Protein AF-A0A4Z1JBZ2-F1 (afdb_monomer)

Sequence (746 aa):
MVSGAHNAAAFVAWHRYFLHSYERALREDCHYTGYLSYWDWSLDWENIAHSPVWDNELGFGGNGNPNSEGIDSRGIGQCVVNGPFALLSVPFISSKHSRHCLSRSFNTTDSSESLKLQPYMLDQLMDTDDYEEFNLGLEDAAHASIPHMIRGDFSMFTAPYDPVFFLHHTQLDRLWWLWQQKDIQNRLYQYRGVTAFKSPEQASVQDLLLMGKLIADIEVKDVLDTESGVLGGTSGCAIAARLADNSTVSILIVEAGASNDTYPATAIPAAVSQILGTEADWNIKSEPCEELENRRLHLARGKFLGGSSGCNGTLAIRGNRQDFDNWGLEGWSGDEMFKYMSKAEAFHNKPCTGKSAHGCGHAVRTVSQGTRTMSTDYITSSTENSGISIRTNTYIDRISLEKNKAGALRAKGVFLQDTTGQKSFVKARKEVIISAGTYGSPAILLRSGIGAKQEVEKLGIQSQVDLPGVGKNLMDHLVVLSFYEVSKPALTNDHLIWHPGGKDKSLAQYKTDTTGFFSQFPFGTFAFARLDSRLSDSHLWNSASRVKGLDPMGLSPTQPHVEFWNTECYSPKYMFRDFPPDGKYAFAMATEFFAPRSRGEVSLKSSDPTENPIVNHRYLEDPLDMLVFSEGCRMANEIAMKGAGTKDIVMGSWPRSRNHHTFTTREEWVPIIRSNADTCYHPAGTCKMGRPDDALAVLDENLKVRGITGLRVADASVMPSLIGGHPQMPVYGIAEKAADLIISEE

Structure (mmCIF, N/CA/C/O backbone):
data_AF-A0A4Z1JBZ2-F1
#
_entry.id   AF-A0A4Z1JBZ2-F1
#
loop_
_atom_site.group_PDB
_atom_site.id
_atom_site.type_symbol
_atom_site.label_atom_id
_atom_site.label_alt_id
_atom_site.label_comp_id
_atom_site.label_asym_id
_atom_site.label_entity_id
_atom_site.label_seq_id
_atom_site.pdbx_PDB_ins_code
_atom_site.Cartn_x
_atom_site.Cartn_y
_atom_site.Cartn_z
_atom_site.occupancy
_atom_site.B_iso_or_equiv
_atom_site.auth_seq_id
_atom_site.auth_comp_id
_atom_site.auth_asym_id
_atom_site.auth_atom_id
_atom_site.pdbx_PDB_model_num
ATOM 1 N N . MET A 1 1 ? -37.876 28.362 -0.107 1.00 38.25 1 MET A N 1
ATOM 2 C CA . MET A 1 1 ? -36.983 28.987 0.890 1.00 38.25 1 MET A CA 1
ATOM 3 C C . MET A 1 1 ? -35.546 28.885 0.378 1.00 38.25 1 MET A C 1
ATOM 5 O O . MET A 1 1 ? -34.800 28.068 0.880 1.00 38.25 1 MET A O 1
ATOM 9 N N . VAL A 1 2 ? -35.195 29.648 -0.667 1.00 50.59 2 VAL A N 1
ATOM 10 C CA . VAL A 1 2 ? -33.854 29.633 -1.312 1.00 50.59 2 VAL A CA 1
ATOM 11 C C . VAL A 1 2 ? -33.164 31.012 -1.185 1.00 50.59 2 VAL A C 1
ATOM 13 O O . VAL A 1 2 ? -32.017 31.189 -1.561 1.00 50.59 2 VAL A O 1
ATOM 16 N N . SER A 1 3 ? -33.839 32.012 -0.599 1.00 54.00 3 SER A N 1
ATOM 17 C CA . SER A 1 3 ? -33.360 33.404 -0.537 1.00 54.00 3 SER A CA 1
ATOM 18 C C . SER A 1 3 ? -32.516 33.745 0.700 1.00 54.00 3 SER A C 1
ATOM 20 O O . SER A 1 3 ? -32.304 34.922 0.958 1.00 54.00 3 SER A O 1
ATOM 22 N N . GLY A 1 4 ? -32.134 32.760 1.520 1.00 65.00 4 GLY A N 1
ATOM 23 C CA . GLY A 1 4 ? -31.437 33.009 2.791 1.00 65.00 4 GLY A CA 1
ATOM 24 C C . GLY A 1 4 ? -29.917 33.130 2.663 1.00 65.00 4 GLY A C 1
ATOM 25 O O . GLY A 1 4 ? -29.314 33.846 3.451 1.00 65.00 4 GLY A O 1
ATOM 26 N N . ALA A 1 5 ? -29.325 32.450 1.674 1.00 75.81 5 ALA A N 1
ATOM 27 C CA . ALA A 1 5 ? -27.873 32.386 1.480 1.00 75.81 5 ALA A CA 1
ATOM 28 C C . ALA A 1 5 ? -27.312 33.536 0.630 1.00 75.81 5 ALA A C 1
ATOM 30 O O . ALA A 1 5 ? -26.132 33.836 0.727 1.00 75.81 5 ALA A O 1
ATOM 31 N N . HIS A 1 6 ? -28.151 34.173 -0.190 1.00 87.31 6 HIS A N 1
ATOM 32 C CA . HIS A 1 6 ? -27.772 35.351 -0.968 1.00 87.31 6 HIS A CA 1
ATOM 33 C C . HIS A 1 6 ? -27.640 36.569 -0.048 1.00 87.31 6 HIS A C 1
ATOM 35 O O . HIS A 1 6 ? -28.458 36.760 0.855 1.00 87.31 6 HIS A O 1
ATOM 41 N N . ASN A 1 7 ? -26.635 37.394 -0.309 1.00 86.88 7 ASN A N 1
ATOM 42 C CA . ASN A 1 7 ? -26.221 38.590 0.406 1.00 86.88 7 ASN A CA 1
ATOM 43 C C . ASN A 1 7 ? -25.925 38.280 1.880 1.00 86.88 7 ASN A C 1
ATOM 45 O O . ASN A 1 7 ? -26.298 39.030 2.788 1.00 86.88 7 ASN A O 1
ATOM 49 N N . ALA A 1 8 ? -25.309 37.122 2.110 1.00 90.75 8 ALA A N 1
ATOM 50 C CA . ALA A 1 8 ? -24.954 36.586 3.413 1.00 90.75 8 ALA A CA 1
ATOM 51 C C . ALA A 1 8 ? -23.593 35.888 3.334 1.00 90.75 8 ALA A C 1
ATOM 53 O O . ALA A 1 8 ? -23.143 35.502 2.253 1.00 90.75 8 ALA A O 1
ATOM 54 N N . ALA A 1 9 ? -22.959 35.674 4.488 1.00 91.38 9 ALA A N 1
ATOM 55 C CA . ALA A 1 9 ? -21.669 34.988 4.555 1.00 91.38 9 ALA A CA 1
ATOM 56 C C . ALA A 1 9 ? -21.729 33.580 3.938 1.00 91.38 9 ALA A C 1
ATOM 58 O O . ALA A 1 9 ? -20.754 33.119 3.356 1.00 91.38 9 ALA A O 1
ATOM 59 N N . ALA A 1 10 ? -22.887 32.920 4.013 1.00 91.00 10 ALA A N 1
ATOM 60 C CA . ALA A 1 10 ? -23.091 31.559 3.534 1.00 91.00 10 ALA A CA 1
ATOM 61 C C . ALA A 1 10 ? -23.089 31.415 2.003 1.00 91.00 10 ALA A C 1
ATOM 63 O O . ALA A 1 10 ? -23.137 30.285 1.530 1.00 91.00 10 ALA A O 1
ATOM 64 N N . PHE A 1 11 ? -23.067 32.503 1.226 1.00 92.19 11 PHE A N 1
ATOM 65 C CA . PHE A 1 11 ? -23.302 32.467 -0.219 1.00 92.19 11 PHE A CA 1
ATOM 66 C C . PHE A 1 11 ? -22.395 31.465 -0.957 1.00 92.19 11 PHE A C 1
ATOM 68 O O . PHE A 1 11 ? -22.912 30.503 -1.531 1.00 92.19 11 PHE A O 1
ATOM 75 N N . VAL A 1 12 ? -21.067 31.618 -0.918 1.00 91.25 12 VAL A N 1
ATOM 76 C CA . VAL A 1 12 ? -20.156 30.700 -1.638 1.00 91.25 12 VAL A CA 1
ATOM 77 C C . VAL A 1 12 ? -20.145 29.280 -1.054 1.00 91.25 12 VAL A C 1
ATOM 79 O O . VAL A 1 12 ? -20.178 28.305 -1.808 1.00 91.25 12 VAL A O 1
ATOM 82 N N . ALA A 1 13 ? -20.210 29.148 0.274 1.00 89.94 13 ALA A N 1
ATOM 83 C CA . ALA A 1 13 ? -20.246 27.862 0.978 1.00 89.94 13 ALA A CA 1
ATOM 84 C C . ALA A 1 13 ? -21.501 27.037 0.632 1.00 89.94 13 ALA A C 1
ATOM 86 O O . ALA A 1 13 ? -21.424 25.840 0.350 1.00 89.94 13 ALA A O 1
ATOM 87 N N . TRP A 1 14 ? -22.663 27.691 0.582 1.00 90.81 14 TRP A N 1
ATOM 88 C CA . TRP A 1 14 ? -23.933 27.073 0.211 1.00 90.81 14 TRP A CA 1
ATOM 89 C C . TRP A 1 14 ? -23.908 26.576 -1.238 1.00 90.81 14 TRP A C 1
ATOM 91 O O . TRP A 1 14 ? -24.319 25.448 -1.513 1.00 90.81 14 TRP A O 1
ATOM 101 N N . HIS A 1 15 ? -23.385 27.385 -2.168 1.00 89.62 15 HIS A N 1
ATOM 102 C CA . HIS A 1 15 ? -23.315 27.010 -3.582 1.00 89.62 15 HIS A CA 1
ATOM 103 C C . HIS A 1 15 ? -22.330 25.869 -3.842 1.00 89.62 15 HIS A C 1
ATOM 105 O O . HIS A 1 15 ? -22.666 24.973 -4.618 1.00 89.62 15 HIS A O 1
ATOM 111 N N . ARG A 1 16 ? -21.180 25.823 -3.154 1.00 89.75 16 ARG A N 1
ATOM 112 C CA . ARG A 1 16 ? -20.292 24.649 -3.190 1.00 89.75 16 ARG A CA 1
ATOM 113 C C . ARG A 1 16 ? -21.032 23.388 -2.763 1.00 89.75 16 ARG A C 1
ATOM 115 O O . ARG A 1 16 ? -21.002 22.387 -3.475 1.00 89.75 16 ARG A O 1
ATOM 122 N N . TYR A 1 17 ? -21.723 23.429 -1.626 1.00 89.19 17 TYR A N 1
ATOM 123 C CA . TYR A 1 17 ? -22.417 22.245 -1.123 1.00 89.19 17 TYR A CA 1
ATOM 124 C C . TYR A 1 17 ? -23.564 21.797 -2.046 1.00 89.19 17 TYR A C 1
ATOM 126 O O . TYR A 1 17 ? -23.789 20.599 -2.265 1.00 89.19 17 TYR A O 1
ATOM 134 N N . PHE A 1 18 ? -24.252 22.759 -2.665 1.00 87.38 18 PHE A N 1
ATOM 135 C CA . PHE A 1 18 ? -25.251 22.489 -3.692 1.00 87.38 18 PHE A CA 1
ATOM 136 C C . PHE A 1 18 ? -24.642 21.817 -4.937 1.00 87.38 18 PHE A C 1
ATOM 138 O O . PHE A 1 18 ? -25.193 20.829 -5.425 1.00 87.38 18 PHE A O 1
ATOM 145 N N . LEU A 1 19 ? -23.489 22.295 -5.420 1.00 90.00 19 LEU A N 1
ATOM 146 C CA . LEU A 1 19 ? -22.763 21.701 -6.550 1.00 90.00 19 LEU A CA 1
ATOM 147 C C . LEU A 1 19 ? -22.244 20.302 -6.243 1.00 90.00 19 LEU A C 1
ATOM 149 O O . LEU A 1 19 ? -22.425 19.405 -7.062 1.00 90.00 19 LEU A O 1
ATOM 153 N N . HIS A 1 20 ? -21.661 20.105 -5.062 1.00 85.75 20 HIS A N 1
ATOM 154 C CA . HIS A 1 20 ? -21.223 18.794 -4.592 1.00 85.75 20 HIS A CA 1
ATOM 155 C C . HIS A 1 20 ? -22.379 17.787 -4.638 1.00 85.75 20 HIS A C 1
ATOM 157 O O . HIS A 1 20 ? -22.245 16.672 -5.140 1.00 85.75 20 HIS A O 1
ATOM 163 N N . SER A 1 21 ? -23.560 18.206 -4.186 1.00 84.06 21 SER A N 1
ATOM 164 C CA . SER A 1 21 ? -24.751 17.356 -4.189 1.00 84.06 21 SER A CA 1
ATOM 165 C C . SER A 1 21 ? -25.278 17.068 -5.590 1.00 84.06 21 SER A C 1
ATOM 167 O O . SER A 1 21 ? -25.714 15.951 -5.867 1.00 84.06 21 SER A O 1
ATOM 169 N N . TYR A 1 22 ? -25.211 18.049 -6.489 1.00 85.88 22 TYR A N 1
ATOM 170 C CA . TYR A 1 22 ? -25.533 17.846 -7.897 1.00 85.88 22 TYR A CA 1
ATOM 171 C C . TYR A 1 22 ? -24.556 16.876 -8.573 1.00 85.88 22 TYR A C 1
ATOM 173 O O . TYR A 1 22 ? -24.988 15.959 -9.268 1.00 85.88 22 TYR A O 1
ATOM 181 N N . GLU A 1 23 ? -23.251 17.026 -8.336 1.00 85.38 23 GLU A N 1
ATOM 182 C CA . GLU A 1 23 ? -22.238 16.102 -8.845 1.00 85.38 23 GLU A CA 1
ATOM 183 C C . GLU A 1 23 ? -22.481 14.680 -8.343 1.00 85.38 23 GLU A C 1
ATOM 185 O O . GLU A 1 23 ? -22.407 13.721 -9.116 1.00 85.38 23 GLU A O 1
ATOM 190 N N . ARG A 1 24 ? -22.818 14.545 -7.058 1.00 82.38 24 ARG A N 1
ATOM 191 C CA . ARG A 1 24 ? -23.146 13.255 -6.465 1.00 82.38 24 ARG A CA 1
ATOM 192 C C . ARG A 1 24 ? -24.357 12.626 -7.146 1.00 82.38 24 ARG A C 1
ATOM 194 O O . ARG A 1 24 ? -24.262 11.483 -7.575 1.00 82.38 24 ARG A O 1
ATOM 201 N N . ALA A 1 25 ? -25.435 13.384 -7.350 1.00 82.88 25 ALA A N 1
ATOM 202 C CA . ALA A 1 25 ? -26.611 12.908 -8.078 1.00 82.88 25 ALA A CA 1
ATOM 203 C C . ALA A 1 25 ? -26.274 12.499 -9.526 1.00 82.88 25 ALA A C 1
ATOM 205 O O . ALA A 1 25 ? -26.721 11.457 -9.998 1.00 82.88 25 ALA A O 1
ATOM 206 N N . LEU A 1 26 ? -25.419 13.251 -10.232 1.00 83.69 26 LEU A N 1
ATOM 207 C CA . LEU A 1 26 ? -24.955 12.858 -11.568 1.00 83.69 26 LEU A CA 1
ATOM 208 C C . LEU A 1 26 ? -24.185 11.528 -11.552 1.00 83.69 26 LEU A C 1
ATOM 210 O O . LEU A 1 26 ? -24.337 10.715 -12.464 1.00 83.69 26 LEU A O 1
ATOM 214 N N . ARG A 1 27 ? -23.352 11.294 -10.539 1.00 84.00 27 ARG A N 1
ATOM 215 C CA . ARG A 1 27 ? -22.560 10.062 -10.410 1.00 84.00 27 ARG A CA 1
ATOM 216 C C . ARG A 1 27 ? -23.419 8.871 -9.980 1.00 84.00 27 ARG A C 1
ATOM 218 O O . ARG A 1 27 ? -23.287 7.786 -10.543 1.00 84.00 27 ARG A O 1
ATOM 225 N N . GLU A 1 28 ? -24.296 9.073 -9.006 1.00 81.62 28 GLU A N 1
ATOM 226 C CA . GLU A 1 28 ? -25.124 8.027 -8.401 1.00 81.62 28 GLU A CA 1
ATOM 227 C C . GLU A 1 28 ? -26.303 7.649 -9.303 1.00 81.62 28 GLU A C 1
ATOM 229 O O . GLU A 1 28 ? -26.455 6.476 -9.647 1.00 81.62 28 GLU A O 1
ATOM 234 N N . ASP A 1 29 ? -27.085 8.637 -9.743 1.00 86.69 29 ASP A N 1
ATOM 235 C CA . ASP A 1 29 ? -28.341 8.407 -10.465 1.00 86.69 29 ASP A CA 1
ATOM 236 C C . ASP A 1 29 ? -28.142 8.337 -11.983 1.00 86.69 29 ASP A C 1
ATOM 238 O O . ASP A 1 29 ? -28.869 7.626 -12.681 1.00 86.69 29 ASP A O 1
ATOM 242 N N . CYS A 1 30 ? -27.151 9.066 -12.507 1.00 79.75 30 CYS A N 1
ATOM 243 C CA . CYS A 1 30 ? -26.894 9.160 -13.948 1.00 79.75 30 CYS A CA 1
ATOM 244 C C . CYS A 1 30 ? -25.610 8.441 -14.394 1.00 79.75 30 CYS A C 1
ATOM 246 O O . CYS A 1 30 ? -25.318 8.423 -15.591 1.00 79.75 30 CYS A O 1
ATOM 248 N N . HIS A 1 31 ? -24.847 7.847 -13.466 1.00 80.44 31 HIS A N 1
ATOM 249 C CA . HIS A 1 31 ? -23.575 7.155 -13.733 1.00 80.44 31 HIS A CA 1
ATOM 250 C C . HIS A 1 31 ? -22.544 8.002 -14.495 1.00 80.44 31 HIS A C 1
ATOM 252 O O . HIS A 1 31 ? -21.736 7.484 -15.269 1.00 80.44 31 HIS A O 1
ATOM 258 N N . TYR A 1 32 ? -22.572 9.319 -14.297 1.00 81.00 32 TYR A N 1
ATOM 259 C CA . TYR A 1 32 ? -21.631 10.238 -14.917 1.00 81.00 32 TYR A CA 1
ATOM 260 C C . TYR A 1 32 ? -20.225 10.036 -14.339 1.00 81.00 32 TYR A C 1
ATOM 262 O O . TYR A 1 32 ? -20.035 10.060 -13.127 1.00 81.00 32 TYR A O 1
ATOM 270 N N . THR A 1 33 ? -19.227 9.848 -15.205 1.00 73.44 33 THR A N 1
ATOM 271 C CA . THR A 1 33 ? -17.819 9.643 -14.809 1.00 73.44 33 THR A CA 1
ATOM 272 C C . THR A 1 33 ? -16.906 10.804 -15.204 1.00 73.44 33 THR A C 1
ATOM 274 O O . THR A 1 33 ? -15.693 10.714 -15.025 1.00 73.44 33 THR A O 1
ATOM 277 N N . GLY A 1 34 ? -17.459 11.850 -15.823 1.00 74.81 34 GLY A N 1
ATOM 278 C CA . GLY A 1 34 ? -16.712 13.049 -16.194 1.00 74.81 34 GLY A CA 1
ATOM 279 C C . GLY A 1 34 ? -16.573 14.024 -15.025 1.00 74.81 34 GLY A C 1
ATOM 280 O O . GLY A 1 34 ? -17.083 13.790 -13.932 1.00 74.81 34 GLY A O 1
ATOM 281 N N . TYR A 1 35 ? -15.903 15.146 -15.270 1.00 78.50 35 TYR A N 1
ATOM 282 C CA . TYR A 1 35 ? -15.772 16.231 -14.297 1.00 78.50 35 TYR A CA 1
ATOM 283 C C . TYR A 1 35 ? -16.916 17.236 -14.451 1.00 78.50 35 TYR A C 1
ATOM 285 O O . TYR A 1 35 ? -17.438 17.417 -15.560 1.00 78.50 35 TYR A O 1
ATOM 293 N N . LEU A 1 36 ? -17.291 17.918 -13.364 1.00 82.00 36 LEU A N 1
ATOM 294 C CA . LEU A 1 36 ? -18.064 19.151 -13.491 1.00 82.00 36 LEU A CA 1
ATOM 295 C C . LEU A 1 36 ? -17.204 20.192 -14.210 1.00 82.00 36 LEU A C 1
ATOM 297 O O . LEU A 1 36 ? -16.096 20.514 -13.789 1.00 82.00 36 LEU A O 1
ATOM 301 N N . SER A 1 37 ? -17.707 20.678 -15.340 1.00 87.94 37 SER A N 1
ATOM 302 C CA . SER A 1 37 ? -17.051 21.734 -16.108 1.00 87.94 37 SER A CA 1
ATOM 303 C C . SER A 1 37 ? -17.510 23.097 -15.600 1.00 87.94 37 SER A C 1
ATOM 305 O O . SER A 1 37 ? -18.653 23.246 -15.174 1.00 87.94 37 SER A O 1
ATOM 307 N N . TYR A 1 38 ? -16.635 24.094 -15.677 1.00 92.12 38 TYR A N 1
ATOM 308 C CA . TYR A 1 38 ? -16.966 25.485 -15.386 1.00 92.12 38 TYR A CA 1
ATOM 309 C C . TYR A 1 38 ? -17.058 26.292 -16.678 1.00 92.12 38 TYR A C 1
ATOM 311 O O . TYR A 1 38 ? -16.501 25.912 -17.710 1.00 92.12 38 TYR A O 1
ATOM 319 N N . TRP A 1 39 ? -17.740 27.430 -16.609 1.00 93.19 39 TRP A N 1
ATOM 320 C CA . TRP A 1 39 ? -17.748 28.414 -17.683 1.00 93.19 39 TRP A CA 1
ATOM 321 C C . TRP A 1 39 ? -17.020 29.681 -17.249 1.00 93.19 39 TRP A C 1
ATOM 323 O O . TRP A 1 39 ? -17.482 30.401 -16.367 1.00 93.19 39 TRP A O 1
ATOM 333 N N . ASP A 1 40 ? -15.875 29.949 -17.875 1.00 92.88 40 ASP A N 1
ATOM 334 C CA . ASP A 1 40 ? -15.078 31.137 -17.588 1.00 92.88 40 ASP A CA 1
ATOM 335 C C . ASP A 1 40 ? -15.646 32.376 -18.289 1.00 92.88 40 ASP A C 1
ATOM 337 O O . ASP A 1 40 ? -15.357 32.645 -19.456 1.00 92.88 40 ASP A O 1
ATOM 341 N N . TRP A 1 41 ? -16.450 33.153 -17.564 1.00 90.94 41 TRP A N 1
ATOM 342 C CA . TRP A 1 41 ? -17.097 34.352 -18.107 1.00 90.94 41 TRP A CA 1
ATOM 343 C C . TRP A 1 41 ? -16.100 35.402 -18.601 1.00 90.94 41 TRP A C 1
ATOM 345 O O . TRP A 1 41 ? -16.439 36.197 -19.476 1.00 90.94 41 TRP A O 1
ATOM 355 N N . SER A 1 42 ? -14.872 35.398 -18.070 1.00 88.56 42 SER A N 1
ATOM 356 C CA . SER A 1 42 ? -13.830 36.364 -18.428 1.00 88.56 42 SER A CA 1
ATOM 357 C C . SER A 1 42 ? -13.338 36.212 -19.868 1.00 88.56 42 SER A C 1
ATOM 359 O O . SER A 1 42 ? -12.726 37.131 -20.407 1.00 88.56 42 SER A O 1
ATOM 361 N N . LEU A 1 43 ? -13.623 35.079 -20.512 1.00 90.62 43 LEU A N 1
ATOM 362 C CA . LEU A 1 43 ? -13.308 34.853 -21.920 1.00 90.62 43 LEU A CA 1
ATOM 363 C C . LEU A 1 43 ? -14.392 35.403 -22.855 1.00 90.62 43 LEU A C 1
ATOM 365 O O . LEU A 1 43 ? -14.099 35.729 -24.001 1.00 90.62 43 LEU A O 1
ATOM 369 N N . ASP A 1 44 ? -15.620 35.551 -22.354 1.00 89.25 44 ASP A N 1
ATOM 370 C CA . ASP A 1 44 ? -16.807 35.869 -23.154 1.00 89.25 44 ASP A CA 1
ATOM 371 C C . ASP A 1 44 ? -17.459 37.210 -22.767 1.00 89.25 44 ASP A C 1
ATOM 373 O O . ASP A 1 44 ? -18.523 37.560 -23.284 1.00 89.25 44 ASP A O 1
ATOM 377 N N . TRP A 1 45 ? -16.844 37.973 -21.855 1.00 88.31 45 TRP A N 1
ATOM 378 C CA . TRP A 1 45 ? -17.440 39.167 -21.242 1.00 88.31 45 TRP A CA 1
ATOM 379 C C . TRP A 1 45 ? -17.874 40.233 -22.260 1.00 88.31 45 TRP A C 1
ATOM 381 O O . TRP A 1 45 ? -18.909 40.862 -22.061 1.00 88.31 45 TRP A O 1
ATOM 391 N N . GLU A 1 46 ? -17.130 40.422 -23.359 1.00 86.19 46 GLU A N 1
ATOM 392 C CA . GLU A 1 46 ? -17.446 41.425 -24.390 1.00 86.19 46 GLU A CA 1
ATOM 393 C C . GLU A 1 46 ? -18.785 41.145 -25.071 1.00 86.19 46 GLU A C 1
ATOM 395 O O . GLU A 1 46 ? -19.527 42.066 -25.419 1.00 86.19 46 GLU A O 1
ATOM 400 N N . ASN A 1 47 ? -19.091 39.864 -25.285 1.00 87.00 47 ASN A N 1
ATOM 401 C CA . ASN A 1 47 ? -20.346 39.448 -25.876 1.00 87.00 47 ASN A CA 1
ATOM 402 C C . ASN A 1 47 ? -20.662 37.993 -25.543 1.00 87.00 47 ASN A C 1
ATOM 404 O O . ASN A 1 47 ? -20.374 37.070 -26.308 1.00 87.00 47 ASN A O 1
ATOM 408 N N . ILE A 1 48 ? -21.362 37.822 -24.429 1.00 87.00 48 ILE A N 1
ATOM 409 C CA . ILE A 1 48 ? -21.679 36.505 -23.894 1.00 87.00 48 ILE A CA 1
ATOM 410 C C . ILE A 1 48 ? -22.488 35.644 -24.864 1.00 87.00 48 ILE A C 1
ATOM 412 O O . ILE A 1 48 ? -22.356 34.429 -24.834 1.00 87.00 48 ILE A O 1
ATOM 416 N N . ALA A 1 49 ? -23.287 36.251 -25.751 1.00 87.31 49 ALA A N 1
ATOM 417 C CA . ALA A 1 49 ? -24.113 35.536 -26.725 1.00 87.31 49 ALA A CA 1
ATOM 418 C C . ALA A 1 49 ? -23.287 34.823 -27.810 1.00 87.31 49 ALA A C 1
ATOM 420 O O . ALA A 1 49 ? -23.812 33.939 -28.483 1.00 87.31 49 ALA A O 1
ATOM 421 N N . HIS A 1 50 ? -22.011 35.191 -27.978 1.00 88.50 50 HIS A N 1
ATOM 422 C CA . HIS A 1 50 ? -21.070 34.523 -28.882 1.00 88.50 50 HIS A CA 1
ATOM 423 C C . HIS A 1 50 ? -20.213 33.460 -28.191 1.00 88.50 50 HIS A C 1
ATOM 425 O O . HIS A 1 50 ? -19.380 32.847 -28.858 1.00 88.50 50 HIS A O 1
ATOM 431 N N . SER A 1 51 ? -20.408 33.228 -26.888 1.00 90.62 51 SER A N 1
ATOM 432 C CA . SER A 1 51 ? -19.676 32.182 -26.179 1.00 90.62 51 SER A CA 1
ATOM 433 C C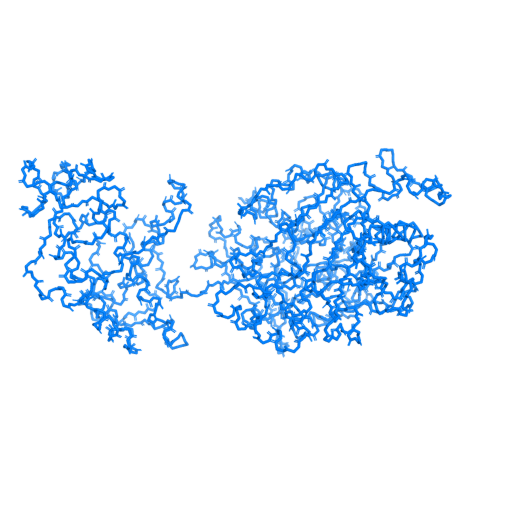 . SER A 1 51 ? -19.844 30.831 -26.887 1.00 90.62 51 SER A C 1
ATOM 435 O O . SER A 1 51 ? -20.974 30.458 -27.228 1.00 90.62 51 SER A O 1
ATOM 437 N N . PRO A 1 52 ? -18.763 30.047 -27.051 1.00 89.94 52 PRO A N 1
ATOM 438 C CA . PRO A 1 52 ? -18.840 28.677 -27.555 1.00 89.94 52 PRO A CA 1
ATOM 439 C C . PRO A 1 52 ? -19.760 27.770 -26.727 1.00 89.94 52 PRO A C 1
ATOM 441 O O . PRO A 1 52 ? -20.234 26.755 -27.233 1.00 89.94 52 PRO A O 1
ATOM 444 N N . VAL A 1 53 ? -20.069 28.142 -25.476 1.00 91.88 53 VAL A N 1
ATOM 445 C CA . VAL A 1 53 ? -21.056 27.445 -24.634 1.00 91.88 53 VAL A CA 1
ATOM 446 C C . VAL A 1 53 ? -22.430 27.377 -25.307 1.00 91.88 53 VAL A C 1
ATOM 448 O O . VAL A 1 53 ? -23.186 26.449 -25.039 1.00 91.88 53 VAL A O 1
ATOM 451 N N . TRP A 1 54 ? -22.753 28.297 -26.217 1.00 91.44 54 TRP A N 1
ATOM 452 C CA . TRP A 1 54 ? -24.031 28.341 -26.935 1.00 91.44 54 TRP A CA 1
ATOM 453 C C . TRP A 1 54 ? -24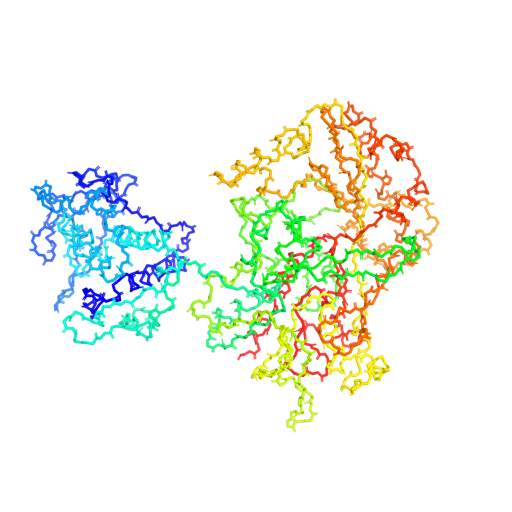.041 27.574 -28.254 1.00 91.44 54 TRP A C 1
ATOM 455 O O . TRP A 1 54 ? -25.055 27.595 -28.955 1.00 91.44 54 TRP A O 1
ATOM 465 N N . ASP A 1 55 ? -22.939 26.911 -28.606 1.00 89.88 55 ASP A N 1
ATOM 466 C CA . ASP A 1 55 ? -22.868 26.119 -29.824 1.00 89.88 55 ASP A CA 1
ATOM 467 C C . ASP A 1 55 ? -23.961 25.034 -29.845 1.00 89.88 55 ASP A C 1
ATOM 469 O O . ASP A 1 55 ? -24.308 24.430 -28.824 1.00 89.88 55 ASP A O 1
ATOM 473 N N . ASN A 1 56 ? -24.547 24.812 -31.020 1.00 84.69 56 ASN A N 1
ATOM 474 C CA . ASN A 1 56 ? -25.691 23.914 -31.173 1.00 84.69 56 ASN A CA 1
ATOM 475 C C . ASN A 1 56 ? -25.295 22.435 -31.256 1.00 84.69 56 ASN A C 1
ATOM 477 O O . ASN A 1 56 ? -26.173 21.584 -31.142 1.00 84.69 56 ASN A O 1
ATOM 481 N N . GLU A 1 57 ? -24.023 22.116 -31.488 1.00 80.19 57 GLU A N 1
ATOM 482 C CA . GLU A 1 57 ? -23.522 20.740 -31.567 1.00 80.19 57 GLU A CA 1
ATOM 483 C C . GLU A 1 57 ? -22.618 20.400 -30.379 1.00 80.19 57 GLU A C 1
ATOM 485 O O . GLU A 1 57 ? -22.740 19.323 -29.799 1.00 80.19 57 GLU A O 1
ATOM 490 N N . LEU A 1 58 ? -21.730 21.323 -30.007 1.00 81.12 58 LEU A N 1
ATOM 491 C CA . LEU A 1 58 ? -20.709 21.139 -28.975 1.00 81.12 58 LEU A CA 1
ATOM 492 C C . LEU A 1 58 ? -21.068 21.802 -27.635 1.00 81.12 58 LEU A C 1
ATOM 494 O O . LEU A 1 58 ? -20.404 21.535 -26.635 1.00 81.12 58 LEU A O 1
ATOM 498 N N . GLY A 1 59 ? -22.092 22.661 -27.614 1.00 85.75 59 GLY A N 1
ATOM 499 C CA . GLY A 1 59 ? -22.512 23.446 -26.454 1.00 85.75 59 GLY A CA 1
ATOM 500 C C . GLY A 1 59 ? -23.915 23.100 -25.937 1.00 85.75 59 GLY A C 1
ATOM 501 O O . GLY A 1 59 ? -24.420 21.986 -26.075 1.00 85.75 59 GLY A O 1
ATOM 502 N N . PHE A 1 60 ? -24.558 24.081 -25.305 1.00 91.19 60 PHE A N 1
ATOM 503 C CA . PHE A 1 60 ? -25.822 23.959 -24.574 1.00 91.19 60 PHE A CA 1
ATOM 504 C C . PHE A 1 60 ? -27.041 24.461 -25.361 1.00 91.19 60 PHE A C 1
ATOM 506 O O . PHE A 1 60 ? -28.139 24.533 -24.799 1.00 91.19 60 PHE A O 1
ATOM 513 N N . GLY A 1 61 ? -26.876 24.780 -26.648 1.00 85.25 61 GLY A N 1
ATOM 514 C CA . GLY A 1 61 ? -27.930 25.355 -27.483 1.00 85.25 61 GLY A CA 1
ATOM 515 C C . GLY A 1 61 ? -28.118 26.853 -27.238 1.00 85.25 61 GLY A C 1
ATOM 516 O O . GLY A 1 61 ? -28.096 27.329 -26.100 1.00 85.25 61 GLY A O 1
ATOM 517 N N . GLY A 1 62 ? -28.258 27.603 -28.326 1.00 82.12 62 GLY A N 1
ATOM 518 C CA . GLY A 1 62 ? -28.141 29.056 -28.310 1.00 82.12 62 GLY A CA 1
ATOM 519 C C . GLY A 1 62 ? -29.416 29.825 -27.970 1.00 82.12 62 GLY A C 1
ATOM 520 O O . GLY A 1 62 ? -30.258 29.410 -27.173 1.00 82.12 62 GLY A O 1
ATOM 521 N N . ASN A 1 63 ? -29.524 31.012 -28.571 1.00 80.44 63 ASN A N 1
ATOM 522 C CA . ASN A 1 63 ? -30.644 31.925 -28.365 1.00 80.44 63 ASN A CA 1
ATOM 523 C C . ASN A 1 63 ? -31.947 31.266 -28.837 1.00 80.44 63 ASN A C 1
ATOM 525 O O . ASN A 1 63 ? -31.970 30.656 -29.910 1.00 80.44 63 ASN A O 1
ATOM 529 N N . GLY A 1 64 ? -33.013 31.372 -28.045 1.00 78.62 64 GLY A N 1
ATOM 530 C CA . GLY A 1 64 ? -34.276 30.724 -28.373 1.00 78.62 64 GLY A CA 1
ATOM 531 C C . GLY A 1 64 ? -34.893 31.200 -29.694 1.00 78.62 64 GLY A C 1
ATOM 532 O O . GLY A 1 64 ? -34.456 32.172 -30.305 1.00 78.62 64 GLY A O 1
ATOM 533 N N . ASN A 1 65 ? -35.923 30.501 -30.173 1.00 82.75 65 ASN A N 1
ATOM 534 C CA . ASN A 1 65 ? -36.596 30.843 -31.422 1.00 82.75 65 ASN A CA 1
ATOM 535 C C . ASN A 1 65 ? -37.540 32.044 -31.226 1.00 82.75 65 ASN A C 1
ATOM 537 O O . ASN A 1 65 ? -38.545 31.899 -30.519 1.00 82.75 65 ASN A O 1
ATOM 541 N N . PRO A 1 66 ? -37.323 33.185 -31.908 1.00 74.62 66 PRO A N 1
ATOM 542 C CA . PRO A 1 66 ? -38.186 34.361 -31.786 1.00 74.62 66 PRO A CA 1
ATOM 543 C C . PRO A 1 66 ? -39.622 34.129 -32.274 1.00 74.62 66 PRO A C 1
ATOM 545 O O . PRO A 1 66 ? -40.509 34.900 -31.925 1.00 74.62 66 PRO A O 1
ATOM 548 N N . ASN A 1 67 ? -39.861 33.068 -33.052 1.00 72.88 67 ASN A N 1
ATOM 549 C CA . ASN A 1 67 ? -41.178 32.688 -33.567 1.00 72.88 67 ASN A CA 1
ATOM 550 C C . ASN A 1 67 ? -41.861 31.581 -32.740 1.00 72.88 67 ASN A C 1
ATOM 552 O O . ASN A 1 67 ? -42.875 31.040 -33.175 1.00 72.88 67 ASN A O 1
ATOM 556 N N . SER A 1 68 ? -41.292 31.176 -31.598 1.00 67.88 68 SER A N 1
ATOM 557 C CA . SER A 1 68 ? -41.899 30.151 -30.741 1.00 67.88 68 SER A CA 1
ATOM 558 C C . SER A 1 68 ? -43.058 30.717 -29.911 1.00 67.88 68 SER A C 1
ATOM 560 O O . SER A 1 68 ? -42.910 31.719 -29.215 1.00 67.88 68 SER A O 1
ATOM 562 N N . GLU A 1 69 ? -44.224 30.064 -29.958 1.00 58.56 69 GLU A N 1
ATOM 563 C CA . GLU A 1 69 ? -45.334 30.340 -29.038 1.00 58.56 69 GLU A CA 1
ATOM 564 C C . GLU A 1 69 ? -45.082 29.601 -27.717 1.00 58.56 69 GLU A C 1
ATOM 566 O O . GLU A 1 69 ? -45.471 28.450 -27.528 1.00 58.56 69 GLU A O 1
ATOM 571 N N . GLY A 1 70 ? -44.362 30.253 -26.810 1.00 56.00 70 GLY A N 1
ATOM 572 C CA . GLY A 1 70 ? -43.978 29.683 -25.524 1.00 56.00 70 GLY A CA 1
ATOM 573 C C . GLY A 1 70 ? -43.235 30.724 -24.712 1.00 56.00 70 GLY A C 1
ATOM 574 O O . GLY A 1 70 ? -42.011 30.723 -24.657 1.00 56.00 70 GLY A O 1
ATOM 575 N N . ILE A 1 71 ? -43.989 31.663 -24.150 1.00 57.03 71 ILE A N 1
ATOM 576 C CA . ILE A 1 71 ? -43.432 32.708 -23.301 1.00 57.03 71 ILE A CA 1
ATOM 577 C C . ILE A 1 71 ? -42.981 32.065 -21.982 1.00 57.03 71 ILE A C 1
ATOM 579 O O . ILE A 1 71 ? -43.713 31.260 -21.402 1.00 57.03 71 ILE A O 1
ATOM 583 N N . ASP A 1 72 ? -41.781 32.429 -21.530 1.00 64.00 72 ASP A N 1
ATOM 584 C CA . ASP A 1 72 ? -41.272 32.122 -20.192 1.00 64.00 72 ASP A CA 1
ATOM 585 C C . ASP A 1 72 ? -42.220 32.628 -19.080 1.00 64.00 72 ASP A C 1
ATOM 587 O O . ASP A 1 72 ? -43.270 33.229 -19.315 1.00 64.00 72 ASP A O 1
ATOM 591 N N . SER A 1 73 ? -41.846 32.450 -17.817 1.00 54.06 73 SER A N 1
ATOM 592 C CA . SER A 1 73 ? -42.660 32.938 -16.695 1.00 54.06 73 SER A CA 1
ATOM 593 C C . SER A 1 73 ? -42.818 34.459 -16.565 1.00 54.06 73 SER A C 1
ATOM 595 O O . SER A 1 73 ? -43.570 34.906 -15.695 1.00 54.06 73 SER A O 1
ATOM 597 N N . ARG A 1 74 ? -42.184 35.266 -17.429 1.00 57.75 74 ARG A N 1
ATOM 598 C CA . ARG A 1 74 ? -42.176 36.737 -17.356 1.00 57.75 74 ARG A CA 1
ATOM 599 C C . ARG A 1 74 ? -42.432 37.497 -18.660 1.00 57.75 74 ARG A C 1
ATOM 601 O O . ARG A 1 74 ? -42.566 38.715 -18.580 1.00 57.75 74 ARG A O 1
ATOM 608 N N . GLY A 1 75 ? -42.509 36.868 -19.830 1.00 61.47 75 GLY A N 1
ATOM 609 C CA . GLY A 1 75 ? -42.563 37.599 -21.103 1.00 61.47 75 GLY A CA 1
ATOM 610 C C . GLY A 1 75 ? -41.256 37.725 -21.885 1.00 61.47 75 GLY A C 1
ATOM 611 O O . GLY A 1 75 ? -41.273 38.418 -22.898 1.00 61.47 75 GLY A O 1
ATOM 612 N N . ILE A 1 76 ? -40.124 37.196 -21.407 1.00 70.19 76 ILE A N 1
ATOM 613 C CA . ILE A 1 76 ? -38.807 37.787 -21.722 1.00 70.19 76 ILE A CA 1
ATOM 614 C C . ILE A 1 76 ? -37.881 36.838 -22.510 1.00 70.19 76 ILE A C 1
ATOM 616 O O . ILE A 1 76 ? -37.040 37.312 -23.277 1.00 70.19 76 ILE A O 1
ATOM 620 N N . GLY A 1 77 ? -38.026 35.522 -22.362 1.00 77.81 77 GLY A N 1
ATOM 621 C CA . GLY A 1 77 ? -37.259 34.479 -23.054 1.00 77.81 77 GLY A CA 1
ATOM 622 C C . GLY A 1 77 ? -37.923 33.921 -24.318 1.00 77.81 77 GLY A C 1
ATOM 623 O O . GLY A 1 77 ? -39.109 34.123 -24.568 1.00 77.81 77 GLY A O 1
ATOM 624 N N . GLN A 1 78 ? -37.139 33.186 -25.108 1.00 86.12 78 GLN A N 1
ATOM 625 C CA . GLN A 1 78 ? -37.582 32.460 -26.304 1.00 86.12 78 GLN A CA 1
ATOM 626 C C . GLN A 1 78 ? -37.260 30.970 -26.132 1.00 86.12 78 GLN A C 1
ATOM 628 O O . GLN A 1 78 ? -36.227 30.652 -25.542 1.00 86.12 78 GLN A O 1
ATOM 633 N N . CYS A 1 79 ? -38.098 30.051 -26.632 1.00 87.75 79 CYS A N 1
ATOM 634 C CA . CYS A 1 79 ? -37.839 28.612 -26.480 1.00 87.75 79 CYS A CA 1
ATOM 635 C C . CYS A 1 79 ? -36.506 28.223 -27.124 1.00 87.75 79 CYS A C 1
ATOM 637 O O . CYS A 1 79 ? -36.302 28.484 -28.310 1.00 87.75 79 CYS A O 1
ATOM 639 N N . VAL A 1 80 ? -35.634 27.541 -26.387 1.00 88.44 80 VAL A N 1
ATOM 640 C CA . VAL A 1 80 ? -34.440 26.895 -26.940 1.00 88.44 80 VAL A CA 1
ATOM 641 C C . VAL A 1 80 ? -34.907 25.773 -27.868 1.00 88.44 80 VAL A C 1
ATOM 643 O O . VAL A 1 80 ? -35.639 24.889 -27.440 1.00 88.44 80 VAL A O 1
ATOM 646 N N . VAL A 1 81 ? -34.527 25.829 -29.148 1.00 87.69 81 VAL A N 1
ATOM 647 C CA . VAL A 1 81 ? -34.970 24.869 -30.189 1.00 87.69 81 VAL A CA 1
ATOM 648 C C . VAL A 1 81 ? -33.820 24.094 -30.831 1.00 87.69 81 VAL A C 1
ATOM 650 O O . VAL A 1 81 ? -34.027 23.322 -31.765 1.00 87.69 81 VAL A O 1
ATOM 653 N N . ASN A 1 82 ? -32.598 24.315 -30.362 1.00 86.12 82 ASN A N 1
ATOM 654 C CA . ASN A 1 82 ? -31.366 23.730 -30.874 1.00 86.12 82 ASN A CA 1
ATOM 655 C C . ASN A 1 82 ? -30.462 23.286 -29.712 1.00 86.12 82 ASN A C 1
ATOM 657 O O . ASN A 1 82 ? -30.698 23.632 -28.555 1.00 86.12 82 ASN A O 1
ATOM 661 N N . GLY A 1 83 ? -29.457 22.467 -30.017 1.00 88.44 83 GLY A N 1
ATOM 662 C CA . GLY A 1 83 ? -28.599 21.858 -29.004 1.00 88.44 83 GLY A CA 1
ATOM 663 C C . GLY A 1 83 ? -29.250 20.715 -28.218 1.00 88.44 83 GLY A C 1
ATOM 664 O O . GLY A 1 83 ? -30.420 20.379 -28.436 1.00 88.44 83 GLY A O 1
ATOM 665 N N . PRO A 1 84 ? -28.503 20.115 -27.274 1.00 88.19 84 PRO A N 1
ATOM 666 C CA . PRO A 1 84 ? -28.948 18.953 -26.498 1.00 88.19 84 PRO A CA 1
ATOM 667 C C . PRO A 1 84 ? -30.221 19.184 -25.664 1.00 88.19 84 PRO A C 1
ATOM 669 O O . PRO A 1 84 ? -30.845 18.227 -25.212 1.00 88.19 84 PRO A O 1
ATOM 672 N N . PHE A 1 85 ? -30.627 20.446 -25.478 1.00 89.50 85 PHE A N 1
ATOM 673 C CA . PHE A 1 85 ? -31.738 20.854 -24.614 1.00 89.50 85 PHE A CA 1
ATOM 674 C C . PHE A 1 85 ? -32.925 21.484 -25.367 1.00 89.50 85 PHE A C 1
ATOM 676 O O . PHE A 1 85 ? -33.839 22.002 -24.730 1.00 89.50 85 PHE A O 1
ATOM 683 N N . ALA A 1 86 ? -32.968 21.375 -26.703 1.00 85.25 86 ALA A N 1
ATOM 684 C CA . ALA A 1 86 ? -34.003 21.916 -27.604 1.00 85.25 86 ALA A CA 1
ATOM 685 C C . ALA A 1 86 ? -35.471 21.545 -27.287 1.00 85.25 86 ALA A C 1
ATOM 687 O O . ALA A 1 86 ? -36.402 22.090 -27.875 1.00 85.25 86 ALA A O 1
ATOM 688 N N . LEU A 1 87 ? -35.694 20.559 -26.419 1.00 80.06 87 LEU A N 1
ATOM 689 C CA . LEU A 1 87 ? -37.014 20.034 -26.052 1.00 80.06 87 LEU A CA 1
ATOM 690 C C . LEU A 1 87 ? -37.159 19.866 -24.535 1.00 80.06 87 LEU A C 1
ATOM 692 O O . LEU A 1 87 ? -38.069 19.175 -24.069 1.00 80.06 87 LEU A O 1
ATOM 696 N N . LEU A 1 88 ? -36.251 20.464 -23.757 1.00 86.88 88 LEU A N 1
ATOM 697 C CA . LEU A 1 88 ? -36.319 20.389 -22.307 1.00 86.88 88 LEU A CA 1
ATOM 698 C C . LEU A 1 88 ? -37.588 21.099 -21.831 1.00 86.88 88 LEU A C 1
ATOM 700 O O . LEU A 1 88 ? -37.830 22.261 -22.157 1.00 86.88 88 LEU A O 1
ATOM 704 N N . SER A 1 89 ? -38.409 20.379 -21.069 1.00 84.94 89 SER A N 1
ATOM 705 C CA . SER A 1 89 ? -39.639 20.917 -20.502 1.00 84.94 89 SER A CA 1
ATOM 706 C C . SER A 1 89 ? -39.412 21.315 -19.049 1.00 84.94 89 SER A C 1
ATOM 708 O O . SER A 1 89 ? -39.102 20.469 -18.210 1.00 84.94 89 SER A O 1
ATOM 710 N N . VAL A 1 90 ? -39.592 22.600 -18.761 1.00 83.19 90 VAL A N 1
ATOM 711 C CA . VAL A 1 90 ? -39.369 23.210 -17.451 1.00 83.19 90 VAL A CA 1
ATOM 712 C C . VAL A 1 90 ? -40.715 23.373 -16.732 1.00 83.19 90 VAL A C 1
ATOM 714 O O . VAL A 1 90 ? -41.711 23.762 -17.354 1.00 83.19 90 VAL A O 1
ATOM 717 N N . PRO A 1 91 ? -40.813 23.035 -15.433 1.00 75.75 91 PRO A N 1
ATOM 718 C CA . PRO A 1 91 ? -42.031 23.262 -14.670 1.00 75.75 91 PRO A CA 1
ATOM 719 C C . PRO A 1 91 ? -42.209 24.749 -14.331 1.00 75.75 91 PRO A C 1
ATOM 721 O O . PRO A 1 91 ? -41.292 25.422 -13.865 1.00 75.75 91 PRO A O 1
ATOM 724 N N . PHE A 1 92 ? -43.433 25.244 -14.490 1.00 67.50 92 PHE A N 1
ATOM 725 C CA . PHE A 1 92 ? -43.833 26.585 -14.088 1.00 67.50 92 PHE A CA 1
ATOM 726 C C . PHE A 1 92 ? -44.166 26.621 -12.597 1.00 67.50 92 PHE A C 1
ATOM 728 O O . PHE A 1 92 ? -45.050 25.896 -12.129 1.00 67.50 92 PHE A O 1
ATOM 735 N N . ILE A 1 93 ? -43.511 27.507 -11.849 1.00 57.50 93 ILE A N 1
ATOM 736 C CA . ILE A 1 93 ? -43.808 27.710 -10.429 1.00 57.50 93 ILE A CA 1
ATOM 737 C C . ILE A 1 93 ? -44.861 28.819 -10.305 1.00 57.50 93 ILE A C 1
ATOM 739 O O . ILE A 1 93 ? -44.546 29.993 -10.131 1.00 57.50 93 ILE A O 1
ATOM 743 N N . SER A 1 94 ? -46.138 28.438 -10.395 1.00 56.81 94 SER A N 1
ATOM 744 C CA . SER A 1 94 ? -47.269 29.272 -9.960 1.00 56.81 94 SER A CA 1
ATOM 745 C C . SER A 1 94 ? -48.300 28.450 -9.194 1.00 56.81 94 SER A C 1
ATOM 747 O O . SER A 1 94 ? -48.150 27.240 -9.032 1.00 56.81 94 SER A O 1
ATOM 749 N N . SER A 1 95 ? -49.389 29.086 -8.751 1.00 50.91 95 SER A N 1
ATOM 750 C CA . SER A 1 95 ? -50.518 28.396 -8.112 1.00 50.91 95 SER A CA 1
ATOM 751 C C . SER A 1 95 ? -51.165 27.313 -8.994 1.00 50.91 95 SER A C 1
ATOM 753 O O . SER A 1 95 ? -51.903 26.473 -8.482 1.00 50.91 95 SER A O 1
ATOM 755 N N . LYS A 1 96 ? -50.866 27.287 -10.302 1.00 54.03 96 LYS A N 1
ATOM 756 C CA . LYS A 1 96 ? -51.165 26.185 -11.224 1.00 54.03 96 LYS A CA 1
ATOM 757 C C . LYS A 1 96 ? -49.864 25.698 -11.873 1.00 54.03 96 LYS A C 1
ATOM 759 O O . LYS A 1 96 ? -49.136 26.489 -12.468 1.00 54.03 96 LYS A O 1
ATOM 764 N N . HIS A 1 97 ? -49.582 24.400 -11.768 1.00 57.12 97 HIS A N 1
ATOM 765 C CA . HIS A 1 97 ? -48.435 23.772 -12.428 1.00 57.12 97 HIS A CA 1
ATOM 766 C C . HIS A 1 97 ? -48.734 23.623 -13.928 1.00 57.12 97 HIS A C 1
ATOM 768 O O . HIS A 1 97 ? -49.472 22.723 -14.325 1.00 57.12 97 HIS A O 1
ATOM 774 N N . SER A 1 98 ? -48.179 24.498 -14.760 1.00 69.88 98 SER A N 1
ATOM 775 C CA . SER A 1 98 ? -48.073 24.299 -16.213 1.00 69.88 98 SER A CA 1
ATOM 776 C C . SER A 1 98 ? -46.622 23.971 -16.571 1.00 69.88 98 SER A C 1
ATOM 778 O O . SER A 1 98 ? -45.717 24.301 -15.817 1.00 69.88 98 SER A O 1
ATOM 780 N N . ARG A 1 99 ? -46.370 23.274 -17.677 1.00 74.94 99 ARG A N 1
ATOM 781 C CA . ARG A 1 99 ? -45.007 23.059 -18.188 1.00 74.94 99 ARG A CA 1
ATOM 782 C C . ARG A 1 99 ? -44.787 23.952 -19.402 1.00 74.94 99 ARG A C 1
ATOM 784 O O . ARG A 1 99 ? -45.712 24.100 -20.199 1.00 74.94 99 ARG A O 1
ATOM 791 N N . HIS A 1 100 ? -43.589 24.503 -19.552 1.00 80.19 100 HIS A N 1
ATOM 792 C CA . HIS A 1 100 ? -43.165 25.248 -20.741 1.00 80.19 100 HIS A CA 1
ATOM 793 C C . HIS A 1 100 ? -41.827 24.708 -21.268 1.00 80.19 100 HIS A C 1
ATOM 795 O O . HIS A 1 100 ? -41.264 23.770 -20.701 1.00 80.19 100 HIS A O 1
ATOM 801 N N . CYS A 1 101 ? -41.376 25.208 -22.415 1.00 85.06 101 CYS A N 1
ATOM 802 C CA . CYS A 1 101 ? -40.048 24.915 -22.965 1.00 85.06 101 CYS A CA 1
ATOM 803 C C . CYS A 1 101 ? -38.963 25.615 -22.129 1.00 85.06 101 CYS A C 1
ATOM 805 O O . CYS A 1 101 ? -39.231 26.670 -21.566 1.00 85.06 101 CYS A O 1
ATOM 807 N N . LEU A 1 102 ? -37.732 25.101 -22.094 1.00 88.31 102 LEU A N 1
ATOM 808 C CA . LEU A 1 102 ? -36.596 25.888 -21.608 1.00 88.31 102 LEU A CA 1
ATOM 809 C C . LEU A 1 102 ? -36.451 27.146 -22.470 1.00 88.31 102 LEU A C 1
ATOM 811 O O . LEU A 1 102 ? -36.358 27.047 -23.695 1.00 88.31 102 LEU A O 1
ATOM 815 N N . SER A 1 103 ? -36.422 28.316 -21.839 1.00 86.94 103 SER A N 1
ATOM 816 C CA . SER A 1 103 ? -36.378 29.599 -22.537 1.00 86.94 103 SER A CA 1
ATOM 817 C C . SER A 1 103 ? -35.130 30.421 -22.198 1.00 86.94 103 SER A C 1
ATOM 819 O O . SER A 1 103 ? -34.734 30.515 -21.037 1.00 86.94 103 SER A O 1
ATOM 821 N N . ARG A 1 104 ? -34.520 31.053 -23.212 1.00 88.44 104 ARG A N 1
ATOM 822 C CA . ARG A 1 104 ? -33.340 31.935 -23.086 1.00 88.44 104 ARG A CA 1
ATOM 823 C C . ARG A 1 104 ? -33.463 33.159 -23.995 1.00 88.44 104 ARG A C 1
ATOM 825 O O . ARG A 1 104 ? -34.095 33.072 -25.050 1.00 88.44 104 ARG A O 1
ATOM 832 N N . SER A 1 105 ? -32.873 34.289 -23.602 1.00 86.94 105 SER A N 1
ATOM 833 C CA . SER A 1 105 ? -32.719 35.461 -24.475 1.00 86.94 105 SER A CA 1
ATOM 834 C C . SER A 1 105 ? -31.551 36.363 -24.064 1.00 86.94 105 SER A C 1
ATOM 836 O O . SER A 1 105 ? -31.484 36.875 -22.953 1.00 86.94 105 SER A O 1
ATOM 838 N N . PHE A 1 106 ? -30.631 36.642 -24.984 1.00 87.81 106 PHE A N 1
ATOM 839 C CA . PHE A 1 106 ? -29.444 37.422 -24.628 1.00 87.81 106 PHE A CA 1
ATOM 840 C C . PHE A 1 106 ? -29.683 38.935 -24.658 1.00 87.81 106 PHE A C 1
ATOM 842 O O . PHE A 1 106 ? -30.121 39.498 -25.662 1.00 87.81 106 PHE A O 1
ATOM 849 N N . ASN A 1 107 ? -29.331 39.615 -23.568 1.00 80.56 107 ASN A N 1
ATOM 850 C CA . ASN A 1 107 ? -29.284 41.071 -23.484 1.00 80.56 107 ASN A CA 1
ATOM 851 C C . ASN A 1 107 ? -27.904 41.584 -23.913 1.00 80.56 107 ASN A C 1
ATOM 853 O O . ASN A 1 107 ? -27.049 41.868 -23.080 1.00 80.56 107 ASN A O 1
ATOM 857 N N . THR A 1 108 ? -27.681 41.707 -25.220 1.00 67.75 108 THR A N 1
ATOM 858 C CA . THR A 1 108 ? -26.379 42.108 -25.787 1.00 67.75 108 THR A CA 1
ATOM 859 C C . THR A 1 108 ? -26.140 43.622 -25.796 1.00 67.75 108 THR A C 1
ATOM 861 O O . THR A 1 108 ? -25.146 44.081 -26.349 1.00 67.75 108 THR A O 1
ATOM 864 N N . THR A 1 109 ? -27.067 44.418 -25.257 1.00 59.03 109 THR A N 1
ATOM 865 C CA . THR A 1 109 ? -27.020 45.892 -25.306 1.00 59.03 109 THR A CA 1
ATOM 866 C C . THR A 1 109 ? -26.644 46.544 -23.982 1.00 59.03 109 THR A C 1
ATOM 868 O O . THR A 1 109 ? -26.395 47.747 -23.952 1.00 59.03 109 THR A O 1
ATOM 871 N N . ASP A 1 110 ? -26.619 45.785 -22.887 1.00 64.69 110 ASP A N 1
ATOM 872 C CA . ASP A 1 110 ? -26.306 46.320 -21.565 1.00 64.69 110 ASP A CA 1
ATOM 873 C C . ASP A 1 110 ? -24.811 46.193 -21.272 1.00 64.69 110 ASP A C 1
ATOM 875 O O . ASP A 1 110 ? -24.350 45.243 -20.640 1.00 64.69 110 ASP A O 1
ATOM 879 N N . SER A 1 111 ? -24.043 47.170 -21.765 1.00 65.00 111 SER A N 1
ATOM 880 C CA . SER A 1 111 ? -22.593 47.198 -21.569 1.00 65.00 111 SER A CA 1
ATOM 881 C C . SER A 1 111 ? -22.203 47.272 -20.090 1.00 65.00 111 SER A C 1
ATOM 883 O O . SER A 1 111 ? -21.077 46.935 -19.743 1.00 65.00 111 SER A O 1
ATOM 885 N N . SER A 1 112 ? -23.097 47.729 -19.206 1.00 77.69 112 SER A N 1
ATOM 886 C CA . SER A 1 112 ? -22.775 47.936 -17.793 1.00 77.69 112 SER A CA 1
ATOM 887 C C . SER A 1 112 ? -22.568 46.620 -17.039 1.00 77.69 112 SER A C 1
ATOM 889 O O . SER A 1 112 ? -21.640 46.518 -16.239 1.00 77.69 112 SER A O 1
ATOM 891 N N . GLU A 1 113 ? -23.355 45.590 -17.358 1.00 83.31 113 GLU A N 1
ATOM 892 C CA . GLU A 1 113 ? -23.219 44.260 -16.758 1.00 83.31 113 GLU A CA 1
ATOM 893 C C . GLU A 1 11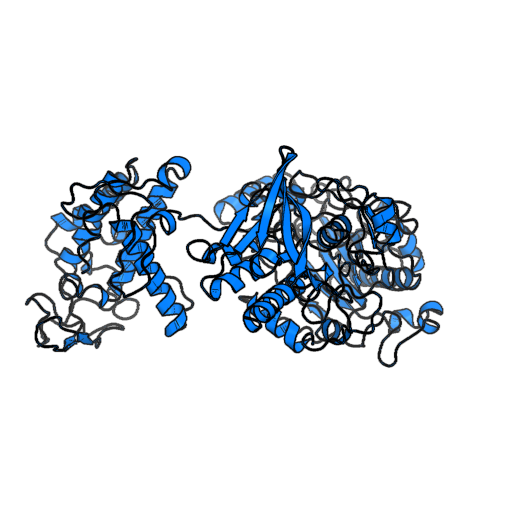3 ? -22.010 43.501 -17.315 1.00 83.31 113 GLU A C 1
ATOM 895 O O . GLU A 1 113 ? -21.257 42.904 -16.552 1.00 83.31 113 GLU A O 1
ATOM 900 N N . SER A 1 114 ? -21.732 43.606 -18.621 1.00 82.00 114 SER A N 1
ATOM 901 C CA . SER A 1 114 ? -20.533 42.989 -19.212 1.00 82.00 114 SER A CA 1
ATOM 902 C C . SER A 1 114 ? -19.226 43.515 -18.616 1.00 82.00 114 SER A C 1
ATOM 904 O O . SER A 1 114 ? -18.262 42.764 -18.481 1.00 82.00 114 SER A O 1
ATOM 906 N N . LEU A 1 115 ? -19.182 44.795 -18.220 1.00 84.56 115 LEU A N 1
ATOM 907 C CA . LEU A 1 115 ? -17.985 45.389 -17.619 1.00 84.56 115 LEU A CA 1
ATOM 908 C C . LEU A 1 115 ? -17.624 44.730 -16.279 1.00 84.56 115 LEU A C 1
ATOM 910 O O . LEU A 1 115 ? -16.445 44.648 -15.956 1.00 84.56 115 LEU A O 1
ATOM 914 N N . LYS A 1 116 ? -18.604 44.210 -15.529 1.00 87.00 116 LYS A N 1
ATOM 915 C CA . LYS A 1 116 ? -18.378 43.537 -14.237 1.00 87.00 116 LYS A CA 1
ATOM 916 C C . LYS A 1 116 ? -17.750 42.143 -14.378 1.00 87.00 116 LYS A C 1
ATOM 918 O O . LYS A 1 116 ? -17.250 41.607 -13.396 1.00 87.00 116 LYS A O 1
ATOM 923 N N . LEU A 1 117 ? -17.753 41.573 -15.586 1.00 88.19 117 LEU A N 1
ATOM 924 C CA . LEU A 1 117 ? -17.174 40.261 -15.910 1.00 88.19 117 LEU A CA 1
ATOM 925 C C . LEU A 1 117 ? -15.777 40.360 -16.541 1.00 88.19 117 LEU A C 1
ATOM 927 O O . LEU A 1 117 ? -15.185 39.339 -16.892 1.00 88.19 117 LEU A O 1
ATOM 931 N N . GLN A 1 118 ? -15.251 41.576 -16.712 1.00 90.25 118 GLN A N 1
ATOM 932 C CA . GLN A 1 118 ? -13.927 41.788 -17.289 1.00 90.25 118 GLN A CA 1
ATOM 933 C C . GLN A 1 118 ? -12.838 41.070 -16.478 1.00 90.25 118 GLN A C 1
ATOM 935 O O . GLN A 1 118 ? -12.874 41.137 -15.247 1.00 90.25 118 GLN A O 1
ATOM 940 N N . PRO A 1 119 ? -11.809 40.494 -17.135 1.00 91.31 119 PRO A N 1
ATOM 941 C CA . PRO A 1 119 ? -10.685 39.858 -16.448 1.00 91.31 119 PRO A CA 1
ATOM 942 C C . PRO A 1 119 ? -10.078 40.734 -15.348 1.00 91.31 119 PRO A C 1
ATOM 944 O O . PRO A 1 119 ? -9.891 40.273 -14.231 1.00 91.31 119 PRO A O 1
ATOM 947 N N . TYR A 1 120 ? -9.885 42.030 -15.623 1.00 88.69 120 TYR A N 1
ATOM 948 C CA . TYR A 1 120 ? -9.344 42.977 -14.646 1.00 88.69 120 TYR A CA 1
ATOM 949 C C . TYR A 1 120 ? -10.230 43.152 -13.401 1.00 88.69 120 TYR A C 1
ATOM 951 O O . TYR A 1 120 ? -9.711 43.287 -12.296 1.00 88.69 120 TYR A O 1
ATOM 959 N N . MET A 1 121 ? -11.558 43.139 -13.559 1.00 90.12 121 MET A N 1
ATOM 960 C CA . MET A 1 121 ? -12.488 43.239 -12.428 1.00 90.12 121 MET A CA 1
ATOM 961 C C . MET A 1 121 ? -12.439 41.977 -11.564 1.00 90.12 121 MET A C 1
ATOM 963 O O . MET A 1 121 ? -12.474 42.070 -10.338 1.00 90.12 121 MET A O 1
ATOM 967 N N . LEU A 1 122 ? -12.309 40.805 -12.194 1.00 90.62 122 LEU A N 1
ATOM 968 C CA . LEU A 1 122 ? -12.105 39.556 -11.467 1.00 90.62 122 LEU A CA 1
ATOM 969 C C . LEU A 1 122 ? -10.748 39.560 -10.761 1.00 90.62 122 LEU A C 1
ATOM 971 O O . LEU A 1 122 ? -10.704 39.250 -9.582 1.00 90.62 122 LEU A O 1
ATOM 975 N N . ASP A 1 123 ? -9.665 39.990 -11.410 1.00 89.69 123 ASP A N 1
ATOM 976 C CA . ASP A 1 123 ? -8.340 40.080 -10.781 1.00 89.69 123 ASP A CA 1
ATOM 977 C C . ASP A 1 123 ? -8.354 40.961 -9.521 1.00 89.69 123 ASP A C 1
ATOM 979 O O . ASP A 1 123 ? -7.825 40.550 -8.486 1.00 89.69 123 ASP A O 1
ATOM 983 N N . GLN A 1 124 ? -9.024 42.121 -9.575 1.00 90.94 124 GLN A N 1
ATOM 984 C CA . GLN A 1 124 ? -9.223 42.987 -8.407 1.00 90.94 124 GLN A CA 1
ATOM 985 C C . GLN A 1 124 ? -9.977 42.276 -7.281 1.00 90.94 124 GLN A C 1
ATOM 987 O O . GLN A 1 124 ? -9.569 42.351 -6.124 1.00 90.94 124 GLN A O 1
ATOM 992 N N . LEU A 1 125 ? -11.056 41.563 -7.613 1.00 91.38 125 LEU A N 1
ATOM 993 C CA . LEU A 1 125 ? -11.809 40.775 -6.641 1.00 91.38 125 LEU A CA 1
ATOM 994 C C . LEU A 1 125 ? -10.927 39.693 -5.999 1.00 91.38 125 LEU A C 1
ATOM 996 O O . LEU A 1 125 ? -10.961 39.498 -4.785 1.00 91.38 125 LEU A O 1
ATOM 1000 N N . MET A 1 126 ? -10.087 39.031 -6.795 1.00 92.00 126 MET A N 1
ATOM 1001 C CA . MET A 1 126 ? -9.161 38.001 -6.325 1.00 92.00 126 MET A CA 1
ATOM 1002 C C . MET A 1 126 ? -8.073 38.549 -5.384 1.00 92.00 126 MET A C 1
ATOM 1004 O O . MET A 1 126 ? -7.511 37.789 -4.595 1.00 92.00 126 MET A O 1
ATOM 1008 N N . ASP A 1 127 ? -7.736 39.834 -5.484 1.00 92.31 127 ASP A N 1
ATOM 1009 C CA . ASP A 1 127 ? -6.715 40.491 -4.657 1.00 92.31 127 ASP A CA 1
ATOM 1010 C C . ASP A 1 127 ? -7.234 40.962 -3.290 1.00 92.31 127 ASP A C 1
ATOM 1012 O O . ASP A 1 127 ? -6.431 41.336 -2.439 1.00 92.31 127 ASP A O 1
ATOM 1016 N N . THR A 1 128 ? -8.544 40.898 -3.038 1.00 93.00 128 THR A N 1
ATOM 1017 C CA . THR A 1 128 ? -9.113 41.198 -1.714 1.00 93.00 128 THR A CA 1
ATOM 1018 C C . THR A 1 128 ? -8.540 40.261 -0.644 1.00 93.00 128 THR A C 1
ATOM 1020 O O . THR A 1 128 ? -8.386 39.062 -0.871 1.00 93.00 128 THR A O 1
ATOM 1023 N N . ASP A 1 129 ? -8.218 40.786 0.539 1.00 88.81 129 ASP A N 1
ATOM 1024 C CA . ASP A 1 129 ? -7.703 39.993 1.673 1.00 88.81 129 ASP A CA 1
ATOM 1025 C C . ASP A 1 129 ? -8.816 39.506 2.617 1.00 88.81 129 ASP A C 1
ATOM 1027 O O . ASP A 1 129 ? -8.573 38.740 3.556 1.00 88.81 129 ASP A O 1
ATOM 1031 N N . ASP A 1 130 ? -10.039 39.976 2.375 1.00 91.69 130 ASP A N 1
ATOM 1032 C CA . ASP A 1 130 ? -11.185 39.882 3.261 1.00 91.69 130 ASP A CA 1
ATOM 1033 C C . ASP A 1 130 ? -12.291 39.016 2.656 1.00 91.69 130 ASP A C 1
ATOM 1035 O O . ASP A 1 130 ? -12.810 39.327 1.588 1.00 91.69 130 ASP A O 1
ATOM 1039 N N . TYR A 1 131 ? -12.672 37.934 3.347 1.00 93.56 131 TYR A N 1
ATOM 1040 C CA . TYR A 1 131 ? -13.749 37.057 2.878 1.00 93.56 131 TYR A CA 1
ATOM 1041 C C . TYR A 1 131 ? -15.082 37.775 2.639 1.00 93.56 131 TYR A C 1
ATOM 1043 O O . TYR A 1 131 ? -15.765 37.447 1.676 1.00 93.56 131 TYR A O 1
ATOM 1051 N N . GLU A 1 132 ? -15.490 38.711 3.499 1.00 93.12 132 GLU A N 1
ATOM 1052 C CA . GLU A 1 132 ? -16.784 39.387 3.342 1.00 93.12 132 GLU A CA 1
ATOM 1053 C C . GLU A 1 132 ? -16.768 40.280 2.097 1.00 93.12 132 GLU A C 1
ATOM 1055 O O . GLU A 1 132 ? -17.715 40.257 1.312 1.00 93.12 132 GLU A O 1
ATOM 1060 N N . GLU A 1 133 ? -15.661 40.991 1.870 1.00 93.88 133 GLU A N 1
ATOM 1061 C CA . GLU A 1 133 ? -15.445 41.794 0.662 1.00 93.88 133 GLU A CA 1
ATOM 1062 C C . GLU A 1 133 ? -15.412 40.924 -0.602 1.00 93.88 133 GLU A C 1
ATOM 1064 O O . GLU A 1 133 ? -16.100 41.232 -1.577 1.00 93.88 133 GLU A O 1
ATOM 1069 N N . PHE A 1 134 ? -14.678 39.807 -0.572 1.00 95.00 134 PHE A N 1
ATOM 1070 C CA . PHE A 1 134 ? -14.636 38.838 -1.666 1.00 95.00 134 PHE A CA 1
ATOM 1071 C C . PHE A 1 134 ? -16.023 38.257 -1.965 1.00 95.00 134 PHE A C 1
ATOM 1073 O O . PHE A 1 134 ? -16.468 38.252 -3.110 1.00 95.00 134 PHE A O 1
ATOM 1080 N N . ASN A 1 135 ? -16.722 37.772 -0.938 1.00 93.88 135 ASN A N 1
ATOM 1081 C CA . ASN A 1 135 ? -18.014 37.107 -1.067 1.00 93.88 135 ASN A CA 1
ATOM 1082 C C . ASN A 1 135 ? -19.081 38.059 -1.623 1.00 93.88 135 ASN A C 1
ATOM 1084 O O . ASN A 1 135 ? -19.761 37.716 -2.589 1.00 93.88 135 ASN A O 1
ATOM 1088 N N . LEU A 1 136 ? -19.190 39.266 -1.059 1.00 91.50 136 LEU A N 1
ATOM 1089 C CA . LEU A 1 136 ? -20.131 40.279 -1.543 1.00 91.50 136 LEU A CA 1
ATOM 1090 C C . LEU A 1 136 ? -19.746 40.782 -2.936 1.00 91.50 136 LEU A C 1
ATOM 1092 O O . LEU A 1 136 ? -20.613 40.930 -3.792 1.00 91.50 136 LEU A O 1
ATOM 1096 N N . GLY A 1 137 ? -18.453 40.991 -3.198 1.00 92.06 137 GLY A N 1
ATOM 1097 C CA . GLY A 1 137 ? -17.969 41.395 -4.515 1.00 92.06 137 GLY A CA 1
ATOM 1098 C C . GLY A 1 137 ? -18.256 40.347 -5.592 1.00 92.06 137 GLY A C 1
ATOM 1099 O O . GLY A 1 137 ? -18.666 40.699 -6.697 1.00 92.06 137 GLY A O 1
ATOM 1100 N N . LEU A 1 138 ? -18.109 39.060 -5.271 1.00 92.75 138 LEU A N 1
ATOM 1101 C CA . LEU A 1 138 ? -18.432 37.963 -6.179 1.00 92.75 138 LEU A CA 1
ATOM 1102 C C . LEU A 1 138 ? -19.936 37.885 -6.462 1.00 92.75 138 LEU A C 1
ATOM 1104 O O . LEU A 1 138 ? -20.339 37.692 -7.614 1.00 92.75 138 LEU A O 1
ATOM 1108 N N . GLU A 1 139 ? -20.755 38.053 -5.423 1.00 91.38 139 GLU A N 1
ATOM 1109 C CA . GLU A 1 139 ? -22.209 38.008 -5.519 1.00 91.38 139 GLU A CA 1
ATOM 1110 C C . GLU A 1 139 ? -22.793 39.189 -6.313 1.00 91.38 139 GLU A C 1
ATOM 1112 O O . GLU A 1 139 ? -23.555 38.970 -7.260 1.00 91.38 139 GLU A O 1
ATOM 1117 N N . ASP A 1 140 ? -22.429 40.424 -5.954 1.00 87.38 140 ASP A N 1
ATOM 1118 C CA . ASP A 1 140 ? -23.004 41.661 -6.505 1.00 87.38 140 ASP A CA 1
ATOM 1119 C C . ASP A 1 140 ? -22.443 42.034 -7.886 1.00 87.38 140 ASP A C 1
ATOM 1121 O O . ASP A 1 140 ? -23.044 42.834 -8.617 1.00 87.38 140 ASP A O 1
ATOM 1125 N N . ALA A 1 141 ? -21.295 41.462 -8.260 1.00 86.25 141 ALA A N 1
ATOM 1126 C CA . ALA A 1 141 ? -20.715 41.619 -9.585 1.00 86.25 141 ALA A CA 1
ATOM 1127 C C . ALA A 1 141 ? -20.993 40.393 -10.461 1.00 86.25 141 ALA A C 1
ATOM 1129 O O . ALA A 1 141 ? -22.042 40.299 -11.100 1.00 86.25 141 ALA A O 1
ATOM 1130 N N . ALA A 1 142 ? -20.047 39.458 -10.518 1.00 83.75 142 ALA A N 1
ATOM 1131 C CA . ALA A 1 142 ? -20.006 38.455 -11.570 1.00 83.75 142 ALA A CA 1
ATOM 1132 C C . ALA A 1 142 ? -21.174 37.456 -11.511 1.00 83.75 142 ALA A C 1
ATOM 1134 O O . ALA A 1 142 ? -21.736 37.108 -12.550 1.00 83.75 142 ALA A O 1
ATOM 1135 N N . HIS A 1 143 ? -21.590 37.041 -10.311 1.00 91.31 143 HIS A N 1
ATOM 1136 C CA . HIS A 1 143 ? -22.773 36.198 -10.141 1.00 91.31 143 HIS A CA 1
ATOM 1137 C C . HIS A 1 143 ? -24.050 36.918 -10.597 1.00 91.31 143 HIS A C 1
ATOM 1139 O O . HIS A 1 143 ? -24.788 36.395 -11.432 1.00 91.31 143 HIS A O 1
ATOM 1145 N N . ALA A 1 144 ? -24.297 38.136 -10.100 1.00 88.69 144 ALA A N 1
ATOM 1146 C CA . ALA A 1 144 ? -25.505 38.886 -10.425 1.00 88.69 144 ALA A CA 1
ATOM 1147 C C . ALA A 1 144 ? -25.616 39.227 -11.919 1.00 88.69 144 ALA A C 1
ATOM 1149 O O . ALA A 1 144 ? -26.721 39.195 -12.460 1.00 88.69 144 ALA A O 1
ATOM 1150 N N . SER A 1 145 ? -24.519 39.527 -12.619 1.00 88.75 145 SER A N 1
ATOM 1151 C CA . SER A 1 145 ? -24.564 39.955 -14.027 1.00 88.75 145 SER A CA 1
ATOM 1152 C C . SER A 1 145 ? -25.063 38.877 -14.995 1.00 88.75 145 SER A C 1
ATOM 1154 O O . SER A 1 145 ? -25.819 39.179 -15.922 1.00 88.75 145 SER A O 1
ATOM 1156 N N . ILE A 1 146 ? -24.701 37.610 -14.779 1.00 90.06 146 ILE A N 1
ATOM 1157 C CA . ILE A 1 146 ? -24.981 36.523 -15.733 1.00 90.06 146 ILE A CA 1
ATOM 1158 C C . ILE A 1 146 ? -26.498 36.298 -15.938 1.00 90.06 146 ILE A C 1
ATOM 1160 O O . ILE A 1 146 ? -26.951 36.307 -17.091 1.00 90.06 146 ILE A O 1
ATOM 1164 N N . PRO A 1 147 ? -27.336 36.207 -14.883 1.00 87.69 147 PRO A N 1
ATOM 1165 C CA . PRO A 1 147 ? -28.791 36.150 -15.028 1.00 87.69 147 PRO A CA 1
ATOM 1166 C C . PRO A 1 147 ? -29.432 37.343 -15.746 1.00 87.69 147 PRO A C 1
ATOM 1168 O O . PRO A 1 147 ? -30.427 37.164 -16.456 1.00 87.69 147 PRO A O 1
ATOM 1171 N N . HIS A 1 148 ? -28.871 38.549 -15.618 1.00 85.12 148 HIS A N 1
ATOM 1172 C CA . HIS A 1 148 ? -29.367 39.735 -16.328 1.00 85.12 148 HIS A CA 1
ATOM 1173 C C . HIS A 1 148 ? -29.049 39.693 -17.831 1.00 85.12 148 HIS A C 1
ATOM 1175 O O . HIS A 1 148 ? -29.807 40.245 -18.643 1.00 85.12 148 HIS A O 1
ATOM 1181 N N . MET A 1 149 ? -27.956 39.019 -18.199 1.00 86.88 149 MET A N 1
ATOM 1182 C CA . MET A 1 149 ? -27.482 38.897 -19.575 1.00 86.88 149 MET A CA 1
ATOM 1183 C C . MET A 1 149 ? -28.127 37.734 -20.349 1.00 86.88 149 MET A C 1
ATOM 1185 O O . MET A 1 149 ? -28.370 37.908 -21.538 1.00 86.88 149 MET A O 1
ATOM 1189 N N . ILE A 1 150 ? -28.444 36.589 -19.723 1.00 87.81 150 ILE A N 1
ATOM 1190 C CA . ILE A 1 150 ? -29.023 35.395 -20.401 1.00 87.81 150 ILE A CA 1
ATOM 1191 C C . ILE A 1 150 ? -30.564 35.386 -20.404 1.00 87.81 150 ILE A C 1
ATOM 1193 O O . ILE A 1 150 ? -31.180 34.779 -21.284 1.00 87.81 150 ILE A O 1
ATOM 1197 N N . ARG A 1 151 ? -31.187 36.059 -19.425 1.00 84.38 151 ARG A N 1
ATOM 1198 C CA . ARG A 1 151 ? -32.649 36.184 -19.249 1.00 84.38 151 ARG A CA 1
ATOM 1199 C C . ARG A 1 151 ? -33.386 34.834 -19.359 1.00 84.38 151 ARG A C 1
ATOM 1201 O O . ARG A 1 151 ? -32.827 33.792 -19.027 1.00 84.38 151 ARG A O 1
ATOM 1208 N N . GLY A 1 152 ? -34.673 34.842 -19.710 1.00 83.62 152 GLY A N 1
ATOM 1209 C CA . GLY A 1 152 ? -35.486 33.624 -19.772 1.00 83.62 152 GLY A CA 1
ATOM 1210 C C . GLY A 1 152 ? -35.595 32.910 -18.422 1.00 83.62 152 GLY A C 1
ATOM 1211 O O . GLY A 1 152 ? -35.633 33.545 -17.361 1.00 83.62 152 GLY A O 1
ATOM 1212 N N . ASP A 1 153 ? -35.562 31.581 -18.447 1.00 84.75 153 ASP A N 1
ATOM 1213 C CA . ASP A 1 153 ? -35.610 30.759 -17.235 1.00 84.75 153 ASP A CA 1
ATOM 1214 C C . ASP A 1 153 ? -34.349 30.867 -16.367 1.00 84.75 153 ASP A C 1
ATOM 1216 O O . ASP A 1 153 ? -34.438 30.611 -15.166 1.00 84.75 153 ASP A O 1
ATOM 1220 N N . PHE A 1 154 ? -33.218 31.333 -16.914 1.00 86.50 154 PHE A N 1
ATOM 1221 C CA . PHE A 1 154 ? -31.971 31.552 -16.166 1.00 86.50 154 PHE A CA 1
ATOM 1222 C C . PHE A 1 154 ? -32.056 32.734 -15.183 1.00 86.50 154 PHE A C 1
ATOM 1224 O O . PHE A 1 154 ? -31.237 32.887 -14.285 1.00 86.50 154 PHE A O 1
ATOM 1231 N N . SER A 1 155 ? -33.065 33.592 -15.325 1.00 75.69 155 SER A N 1
ATOM 1232 C CA . SER A 1 155 ? -33.144 34.864 -14.601 1.00 75.69 155 SER A CA 1
ATOM 1233 C C . SER A 1 155 ? -34.009 34.850 -13.327 1.00 75.69 155 SER A C 1
ATOM 1235 O O . SER A 1 155 ? -34.275 35.916 -12.764 1.00 75.69 155 SER A O 1
ATOM 1237 N N . MET A 1 156 ? -34.480 33.675 -12.878 1.00 65.19 156 MET A N 1
ATOM 1238 C CA . MET A 1 156 ? -35.349 33.483 -11.694 1.00 65.19 156 MET A CA 1
ATOM 1239 C C . MET A 1 156 ? -35.075 32.164 -10.945 1.00 65.19 156 MET A C 1
ATOM 1241 O O . MET A 1 156 ? -34.148 31.440 -11.270 1.00 65.19 156 MET A O 1
ATOM 1245 N N . PHE A 1 157 ? -35.939 31.801 -9.980 1.00 64.75 157 PHE A N 1
ATOM 1246 C CA . PHE A 1 157 ? -35.975 30.507 -9.267 1.00 64.75 157 PHE A CA 1
ATOM 1247 C C . PHE A 1 157 ? -36.025 29.260 -10.169 1.00 64.75 157 PHE A C 1
ATOM 1249 O O . PHE A 1 157 ? -35.922 28.140 -9.677 1.00 64.75 157 PHE A O 1
ATOM 1256 N N . THR A 1 158 ? -36.234 29.444 -11.470 1.00 75.38 158 THR A N 1
ATOM 1257 C CA . THR A 1 158 ? -36.180 28.400 -12.493 1.00 75.38 158 THR A CA 1
ATOM 1258 C C . THR A 1 158 ? -34.773 28.167 -13.040 1.00 75.38 158 THR A C 1
ATOM 1260 O O . THR A 1 158 ? -34.584 27.193 -13.759 1.00 75.38 158 THR A O 1
ATOM 1263 N N . ALA A 1 159 ? -33.790 29.003 -12.690 1.00 82.56 159 ALA A N 1
ATOM 1264 C CA . ALA A 1 159 ? -32.434 28.920 -13.220 1.00 82.56 159 ALA A CA 1
ATOM 1265 C C . ALA A 1 159 ? -31.787 27.538 -13.038 1.00 82.56 159 ALA A C 1
ATOM 1267 O O . ALA A 1 159 ? -31.192 27.070 -14.000 1.00 82.56 159 ALA A O 1
ATOM 1268 N N . PRO A 1 160 ? -31.980 26.808 -11.916 1.00 84.75 160 PRO A N 1
ATOM 1269 C CA . PRO A 1 160 ? -31.444 25.451 -11.776 1.00 84.75 160 PRO A CA 1
ATOM 1270 C C . PRO A 1 160 ? -31.983 24.421 -12.786 1.00 84.75 160 PRO A C 1
ATOM 1272 O O . PRO A 1 160 ? -31.416 23.339 -12.903 1.00 84.75 160 PRO A O 1
ATOM 1275 N N . TYR A 1 161 ? -33.075 24.715 -13.506 1.00 82.69 161 TYR A N 1
ATOM 1276 C CA . TYR A 1 161 ? -33.554 23.864 -14.604 1.00 82.69 161 TYR A CA 1
ATOM 1277 C C . TYR A 1 161 ? -32.797 24.091 -15.914 1.00 82.69 161 TYR A C 1
ATOM 1279 O O . TYR A 1 161 ? -32.935 23.292 -16.838 1.00 82.69 161 TYR A O 1
ATOM 1287 N N . ASP A 1 162 ? -32.017 25.164 -16.009 1.00 88.56 162 ASP A N 1
ATOM 1288 C CA . ASP A 1 162 ? -31.098 25.396 -17.107 1.00 88.56 162 ASP A CA 1
ATOM 1289 C C . ASP A 1 162 ? -29.739 24.754 -16.773 1.00 88.56 162 ASP A C 1
ATOM 1291 O O . ASP A 1 162 ? -29.090 25.180 -15.821 1.00 88.56 162 ASP A O 1
ATOM 1295 N N . PRO A 1 163 ? -29.250 23.764 -17.539 1.00 87.88 163 PRO A N 1
ATOM 1296 C CA . PRO A 1 163 ? -27.980 23.100 -17.241 1.00 87.88 163 PRO A CA 1
ATOM 1297 C C . PRO A 1 163 ? -26.757 24.032 -17.199 1.00 87.88 163 PRO A C 1
ATOM 1299 O O . PRO A 1 163 ? -25.773 23.710 -16.532 1.00 87.88 163 PRO A O 1
ATOM 1302 N N . VAL A 1 164 ? -26.810 25.204 -17.849 1.00 90.88 164 VAL A N 1
ATOM 1303 C CA . VAL A 1 164 ? -25.737 26.215 -17.767 1.00 90.88 164 VAL A CA 1
ATOM 1304 C C . VAL A 1 164 ? -25.610 26.788 -16.352 1.00 90.88 164 VAL A C 1
ATOM 1306 O O . VAL A 1 164 ? -24.548 27.288 -15.982 1.00 90.88 164 VAL A O 1
ATOM 1309 N N . PHE A 1 165 ? -26.651 26.664 -15.520 1.00 91.25 165 PHE A N 1
ATOM 1310 C CA . PHE A 1 165 ? -26.632 27.091 -14.123 1.00 91.25 165 PHE A CA 1
ATOM 1311 C C . PHE A 1 165 ? -25.472 26.440 -13.380 1.00 91.25 165 PHE A C 1
ATOM 1313 O O . PHE A 1 165 ? -24.768 27.114 -12.634 1.00 91.25 165 PHE A O 1
ATOM 1320 N N . PHE A 1 166 ? -25.237 25.152 -13.621 1.00 91.88 166 PHE A N 1
ATOM 1321 C CA . PHE A 1 166 ? -24.183 24.412 -12.941 1.00 91.88 166 PHE A CA 1
ATOM 1322 C C . PHE A 1 166 ? -22.797 24.856 -13.409 1.00 91.88 166 PHE A C 1
ATOM 1324 O O . PHE A 1 166 ? -21.947 25.093 -12.565 1.00 91.88 166 PHE A O 1
ATOM 1331 N N . LEU A 1 167 ? -22.591 25.105 -14.709 1.00 92.81 167 LEU A N 1
ATOM 1332 C CA . LEU A 1 167 ? -21.323 25.647 -15.229 1.00 92.81 167 LEU A CA 1
ATOM 1333 C C . LEU A 1 167 ? -21.004 27.029 -14.643 1.00 92.81 167 LEU A C 1
ATOM 1335 O O . LEU A 1 167 ? -19.852 27.324 -14.320 1.00 92.81 167 LEU A O 1
ATOM 1339 N N . HIS A 1 168 ? -22.031 27.871 -14.511 1.00 92.81 168 HIS A N 1
ATOM 1340 C CA . HIS A 1 168 ? -21.935 29.176 -13.868 1.00 92.81 168 HIS A CA 1
ATOM 1341 C C . HIS A 1 168 ? -21.563 29.026 -12.384 1.00 92.81 168 HIS A C 1
ATOM 1343 O O . HIS A 1 168 ? -20.582 29.603 -11.929 1.00 92.81 168 HIS A O 1
ATOM 1349 N N . HIS A 1 169 ? -22.250 28.179 -11.625 1.00 93.25 169 HIS A N 1
ATOM 1350 C CA . HIS A 1 169 ? -21.943 28.031 -10.203 1.00 93.25 169 HIS A CA 1
ATOM 1351 C C . HIS A 1 169 ? -20.597 27.331 -9.951 1.00 93.25 169 HIS A C 1
ATOM 1353 O O . HIS A 1 169 ? -19.895 27.709 -9.017 1.00 93.25 169 HIS A O 1
ATOM 1359 N N . THR A 1 170 ? -20.166 26.396 -10.805 1.00 94.06 170 THR A N 1
ATOM 1360 C CA . THR A 1 170 ? -18.813 25.812 -10.737 1.00 94.06 170 THR A CA 1
ATOM 1361 C C . THR A 1 170 ? -17.728 26.869 -10.965 1.00 94.06 170 THR A C 1
ATOM 1363 O O . THR A 1 170 ? -16.656 26.779 -10.373 1.00 94.06 170 THR A O 1
ATOM 1366 N N . GLN A 1 171 ? -17.993 27.917 -11.754 1.00 94.62 171 GLN A N 1
ATOM 1367 C CA . GLN A 1 171 ? -17.062 29.042 -11.881 1.00 94.62 171 GLN A CA 1
ATOM 1368 C C . GLN A 1 171 ? -16.986 29.888 -10.598 1.00 94.62 171 GLN A C 1
ATOM 1370 O O . GLN A 1 171 ? -15.893 30.328 -10.249 1.00 94.62 171 GLN A O 1
ATOM 1375 N N . LEU A 1 172 ? -18.090 30.083 -9.863 1.00 93.06 172 LEU A N 1
ATOM 1376 C CA . LEU A 1 172 ? -18.052 30.745 -8.545 1.00 93.06 172 LEU A CA 1
ATOM 1377 C C . LEU A 1 172 ? -17.180 29.963 -7.564 1.00 93.06 172 LEU A C 1
ATOM 1379 O O . LEU A 1 172 ? -16.312 30.536 -6.910 1.00 93.06 172 LEU A O 1
ATOM 1383 N N . ASP A 1 173 ? -17.389 28.648 -7.511 1.00 91.69 173 ASP A N 1
ATOM 1384 C CA . ASP A 1 173 ? -16.632 27.746 -6.649 1.00 91.69 173 ASP A CA 1
ATOM 1385 C C . ASP A 1 173 ? -15.134 27.757 -6.990 1.00 91.69 173 ASP A C 1
ATOM 1387 O O . ASP A 1 173 ? -14.280 27.895 -6.112 1.00 91.69 173 ASP A O 1
ATOM 1391 N N . ARG A 1 174 ? -14.809 27.733 -8.290 1.00 92.69 174 ARG A N 1
ATOM 1392 C CA . ARG A 1 174 ? -13.438 27.879 -8.790 1.00 92.69 174 ARG A CA 1
ATOM 1393 C C . ARG A 1 174 ? -12.810 29.215 -8.392 1.00 92.69 174 ARG A C 1
ATOM 1395 O O . ARG A 1 174 ? -11.641 29.235 -8.013 1.00 92.69 174 ARG A O 1
ATOM 1402 N N . LEU A 1 175 ? -13.537 30.327 -8.507 1.00 92.94 175 LEU A N 1
ATOM 1403 C CA . LEU A 1 175 ? -13.026 31.648 -8.122 1.00 92.94 175 LEU A CA 1
ATOM 1404 C C . LEU A 1 175 ? -12.781 31.727 -6.613 1.00 92.94 175 LEU A C 1
ATOM 1406 O O . LEU A 1 175 ? -11.752 32.249 -6.195 1.00 92.94 175 LEU A O 1
ATOM 1410 N N . TRP A 1 176 ? -13.667 31.152 -5.799 1.00 92.44 176 TRP A N 1
ATOM 1411 C CA . TRP A 1 176 ? -13.456 31.074 -4.356 1.00 92.44 176 TRP A CA 1
ATOM 1412 C C . TRP A 1 176 ? -12.231 30.227 -3.994 1.00 92.44 176 TRP A C 1
ATOM 1414 O O . TRP A 1 176 ? -11.394 30.675 -3.209 1.00 92.44 176 TRP A O 1
ATOM 1424 N N . TRP A 1 177 ? -12.055 29.072 -4.645 1.00 89.75 177 TRP A N 1
ATOM 1425 C CA . TRP A 1 177 ? -10.848 28.255 -4.503 1.00 89.75 177 TRP A CA 1
ATOM 1426 C C . TRP A 1 177 ? -9.586 29.048 -4.863 1.00 89.75 177 TRP A C 1
ATOM 1428 O O . TRP A 1 177 ? -8.679 29.176 -4.045 1.00 89.75 177 TRP A O 1
ATOM 1438 N N . LEU A 1 178 ? -9.544 29.666 -6.048 1.00 90.88 178 LEU A N 1
ATOM 1439 C CA . LEU A 1 178 ? -8.405 30.481 -6.484 1.00 90.88 178 LEU A CA 1
ATOM 1440 C C . LEU A 1 178 ? -8.097 31.633 -5.506 1.00 90.88 178 LEU A C 1
ATOM 1442 O O . LEU A 1 178 ? -6.939 32.031 -5.370 1.00 90.88 178 LEU A O 1
ATOM 1446 N N . TRP A 1 179 ? -9.113 32.178 -4.833 1.00 93.75 179 TRP A N 1
ATOM 1447 C CA . TRP A 1 179 ? -8.957 33.284 -3.890 1.00 93.75 179 TRP A CA 1
ATOM 1448 C C . TRP A 1 179 ? -8.313 32.808 -2.595 1.00 93.75 179 TRP A C 1
ATOM 1450 O O . TRP A 1 179 ? -7.399 33.470 -2.095 1.00 93.75 179 TRP A O 1
ATOM 1460 N N . GLN A 1 180 ? -8.715 31.631 -2.105 1.00 88.31 180 GLN A N 1
ATOM 1461 C CA . GLN A 1 180 ? -8.053 30.970 -0.983 1.00 88.31 180 GLN A CA 1
ATOM 1462 C C . GLN A 1 180 ? -6.597 30.637 -1.329 1.00 88.31 180 GLN A C 1
ATOM 1464 O O . GLN A 1 180 ? -5.709 30.926 -0.534 1.00 88.31 180 GLN A O 1
ATOM 1469 N N . GLN A 1 181 ? -6.323 30.138 -2.539 1.00 85.06 181 GLN A N 1
ATOM 1470 C CA . GLN A 1 181 ? -4.972 29.754 -2.978 1.00 85.06 181 GLN A CA 1
ATOM 1471 C C . GLN A 1 181 ? -3.959 30.909 -3.009 1.00 85.06 181 GLN A C 1
ATOM 1473 O O . GLN A 1 181 ? -2.757 30.677 -2.867 1.00 85.06 181 GLN A O 1
ATOM 1478 N N . LYS A 1 182 ? -4.408 32.160 -3.169 1.00 85.69 182 LYS A N 1
ATOM 1479 C CA . LYS A 1 182 ? -3.513 33.330 -3.135 1.00 85.69 182 LYS A CA 1
ATOM 1480 C C . LYS A 1 182 ? -2.862 33.553 -1.765 1.00 85.69 182 LYS A C 1
ATOM 1482 O O . LYS A 1 182 ? -1.754 34.080 -1.714 1.00 85.69 182 LYS A O 1
ATOM 1487 N N . ASP A 1 183 ? -3.513 33.132 -0.681 1.00 83.94 183 ASP A N 1
ATOM 1488 C CA . ASP A 1 183 ? -2.945 33.128 0.672 1.00 83.94 183 ASP A CA 1
ATOM 1489 C C . ASP A 1 183 ? -3.628 32.060 1.533 1.00 83.94 183 ASP A C 1
ATOM 1491 O O . ASP A 1 183 ? -4.434 32.342 2.423 1.00 83.94 183 ASP A O 1
ATOM 1495 N N . ILE A 1 184 ? -3.308 30.802 1.238 1.00 78.19 184 ILE A N 1
ATOM 1496 C CA . ILE A 1 184 ? -4.002 29.646 1.810 1.00 78.19 184 ILE A CA 1
ATOM 1497 C C . ILE A 1 184 ? -3.951 29.622 3.342 1.00 78.19 184 ILE A C 1
ATOM 1499 O O . ILE A 1 184 ? -4.938 29.297 3.994 1.00 78.19 184 ILE A O 1
ATOM 1503 N N . GLN A 1 185 ? -2.834 30.055 3.934 1.00 71.44 185 GLN A N 1
ATOM 1504 C CA . GLN A 1 185 ? -2.638 30.046 5.386 1.00 71.44 185 GLN A CA 1
ATOM 1505 C C . GLN A 1 185 ? -3.619 30.971 6.103 1.00 71.44 185 GLN A C 1
ATOM 1507 O O . GLN A 1 185 ? -4.094 30.641 7.189 1.00 71.44 185 GLN A O 1
ATOM 1512 N N . ASN A 1 186 ? -3.929 32.118 5.496 1.00 80.56 186 ASN A N 1
ATOM 1513 C CA . ASN A 1 186 ? -4.795 33.111 6.114 1.00 80.56 186 ASN A CA 1
ATOM 1514 C C . ASN A 1 186 ? -6.221 33.085 5.577 1.00 80.56 186 ASN A C 1
ATOM 1516 O O . ASN A 1 186 ? -7.090 33.601 6.267 1.00 80.56 186 ASN A O 1
ATOM 1520 N N . ARG A 1 187 ? -6.478 32.545 4.377 1.00 88.38 187 ARG A N 1
ATOM 1521 C CA . ARG A 1 187 ? -7.781 32.622 3.689 1.00 88.38 187 ARG A CA 1
ATOM 1522 C C . ARG A 1 187 ? -8.604 31.332 3.751 1.00 88.38 187 ARG A C 1
ATOM 1524 O O . ARG A 1 187 ? -9.823 31.417 3.627 1.00 88.38 187 ARG A O 1
ATOM 1531 N N . LEU A 1 188 ? -7.989 30.168 3.999 1.00 78.69 188 LEU A N 1
ATOM 1532 C CA . LEU A 1 188 ? -8.673 28.863 3.990 1.00 78.69 188 LEU A CA 1
ATOM 1533 C C . LEU A 1 188 ? -9.888 28.810 4.928 1.00 78.69 188 LEU A C 1
ATOM 1535 O O . LEU A 1 188 ? -10.954 28.365 4.523 1.00 78.69 188 LEU A O 1
ATOM 1539 N N . TYR A 1 189 ? -9.758 29.344 6.145 1.00 77.44 189 TYR A N 1
ATOM 1540 C CA . TYR A 1 189 ? -10.832 29.336 7.147 1.00 77.44 189 TYR A CA 1
ATOM 1541 C C . TYR A 1 189 ? -11.463 30.711 7.392 1.00 77.44 189 TYR A C 1
ATOM 1543 O O . TYR A 1 189 ? -12.133 30.904 8.410 1.00 77.44 189 TYR A O 1
ATOM 1551 N N . GLN A 1 190 ? -11.251 31.691 6.504 1.00 87.62 190 GLN A N 1
ATOM 1552 C CA . GLN A 1 190 ? -11.967 32.959 6.641 1.00 87.62 190 GLN A CA 1
ATOM 1553 C C . GLN A 1 190 ? -13.436 32.772 6.291 1.00 87.62 190 GLN A C 1
ATOM 1555 O O . GLN A 1 190 ? -13.777 32.338 5.196 1.00 87.62 190 GLN A O 1
ATOM 1560 N N . TYR A 1 191 ? -14.294 33.160 7.226 1.00 89.94 191 TYR A N 1
ATOM 1561 C CA . TYR A 1 191 ? -15.734 33.189 7.045 1.00 89.94 191 TYR A CA 1
ATOM 1562 C C . TYR A 1 191 ? -16.324 34.246 7.974 1.00 89.94 191 TYR A C 1
ATOM 1564 O O . TYR A 1 191 ? -16.153 34.181 9.193 1.00 89.94 191 TYR A O 1
ATOM 1572 N N . ARG A 1 192 ? -16.962 35.259 7.392 1.00 88.88 192 ARG A N 1
ATOM 1573 C CA . ARG A 1 192 ? -17.510 36.422 8.104 1.00 88.88 192 ARG A CA 1
ATOM 1574 C C . ARG A 1 192 ? -18.549 37.147 7.253 1.00 88.88 192 ARG A C 1
ATOM 1576 O O . ARG A 1 192 ? -18.601 36.950 6.043 1.00 88.88 192 ARG A O 1
ATOM 1583 N N . GLY A 1 193 ? -19.369 37.964 7.907 1.00 89.88 193 GLY A N 1
ATOM 1584 C CA . GLY A 1 193 ? -20.502 38.680 7.323 1.00 89.88 193 GLY A CA 1
ATOM 1585 C C . GLY A 1 193 ? -21.792 38.386 8.084 1.00 89.88 193 GLY A C 1
ATOM 1586 O O . GLY A 1 193 ? -21.761 37.863 9.196 1.00 89.88 193 GLY A O 1
ATOM 1587 N N . VAL A 1 194 ? -22.945 38.715 7.506 1.00 88.81 194 VAL A N 1
ATOM 1588 C CA . VAL A 1 194 ? -24.253 38.483 8.149 1.00 88.81 194 VAL A CA 1
ATOM 1589 C C . VAL A 1 194 ? -24.779 37.063 7.915 1.00 88.81 194 VAL A C 1
ATOM 1591 O O . VAL A 1 194 ? -24.538 36.476 6.859 1.00 88.81 194 VAL A O 1
ATOM 1594 N N . THR A 1 195 ? -25.532 36.515 8.878 1.00 84.25 195 THR A N 1
ATOM 1595 C CA . THR A 1 195 ? -26.101 35.147 8.800 1.00 84.25 195 THR A CA 1
ATOM 1596 C C . THR A 1 195 ? -27.130 34.971 7.680 1.00 84.25 195 THR A C 1
ATOM 1598 O O . THR A 1 195 ? -27.287 33.880 7.138 1.00 84.25 195 THR A O 1
ATOM 1601 N N . ALA A 1 196 ? -27.844 36.040 7.328 1.00 82.94 196 ALA A N 1
ATOM 1602 C CA . ALA A 1 196 ? -28.817 36.085 6.241 1.00 82.94 196 ALA A CA 1
ATOM 1603 C C . ALA A 1 196 ? -29.012 37.533 5.774 1.00 82.94 196 ALA A C 1
ATOM 1605 O O . ALA A 1 196 ? -28.736 38.475 6.524 1.00 82.94 196 ALA A O 1
ATOM 1606 N N . PHE A 1 197 ? -29.559 37.730 4.571 1.00 77.38 197 PHE A N 1
ATOM 1607 C CA . PHE A 1 197 ? -29.842 39.068 4.050 1.00 77.38 197 PHE A CA 1
ATOM 1608 C C . PHE A 1 197 ? -30.659 39.918 5.039 1.00 77.38 197 PHE A C 1
ATOM 1610 O O . PHE A 1 197 ? -31.759 39.537 5.446 1.00 77.38 197 PHE A O 1
ATOM 1617 N N . LYS A 1 198 ? -30.133 41.100 5.394 1.00 75.94 198 LYS A N 1
ATOM 1618 C CA . LYS A 1 198 ? -30.698 42.044 6.386 1.00 75.94 198 LYS A CA 1
ATOM 1619 C C . LYS A 1 198 ? -30.772 41.520 7.832 1.00 75.94 198 LYS A C 1
ATOM 1621 O O . LYS A 1 198 ? -31.437 42.146 8.660 1.00 75.94 198 LYS A O 1
ATOM 1626 N N . SER A 1 199 ? -30.100 40.415 8.152 1.00 79.38 199 SER A N 1
ATOM 1627 C CA . SER A 1 199 ? -29.927 39.946 9.530 1.00 79.38 199 SER A CA 1
ATOM 1628 C C . SER A 1 199 ? -28.946 40.851 10.289 1.00 79.38 199 SER A C 1
ATOM 1630 O O . SER A 1 199 ? -27.920 41.230 9.725 1.00 79.38 199 SER A O 1
ATOM 1632 N N . PRO A 1 200 ? -29.216 41.204 11.560 1.00 78.50 200 PRO A N 1
ATOM 1633 C CA . PRO A 1 200 ? -28.242 41.887 12.409 1.00 78.50 200 PRO A CA 1
ATOM 1634 C C . PRO A 1 200 ? -27.188 40.932 13.002 1.00 78.50 200 PRO A C 1
ATOM 1636 O O . PRO A 1 200 ? -26.247 41.396 13.645 1.00 78.50 200 PRO A O 1
ATOM 1639 N N . GLU A 1 201 ? -27.355 39.615 12.844 1.00 86.50 201 GLU A N 1
ATOM 1640 C CA . GLU A 1 201 ? -26.485 38.593 13.432 1.00 86.50 201 GLU A CA 1
ATOM 1641 C C . GLU A 1 201 ? -25.257 38.325 12.555 1.00 86.50 201 GLU A C 1
ATOM 1643 O O . GLU A 1 201 ? -25.361 38.213 11.331 1.00 86.50 201 GLU A O 1
ATOM 1648 N N . GLN A 1 202 ? -24.095 38.214 13.201 1.00 90.75 202 GLN A N 1
ATOM 1649 C CA . GLN A 1 202 ? -22.830 37.880 12.550 1.00 90.75 202 GLN A CA 1
ATOM 1650 C C . GLN A 1 202 ? -22.715 36.373 12.360 1.00 90.75 202 GLN A C 1
ATOM 1652 O O . GLN A 1 202 ? -23.028 35.605 13.271 1.00 90.75 202 GLN A O 1
ATOM 1657 N N . ALA A 1 203 ? -22.259 35.982 11.179 1.00 89.12 203 ALA A N 1
ATOM 1658 C CA . ALA A 1 203 ? -22.118 34.600 10.788 1.00 89.12 203 ALA A CA 1
ATOM 1659 C C . ALA A 1 203 ? -20.937 33.932 11.493 1.00 89.12 203 ALA A C 1
ATOM 1661 O O . ALA A 1 203 ? -19.913 34.554 11.786 1.00 89.12 203 ALA A O 1
ATOM 1662 N N . SER A 1 204 ? -21.088 32.639 11.736 1.00 87.75 204 SER A N 1
ATOM 1663 C CA . SER A 1 204 ? -20.082 31.771 12.320 1.00 87.75 204 SER A CA 1
ATOM 1664 C C . SER A 1 204 ? -19.864 30.548 11.441 1.00 87.75 204 SER A C 1
ATOM 1666 O O . SER A 1 204 ? -20.779 30.057 10.787 1.00 87.75 204 SER A O 1
ATOM 1668 N N . VAL A 1 205 ? -18.662 29.978 11.486 1.00 83.50 205 VAL A N 1
ATOM 1669 C CA . VAL A 1 205 ? -18.369 28.710 10.800 1.00 83.50 205 VAL A CA 1
ATOM 1670 C C . VAL A 1 205 ? -19.173 27.528 11.364 1.00 83.50 205 VAL A C 1
ATOM 1672 O O . VAL A 1 205 ? -19.217 26.473 10.746 1.00 83.50 205 VAL A O 1
ATOM 1675 N N . GLN A 1 206 ? -19.820 27.685 12.524 1.00 83.88 206 GLN A N 1
ATOM 1676 C CA . GLN A 1 206 ? -20.768 26.702 13.071 1.00 83.88 206 GLN A CA 1
ATOM 1677 C C . GLN A 1 206 ? -22.215 26.901 12.590 1.00 83.88 206 GLN A C 1
ATOM 1679 O O . GLN A 1 206 ? -23.096 26.140 12.992 1.00 83.88 206 GLN A O 1
ATOM 1684 N N . ASP A 1 207 ? -22.493 27.920 11.775 1.00 85.75 207 ASP A N 1
ATOM 1685 C CA . ASP A 1 207 ? -23.832 28.117 11.228 1.00 85.75 207 ASP A CA 1
ATOM 1686 C C . ASP A 1 207 ? -24.199 26.956 10.301 1.00 85.75 207 ASP A C 1
ATOM 1688 O O . ASP A 1 207 ? -23.354 26.425 9.579 1.00 85.75 207 ASP A O 1
ATOM 1692 N N . LEU A 1 208 ? -25.474 26.568 10.309 1.00 84.75 208 LEU A N 1
ATOM 1693 C CA . LEU A 1 208 ? -25.972 25.514 9.433 1.00 84.75 208 LEU A CA 1
ATOM 1694 C C . LEU A 1 208 ? -26.307 26.065 8.045 1.00 84.75 208 LEU A C 1
ATOM 1696 O O . LEU A 1 208 ? -27.100 26.999 7.900 1.00 84.75 208 LEU A O 1
ATOM 1700 N N . LEU A 1 209 ? -25.782 25.412 7.013 1.00 84.50 209 LEU A N 1
ATOM 1701 C CA . LEU A 1 209 ? -26.213 25.567 5.633 1.00 84.50 209 LEU A CA 1
ATOM 1702 C C . LEU A 1 209 ? -27.561 24.867 5.448 1.00 84.50 209 LEU A C 1
ATOM 1704 O O . LEU A 1 209 ? -27.637 23.653 5.275 1.00 84.50 209 LEU A O 1
ATOM 1708 N N . LEU A 1 210 ? -28.640 25.650 5.498 1.00 84.00 210 LEU A N 1
ATOM 1709 C CA . LEU A 1 210 ? -29.999 25.141 5.332 1.00 84.00 210 LEU A CA 1
ATOM 1710 C C . LEU A 1 210 ? -30.293 24.825 3.858 1.00 84.00 210 LEU A C 1
ATOM 1712 O O . LEU A 1 210 ? -30.340 25.723 3.013 1.00 84.00 210 LEU A O 1
ATOM 1716 N N . MET A 1 211 ? -30.583 23.560 3.561 1.00 83.44 211 MET A N 1
ATOM 1717 C CA . MET A 1 211 ? -30.822 23.053 2.204 1.00 83.44 211 MET A CA 1
ATOM 1718 C C . MET A 1 211 ? -32.295 22.746 1.919 1.00 83.44 211 MET A C 1
ATOM 1720 O O . MET A 1 211 ? -32.651 22.161 0.894 1.00 83.44 211 MET A O 1
ATOM 1724 N N . GLY A 1 212 ? -33.196 23.147 2.820 1.00 72.00 212 GLY A N 1
ATOM 1725 C CA . GLY A 1 212 ? -34.638 23.128 2.570 1.00 72.00 212 GLY A CA 1
ATOM 1726 C C . GLY A 1 212 ? -35.210 21.731 2.310 1.00 72.00 212 GLY A C 1
ATOM 1727 O O . GLY A 1 212 ? -36.201 21.616 1.589 1.00 72.00 212 GLY A O 1
ATOM 1728 N N . LYS A 1 213 ? -34.605 20.694 2.914 1.00 73.44 213 LYS A N 1
ATOM 1729 C CA . LYS A 1 213 ? -34.899 19.257 2.729 1.00 73.44 213 LYS A CA 1
ATOM 1730 C C . LYS A 1 213 ? -34.525 18.674 1.364 1.00 73.44 213 LYS A C 1
ATOM 1732 O O . LYS A 1 213 ? -34.904 17.538 1.090 1.00 73.44 213 LYS A O 1
ATOM 1737 N N . LEU A 1 214 ? -33.817 19.419 0.515 1.00 65.75 214 LEU A N 1
ATOM 1738 C CA . LEU A 1 214 ? -33.280 18.868 -0.730 1.00 65.75 214 LEU A CA 1
ATOM 1739 C C . LEU A 1 214 ? -32.149 17.871 -0.440 1.00 65.75 214 LEU A C 1
ATOM 1741 O O . LEU A 1 214 ? -32.093 16.803 -1.036 1.00 65.75 214 LEU A O 1
ATOM 1745 N N . ILE A 1 215 ? -31.296 18.222 0.520 1.00 77.44 215 ILE A N 1
ATOM 1746 C CA . ILE A 1 215 ? -30.189 17.432 1.070 1.00 77.44 215 ILE A CA 1
ATOM 1747 C C . ILE A 1 215 ? -30.069 17.743 2.574 1.00 77.44 215 ILE A C 1
ATOM 1749 O O . ILE A 1 215 ? -30.802 18.597 3.081 1.00 77.44 215 ILE A O 1
ATOM 1753 N N . ALA A 1 216 ? -29.201 17.029 3.295 1.00 78.12 216 ALA A N 1
ATOM 1754 C CA . ALA A 1 216 ? -28.981 17.259 4.724 1.00 78.12 216 ALA A CA 1
ATOM 1755 C C . ALA A 1 216 ? -28.359 18.640 4.974 1.00 78.12 216 ALA A C 1
ATOM 1757 O O . ALA A 1 216 ? -27.486 19.054 4.217 1.00 78.12 216 ALA A O 1
ATOM 1758 N N . ASP A 1 217 ? -28.787 19.319 6.036 1.00 84.06 217 ASP A N 1
ATOM 1759 C CA . ASP A 1 217 ? -28.152 20.558 6.491 1.00 84.06 217 ASP A CA 1
ATOM 1760 C C . ASP A 1 217 ? -26.799 20.217 7.154 1.00 84.06 217 ASP A C 1
ATOM 1762 O O . ASP A 1 217 ? -26.721 19.240 7.904 1.00 84.06 217 ASP A O 1
ATOM 1766 N N . ILE A 1 218 ? -25.750 21.000 6.887 1.00 80.12 218 ILE A N 1
ATOM 1767 C CA . ILE A 1 218 ? -24.374 20.791 7.400 1.00 80.12 218 ILE A CA 1
ATOM 1768 C C . ILE A 1 218 ? -23.817 22.086 7.995 1.00 80.12 218 ILE A C 1
ATOM 1770 O O . ILE A 1 218 ? -24.379 23.147 7.729 1.00 80.12 218 ILE A O 1
ATOM 1774 N N . GLU A 1 219 ? -22.739 22.044 8.783 1.00 82.69 219 GLU A N 1
ATOM 1775 C CA . GLU A 1 219 ? -22.112 23.279 9.269 1.00 82.69 219 GLU A CA 1
ATOM 1776 C C . GLU A 1 219 ? -21.239 23.909 8.176 1.00 82.69 219 GLU A C 1
ATOM 1778 O O . GLU A 1 219 ? -20.631 23.224 7.358 1.00 82.69 219 GLU A O 1
ATOM 1783 N N . VAL A 1 220 ? -21.141 25.238 8.169 1.00 80.25 220 VAL A N 1
ATOM 1784 C CA . VAL A 1 220 ? -20.309 25.982 7.212 1.00 80.25 220 VAL A CA 1
ATOM 1785 C C . VAL A 1 220 ? -18.861 25.488 7.214 1.00 80.25 220 VAL A C 1
ATOM 1787 O O . VAL A 1 220 ? -18.278 25.318 6.147 1.00 80.25 220 VAL A O 1
ATOM 1790 N N . LYS A 1 221 ? -18.277 25.245 8.395 1.00 74.75 221 LYS A N 1
ATOM 1791 C CA . LYS A 1 221 ? -16.885 24.791 8.549 1.00 74.75 221 LYS A CA 1
ATOM 1792 C C . LYS A 1 221 ? -16.579 23.529 7.739 1.00 74.75 221 LYS A C 1
ATOM 1794 O O . LYS A 1 221 ? -15.431 23.346 7.354 1.00 74.75 221 LYS A O 1
ATOM 1799 N N . ASP A 1 222 ? -17.595 22.703 7.488 1.00 67.56 222 ASP A N 1
ATOM 1800 C CA . ASP A 1 222 ? -17.468 21.416 6.812 1.00 67.56 222 ASP A CA 1
ATOM 1801 C C . ASP A 1 222 ? -17.292 21.583 5.292 1.00 67.56 222 ASP A C 1
ATOM 1803 O O . ASP A 1 222 ? -17.048 20.602 4.608 1.00 67.56 222 ASP A O 1
ATOM 1807 N N . VAL A 1 223 ? -17.413 22.807 4.753 1.00 70.75 223 VAL A N 1
ATOM 1808 C CA . VAL A 1 223 ? -17.222 23.115 3.318 1.00 70.75 223 VAL A CA 1
ATOM 1809 C C . VAL A 1 223 ? -16.295 24.309 3.054 1.00 70.75 223 VAL A C 1
ATOM 1811 O O . VAL A 1 223 ? -16.161 24.753 1.908 1.00 70.75 223 VAL A O 1
ATOM 1814 N N . LEU A 1 224 ? -15.690 24.870 4.112 1.00 69.56 224 LEU A N 1
ATOM 1815 C CA . LEU A 1 224 ? -14.712 25.965 4.011 1.00 69.56 224 LEU A CA 1
ATOM 1816 C C . LEU A 1 224 ? -13.349 25.474 3.550 1.00 69.56 224 LEU A C 1
ATOM 1818 O O . LEU A 1 224 ? -12.653 26.179 2.816 1.00 69.56 224 LEU A O 1
ATOM 1822 N N . ASP A 1 225 ? -12.979 24.284 4.008 1.00 58.00 225 ASP A N 1
ATOM 1823 C CA . ASP A 1 225 ? -11.752 23.657 3.579 1.00 58.00 225 ASP A CA 1
ATOM 1824 C C . ASP A 1 225 ? -11.874 23.268 2.103 1.00 58.00 225 ASP A C 1
ATOM 1826 O O . ASP A 1 225 ? -12.881 22.724 1.661 1.00 58.00 225 ASP A O 1
ATOM 1830 N N . THR A 1 226 ? -10.864 23.618 1.316 1.00 50.19 226 THR A N 1
ATOM 1831 C CA . THR A 1 226 ? -10.794 23.277 -0.112 1.00 50.19 226 THR A CA 1
ATOM 1832 C C . THR A 1 226 ? -9.616 22.408 -0.463 1.00 50.19 226 THR A C 1
ATOM 1834 O O . THR A 1 226 ? -9.380 22.108 -1.635 1.00 50.19 226 THR A O 1
ATOM 1837 N N . GLU A 1 227 ? -8.878 22.008 0.563 1.00 45.88 227 GLU A N 1
ATOM 1838 C CA . GLU A 1 227 ? -7.679 21.206 0.458 1.00 45.88 227 GLU A CA 1
ATOM 1839 C C . GLU A 1 227 ? -7.751 19.942 1.315 1.00 45.88 227 GLU A C 1
ATOM 1841 O O . GLU A 1 227 ? -6.906 19.067 1.128 1.00 45.88 227 GLU A O 1
ATOM 1846 N N . SER A 1 228 ? -8.720 19.797 2.232 1.00 34.66 228 SER A N 1
ATOM 1847 C CA . SER A 1 228 ? -8.683 18.706 3.211 1.00 34.66 228 SER A CA 1
ATOM 1848 C C . SER A 1 228 ? -9.005 17.331 2.642 1.00 34.66 228 SER A C 1
ATOM 1850 O O . SER A 1 228 ? -10.082 16.762 2.792 1.00 34.66 228 SER A O 1
ATOM 1852 N N . GLY A 1 229 ? -7.958 16.722 2.099 1.00 32.72 229 GLY A N 1
ATOM 1853 C CA . GLY A 1 229 ? -7.768 15.298 2.188 1.00 32.72 229 GLY A CA 1
ATOM 1854 C C . GLY A 1 229 ? -7.320 14.897 3.597 1.00 32.72 229 GLY A C 1
ATOM 1855 O O . GLY A 1 229 ? -6.306 15.394 4.076 1.00 32.72 229 GLY A O 1
ATOM 1856 N N . VAL A 1 230 ? -8.031 13.992 4.284 1.00 28.12 230 VAL A N 1
ATOM 1857 C CA . VAL A 1 230 ? -7.610 13.491 5.613 1.00 28.12 230 VAL A CA 1
ATOM 1858 C C . VAL A 1 230 ? -7.545 11.955 5.644 1.00 28.12 230 VAL A C 1
ATOM 1860 O O . VAL A 1 230 ? -8.236 11.308 4.872 1.00 28.12 230 VAL A O 1
ATOM 1863 N N . LEU A 1 231 ? -6.642 11.392 6.473 1.00 31.98 231 LEU A N 1
ATOM 1864 C CA . LEU A 1 231 ? -5.753 10.249 6.187 1.00 31.98 231 LEU A CA 1
ATOM 1865 C C . LEU A 1 231 ? -5.665 9.189 7.376 1.00 31.98 231 LEU A C 1
ATOM 1867 O O . LEU A 1 231 ? -6.161 9.431 8.475 1.00 31.98 231 LEU A O 1
ATOM 1871 N N . GLY A 1 232 ? -5.053 7.990 7.179 1.00 27.20 232 GLY A N 1
ATOM 1872 C CA . GLY A 1 232 ? -4.961 6.784 8.068 1.00 27.20 232 GLY A CA 1
ATOM 1873 C C . GLY A 1 232 ? -3.922 5.734 7.576 1.00 27.20 232 GLY A C 1
ATOM 1874 O O . GLY A 1 232 ? -3.369 5.904 6.506 1.00 27.20 232 GLY A O 1
ATOM 1875 N N . GLY A 1 233 ? -3.571 4.650 8.288 1.00 42.22 233 GLY A N 1
ATOM 1876 C CA . GLY A 1 233 ? -2.656 3.605 7.743 1.00 42.22 233 GLY A CA 1
ATOM 1877 C C . GLY A 1 233 ? -3.216 2.878 6.495 1.00 42.22 233 GLY A C 1
ATOM 1878 O O . GLY A 1 233 ? -4.398 3.013 6.204 1.00 42.22 233 GLY A O 1
ATOM 1879 N N . THR A 1 234 ? -2.427 2.057 5.775 1.00 68.06 234 THR A N 1
ATOM 1880 C CA . THR A 1 234 ? -2.837 1.532 4.442 1.00 68.06 234 THR A CA 1
ATOM 1881 C C . THR A 1 234 ? -4.214 0.859 4.397 1.00 68.06 234 THR A C 1
ATOM 1883 O O . THR A 1 234 ? -5.041 1.217 3.564 1.00 68.06 234 THR A O 1
ATOM 1886 N N . SER A 1 235 ? -4.487 -0.087 5.297 1.00 81.62 235 SER A N 1
ATOM 1887 C CA . SER A 1 235 ? -5.822 -0.680 5.443 1.00 81.62 235 SER A CA 1
ATOM 1888 C C . SER A 1 235 ? -6.752 0.166 6.316 1.00 81.62 235 SER A C 1
ATOM 1890 O O . SER A 1 235 ? -7.952 0.211 6.062 1.00 81.62 235 SER A O 1
ATOM 1892 N N . GLY A 1 236 ? -6.203 0.864 7.315 1.00 83.56 236 GLY A N 1
ATOM 1893 C CA . GLY A 1 236 ? -6.964 1.679 8.263 1.00 83.56 236 GLY A CA 1
ATOM 1894 C C . GLY A 1 236 ? -7.777 2.790 7.592 1.00 83.56 236 GLY A C 1
ATOM 1895 O O . GLY A 1 236 ? -8.941 2.960 7.940 1.00 83.56 236 GLY A O 1
ATOM 1896 N N . CYS A 1 237 ? -7.206 3.485 6.600 1.00 86.44 237 CYS A N 1
ATOM 1897 C CA . CYS A 1 237 ? -7.935 4.450 5.771 1.00 86.44 237 CYS A CA 1
ATOM 1898 C C . CYS A 1 237 ? -9.142 3.830 5.085 1.00 86.44 237 CYS A C 1
ATOM 1900 O O . CYS A 1 237 ? -10.244 4.353 5.181 1.00 86.44 237 CYS A O 1
ATOM 1902 N N . ALA A 1 238 ? -8.912 2.733 4.362 1.00 87.50 238 ALA A N 1
ATOM 1903 C CA . ALA A 1 238 ? -9.930 2.124 3.526 1.00 87.50 238 ALA A CA 1
ATOM 1904 C C . ALA A 1 238 ? -11.084 1.602 4.386 1.00 87.50 238 ALA A C 1
ATOM 1906 O O . ALA A 1 238 ? -12.241 1.857 4.075 1.00 87.50 238 ALA A O 1
ATOM 1907 N N . ILE A 1 239 ? -10.777 0.964 5.521 1.00 88.88 239 ILE A N 1
ATOM 1908 C CA . ILE A 1 239 ? -11.798 0.537 6.485 1.00 88.88 239 ILE A CA 1
ATOM 1909 C C . ILE A 1 239 ? -12.572 1.748 7.009 1.00 88.88 239 ILE A C 1
ATOM 1911 O O . ILE A 1 239 ? -13.796 1.727 6.998 1.00 88.88 239 ILE A O 1
ATOM 1915 N N . ALA A 1 240 ? -11.882 2.804 7.449 1.00 88.31 240 ALA A N 1
ATOM 1916 C CA . ALA A 1 240 ? -12.539 3.987 7.994 1.00 88.31 240 ALA A CA 1
ATOM 1917 C C . ALA A 1 240 ? -13.473 4.658 6.976 1.00 88.31 240 ALA A C 1
ATOM 1919 O O . ALA A 1 240 ? -14.625 4.907 7.316 1.00 88.31 240 ALA A O 1
ATOM 1920 N N . ALA A 1 241 ? -13.017 4.874 5.737 1.00 87.00 241 ALA A N 1
ATOM 1921 C CA . ALA A 1 241 ? -13.844 5.419 4.658 1.00 87.00 241 ALA A CA 1
ATOM 1922 C C . ALA A 1 241 ? -15.097 4.570 4.418 1.00 87.00 241 ALA A C 1
ATOM 1924 O O . ALA A 1 241 ? -16.211 5.078 4.421 1.00 87.00 241 ALA A O 1
ATOM 1925 N N . ARG A 1 242 ? -14.938 3.249 4.290 1.00 86.81 242 ARG A N 1
ATOM 1926 C CA . ARG A 1 242 ? -16.067 2.350 4.014 1.00 86.81 242 ARG A CA 1
ATOM 1927 C C . ARG A 1 242 ? -17.064 2.255 5.161 1.00 86.81 242 ARG A C 1
ATOM 1929 O O . ARG A 1 242 ? -18.260 2.144 4.918 1.00 86.81 242 ARG A O 1
ATOM 1936 N N . LEU A 1 243 ? -16.593 2.289 6.407 1.00 85.50 243 LEU A N 1
ATOM 1937 C CA . LEU A 1 243 ? -17.480 2.345 7.569 1.00 85.50 243 LEU A CA 1
ATOM 1938 C C . LEU A 1 243 ? -18.243 3.673 7.619 1.00 85.50 243 LEU A C 1
ATOM 1940 O O . LEU A 1 243 ? -19.419 3.689 7.971 1.00 85.50 243 LEU A O 1
ATOM 1944 N N . ALA A 1 244 ? -17.589 4.768 7.240 1.00 82.69 244 ALA A N 1
ATOM 1945 C CA . ALA A 1 244 ? -18.211 6.079 7.163 1.00 82.69 244 ALA A CA 1
ATOM 1946 C C . ALA A 1 244 ? -19.277 6.198 6.067 1.00 82.69 244 ALA A C 1
ATOM 1948 O O . ALA A 1 244 ? -20.303 6.840 6.300 1.00 82.69 244 ALA A O 1
ATOM 1949 N N . ASP A 1 245 ? -19.078 5.540 4.919 1.00 77.38 245 ASP A N 1
ATOM 1950 C CA . ASP A 1 245 ? -20.050 5.500 3.815 1.00 77.38 245 ASP A CA 1
ATOM 1951 C C . ASP A 1 245 ? -21.428 4.954 4.266 1.00 77.38 245 ASP A C 1
ATOM 1953 O O . ASP A 1 245 ? -22.445 5.240 3.637 1.00 77.38 245 ASP A O 1
ATOM 1957 N N . ASN A 1 246 ? -21.495 4.190 5.370 1.00 63.91 246 ASN A N 1
ATOM 1958 C CA . ASN A 1 246 ? -22.704 3.499 5.844 1.00 63.91 246 ASN A CA 1
ATOM 1959 C C . ASN A 1 246 ? -23.398 4.136 7.078 1.00 63.91 246 ASN A C 1
ATOM 1961 O O . ASN A 1 246 ? -24.099 3.468 7.835 1.00 63.91 246 ASN A O 1
ATOM 1965 N N . SER A 1 247 ? -23.299 5.463 7.234 1.00 61.38 247 SER A N 1
ATOM 1966 C CA . SER A 1 247 ? -24.057 6.313 8.185 1.00 61.38 247 SER A CA 1
ATOM 1967 C C . SER A 1 247 ? -23.711 6.234 9.692 1.00 61.38 247 SER A C 1
ATOM 1969 O O . SER A 1 247 ? -23.329 5.203 10.228 1.00 61.38 247 SER A O 1
ATOM 1971 N N . THR A 1 248 ? -23.920 7.364 10.394 1.00 68.12 248 THR A N 1
ATOM 1972 C CA . THR A 1 248 ? -23.926 7.671 11.859 1.00 68.12 248 THR A CA 1
ATOM 1973 C C . THR A 1 248 ? -22.808 7.151 12.780 1.00 68.12 248 THR A C 1
ATOM 1975 O O . THR A 1 248 ? -22.732 7.577 13.941 1.00 68.12 248 THR A O 1
ATOM 1978 N N . VAL A 1 249 ? -21.934 6.256 12.327 1.00 76.75 249 VAL A N 1
ATOM 1979 C CA . VAL A 1 249 ? -20.847 5.714 13.142 1.00 76.75 249 VAL A CA 1
ATOM 1980 C C . VAL A 1 249 ? -19.734 6.745 13.318 1.00 76.75 249 VAL A C 1
ATOM 1982 O O . VAL A 1 249 ? -19.228 7.332 12.373 1.00 76.75 249 VAL A O 1
ATOM 1985 N N . SER A 1 250 ? -19.338 6.973 14.572 1.00 85.00 250 SER A N 1
ATOM 1986 C CA . SER A 1 250 ? -18.188 7.818 14.898 1.00 85.00 250 SER A CA 1
ATOM 1987 C C . SER A 1 250 ? -16.919 6.969 14.915 1.00 85.00 250 SER A C 1
ATOM 1989 O O . SER A 1 250 ? -16.796 6.075 15.764 1.00 85.00 250 SER A O 1
ATOM 1991 N N . ILE A 1 251 ? -15.979 7.265 14.029 1.00 88.44 251 ILE A N 1
ATOM 1992 C CA . ILE A 1 251 ? -14.737 6.523 13.819 1.00 88.44 251 ILE A CA 1
ATOM 1993 C C . ILE A 1 251 ? -13.572 7.382 14.315 1.00 88.44 251 ILE A C 1
ATOM 1995 O O . ILE A 1 251 ? -13.520 8.574 14.045 1.00 88.44 251 ILE A O 1
ATOM 1999 N N . LEU A 1 252 ? -12.622 6.790 15.043 1.00 89.38 252 LEU A N 1
ATOM 2000 C CA . LEU A 1 252 ? -11.358 7.448 15.384 1.00 89.38 252 LEU A CA 1
ATOM 2001 C C . LEU A 1 252 ? -10.199 6.658 14.784 1.00 89.38 252 LEU A C 1
ATOM 2003 O O . LEU A 1 252 ? -9.992 5.499 15.144 1.00 89.38 252 LEU A O 1
ATOM 2007 N N . ILE A 1 253 ? -9.407 7.318 13.949 1.00 91.94 253 ILE A N 1
ATOM 2008 C CA . ILE A 1 253 ? -8.109 6.833 13.486 1.00 91.94 253 ILE A CA 1
ATOM 2009 C C . ILE A 1 253 ? -7.032 7.400 14.412 1.00 91.94 253 ILE A C 1
ATOM 2011 O O . ILE A 1 253 ? -6.999 8.601 14.685 1.00 91.94 253 ILE A O 1
ATOM 2015 N N . VAL A 1 254 ? -6.133 6.538 14.884 1.00 92.38 254 VAL A N 1
ATOM 2016 C CA . VAL A 1 254 ? -4.959 6.937 15.667 1.00 92.38 254 VAL A CA 1
ATOM 2017 C C . VAL A 1 254 ? -3.701 6.495 14.931 1.00 92.38 254 VAL A C 1
ATOM 2019 O O . VAL A 1 254 ? -3.560 5.317 14.615 1.00 92.38 254 VAL A O 1
ATOM 2022 N N . GLU A 1 255 ? -2.797 7.436 14.684 1.00 94.06 255 GLU A N 1
ATOM 2023 C CA . GLU A 1 255 ? -1.539 7.236 13.965 1.00 94.06 255 GLU A CA 1
ATOM 2024 C C . GLU A 1 255 ? -0.366 7.771 14.792 1.00 94.06 255 GLU A C 1
ATOM 2026 O O . GLU A 1 255 ? -0.427 8.860 15.369 1.00 94.06 255 GLU A O 1
ATOM 2031 N N . ALA A 1 256 ? 0.719 6.999 14.844 1.00 93.12 256 ALA A N 1
ATOM 2032 C CA . ALA A 1 256 ? 1.907 7.354 15.610 1.00 93.12 256 ALA A CA 1
ATOM 2033 C C . ALA A 1 256 ? 2.753 8.428 14.915 1.00 93.12 256 ALA A C 1
ATOM 2035 O O . ALA A 1 256 ? 3.418 9.210 15.594 1.00 93.12 256 ALA A O 1
ATOM 2036 N N . GLY A 1 257 ? 2.755 8.447 13.582 1.00 91.12 257 GLY A N 1
ATOM 2037 C CA . GLY A 1 257 ? 3.411 9.461 12.765 1.00 91.12 257 GLY A CA 1
ATOM 2038 C C . GLY A 1 257 ? 2.586 10.730 12.549 1.00 91.12 257 GLY A C 1
ATOM 2039 O O . GLY A 1 257 ? 1.442 10.846 12.994 1.00 91.12 257 GLY A O 1
ATOM 2040 N N . ALA A 1 258 ? 3.188 11.689 11.848 1.00 90.12 258 ALA A N 1
ATOM 2041 C CA . ALA A 1 258 ? 2.530 12.923 11.423 1.00 90.12 258 ALA A CA 1
ATOM 2042 C C . ALA A 1 258 ? 1.590 12.687 10.220 1.00 90.12 258 ALA A C 1
ATOM 2044 O O . ALA A 1 258 ? 1.469 11.563 9.722 1.00 90.12 258 ALA A O 1
ATOM 2045 N N . SER A 1 259 ? 0.935 13.748 9.736 1.00 87.94 259 SER A N 1
ATOM 2046 C CA . SER A 1 259 ? 0.293 13.720 8.410 1.00 87.94 259 SER A CA 1
ATOM 2047 C C . SER A 1 259 ? 1.347 13.436 7.325 1.00 87.94 259 SER A C 1
ATOM 2049 O O . SER A 1 259 ? 2.487 13.890 7.445 1.00 87.94 259 SER A O 1
ATOM 2051 N N . ASN A 1 260 ? 0.994 12.724 6.250 1.00 85.50 260 ASN A N 1
ATOM 2052 C CA . ASN A 1 260 ? 1.851 12.628 5.058 1.00 85.50 260 ASN A CA 1
ATOM 2053 C C . ASN A 1 260 ? 2.122 13.996 4.418 1.00 85.50 260 ASN A C 1
ATOM 2055 O O . ASN A 1 260 ? 3.159 14.130 3.778 1.00 85.50 260 ASN A O 1
ATOM 2059 N N . ASP A 1 261 ? 1.272 15.009 4.619 1.00 82.94 261 ASP A N 1
ATOM 2060 C CA . ASP A 1 261 ? 1.482 16.363 4.069 1.00 82.94 261 ASP A CA 1
ATOM 2061 C C . ASP A 1 261 ? 2.704 17.046 4.691 1.00 82.94 261 ASP A C 1
ATOM 2063 O O . ASP A 1 261 ? 3.342 17.901 4.081 1.00 82.94 261 ASP A O 1
ATOM 2067 N N . THR A 1 262 ? 3.105 16.600 5.890 1.00 84.69 262 THR A N 1
ATOM 2068 C CA . THR A 1 262 ? 4.385 16.985 6.508 1.00 84.69 262 THR A CA 1
ATOM 2069 C C . THR A 1 262 ? 5.583 16.516 5.670 1.00 84.69 262 THR A C 1
ATOM 2071 O O . THR A 1 262 ? 6.679 17.064 5.777 1.00 84.69 262 THR A O 1
ATOM 2074 N N . TYR A 1 263 ? 5.380 15.524 4.801 1.00 87.62 263 TYR A N 1
ATOM 2075 C CA . TYR A 1 263 ? 6.401 14.889 3.981 1.00 87.62 263 TYR A CA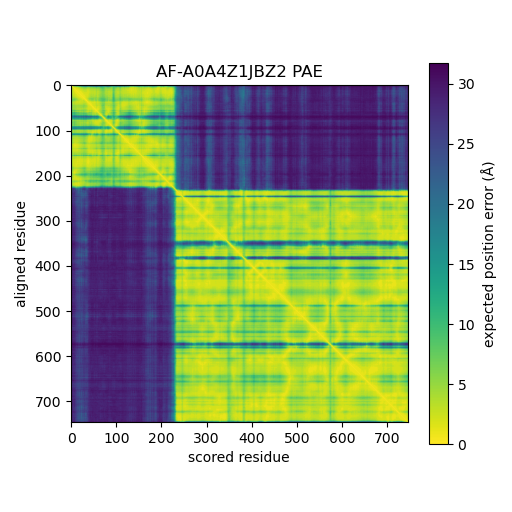 1
ATOM 2076 C C . TYR A 1 263 ? 5.998 14.921 2.496 1.00 87.62 263 TYR A C 1
ATOM 2078 O O . TYR A 1 263 ? 5.579 13.895 1.956 1.00 87.62 263 TYR A O 1
ATOM 2086 N N . PRO A 1 264 ? 6.197 16.041 1.770 1.00 85.94 264 PRO A N 1
ATOM 2087 C CA . PRO A 1 264 ? 5.809 16.161 0.356 1.00 85.94 264 PRO A CA 1
ATOM 2088 C C . PRO A 1 264 ? 6.380 15.067 -0.563 1.00 85.94 264 PRO A C 1
ATOM 2090 O O . PRO A 1 264 ? 5.804 14.740 -1.597 1.00 85.94 264 PRO A O 1
ATOM 2093 N N . ALA A 1 265 ? 7.505 14.452 -0.176 1.00 89.50 265 ALA A N 1
ATOM 2094 C CA . ALA A 1 265 ? 8.094 13.315 -0.882 1.00 89.50 265 ALA A CA 1
ATOM 2095 C C . ALA A 1 265 ? 7.174 12.079 -0.948 1.00 89.50 265 ALA A C 1
ATOM 2097 O O . ALA A 1 265 ? 7.362 11.243 -1.828 1.00 89.50 265 ALA A O 1
ATOM 2098 N N . THR A 1 266 ? 6.187 11.958 -0.054 1.00 90.31 266 THR A N 1
ATOM 2099 C CA . THR A 1 266 ? 5.193 10.872 -0.076 1.00 90.31 266 THR A CA 1
ATOM 2100 C C . THR A 1 266 ? 4.340 10.919 -1.341 1.00 90.31 266 THR A C 1
ATOM 2102 O O . THR A 1 266 ? 4.081 9.875 -1.933 1.00 90.31 266 THR A O 1
ATOM 2105 N N . ALA A 1 267 ? 3.991 12.112 -1.827 1.00 90.50 267 ALA A N 1
ATOM 2106 C CA . ALA A 1 267 ? 3.203 12.299 -3.043 1.00 90.50 267 ALA A CA 1
ATOM 2107 C C . ALA A 1 267 ? 4.002 12.036 -4.334 1.00 90.50 267 ALA A C 1
ATOM 2109 O O . ALA A 1 267 ? 3.412 11.762 -5.375 1.00 90.50 267 ALA A O 1
ATOM 2110 N N . ILE A 1 268 ? 5.338 12.083 -4.284 1.00 92.75 268 ILE A N 1
ATOM 2111 C CA . ILE A 1 268 ? 6.204 11.972 -5.466 1.00 92.75 268 ILE A CA 1
ATOM 2112 C C . ILE A 1 268 ? 6.670 10.514 -5.633 1.00 92.75 268 ILE A C 1
ATOM 2114 O O . ILE A 1 268 ? 7.477 10.035 -4.826 1.00 92.75 268 ILE A O 1
ATOM 2118 N N . PRO A 1 269 ? 6.240 9.786 -6.684 1.00 90.81 269 PRO A N 1
ATOM 2119 C CA . PRO A 1 269 ? 6.547 8.365 -6.850 1.00 90.81 269 PRO A CA 1
ATOM 2120 C C . PRO A 1 269 ? 8.034 8.017 -6.714 1.00 90.81 269 PRO A C 1
ATOM 2122 O O . PRO A 1 269 ? 8.374 7.135 -5.925 1.00 90.81 269 PRO A O 1
ATOM 2125 N N . ALA A 1 270 ? 8.934 8.729 -7.401 1.00 89.94 270 ALA A N 1
ATOM 2126 C CA . ALA A 1 270 ? 10.369 8.421 -7.370 1.00 89.94 270 ALA A CA 1
ATOM 2127 C C . ALA A 1 270 ? 11.142 9.031 -6.178 1.00 89.94 270 ALA A C 1
ATOM 2129 O O . ALA A 1 270 ? 12.368 8.917 -6.129 1.00 89.94 270 ALA A O 1
ATOM 2130 N N . ALA A 1 271 ? 10.475 9.681 -5.214 1.00 87.88 271 ALA A N 1
ATOM 2131 C CA . ALA A 1 271 ? 11.137 10.368 -4.096 1.00 87.88 271 ALA A CA 1
ATOM 2132 C C . ALA A 1 271 ? 11.247 9.535 -2.806 1.00 87.88 271 ALA A C 1
ATOM 2134 O O . ALA A 1 271 ? 11.669 10.059 -1.778 1.00 87.88 271 ALA A O 1
ATOM 2135 N N . VAL A 1 272 ? 10.935 8.234 -2.842 1.00 85.25 272 VAL A N 1
ATOM 2136 C CA . VAL A 1 272 ? 10.933 7.354 -1.652 1.00 85.25 272 VAL A CA 1
ATOM 2137 C C . VAL A 1 272 ? 12.256 7.375 -0.880 1.00 85.25 272 VAL A C 1
ATOM 2139 O O . VAL A 1 272 ? 12.251 7.287 0.344 1.00 85.25 272 VAL A O 1
ATOM 2142 N N . SER A 1 273 ? 13.397 7.559 -1.550 1.00 82.38 273 SER A N 1
ATOM 2143 C CA . SER A 1 273 ? 14.700 7.657 -0.876 1.00 82.38 273 SER A CA 1
ATOM 2144 C C . SER A 1 273 ? 14.837 8.870 0.057 1.00 82.38 273 SER A C 1
ATOM 2146 O O . SER A 1 273 ? 15.787 8.916 0.824 1.00 82.38 273 SER A O 1
ATOM 2148 N N . GLN A 1 274 ? 13.943 9.862 -0.037 1.00 85.62 274 GLN A N 1
ATOM 2149 C CA . GLN A 1 274 ? 13.862 11.004 0.886 1.00 85.62 274 GLN A CA 1
ATOM 2150 C C . GLN A 1 274 ? 13.044 10.684 2.150 1.00 85.62 274 GLN A C 1
ATOM 2152 O O . GLN A 1 274 ? 13.003 11.490 3.071 1.00 85.62 274 GLN A O 1
ATOM 2157 N N . ILE A 1 275 ? 12.375 9.528 2.183 1.00 87.69 275 ILE A N 1
ATOM 2158 C CA . ILE A 1 275 ? 11.532 9.069 3.296 1.00 87.69 275 ILE A CA 1
ATOM 2159 C C . ILE A 1 275 ? 12.271 8.007 4.113 1.00 87.69 275 ILE A C 1
ATOM 2161 O O . ILE A 1 275 ? 12.244 8.017 5.338 1.00 87.69 275 ILE A O 1
ATOM 2165 N N . LEU A 1 276 ? 12.930 7.061 3.439 1.00 88.38 276 LEU A N 1
ATOM 2166 C CA . LEU A 1 276 ? 13.593 5.950 4.121 1.00 88.38 276 LEU A CA 1
ATOM 2167 C C . LEU A 1 276 ? 14.764 6.453 4.968 1.00 88.38 2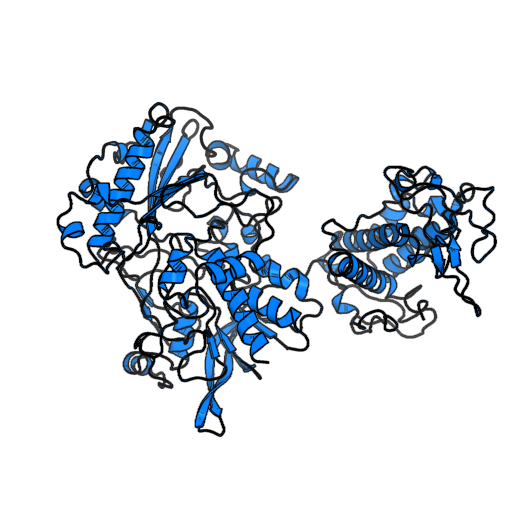76 LEU A C 1
ATOM 2169 O O . LEU A 1 276 ? 15.591 7.228 4.489 1.00 88.38 276 LEU A O 1
ATOM 2173 N N . GLY A 1 277 ? 14.870 5.973 6.206 1.00 86.12 277 GLY A N 1
ATOM 2174 C CA . GLY A 1 277 ? 15.941 6.396 7.112 1.00 86.12 277 GLY A CA 1
ATOM 2175 C C . GLY A 1 277 ? 15.694 7.718 7.854 1.00 86.12 277 GLY A C 1
ATOM 2176 O O . GLY A 1 277 ? 16.540 8.104 8.660 1.00 86.12 277 GLY A O 1
ATOM 2177 N N . THR A 1 278 ? 14.581 8.416 7.597 1.00 92.12 278 THR A N 1
ATOM 2178 C CA . THR A 1 278 ? 14.206 9.669 8.285 1.00 92.12 278 THR A CA 1
ATOM 2179 C C . THR A 1 278 ? 13.192 9.406 9.402 1.00 92.12 278 THR A C 1
ATOM 2181 O O . THR A 1 278 ? 12.834 8.258 9.665 1.00 92.12 278 THR A O 1
ATOM 2184 N N . GLU A 1 279 ? 12.696 10.445 10.075 1.00 92.12 279 GLU A N 1
ATOM 2185 C CA . GLU A 1 279 ? 11.621 10.331 11.069 1.00 92.12 279 GLU A CA 1
ATOM 2186 C C . GLU A 1 279 ? 10.281 9.822 10.505 1.00 92.12 279 GLU A C 1
ATOM 2188 O O . GLU A 1 279 ? 9.453 9.325 11.271 1.00 92.12 279 GLU A O 1
ATOM 2193 N N . ALA A 1 280 ? 10.089 9.903 9.182 1.00 92.06 280 ALA A N 1
ATOM 2194 C CA . ALA A 1 280 ? 8.932 9.363 8.466 1.00 92.06 280 ALA A CA 1
ATOM 2195 C C . ALA A 1 280 ? 9.018 7.837 8.252 1.00 92.06 280 ALA A C 1
ATOM 2197 O O . ALA A 1 280 ? 8.088 7.223 7.725 1.00 92.06 280 ALA A O 1
ATOM 2198 N N . ASP A 1 281 ? 10.122 7.207 8.655 1.00 93.75 281 ASP A N 1
ATOM 2199 C CA . ASP A 1 281 ? 10.317 5.761 8.688 1.00 93.75 281 ASP A CA 1
ATOM 2200 C C . ASP A 1 281 ? 10.350 5.281 10.147 1.00 93.75 281 ASP A C 1
ATOM 2202 O O . ASP A 1 281 ? 10.962 5.894 11.026 1.00 93.75 281 ASP A O 1
ATOM 2206 N N . TRP A 1 282 ? 9.733 4.136 10.429 1.00 94.56 282 TRP A N 1
ATOM 2207 C CA . TRP A 1 282 ? 9.879 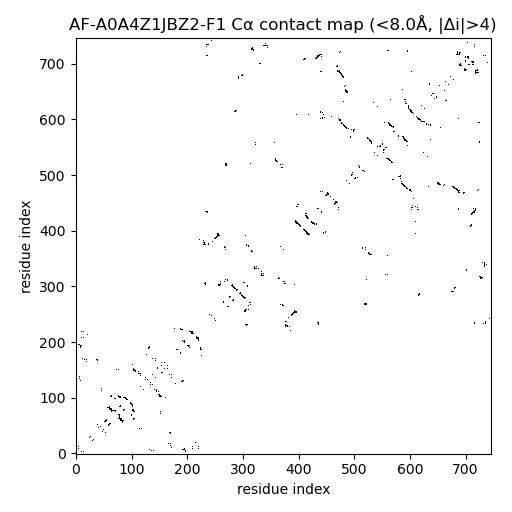3.476 11.727 1.00 94.56 282 TRP A CA 1
ATOM 2208 C C . TRP A 1 282 ? 11.324 3.054 12.020 1.00 94.56 282 TRP A C 1
ATOM 2210 O O . TRP A 1 282 ? 11.660 2.826 13.181 1.00 94.56 282 TRP A O 1
ATOM 2220 N N . ASN A 1 283 ? 12.188 2.959 11.001 1.00 93.12 283 ASN A N 1
ATOM 2221 C CA . ASN A 1 283 ? 13.610 2.628 11.141 1.00 93.12 283 ASN A CA 1
ATOM 2222 C C . ASN A 1 283 ? 13.851 1.298 11.876 1.00 93.12 283 ASN A C 1
ATOM 2224 O O . ASN A 1 283 ? 14.808 1.135 12.640 1.00 93.12 283 ASN A O 1
ATOM 2228 N N . ILE A 1 284 ? 12.958 0.331 11.657 1.00 95.38 284 ILE A N 1
ATOM 2229 C CA . ILE A 1 284 ? 13.069 -1.009 12.230 1.00 95.38 284 ILE A CA 1
ATOM 2230 C C . ILE A 1 284 ? 14.265 -1.709 11.583 1.00 95.38 284 ILE A C 1
ATOM 2232 O O . ILE A 1 284 ? 14.483 -1.617 10.376 1.00 95.38 284 ILE A O 1
ATOM 2236 N N . LYS A 1 285 ? 15.035 -2.445 12.384 1.00 94.81 285 LYS A N 1
ATOM 2237 C CA . LYS A 1 285 ? 16.116 -3.304 11.897 1.00 94.81 285 LYS A CA 1
ATOM 2238 C C . LYS A 1 285 ? 15.833 -4.742 12.283 1.00 94.81 285 LYS A C 1
ATOM 2240 O O . LYS A 1 285 ? 15.342 -4.989 13.382 1.00 94.81 285 LYS A O 1
ATOM 2245 N N . SER A 1 286 ? 16.157 -5.676 11.396 1.00 96.81 286 SER A N 1
ATOM 2246 C CA . SER A 1 286 ? 16.077 -7.092 11.737 1.00 96.81 286 SER A CA 1
ATOM 2247 C C . SER A 1 286 ? 17.098 -7.457 12.818 1.00 96.81 286 SER A C 1
ATOM 2249 O O . SER A 1 286 ? 18.127 -6.788 12.996 1.00 96.81 286 SER A O 1
ATOM 2251 N N . GLU A 1 287 ? 16.853 -8.570 13.501 1.00 97.88 287 GLU A N 1
ATOM 2252 C CA . GLU A 1 287 ? 17.908 -9.305 14.189 1.00 97.88 287 GLU A CA 1
ATOM 2253 C C . GLU A 1 287 ? 18.962 -9.821 13.191 1.00 97.88 287 GLU A C 1
ATOM 2255 O O . GLU A 1 287 ? 18.675 -9.923 11.988 1.00 97.88 287 GLU A O 1
ATOM 2260 N N . PRO A 1 288 ? 20.202 -10.081 13.651 1.00 97.56 288 PRO A N 1
ATOM 2261 C CA . PRO A 1 288 ? 21.256 -10.628 12.811 1.00 97.56 288 PRO A CA 1
ATOM 2262 C C . PRO A 1 288 ? 20.824 -11.989 12.270 1.00 97.56 288 PRO A C 1
ATOM 2264 O O . PRO A 1 288 ? 20.316 -12.824 13.016 1.00 97.56 288 PRO A O 1
ATOM 2267 N N . CYS A 1 289 ? 21.039 -12.211 10.978 1.00 96.25 289 CYS A N 1
ATOM 2268 C CA . CYS A 1 289 ? 20.704 -13.467 10.319 1.00 96.25 289 CYS A CA 1
ATOM 2269 C C . CYS A 1 289 ? 21.981 -14.156 9.828 1.00 96.25 289 CYS A C 1
ATOM 2271 O O . CYS A 1 289 ? 22.694 -13.602 8.993 1.00 96.25 289 CYS A O 1
ATOM 2273 N N . GLU A 1 290 ? 22.272 -15.355 10.337 1.00 96.31 290 GLU A N 1
ATOM 2274 C CA . GLU A 1 290 ? 23.479 -16.124 9.991 1.00 96.31 290 GLU A CA 1
ATOM 2275 C C . GLU A 1 290 ? 23.568 -16.421 8.485 1.00 96.31 290 GLU A C 1
ATOM 2277 O O . GLU A 1 290 ? 24.622 -16.251 7.859 1.00 96.31 290 GLU A O 1
ATOM 2282 N N . GLU A 1 291 ? 22.432 -16.763 7.876 1.00 97.44 291 GLU A N 1
ATOM 2283 C CA . GLU A 1 291 ? 22.311 -17.014 6.438 1.00 97.44 291 GLU A CA 1
ATOM 2284 C C . GLU A 1 291 ? 22.541 -15.772 5.575 1.00 97.44 291 GLU A C 1
ATOM 2286 O O . GLU A 1 291 ? 22.836 -15.888 4.390 1.00 97.44 291 GLU A O 1
ATOM 2291 N N . LEU A 1 292 ? 22.515 -14.584 6.178 1.00 96.62 292 LEU A N 1
ATOM 2292 C CA . LEU A 1 292 ? 22.823 -13.311 5.536 1.00 96.62 292 LEU A CA 1
ATOM 2293 C C . LEU A 1 292 ? 24.095 -12.666 6.106 1.00 96.62 292 LEU A C 1
ATOM 2295 O O . LEU A 1 292 ? 24.179 -11.444 6.211 1.00 96.62 292 LEU A O 1
ATOM 2299 N N . GLU A 1 293 ? 25.077 -13.477 6.511 1.00 97.00 293 GLU A N 1
ATOM 2300 C CA . GLU A 1 293 ? 26.374 -13.029 7.056 1.00 97.00 293 GLU A CA 1
ATOM 2301 C C . GLU A 1 293 ? 26.241 -12.158 8.318 1.00 97.00 293 GLU A C 1
ATOM 2303 O O . GLU A 1 293 ? 26.996 -11.212 8.536 1.00 97.00 293 GLU A O 1
ATOM 2308 N N . ASN A 1 294 ? 25.257 -12.469 9.165 1.00 96.62 294 ASN A N 1
ATOM 2309 C CA . ASN A 1 294 ? 24.910 -11.718 10.375 1.00 96.62 294 ASN A CA 1
ATOM 2310 C C . ASN A 1 294 ? 24.538 -10.247 10.117 1.00 96.62 294 ASN A C 1
ATOM 2312 O O . ASN A 1 294 ? 24.545 -9.427 11.042 1.00 96.62 294 ASN A O 1
ATOM 2316 N N . ARG A 1 295 ? 24.177 -9.892 8.877 1.00 95.12 295 ARG A N 1
ATOM 2317 C CA . ARG A 1 295 ? 23.672 -8.555 8.558 1.00 95.12 295 ARG A CA 1
ATOM 2318 C C . ARG A 1 295 ? 22.344 -8.305 9.268 1.00 95.12 295 ARG A C 1
ATOM 2320 O O . ARG A 1 295 ? 21.523 -9.205 9.447 1.00 95.12 295 ARG A O 1
ATOM 2327 N N . ARG A 1 296 ? 22.132 -7.041 9.638 1.00 94.25 296 ARG A N 1
ATOM 2328 C CA . ARG A 1 296 ? 20.831 -6.511 10.055 1.00 94.25 296 ARG A CA 1
ATOM 2329 C C . ARG A 1 296 ? 20.243 -5.740 8.884 1.00 94.25 296 ARG A C 1
ATOM 2331 O O . ARG A 1 296 ? 20.857 -4.778 8.424 1.00 94.25 296 ARG A O 1
ATOM 2338 N N . LEU A 1 297 ? 19.077 -6.161 8.412 1.00 93.94 297 LEU A N 1
ATOM 2339 C CA . LEU A 1 297 ? 18.394 -5.505 7.302 1.00 93.94 297 LEU A CA 1
ATOM 2340 C C . LEU A 1 297 ? 17.567 -4.326 7.812 1.00 93.94 297 LEU A C 1
ATOM 2342 O O . LEU A 1 297 ? 16.990 -4.390 8.900 1.00 93.94 297 LEU A O 1
ATOM 2346 N N . HIS A 1 298 ? 17.507 -3.251 7.028 1.00 92.94 298 HIS A N 1
ATOM 2347 C CA . HIS A 1 298 ? 16.656 -2.096 7.311 1.00 92.94 298 HIS A CA 1
ATOM 2348 C C . HIS A 1 298 ? 15.234 -2.397 6.840 1.00 92.94 298 HIS A C 1
ATOM 2350 O O . HIS A 1 298 ? 14.974 -2.461 5.642 1.00 92.94 298 HIS A O 1
ATOM 2356 N N . LEU A 1 299 ? 14.309 -2.584 7.776 1.00 94.38 299 LEU A N 1
ATOM 2357 C CA . LEU A 1 299 ? 12.929 -3.004 7.538 1.00 94.38 299 LEU A CA 1
ATOM 2358 C C . LEU A 1 299 ? 12.002 -1.784 7.451 1.00 94.38 299 LEU A C 1
ATOM 2360 O O . LEU A 1 299 ? 11.116 -1.610 8.288 1.00 94.38 299 LEU A O 1
ATOM 2364 N N . ALA A 1 300 ? 12.235 -0.941 6.443 1.00 92.06 300 ALA A N 1
ATOM 2365 C CA . ALA A 1 300 ? 11.529 0.324 6.250 1.00 92.06 300 ALA A CA 1
ATOM 2366 C C . ALA A 1 300 ? 10.001 0.178 6.323 1.00 92.06 300 ALA A C 1
ATOM 2368 O O . ALA A 1 300 ? 9.415 -0.683 5.658 1.00 92.06 300 ALA A O 1
ATOM 2369 N N . ARG A 1 301 ? 9.353 1.058 7.091 1.00 95.19 301 ARG A N 1
ATOM 2370 C CA . ARG A 1 301 ? 7.891 1.166 7.199 1.00 95.19 301 ARG A CA 1
ATOM 2371 C C . ARG A 1 301 ? 7.507 2.629 7.348 1.00 95.19 301 ARG A C 1
ATOM 2373 O O . ARG A 1 301 ? 8.046 3.302 8.217 1.00 95.19 301 ARG A O 1
ATOM 2380 N N . GLY A 1 302 ? 6.532 3.092 6.567 1.00 94.94 302 GLY A N 1
ATOM 2381 C CA . GLY A 1 302 ? 6.009 4.453 6.709 1.00 94.94 302 GLY A CA 1
ATOM 2382 C C . GLY A 1 302 ? 5.458 4.699 8.117 1.00 94.94 302 GLY A C 1
ATOM 2383 O O . GLY A 1 302 ? 4.616 3.932 8.591 1.00 94.94 302 GLY A O 1
ATOM 2384 N N . LYS A 1 303 ? 5.962 5.747 8.770 1.00 95.44 303 LYS A N 1
ATOM 2385 C CA . LYS A 1 303 ? 5.533 6.273 10.068 1.00 95.44 303 LYS A CA 1
ATOM 2386 C C . LYS A 1 303 ? 4.891 7.638 9.859 1.00 95.44 303 LYS A C 1
ATOM 2388 O O . LYS A 1 303 ? 5.427 8.685 10.213 1.00 95.44 303 LYS A O 1
ATOM 2393 N N . PHE A 1 304 ? 3.751 7.602 9.204 1.00 93.38 304 PHE A N 1
ATOM 2394 C CA . PHE A 1 304 ? 2.922 8.747 8.894 1.00 93.38 304 PHE A CA 1
ATOM 2395 C C . PHE A 1 304 ? 1.579 8.222 8.424 1.00 93.38 304 PHE A C 1
ATOM 2397 O O . PHE A 1 304 ? 1.401 7.039 8.113 1.00 93.38 304 PHE A O 1
ATOM 2404 N N . LEU A 1 305 ? 0.638 9.135 8.353 1.00 88.00 305 LEU A N 1
ATOM 2405 C CA . LEU A 1 305 ? -0.709 8.875 7.923 1.00 88.00 305 LEU A CA 1
ATOM 2406 C C . LEU A 1 305 ? -0.713 8.467 6.433 1.00 88.00 305 LEU A C 1
ATOM 2408 O O . LEU A 1 305 ? -0.211 9.173 5.579 1.00 88.00 305 LEU A O 1
ATOM 2412 N N . GLY A 1 306 ? -1.169 7.260 6.123 1.00 87.25 306 GLY A N 1
ATOM 2413 C CA . GLY A 1 306 ? -1.018 6.554 4.838 1.00 87.25 306 GLY A CA 1
ATOM 2414 C C . GLY A 1 306 ? -0.177 5.282 4.967 1.00 87.25 306 GLY A C 1
ATOM 2415 O O . GLY A 1 306 ? -0.285 4.329 4.176 1.00 87.25 306 GLY A O 1
ATOM 2416 N N . GLY A 1 307 ? 0.658 5.240 6.004 1.00 93.88 307 GLY A N 1
ATOM 2417 C CA . GLY A 1 307 ? 1.583 4.160 6.293 1.00 93.88 307 GLY A CA 1
ATOM 2418 C C . GLY A 1 307 ? 2.467 3.824 5.095 1.00 93.88 307 GLY A C 1
ATOM 2419 O O . GLY A 1 307 ? 2.916 4.681 4.337 1.00 93.88 307 GLY A O 1
ATOM 2420 N N . SER A 1 308 ? 2.696 2.529 4.881 1.00 95.69 308 SER A N 1
ATOM 2421 C CA . SER A 1 308 ? 3.615 2.075 3.830 1.00 95.69 308 SER A CA 1
ATOM 2422 C C . SER A 1 308 ? 3.132 2.349 2.401 1.00 95.69 308 SER A C 1
ATOM 2424 O O . SER A 1 308 ? 3.950 2.293 1.486 1.00 95.69 308 SER A O 1
ATOM 2426 N N . SER A 1 309 ? 1.852 2.681 2.181 1.00 93.88 309 SER A N 1
ATOM 2427 C CA . SER A 1 309 ? 1.362 3.065 0.848 1.00 93.88 309 SER A CA 1
ATOM 2428 C C . SER A 1 309 ? 2.032 4.338 0.313 1.00 93.88 309 SER A C 1
ATOM 2430 O O . SER A 1 309 ? 2.318 4.418 -0.881 1.00 93.88 309 SER A O 1
ATOM 2432 N N . GLY A 1 310 ? 2.392 5.278 1.198 1.00 91.12 310 GLY A N 1
ATOM 2433 C CA . GLY A 1 310 ? 3.072 6.529 0.845 1.00 91.12 310 GLY A CA 1
ATOM 2434 C C . GLY A 1 310 ? 4.586 6.408 0.627 1.00 91.12 310 GLY A C 1
ATOM 2435 O O . GLY A 1 310 ? 5.222 7.373 0.220 1.00 91.12 310 GLY A O 1
ATOM 2436 N N . CYS A 1 311 ? 5.189 5.240 0.881 1.00 90.94 311 CYS A N 1
ATOM 2437 C CA . CYS A 1 311 ? 6.640 5.036 0.755 1.00 90.94 311 CYS A CA 1
ATOM 2438 C C . CYS A 1 311 ? 7.032 3.733 0.036 1.00 90.94 311 CYS A C 1
ATOM 2440 O O . CYS A 1 311 ? 8.165 3.272 0.164 1.00 90.94 311 CYS A O 1
ATOM 2442 N N . ASN A 1 312 ? 6.111 3.106 -0.697 1.00 91.75 312 ASN A N 1
ATOM 2443 C CA . ASN A 1 312 ? 6.385 1.874 -1.439 1.00 91.75 312 ASN A CA 1
ATOM 2444 C C . ASN A 1 312 ? 6.788 2.129 -2.905 1.00 91.75 312 ASN A C 1
ATOM 2446 O O . ASN A 1 312 ? 6.783 3.261 -3.396 1.00 91.75 312 ASN A O 1
ATOM 2450 N N . GLY A 1 313 ? 7.076 1.044 -3.627 1.00 90.06 313 GLY A N 1
ATOM 2451 C CA . GLY A 1 313 ? 7.416 1.047 -5.052 1.00 90.06 313 GLY A CA 1
ATOM 2452 C C . GLY A 1 313 ? 6.258 1.319 -6.024 1.00 90.06 313 GLY A C 1
ATOM 2453 O O . GLY A 1 313 ? 6.453 1.202 -7.228 1.00 90.06 313 GLY A O 1
ATOM 2454 N N . THR A 1 314 ? 5.065 1.676 -5.536 1.00 91.06 314 THR A N 1
ATOM 2455 C CA . THR A 1 314 ? 3.822 1.952 -6.289 1.00 91.06 314 THR A CA 1
ATOM 2456 C C . THR A 1 314 ? 3.229 0.775 -7.062 1.00 91.06 314 THR A C 1
ATOM 2458 O O . THR A 1 314 ? 2.309 0.979 -7.835 1.00 91.06 314 THR A O 1
ATOM 2461 N N . LEU A 1 315 ? 3.721 -0.453 -6.909 1.00 89.44 315 LEU A N 1
ATOM 2462 C CA . LEU A 1 315 ? 3.283 -1.584 -7.734 1.00 89.44 315 LEU A CA 1
ATOM 2463 C C . LEU A 1 315 ? 1.911 -2.116 -7.297 1.00 89.44 315 LEU A C 1
ATOM 2465 O O . LEU A 1 315 ? 1.690 -2.429 -6.129 1.00 89.44 315 LEU A O 1
ATOM 2469 N N . ALA A 1 316 ? 1.004 -2.269 -8.262 1.00 87.00 316 ALA A N 1
ATOM 2470 C CA . ALA A 1 316 ? -0.342 -2.801 -8.072 1.00 87.00 316 ALA A CA 1
ATOM 2471 C C . ALA A 1 316 ? -0.445 -4.224 -8.648 1.00 87.00 316 ALA A C 1
ATOM 2473 O O . ALA A 1 316 ? -1.043 -4.457 -9.701 1.00 87.00 316 ALA A O 1
ATOM 2474 N N . ILE A 1 317 ? 0.183 -5.187 -7.969 1.00 86.25 317 ILE A N 1
ATOM 2475 C CA . ILE A 1 317 ? 0.167 -6.608 -8.344 1.00 86.25 317 ILE A CA 1
ATOM 2476 C C . ILE A 1 317 ? -0.735 -7.362 -7.364 1.00 86.25 317 ILE A C 1
ATOM 2478 O O . ILE A 1 317 ? -0.561 -7.266 -6.156 1.00 86.25 317 ILE A O 1
ATOM 2482 N N . ARG A 1 318 ? -1.713 -8.110 -7.885 1.00 86.69 318 ARG A N 1
ATOM 2483 C CA . ARG A 1 318 ? -2.725 -8.808 -7.067 1.00 86.69 318 ARG A CA 1
ATOM 2484 C C . ARG A 1 318 ? -2.299 -10.192 -6.561 1.00 86.69 318 ARG A C 1
ATOM 2486 O O . ARG A 1 318 ? -2.950 -10.723 -5.669 1.00 86.69 318 ARG A O 1
ATOM 2493 N N . GLY A 1 319 ? -1.261 -10.783 -7.151 1.00 88.25 319 GLY A N 1
ATOM 2494 C CA . GLY A 1 319 ? -0.920 -12.198 -6.976 1.00 88.25 319 GLY A CA 1
ATOM 2495 C C . GLY A 1 319 ? -1.763 -13.136 -7.850 1.00 88.25 319 GLY A C 1
ATOM 2496 O O . GLY A 1 319 ? -2.428 -12.706 -8.801 1.00 88.25 319 GLY A O 1
ATOM 2497 N N . ASN A 1 320 ? -1.724 -14.430 -7.542 1.00 90.44 320 ASN A N 1
ATOM 2498 C CA . ASN A 1 320 ? -2.511 -15.481 -8.184 1.00 90.44 320 ASN A CA 1
ATOM 2499 C C . ASN A 1 320 ? -3.765 -15.795 -7.347 1.00 90.44 320 ASN A C 1
ATOM 2501 O O . ASN A 1 320 ? -3.712 -15.797 -6.123 1.00 90.44 320 ASN A O 1
ATOM 2505 N N . ARG A 1 321 ? -4.897 -16.125 -7.986 1.00 92.19 321 ARG A N 1
ATOM 2506 C CA . ARG A 1 321 ? -6.119 -16.564 -7.274 1.00 92.19 321 ARG A CA 1
ATOM 2507 C C . ARG A 1 321 ? -5.848 -17.735 -6.325 1.00 92.19 321 ARG A C 1
ATOM 2509 O O . ARG A 1 321 ? -6.315 -17.719 -5.191 1.00 92.19 321 ARG A O 1
ATOM 2516 N N . GLN A 1 322 ? -5.008 -18.670 -6.764 1.00 92.88 322 GLN A N 1
ATOM 2517 C CA . GLN A 1 322 ? -4.606 -19.827 -5.978 1.00 92.88 322 GLN A CA 1
ATOM 2518 C C . GLN A 1 322 ? -3.867 -19.444 -4.685 1.00 92.88 322 GLN A C 1
ATOM 2520 O O . GLN A 1 322 ? -3.919 -20.207 -3.726 1.00 92.88 322 GLN A O 1
ATOM 2525 N N . ASP A 1 323 ? -3.215 -18.274 -4.614 1.00 93.88 323 ASP A N 1
ATOM 2526 C CA . ASP A 1 323 ? -2.567 -17.815 -3.377 1.00 93.88 323 ASP A CA 1
ATOM 2527 C C . ASP A 1 323 ? -3.586 -17.671 -2.238 1.00 93.88 323 ASP A C 1
ATOM 2529 O O . ASP A 1 323 ? -3.304 -18.031 -1.097 1.00 93.88 323 ASP A O 1
ATOM 2533 N N . PHE A 1 324 ? -4.784 -17.185 -2.568 1.00 95.88 324 PHE A N 1
ATOM 2534 C CA . PHE A 1 324 ? -5.879 -16.981 -1.625 1.00 95.88 324 PHE A CA 1
ATOM 2535 C C . PHE A 1 324 ? -6.657 -18.276 -1.378 1.00 95.88 324 PHE A C 1
ATOM 2537 O O . PHE A 1 324 ? -6.978 -18.591 -0.236 1.00 95.88 324 PHE A O 1
ATOM 2544 N N . ASP A 1 325 ? -6.866 -19.098 -2.414 1.00 95.12 325 ASP A N 1
ATOM 2545 C CA . ASP A 1 325 ? -7.460 -20.433 -2.243 1.00 95.12 325 ASP A CA 1
ATOM 2546 C C . ASP A 1 325 ? -6.620 -21.306 -1.290 1.00 95.12 325 ASP A C 1
ATOM 2548 O O . ASP A 1 325 ? -7.164 -22.075 -0.493 1.00 95.12 325 ASP A O 1
ATOM 2552 N N . ASN A 1 326 ? -5.291 -21.139 -1.307 1.00 93.00 326 ASN A N 1
ATOM 2553 C CA . ASN A 1 326 ? -4.363 -21.818 -0.402 1.00 93.00 326 ASN A CA 1
ATOM 2554 C C . ASN A 1 326 ? -4.533 -21.413 1.070 1.00 93.00 326 ASN A C 1
ATOM 2556 O O . ASN A 1 326 ? -4.118 -22.175 1.945 1.00 93.00 326 ASN A O 1
ATOM 2560 N N . TRP A 1 327 ? -5.162 -20.270 1.374 1.00 95.38 327 TRP A N 1
ATOM 2561 C CA . TRP A 1 327 ? -5.501 -19.927 2.758 1.00 95.38 327 TRP A CA 1
ATOM 2562 C C . TRP A 1 327 ? -6.497 -20.932 3.344 1.00 95.38 327 TRP A C 1
ATOM 2564 O O . TRP A 1 327 ? -6.484 -21.169 4.550 1.00 95.38 327 TRP A O 1
ATOM 2574 N N . GLY A 1 328 ? -7.315 -21.579 2.502 1.00 93.69 328 GLY A N 1
ATOM 2575 C CA . GLY A 1 328 ? -8.192 -22.674 2.915 1.00 93.69 328 GLY A CA 1
ATOM 2576 C C . GLY A 1 328 ? -9.258 -22.252 3.928 1.00 93.69 328 GLY A C 1
ATOM 2577 O O . GLY A 1 328 ? -9.671 -23.079 4.753 1.00 93.69 328 GLY A O 1
ATOM 2578 N N . LEU A 1 329 ? -9.668 -20.981 3.873 1.00 96.06 329 LEU A N 1
ATOM 2579 C CA . LEU A 1 329 ? -10.646 -20.349 4.754 1.00 96.06 329 LEU A CA 1
ATOM 2580 C C . LEU A 1 329 ? -11.882 -19.931 3.965 1.00 96.06 329 LEU A C 1
ATOM 2582 O O . LEU A 1 329 ? -11.784 -19.396 2.861 1.00 96.06 329 LEU A O 1
ATOM 2586 N N . GLU A 1 330 ? -13.047 -20.170 4.557 1.00 93.06 330 GLU A N 1
ATOM 2587 C CA . GLU A 1 330 ? -14.324 -19.754 3.989 1.00 93.06 330 GLU A CA 1
ATOM 2588 C C . GLU A 1 330 ? -14.378 -18.229 3.846 1.00 93.06 330 GLU A C 1
ATOM 2590 O O . GLU A 1 330 ? -13.911 -17.485 4.710 1.00 93.06 330 GLU A O 1
ATOM 2595 N N . GLY A 1 331 ? -14.904 -17.751 2.721 1.00 94.94 331 GLY A N 1
ATOM 2596 C CA . GLY A 1 331 ? -14.986 -16.326 2.425 1.00 94.94 331 GLY A CA 1
ATOM 2597 C C . GLY A 1 331 ? -13.717 -15.721 1.809 1.00 94.94 331 GLY A C 1
ATOM 2598 O O . GLY A 1 331 ? -13.719 -14.547 1.431 1.00 94.94 331 GLY A O 1
ATOM 2599 N N . TRP A 1 332 ? -12.598 -16.447 1.771 1.00 97.38 332 TRP A N 1
ATOM 2600 C CA . TRP A 1 332 ? -11.290 -15.918 1.366 1.00 97.38 332 TRP A CA 1
ATOM 2601 C C . TRP A 1 332 ? -10.728 -16.559 0.095 1.00 97.38 332 TRP A C 1
ATOM 2603 O O . TRP A 1 332 ? -9.515 -16.582 -0.102 1.00 97.38 332 TRP A O 1
ATOM 2613 N N . SER A 1 333 ? -11.596 -17.071 -0.775 1.00 97.00 333 SER A N 1
ATOM 2614 C CA . SER A 1 333 ? -11.171 -17.619 -2.066 1.00 97.00 333 SER A CA 1
ATOM 2615 C C . SER A 1 333 ? -10.511 -16.560 -2.955 1.00 97.00 333 SER A C 1
ATOM 2617 O O . SER A 1 333 ? -10.689 -15.348 -2.777 1.00 97.00 333 SER A O 1
ATOM 2619 N N . GLY A 1 334 ? -9.788 -17.010 -3.980 1.00 93.94 334 GLY A N 1
ATOM 2620 C CA . GLY A 1 334 ? -9.219 -16.131 -4.999 1.00 93.94 334 GLY A CA 1
ATOM 2621 C C . GLY A 1 334 ? -10.270 -15.278 -5.702 1.00 93.94 334 GLY A C 1
ATOM 2622 O O . GLY A 1 334 ? -10.004 -14.121 -6.030 1.00 93.94 334 GLY A O 1
ATOM 2623 N N . ASP A 1 335 ? -11.481 -15.802 -5.886 1.00 93.50 335 ASP A N 1
ATOM 2624 C CA . ASP A 1 335 ? -12.593 -15.056 -6.475 1.00 93.50 335 ASP A CA 1
ATOM 2625 C C . ASP A 1 335 ? -13.078 -13.919 -5.583 1.00 93.50 335 ASP A C 1
ATOM 2627 O O . ASP A 1 335 ? -13.253 -12.793 -6.058 1.00 93.50 335 ASP A O 1
ATOM 2631 N N . GLU A 1 336 ? -13.204 -14.179 -4.288 1.00 95.19 336 GLU A N 1
ATOM 2632 C CA . GLU A 1 336 ? -13.606 -13.174 -3.309 1.00 95.19 336 GLU A CA 1
ATOM 2633 C C . GLU A 1 336 ? -12.536 -12.103 -3.146 1.00 95.19 336 GLU A C 1
ATOM 2635 O O . GLU A 1 336 ? -12.837 -10.914 -3.237 1.00 95.19 336 GLU A O 1
ATOM 2640 N N . MET A 1 337 ? -11.272 -12.498 -3.000 1.00 94.38 337 MET A N 1
ATOM 2641 C CA . MET A 1 337 ? -10.181 -11.540 -2.850 1.00 94.38 337 MET A CA 1
ATOM 2642 C C . MET A 1 337 ? -10.017 -10.654 -4.082 1.00 94.38 337 MET A C 1
ATOM 2644 O O . MET A 1 337 ? -9.849 -9.444 -3.943 1.00 94.38 337 MET A O 1
ATOM 2648 N N . PHE A 1 338 ? -10.144 -11.197 -5.295 1.00 91.50 338 PHE A N 1
ATOM 2649 C CA . PHE A 1 338 ? -10.129 -10.374 -6.508 1.00 91.50 338 PHE A CA 1
ATOM 2650 C C . PHE A 1 338 ? -11.337 -9.438 -6.605 1.00 91.50 338 PHE A C 1
ATOM 2652 O O . PHE A 1 338 ? -11.178 -8.311 -7.074 1.00 91.50 338 PHE A O 1
ATOM 2659 N N . LYS A 1 339 ? -12.524 -9.869 -6.159 1.00 89.81 339 LYS A N 1
ATOM 2660 C CA . LYS A 1 339 ? -13.704 -8.999 -6.067 1.00 89.81 339 LYS A CA 1
ATOM 2661 C C . LYS A 1 339 ? -13.448 -7.841 -5.099 1.00 89.81 339 LYS A C 1
ATOM 2663 O O . LYS A 1 339 ? -13.718 -6.696 -5.446 1.00 89.81 339 LYS A O 1
ATOM 2668 N N . TYR A 1 340 ? -12.893 -8.108 -3.922 1.00 90.06 340 TYR A N 1
ATOM 2669 C CA . TYR A 1 340 ? -12.606 -7.064 -2.940 1.00 90.06 340 TYR A CA 1
ATOM 2670 C C . TYR A 1 340 ? -11.488 -6.119 -3.381 1.00 90.06 340 TYR A C 1
ATOM 2672 O O . TYR A 1 340 ? -11.653 -4.909 -3.277 1.00 90.06 340 TYR A O 1
ATOM 2680 N N . MET A 1 341 ? -10.407 -6.639 -3.970 1.00 88.56 341 MET A N 1
ATOM 2681 C CA . MET A 1 341 ? -9.366 -5.802 -4.576 1.00 88.56 341 MET A CA 1
ATOM 2682 C C . MET A 1 341 ? -9.936 -4.878 -5.660 1.00 88.56 341 MET A C 1
ATOM 2684 O O . MET A 1 341 ? -9.511 -3.735 -5.748 1.00 88.56 341 MET A O 1
ATOM 2688 N N . SER A 1 342 ? -10.940 -5.324 -6.424 1.00 84.62 342 SER A N 1
ATOM 2689 C CA . SER A 1 342 ? -11.559 -4.485 -7.460 1.00 84.62 342 SER A CA 1
ATOM 2690 C C . SER A 1 342 ? -12.338 -3.280 -6.937 1.00 84.62 342 SER A C 1
ATOM 2692 O O . SER A 1 342 ? -12.479 -2.308 -7.672 1.00 84.62 342 SER A O 1
ATOM 2694 N N . LYS A 1 343 ? -12.785 -3.290 -5.672 1.00 83.50 343 LYS A N 1
ATOM 2695 C CA . LYS A 1 343 ? -13.398 -2.105 -5.045 1.00 83.50 343 LYS A CA 1
ATOM 2696 C C . LYS A 1 343 ? -12.385 -0.971 -4.822 1.00 83.50 343 LYS A C 1
ATOM 2698 O O . LYS A 1 343 ? -12.776 0.190 -4.757 1.00 83.50 343 LYS A O 1
ATOM 2703 N N . ALA A 1 344 ? -11.100 -1.320 -4.742 1.00 77.75 344 ALA A N 1
ATOM 2704 C CA . ALA A 1 344 ? -9.990 -0.407 -4.494 1.00 77.75 344 ALA A CA 1
ATOM 2705 C C . ALA A 1 344 ? -9.404 0.229 -5.764 1.00 77.75 344 ALA A C 1
ATOM 2707 O O . ALA A 1 344 ? -8.438 0.987 -5.683 1.00 77.75 344 ALA A O 1
ATOM 2708 N N . GLU A 1 345 ? -9.908 -0.133 -6.945 1.00 74.75 345 GLU A N 1
ATOM 2709 C CA . GLU A 1 345 ? -9.238 0.139 -8.213 1.00 74.75 345 GLU A CA 1
ATOM 2710 C C . GLU A 1 345 ? -10.150 0.905 -9.179 1.00 74.75 345 GLU A C 1
ATOM 2712 O O . GLU A 1 345 ? -11.223 0.438 -9.550 1.00 74.75 345 GLU A O 1
ATOM 2717 N N . ALA A 1 346 ? -9.665 2.039 -9.687 1.00 64.88 346 ALA A N 1
ATOM 2718 C CA . ALA A 1 346 ? -10.200 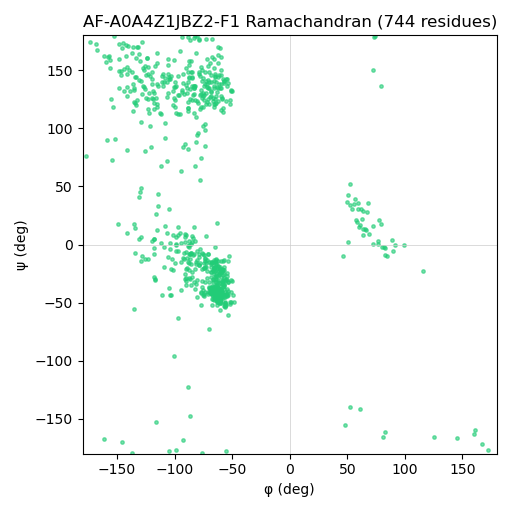2.703 -10.873 1.00 64.88 346 ALA A CA 1
ATOM 2719 C C . ALA A 1 346 ? -9.184 2.531 -12.016 1.00 64.88 346 ALA A C 1
ATOM 2721 O O . ALA A 1 346 ? -8.206 3.275 -12.122 1.00 64.88 346 ALA A O 1
ATOM 2722 N N . PHE A 1 347 ? -9.332 1.474 -12.826 1.00 61.00 347 PHE A N 1
ATOM 2723 C CA . PHE A 1 347 ? -8.346 1.163 -13.869 1.00 61.00 347 PHE A CA 1
ATOM 2724 C C . PHE A 1 347 ? -8.449 2.094 -15.070 1.00 61.00 347 PHE A C 1
ATOM 2726 O O . PHE A 1 347 ? -9.476 2.158 -15.737 1.00 61.00 347 PHE A O 1
ATOM 2733 N N . HIS A 1 348 ? -7.309 2.680 -15.426 1.00 50.66 348 HIS A N 1
ATOM 2734 C CA . HIS A 1 348 ? -7.146 3.503 -16.623 1.00 50.66 348 HIS A CA 1
ATOM 2735 C C . HIS A 1 348 ? -6.511 2.740 -17.810 1.00 50.66 348 HIS A C 1
ATOM 2737 O O . HIS A 1 348 ? -6.327 3.317 -18.875 1.00 50.66 348 HIS A O 1
ATOM 2743 N N . ASN A 1 349 ? -6.169 1.447 -17.659 1.00 48.84 349 ASN A N 1
ATOM 2744 C CA . ASN A 1 349 ? -5.472 0.630 -18.672 1.00 48.84 349 ASN A CA 1
ATOM 2745 C C . ASN A 1 349 ? -5.999 -0.822 -18.759 1.00 48.84 349 ASN A C 1
ATOM 2747 O O . ASN A 1 349 ? -6.779 -1.268 -17.919 1.00 48.84 349 ASN A O 1
ATOM 2751 N N . LYS A 1 350 ? -5.553 -1.576 -19.784 1.00 44.84 350 LYS A N 1
ATOM 2752 C CA . LYS A 1 350 ? -5.930 -2.988 -20.026 1.00 44.84 350 LYS A CA 1
ATOM 2753 C C . LYS A 1 350 ? -5.613 -3.899 -18.816 1.00 44.84 350 LYS A C 1
ATOM 2755 O O . LYS A 1 350 ? -4.527 -3.782 -18.253 1.00 44.84 350 LYS A O 1
ATOM 2760 N N . PRO A 1 351 ? -6.495 -4.853 -18.459 1.00 50.97 351 PRO A N 1
ATOM 2761 C CA . PRO A 1 351 ? -6.316 -5.708 -17.284 1.00 50.97 351 PRO A CA 1
ATOM 2762 C C . PRO A 1 351 ? -5.186 -6.741 -17.451 1.00 50.97 351 PRO A C 1
ATOM 2764 O O . PRO A 1 351 ? -5.135 -7.467 -18.447 1.00 50.97 351 PRO A O 1
ATOM 2767 N N . CYS A 1 352 ? -4.332 -6.885 -16.431 1.00 51.38 352 CYS A N 1
ATOM 2768 C CA . CYS A 1 352 ? -3.464 -8.056 -16.265 1.00 51.38 352 CYS A CA 1
ATOM 2769 C C . CYS A 1 352 ? -4.295 -9.248 -15.764 1.00 51.38 352 CYS A C 1
ATOM 2771 O O . CYS A 1 352 ? -5.056 -9.129 -14.807 1.00 51.38 352 CYS A O 1
ATOM 2773 N N . THR A 1 353 ? -4.170 -10.413 -16.409 1.00 58.12 353 THR A N 1
ATOM 2774 C CA . THR A 1 353 ? -5.087 -11.544 -16.167 1.00 58.12 353 THR A CA 1
ATOM 2775 C C . THR A 1 353 ? -4.649 -12.487 -15.045 1.00 58.12 353 THR A C 1
ATOM 2777 O O . THR A 1 353 ? -5.489 -13.229 -14.543 1.00 58.12 353 THR A O 1
ATOM 2780 N N . GLY A 1 354 ? -3.363 -12.494 -14.662 1.00 58.34 354 GLY A N 1
ATOM 2781 C CA . GLY A 1 354 ? -2.826 -13.368 -13.605 1.00 58.34 354 GLY A CA 1
ATOM 2782 C C . GLY A 1 354 ? -2.972 -14.876 -13.874 1.00 58.34 354 GLY A C 1
ATOM 2783 O O . GLY A 1 354 ? -2.855 -15.674 -12.954 1.00 58.34 354 GLY A O 1
ATOM 2784 N N . LYS A 1 355 ? -3.265 -15.285 -15.119 1.00 66.75 355 LYS A N 1
ATOM 2785 C CA . LYS A 1 355 ? -3.611 -16.678 -15.474 1.00 66.75 355 LYS A CA 1
ATOM 2786 C C . LYS A 1 355 ? -2.413 -17.585 -15.764 1.00 66.75 355 LYS A C 1
ATOM 2788 O O . LYS A 1 355 ? -2.609 -18.775 -15.989 1.00 66.75 355 LYS A O 1
ATOM 2793 N N . SER A 1 356 ? -1.201 -17.038 -15.824 1.00 73.94 356 SER A N 1
ATOM 2794 C CA . SER A 1 356 ? -0.002 -17.784 -16.210 1.00 73.94 356 SER A CA 1
ATOM 2795 C C . SER A 1 356 ? 1.082 -17.662 -15.149 1.00 73.94 356 SER A C 1
ATOM 2797 O O . SER A 1 356 ? 1.402 -16.554 -14.726 1.00 73.94 356 SER A O 1
ATOM 2799 N N . ALA A 1 357 ? 1.689 -18.796 -14.794 1.00 78.69 357 ALA A N 1
ATOM 2800 C CA . ALA A 1 357 ? 2.859 -18.867 -13.916 1.00 78.69 357 ALA A CA 1
ATOM 2801 C C . ALA A 1 357 ? 4.154 -18.394 -14.603 1.00 78.69 357 ALA A C 1
ATOM 2803 O O . ALA A 1 357 ? 5.182 -18.201 -13.956 1.00 78.69 357 ALA A O 1
ATOM 2804 N N . HIS A 1 358 ? 4.099 -18.232 -15.929 1.00 85.31 358 HIS A N 1
ATOM 2805 C CA . HIS A 1 358 ? 5.145 -17.637 -16.745 1.00 85.31 358 HIS A CA 1
ATOM 2806 C C . HIS A 1 358 ? 4.566 -16.460 -17.525 1.00 85.31 358 HIS A C 1
ATOM 2808 O O . HIS A 1 358 ? 3.677 -16.635 -18.363 1.00 85.31 358 HIS A O 1
ATOM 2814 N N . GLY A 1 359 ? 5.054 -15.257 -17.263 1.00 83.31 359 GLY A N 1
ATOM 2815 C CA . GLY A 1 359 ? 4.563 -14.041 -17.906 1.00 83.31 359 GLY A CA 1
ATOM 2816 C C . GLY A 1 359 ? 5.619 -12.953 -17.889 1.00 83.31 359 GLY A C 1
ATOM 2817 O O . GLY A 1 359 ? 6.548 -13.023 -17.093 1.00 83.31 359 GLY A O 1
ATOM 2818 N N . CYS A 1 360 ? 5.492 -11.979 -18.784 1.00 87.19 360 CYS A N 1
ATOM 2819 C CA . CYS A 1 360 ? 6.372 -10.819 -18.864 1.00 87.19 360 CYS A CA 1
ATOM 2820 C C . CYS A 1 360 ? 5.564 -9.617 -19.370 1.00 87.19 360 CYS A C 1
ATOM 2822 O O . CYS A 1 360 ? 4.783 -9.764 -20.314 1.00 87.19 360 CYS A O 1
ATOM 2824 N N . GLY A 1 361 ? 5.716 -8.453 -18.742 1.00 84.75 361 GLY A N 1
ATOM 2825 C CA . GLY A 1 361 ? 5.015 -7.233 -19.131 1.00 84.75 361 GLY A CA 1
ATOM 2826 C C . GLY A 1 361 ? 5.203 -6.081 -18.147 1.00 84.75 361 GLY A C 1
ATOM 2827 O O . GLY A 1 361 ? 5.935 -6.182 -17.165 1.00 84.75 361 GLY A O 1
ATOM 2828 N N . HIS A 1 362 ? 4.532 -4.965 -18.416 1.00 82.31 362 HIS A N 1
ATOM 2829 C CA . HIS A 1 362 ? 4.509 -3.833 -17.494 1.00 82.31 362 HIS A CA 1
ATOM 2830 C C . HIS A 1 362 ? 3.583 -4.113 -16.307 1.00 82.31 362 HIS A C 1
ATOM 2832 O O . HIS A 1 362 ? 2.518 -4.713 -16.466 1.00 82.31 362 HIS A O 1
ATOM 2838 N N . ALA A 1 363 ? 3.976 -3.642 -15.125 1.00 81.44 363 ALA A N 1
ATOM 2839 C CA . ALA A 1 363 ? 3.122 -3.657 -13.947 1.00 81.44 363 ALA A CA 1
ATOM 2840 C C . ALA A 1 363 ? 2.259 -2.390 -13.890 1.00 81.44 363 ALA A C 1
ATOM 2842 O O . ALA A 1 363 ? 2.708 -1.293 -14.232 1.00 81.44 363 ALA A O 1
ATOM 2843 N N . VAL A 1 364 ? 1.018 -2.545 -13.429 1.00 83.94 364 VAL A N 1
ATOM 2844 C CA . VAL A 1 364 ? 0.168 -1.405 -13.075 1.00 83.94 364 VAL A CA 1
ATOM 2845 C C . VAL A 1 364 ? 0.750 -0.741 -11.832 1.00 83.94 364 VAL A C 1
ATOM 2847 O O . VAL A 1 364 ? 1.320 -1.416 -10.970 1.00 83.94 364 VAL A O 1
ATOM 2850 N N . ARG A 1 365 ? 0.617 0.583 -11.750 1.00 86.56 365 ARG A N 1
ATOM 2851 C CA . ARG A 1 365 ? 1.115 1.368 -10.626 1.00 86.56 365 ARG A CA 1
ATOM 2852 C C . ARG A 1 365 ? -0.006 2.167 -9.973 1.00 86.56 365 ARG A C 1
ATOM 2854 O O . ARG A 1 365 ? -0.907 2.632 -10.662 1.00 86.56 365 ARG A O 1
ATOM 2861 N N . THR A 1 366 ? 0.079 2.361 -8.665 1.00 88.94 366 THR A N 1
ATOM 2862 C CA . THR A 1 366 ? -0.763 3.279 -7.892 1.00 88.94 366 THR A CA 1
ATOM 2863 C C . THR A 1 366 ? -0.207 4.694 -8.004 1.00 88.94 366 THR A C 1
ATOM 2865 O O . THR A 1 366 ? 0.374 5.249 -7.068 1.00 88.94 366 THR A O 1
ATOM 2868 N N . VAL A 1 367 ? -0.309 5.221 -9.225 1.00 87.62 367 VAL A N 1
ATOM 2869 C CA . VAL A 1 367 ? 0.103 6.559 -9.645 1.00 87.62 367 VAL A CA 1
ATOM 2870 C C . VAL A 1 367 ? -0.980 7.107 -10.571 1.00 87.62 367 VAL A C 1
ATOM 2872 O O . VAL A 1 367 ? -1.375 6.428 -11.518 1.00 87.62 367 VAL A O 1
ATOM 2875 N N . SER A 1 368 ? -1.418 8.338 -10.329 1.00 86.94 368 SER A N 1
ATOM 2876 C CA . SER A 1 368 ? -2.367 9.072 -11.165 1.00 86.94 368 SER A CA 1
ATOM 2877 C C . SER A 1 368 ? -1.786 10.441 -11.493 1.00 86.94 368 SER A C 1
ATOM 2879 O O . SER A 1 368 ? -1.307 11.129 -10.598 1.00 86.94 368 SER A O 1
ATOM 2881 N N . GLN A 1 369 ? -1.775 10.814 -12.777 1.00 86.62 369 GLN A N 1
ATOM 2882 C CA . GLN A 1 369 ? -1.259 12.112 -13.252 1.00 86.62 369 GLN A CA 1
ATOM 2883 C C . GLN A 1 369 ? 0.146 12.463 -12.715 1.00 86.62 369 GLN A C 1
ATOM 2885 O O . GLN A 1 369 ? 0.451 13.608 -12.414 1.00 86.62 369 GLN A O 1
ATOM 2890 N N . GLY A 1 370 ? 1.006 11.450 -12.574 1.00 87.31 370 GLY A N 1
ATOM 2891 C CA . GLY A 1 370 ? 2.370 11.614 -12.068 1.00 87.31 370 GLY A CA 1
ATOM 2892 C C . GLY A 1 370 ? 2.506 11.714 -10.548 1.00 87.31 370 GLY A C 1
ATOM 2893 O O . GLY A 1 370 ? 3.626 11.729 -10.044 1.00 87.31 370 GLY A O 1
ATOM 2894 N N . THR A 1 371 ? 1.396 11.682 -9.816 1.00 90.44 371 THR A N 1
ATOM 2895 C CA . THR A 1 371 ? 1.352 11.705 -8.352 1.00 90.44 371 THR A CA 1
ATOM 2896 C C . THR A 1 371 ? 1.035 10.315 -7.815 1.00 90.44 371 THR A C 1
ATOM 2898 O O . THR A 1 371 ? 0.255 9.556 -8.396 1.00 90.44 371 THR A O 1
ATOM 2901 N N . ARG A 1 372 ? 1.655 9.936 -6.699 1.00 91.25 372 ARG A N 1
ATOM 2902 C CA . ARG A 1 372 ? 1.344 8.687 -6.003 1.00 91.25 372 ARG A CA 1
ATOM 2903 C C . ARG A 1 372 ? -0.101 8.716 -5.509 1.00 91.25 372 ARG A C 1
ATOM 2905 O O . ARG A 1 372 ? -0.471 9.634 -4.792 1.00 91.25 372 ARG A O 1
ATOM 2912 N N . THR A 1 373 ? -0.848 7.651 -5.782 1.00 88.94 373 THR A N 1
ATOM 2913 C CA . THR A 1 373 ? -2.110 7.383 -5.082 1.00 88.94 373 THR A CA 1
ATOM 2914 C C . THR A 1 373 ? -1.823 6.505 -3.873 1.00 88.94 373 THR A C 1
ATOM 2916 O O . THR A 1 373 ? -1.149 5.471 -3.997 1.00 88.94 373 THR A O 1
ATOM 2919 N N . MET A 1 374 ? -2.308 6.894 -2.706 1.00 88.19 374 MET A N 1
ATOM 2920 C CA . MET A 1 374 ? -2.023 6.225 -1.444 1.00 88.19 374 MET A CA 1
ATOM 2921 C C . MET A 1 374 ? -3.313 5.989 -0.664 1.00 88.19 374 MET A C 1
ATOM 2923 O O . MET A 1 374 ? -4.381 6.456 -1.030 1.00 88.19 374 MET A O 1
ATOM 2927 N N . SER A 1 375 ? -3.250 5.211 0.413 1.00 87.50 375 SER A N 1
ATOM 2928 C CA . SER A 1 375 ? -4.476 4.793 1.113 1.00 87.50 375 SER A CA 1
ATOM 2929 C C . SER A 1 375 ? -5.300 5.953 1.641 1.00 87.50 375 SER A C 1
ATOM 2931 O O . SER A 1 375 ? -6.490 5.818 1.868 1.00 87.50 375 SER A O 1
ATOM 2933 N N . THR A 1 376 ? -4.660 7.089 1.860 1.00 84.94 376 THR A N 1
ATOM 2934 C CA . THR A 1 376 ? -5.286 8.295 2.368 1.00 84.94 376 THR A CA 1
ATOM 2935 C C . THR A 1 376 ? -6.323 8.855 1.407 1.00 84.94 376 THR A C 1
ATOM 2937 O O . THR A 1 376 ? -7.305 9.428 1.862 1.00 84.94 376 THR A O 1
ATOM 2940 N N . ASP A 1 377 ? -6.184 8.570 0.110 1.00 83.50 377 ASP A N 1
ATOM 2941 C CA . ASP A 1 377 ? -7.140 8.931 -0.937 1.00 83.50 377 ASP A CA 1
ATOM 2942 C C . ASP A 1 377 ? -8.553 8.401 -0.630 1.00 83.50 377 ASP A C 1
ATOM 2944 O O . ASP A 1 377 ? -9.537 9.060 -0.953 1.00 83.50 377 ASP A O 1
ATOM 2948 N N . TYR A 1 378 ? -8.672 7.270 0.084 1.00 79.25 378 TYR A N 1
ATOM 2949 C CA . TYR A 1 378 ? -9.966 6.733 0.534 1.00 79.25 378 TYR A CA 1
ATOM 2950 C C . TYR A 1 378 ? -10.732 7.693 1.425 1.00 79.25 378 TYR A C 1
ATOM 2952 O O . TYR A 1 378 ? -11.953 7.761 1.346 1.00 79.25 378 TYR A O 1
ATOM 2960 N N . ILE A 1 379 ? -10.017 8.379 2.310 1.00 73.06 379 ILE A N 1
ATOM 2961 C CA . ILE A 1 379 ? -10.642 9.224 3.314 1.00 73.06 379 ILE A CA 1
ATOM 2962 C C . ILE A 1 379 ? -10.629 10.698 2.935 1.00 73.06 379 ILE A C 1
ATOM 2964 O O . ILE A 1 379 ? -11.499 11.420 3.410 1.00 73.06 379 ILE A O 1
ATOM 2968 N N . THR A 1 380 ? -9.801 11.095 1.961 1.00 62.31 380 THR A N 1
ATOM 2969 C CA . THR A 1 380 ? -9.772 12.466 1.434 1.00 62.31 380 THR A CA 1
ATOM 2970 C C . THR A 1 380 ? -11.099 12.991 0.885 1.00 62.31 380 THR A C 1
ATOM 2972 O O . THR A 1 380 ? -11.345 14.182 0.953 1.00 62.31 380 THR A O 1
ATOM 2975 N N . SER A 1 381 ? -11.973 12.118 0.381 1.00 49.16 381 SER A N 1
ATOM 2976 C CA . SER A 1 381 ? -13.294 12.499 -0.146 1.00 49.16 381 SER A CA 1
ATOM 2977 C C . SER A 1 381 ? -14.443 12.280 0.846 1.00 49.16 381 SER A C 1
ATOM 2979 O O . SER A 1 381 ? -15.579 12.645 0.562 1.00 49.16 381 SER A O 1
ATOM 2981 N N . SER A 1 382 ? -14.160 11.680 2.007 1.00 50.56 382 SER A N 1
ATOM 2982 C CA . SER A 1 382 ? -15.179 11.258 2.980 1.00 50.56 382 SER A CA 1
ATOM 2983 C C . SER A 1 382 ? -15.185 12.107 4.257 1.00 50.56 382 SER A C 1
ATOM 2985 O O . SER A 1 382 ? -16.174 12.123 4.983 1.00 50.56 382 SER A O 1
ATOM 2987 N N . THR A 1 383 ? -14.110 12.831 4.580 1.00 48.72 383 THR A N 1
ATOM 2988 C CA . THR A 1 383 ? -13.869 13.397 5.924 1.00 48.72 383 THR A CA 1
ATOM 2989 C C . THR A 1 383 ? -14.731 14.589 6.329 1.00 48.72 383 THR A C 1
ATOM 2991 O O . THR A 1 383 ? -14.860 14.838 7.523 1.00 48.72 383 THR A O 1
ATOM 2994 N N . GLU A 1 384 ? -15.404 15.248 5.388 1.00 47.31 384 GLU A N 1
ATOM 2995 C CA . GLU A 1 384 ? -16.240 16.422 5.682 1.00 47.31 384 GLU A CA 1
ATOM 2996 C C . GLU A 1 384 ? -17.611 16.067 6.296 1.00 47.31 384 GLU A C 1
ATOM 2998 O O . GLU A 1 384 ? -18.232 16.916 6.918 1.00 47.31 384 GLU A O 1
ATOM 3003 N N . ASN A 1 385 ? -18.074 14.806 6.217 1.00 51.09 385 ASN A N 1
ATOM 3004 C CA . ASN A 1 385 ? -19.360 14.369 6.808 1.00 51.09 385 ASN A CA 1
ATOM 3005 C C . ASN A 1 385 ? -19.398 12.893 7.281 1.00 51.09 385 ASN A C 1
ATOM 3007 O O . ASN A 1 385 ? -20.463 12.314 7.497 1.00 51.09 385 ASN A O 1
ATOM 3011 N N . SER A 1 386 ? -18.240 12.258 7.468 1.00 62.41 386 SER A N 1
ATOM 3012 C CA . SER A 1 386 ? -18.107 10.800 7.682 1.00 62.41 386 SER A CA 1
ATOM 3013 C C . SER A 1 386 ? -18.165 10.314 9.130 1.00 62.41 386 SER A C 1
ATOM 3015 O O . SER A 1 386 ? -18.089 9.112 9.381 1.00 62.41 386 SER A O 1
ATOM 3017 N N . GLY A 1 387 ? -18.198 11.217 10.113 1.00 72.75 387 GLY A N 1
ATOM 3018 C CA . GLY A 1 387 ? -17.981 10.834 11.511 1.00 72.75 387 GLY A CA 1
ATOM 3019 C C . GLY A 1 387 ? -16.555 10.340 11.805 1.00 72.75 387 GLY A C 1
ATOM 3020 O O . GLY A 1 387 ? -16.325 9.795 12.887 1.00 72.75 387 GLY A O 1
ATOM 3021 N N . ILE A 1 388 ? -15.595 10.530 10.888 1.00 84.19 388 ILE A N 1
ATOM 3022 C CA . ILE A 1 388 ? -14.182 10.178 11.074 1.00 84.19 388 ILE A CA 1
ATOM 3023 C C . ILE A 1 388 ? -13.450 11.315 11.793 1.00 84.19 388 ILE A C 1
ATOM 3025 O O . ILE A 1 388 ? -13.419 12.455 11.352 1.00 84.19 388 ILE A O 1
ATOM 3029 N N . SER A 1 389 ? -12.807 10.988 12.908 1.00 84.44 389 SER A N 1
ATOM 3030 C CA . SER A 1 389 ? -11.826 11.823 13.598 1.00 84.44 389 SER A CA 1
ATOM 3031 C C . SER A 1 389 ? -10.446 11.196 13.459 1.00 84.44 389 SER A C 1
ATOM 3033 O O . SER A 1 389 ? -10.309 9.972 13.495 1.00 84.44 389 SER A O 1
ATOM 3035 N N . ILE A 1 390 ? -9.407 12.017 13.345 1.00 84.50 390 ILE A N 1
ATOM 3036 C CA . ILE A 1 390 ? -8.031 11.547 13.164 1.00 84.50 390 ILE A CA 1
ATOM 3037 C C . ILE A 1 390 ? -7.129 12.169 14.222 1.00 84.50 390 ILE A C 1
ATOM 3039 O O . ILE A 1 390 ? -7.199 13.362 14.508 1.00 84.50 390 ILE A O 1
ATOM 3043 N N . ARG A 1 391 ? -6.262 11.341 14.807 1.00 86.44 391 ARG A N 1
ATOM 3044 C CA . ARG A 1 391 ? -5.262 11.753 15.788 1.00 86.44 391 ARG A CA 1
ATOM 3045 C C . ARG A 1 391 ? -3.889 11.225 15.386 1.00 86.44 391 ARG A C 1
ATOM 3047 O O . ARG A 1 391 ? -3.607 10.042 15.546 1.00 86.44 391 ARG A O 1
ATOM 3054 N N . THR A 1 392 ? -3.044 12.119 14.890 1.00 90.88 392 THR A N 1
ATOM 3055 C CA . THR A 1 392 ? -1.640 11.860 14.538 1.00 90.88 392 THR A CA 1
ATOM 3056 C C . THR A 1 392 ? -0.719 12.030 15.750 1.00 90.88 392 THR A C 1
ATOM 3058 O O . THR A 1 392 ? -1.163 12.409 16.842 1.00 90.88 392 THR A O 1
ATOM 3061 N N . ASN A 1 393 ? 0.574 11.736 15.577 1.00 89.38 393 ASN A N 1
ATOM 3062 C CA . ASN A 1 393 ? 1.613 11.885 16.602 1.00 89.38 393 ASN A CA 1
ATOM 3063 C C . ASN A 1 393 ? 1.263 11.188 17.932 1.00 89.38 393 ASN A C 1
ATOM 3065 O O . ASN A 1 393 ? 1.572 11.684 19.019 1.00 89.38 393 ASN A O 1
ATOM 3069 N N . THR A 1 394 ? 0.560 10.055 17.858 1.00 90.38 394 THR A N 1
ATOM 3070 C CA . THR A 1 394 ? 0.023 9.357 19.028 1.00 90.38 394 THR A CA 1
ATOM 3071 C C . THR A 1 394 ? 0.249 7.852 18.920 1.00 90.38 394 THR A C 1
ATOM 3073 O O . THR A 1 394 ? -0.325 7.168 18.078 1.00 90.38 394 THR A O 1
ATOM 3076 N N . TYR A 1 395 ? 1.067 7.310 19.817 1.00 92.12 395 TYR A N 1
ATOM 3077 C CA . TYR A 1 395 ? 1.329 5.881 19.919 1.00 92.12 395 TYR A CA 1
ATOM 3078 C C . TYR A 1 395 ? 0.165 5.155 20.591 1.00 92.12 395 TYR A C 1
ATOM 3080 O O . TYR A 1 395 ? -0.399 5.612 21.590 1.00 92.12 395 TYR A O 1
ATOM 3088 N N . ILE A 1 396 ? -0.141 3.965 20.080 1.00 94.06 396 ILE A N 1
ATOM 3089 C CA . ILE A 1 396 ? -1.020 3.008 20.747 1.00 94.06 396 ILE A CA 1
ATOM 3090 C C . ILE A 1 396 ? -0.200 2.219 21.776 1.00 94.06 396 ILE A C 1
ATOM 3092 O O . ILE A 1 396 ? 0.672 1.426 21.411 1.00 94.06 396 ILE A O 1
ATOM 3096 N N . ASP A 1 397 ? -0.497 2.420 23.063 1.00 87.75 397 ASP A N 1
ATOM 3097 C CA . ASP A 1 397 ? 0.120 1.679 24.168 1.00 87.75 397 ASP A CA 1
ATOM 3098 C C . ASP A 1 397 ? -0.375 0.231 24.160 1.00 87.75 397 ASP A C 1
ATOM 3100 O O . ASP A 1 397 ? 0.337 -0.685 23.742 1.00 87.75 397 ASP A O 1
ATOM 3104 N N . ARG A 1 398 ? -1.637 0.039 24.548 1.00 91.50 398 ARG A N 1
ATOM 3105 C CA . ARG A 1 398 ? -2.273 -1.276 24.634 1.00 91.50 398 ARG A CA 1
ATOM 3106 C C . ARG A 1 398 ? -3.789 -1.179 24.542 1.00 91.50 398 ARG A C 1
ATOM 3108 O O . ARG A 1 398 ? -4.386 -0.132 24.811 1.00 91.50 398 ARG A O 1
ATOM 3115 N N . ILE A 1 399 ? -4.420 -2.302 24.239 1.00 96.62 399 ILE A N 1
ATOM 3116 C CA . ILE A 1 399 ? -5.867 -2.472 24.268 1.00 96.62 399 ILE A CA 1
ATOM 3117 C C . ILE A 1 399 ? -6.329 -2.623 25.720 1.00 96.62 399 ILE A C 1
ATOM 3119 O O . ILE A 1 399 ? -5.760 -3.378 26.508 1.00 96.62 399 ILE A O 1
ATOM 3123 N N . SER A 1 400 ? -7.382 -1.896 26.086 1.00 93.50 400 SER A N 1
ATOM 3124 C CA . SER A 1 400 ? -8.077 -2.085 27.357 1.00 93.50 400 SER A CA 1
ATOM 3125 C C . SER A 1 400 ? -9.133 -3.169 27.197 1.00 93.50 400 SER A C 1
ATOM 3127 O O . SER A 1 400 ? -10.008 -3.059 26.337 1.00 93.50 400 SER A O 1
ATOM 3129 N N . LEU A 1 401 ? -9.069 -4.194 28.044 1.00 95.12 401 LEU A N 1
ATOM 3130 C CA . LEU A 1 401 ? -10.044 -5.278 28.076 1.00 95.12 401 LEU A CA 1
ATOM 3131 C C . LEU A 1 401 ? -10.966 -5.144 29.291 1.00 95.12 401 LEU A C 1
ATOM 3133 O O . LEU A 1 401 ? -10.552 -4.720 30.370 1.00 95.12 401 LEU A O 1
ATOM 3137 N N . GLU A 1 402 ? -12.218 -5.549 29.120 1.00 93.25 402 GLU A N 1
ATOM 3138 C CA . GLU A 1 402 ? -13.182 -5.740 30.201 1.00 93.25 402 GLU A CA 1
ATOM 3139 C C . GLU A 1 402 ? -13.906 -7.078 30.034 1.00 93.25 402 GLU A C 1
ATOM 3141 O O . GLU A 1 402 ? -13.924 -7.657 28.949 1.00 93.25 402 GLU A O 1
ATOM 3146 N N . LYS A 1 403 ? -14.508 -7.595 31.108 1.00 92.88 403 LYS A N 1
ATOM 3147 C CA . LYS A 1 403 ? -15.403 -8.753 31.013 1.00 92.88 403 LYS A CA 1
ATOM 3148 C C . LYS A 1 403 ? -16.824 -8.266 30.762 1.00 92.88 403 LYS A C 1
ATOM 3150 O O . LYS A 1 403 ? -17.314 -7.395 31.479 1.00 92.88 403 LYS A O 1
ATOM 3155 N N . ASN A 1 404 ? -17.493 -8.836 29.766 1.00 82.88 404 ASN A N 1
ATOM 3156 C CA . ASN A 1 404 ? -18.915 -8.600 29.548 1.00 82.88 404 ASN A CA 1
ATOM 3157 C C . ASN A 1 404 ? -19.764 -9.324 30.618 1.00 82.88 404 ASN A C 1
ATOM 3159 O O . ASN A 1 404 ? -19.242 -10.060 31.458 1.00 82.88 404 ASN A O 1
ATOM 3163 N N . LYS A 1 405 ? -21.093 -9.142 30.587 1.00 82.31 405 LYS A N 1
ATOM 3164 C CA . LYS A 1 405 ? -22.016 -9.767 31.560 1.00 82.31 405 LYS A CA 1
ATOM 3165 C C . LYS A 1 405 ? -21.943 -11.302 31.587 1.00 82.31 405 LYS A C 1
ATOM 3167 O O . LYS A 1 405 ? -22.241 -11.892 32.616 1.00 82.31 405 LYS A O 1
ATOM 3172 N N . ALA A 1 406 ? -21.547 -11.931 30.481 1.00 81.44 406 ALA A N 1
ATOM 3173 C CA . ALA A 1 406 ? -21.374 -13.378 30.364 1.00 81.44 406 ALA A CA 1
ATOM 3174 C C . ALA A 1 406 ? -19.964 -13.855 30.776 1.00 81.44 406 ALA A C 1
ATOM 3176 O O . ALA A 1 406 ? -19.655 -15.036 30.663 1.00 81.44 406 ALA A O 1
ATOM 3177 N N . GLY A 1 407 ? -19.096 -12.951 31.242 1.00 86.00 407 GLY A N 1
ATOM 3178 C CA . GLY A 1 407 ? -17.731 -13.258 31.668 1.00 86.00 407 GLY A CA 1
ATOM 3179 C C . GLY A 1 407 ? -16.703 -13.350 30.535 1.00 86.00 407 GLY A C 1
ATOM 3180 O O . GLY A 1 407 ? -15.521 -13.527 30.830 1.00 86.00 407 GLY A O 1
ATOM 3181 N N . ALA A 1 408 ? -17.114 -13.190 29.272 1.00 90.38 408 ALA A N 1
ATOM 3182 C CA . ALA A 1 408 ? -16.209 -13.190 28.124 1.00 90.38 408 ALA A CA 1
ATOM 3183 C C . ALA A 1 408 ? -15.470 -11.849 27.999 1.00 90.38 408 ALA A C 1
ATOM 3185 O O . ALA A 1 408 ? -16.027 -10.790 28.306 1.00 90.38 408 ALA A O 1
ATOM 3186 N N . LEU A 1 409 ? -14.215 -11.891 27.547 1.00 96.25 409 LEU A N 1
ATOM 3187 C CA . LEU A 1 409 ? -13.406 -10.690 27.354 1.00 96.25 409 LEU A CA 1
ATOM 3188 C C . LEU A 1 409 ? -13.912 -9.873 26.160 1.00 96.25 409 LEU A C 1
ATOM 3190 O O . LEU A 1 409 ? -14.322 -10.407 25.125 1.00 96.25 409 LEU A O 1
ATOM 3194 N N . ARG A 1 410 ? -13.875 -8.553 26.313 1.00 95.62 410 ARG A N 1
ATOM 3195 C CA . ARG A 1 410 ? -14.252 -7.567 25.305 1.00 95.62 410 ARG A CA 1
ATOM 3196 C C . ARG A 1 410 ? -13.229 -6.441 25.274 1.00 95.62 410 ARG A C 1
ATOM 3198 O O . ARG A 1 410 ? -12.829 -5.957 26.333 1.00 95.62 410 ARG A O 1
ATOM 3205 N N . ALA A 1 411 ? -12.851 -5.982 24.086 1.00 94.69 411 ALA A N 1
ATOM 3206 C CA . ALA A 1 411 ? -12.094 -4.744 23.962 1.00 94.69 411 ALA A CA 1
ATOM 3207 C C . ALA A 1 411 ? -12.991 -3.533 24.261 1.00 94.69 411 ALA A C 1
ATOM 3209 O O . ALA A 1 411 ? -14.033 -3.319 23.645 1.00 94.69 411 ALA A O 1
ATOM 3210 N N . LYS A 1 412 ? -12.570 -2.745 25.248 1.00 91.19 412 LYS A N 1
ATOM 3211 C CA . LYS A 1 412 ? -13.254 -1.539 25.727 1.00 91.19 412 LYS A CA 1
ATOM 3212 C C . LYS A 1 412 ? -12.788 -0.283 24.995 1.00 91.19 412 LYS A C 1
ATOM 3214 O O . LYS A 1 412 ? -13.512 0.708 24.915 1.00 91.19 412 LYS A O 1
ATOM 3219 N N . GLY A 1 413 ? -11.542 -0.281 24.541 1.00 88.25 413 GLY A N 1
ATOM 3220 C CA . GLY A 1 413 ? -10.873 0.903 24.027 1.00 88.25 413 GLY A CA 1
ATOM 3221 C C . GLY A 1 413 ? -9.362 0.745 24.047 1.00 88.25 413 GLY A C 1
ATOM 3222 O O . GLY A 1 413 ? -8.849 -0.365 24.190 1.00 88.25 413 GLY A O 1
ATOM 3223 N N . VAL A 1 414 ? -8.652 1.861 23.936 1.00 92.06 414 VAL A N 1
ATOM 3224 C CA . VAL A 1 414 ? -7.208 1.886 23.703 1.00 92.06 414 VAL A CA 1
ATOM 3225 C C . VAL A 1 414 ? -6.544 2.909 24.622 1.00 92.06 414 VAL A C 1
ATOM 3227 O O . VAL A 1 414 ? -7.018 4.040 24.753 1.00 92.06 414 VAL A O 1
ATOM 3230 N N . PHE A 1 415 ? -5.453 2.507 25.274 1.00 87.69 415 PHE A N 1
ATOM 3231 C CA . PHE A 1 415 ? -4.545 3.426 25.955 1.00 87.69 415 PHE A CA 1
ATOM 3232 C C . PHE A 1 415 ? -3.566 4.012 24.942 1.00 87.69 415 PHE A C 1
ATOM 3234 O O . PHE A 1 415 ? -3.009 3.286 24.120 1.00 87.69 415 PHE A O 1
ATOM 3241 N N . LEU A 1 416 ? -3.363 5.320 25.014 1.00 90.50 416 LEU A N 1
ATOM 3242 C CA . LEU A 1 416 ? -2.576 6.100 24.070 1.00 90.50 416 LEU A CA 1
ATOM 3243 C C . LEU A 1 416 ? -1.456 6.839 24.797 1.00 90.50 416 LEU A C 1
ATOM 3245 O O . LEU A 1 416 ? -1.618 7.213 25.962 1.00 90.50 416 LEU A O 1
ATOM 3249 N N . GLN A 1 417 ? -0.369 7.108 24.084 1.00 88.75 417 GLN A N 1
ATOM 3250 C CA . GLN A 1 417 ? 0.726 7.965 24.527 1.00 88.75 417 GLN A CA 1
ATOM 3251 C C . GLN A 1 417 ? 1.121 8.900 23.383 1.00 88.75 417 GLN A C 1
ATOM 3253 O O . GLN A 1 417 ? 1.455 8.428 22.301 1.00 88.75 417 GLN A O 1
ATOM 3258 N N . ASP A 1 418 ? 1.071 10.213 23.590 1.00 84.19 418 ASP A N 1
ATOM 3259 C CA . ASP A 1 418 ? 1.539 11.163 22.575 1.00 84.19 418 ASP A CA 1
ATOM 3260 C C . ASP A 1 418 ? 3.074 11.290 22.554 1.00 84.19 418 ASP A C 1
ATOM 3262 O O . ASP A 1 418 ? 3.787 10.697 23.371 1.00 84.19 418 ASP A O 1
ATOM 3266 N N . THR A 1 419 ? 3.598 12.073 21.612 1.00 86.56 419 THR A N 1
ATOM 3267 C CA . THR A 1 419 ? 5.043 12.322 21.472 1.00 86.56 419 THR A CA 1
ATOM 3268 C C . THR A 1 419 ? 5.672 13.072 22.651 1.00 86.56 419 THR A C 1
ATOM 3270 O O . THR A 1 419 ? 6.893 13.032 22.794 1.00 86.56 419 THR A O 1
ATOM 3273 N N . THR A 1 420 ? 4.882 13.704 23.526 1.00 86.69 420 THR A N 1
ATOM 3274 C CA . THR A 1 420 ? 5.361 14.342 24.769 1.00 86.69 420 THR A CA 1
ATOM 3275 C C . THR A 1 420 ? 5.413 13.368 25.951 1.00 86.69 420 THR A C 1
ATOM 3277 O O . THR A 1 420 ? 5.941 13.699 27.013 1.00 86.69 420 THR A O 1
ATOM 3280 N N . GLY A 1 421 ? 4.879 12.154 25.775 1.00 85.06 421 GLY A N 1
ATOM 3281 C CA . GLY A 1 421 ? 4.731 11.150 26.824 1.00 85.06 421 GLY A CA 1
ATOM 3282 C C . GLY A 1 421 ? 3.418 11.262 27.603 1.00 85.06 421 GLY A C 1
ATOM 3283 O O . GLY A 1 421 ? 3.201 10.489 28.543 1.00 85.06 421 GLY A O 1
ATOM 3284 N N . GLN A 1 422 ? 2.518 12.179 27.230 1.00 86.75 422 GLN A N 1
ATOM 3285 C CA . GLN A 1 422 ? 1.215 12.302 27.872 1.00 86.75 422 GLN A CA 1
ATOM 3286 C C . GLN A 1 422 ? 0.354 11.085 27.532 1.00 86.75 422 GLN A C 1
ATOM 3288 O O . GLN A 1 422 ? 0.144 10.731 26.370 1.00 86.75 422 GLN A O 1
ATOM 3293 N N . LYS A 1 423 ? -0.179 10.445 28.575 1.00 87.94 423 LYS A N 1
ATOM 3294 C CA . LYS A 1 423 ? -1.036 9.267 28.443 1.00 87.94 423 LYS A CA 1
ATOM 3295 C C . LYS A 1 423 ? -2.504 9.666 28.397 1.00 87.94 423 LYS A C 1
ATOM 3297 O O . LYS A 1 423 ? -2.951 10.511 29.167 1.00 87.94 423 LYS A O 1
ATOM 3302 N N . SER A 1 424 ? -3.269 9.018 27.527 1.00 85.12 424 SER A N 1
ATOM 3303 C CA . SER A 1 424 ? -4.721 9.192 27.437 1.00 85.12 424 SER A CA 1
ATOM 3304 C C . SER A 1 424 ? -5.421 7.864 27.148 1.00 85.12 424 SER A C 1
ATOM 3306 O O . SER A 1 424 ? -4.778 6.839 26.924 1.00 85.12 424 SER A O 1
ATOM 3308 N N . PHE A 1 425 ? -6.750 7.851 27.213 1.00 89.12 425 PHE A N 1
ATOM 3309 C CA . PHE A 1 425 ? -7.558 6.666 26.947 1.00 89.12 425 PHE A CA 1
ATOM 3310 C C . PHE A 1 425 ? -8.740 7.040 26.062 1.00 89.12 425 PHE A C 1
ATOM 3312 O O . PHE A 1 425 ? -9.433 8.019 26.342 1.00 89.12 425 PHE A O 1
ATOM 3319 N N . VAL A 1 426 ? -8.995 6.234 25.034 1.00 86.00 426 VAL A N 1
ATOM 3320 C CA . VAL A 1 426 ? -10.176 6.372 24.181 1.00 86.00 426 VAL A CA 1
ATOM 3321 C C . VAL A 1 426 ? -11.016 5.111 24.271 1.00 86.00 426 VAL A C 1
ATOM 3323 O O . VAL A 1 426 ? -10.508 3.999 24.142 1.00 86.00 426 VAL A O 1
ATOM 3326 N N . LYS A 1 427 ? -12.323 5.284 24.475 1.00 89.00 427 LYS A N 1
ATOM 3327 C CA . LYS A 1 427 ? -13.291 4.187 24.514 1.00 89.00 427 LYS A CA 1
ATOM 3328 C C . LYS A 1 427 ? -13.837 3.905 23.115 1.00 89.00 427 LYS A C 1
ATOM 3330 O O . LYS A 1 427 ? -14.290 4.826 22.443 1.00 89.00 427 LYS A O 1
ATOM 3335 N N . ALA A 1 428 ? -13.909 2.632 22.742 1.00 86.94 428 ALA A N 1
ATOM 3336 C CA . ALA A 1 428 ? -14.646 2.178 21.570 1.00 86.94 428 ALA A CA 1
ATOM 3337 C C . ALA A 1 428 ? -15.994 1.595 22.013 1.00 86.94 428 ALA A C 1
ATOM 3339 O O . ALA A 1 428 ? -16.054 0.729 22.888 1.00 86.94 428 ALA A O 1
ATOM 3340 N N . ARG A 1 429 ? -17.107 2.085 21.449 1.00 88.19 429 ARG A N 1
ATOM 3341 C CA . ARG A 1 429 ? -18.444 1.563 21.795 1.00 88.19 429 ARG A CA 1
ATOM 3342 C C . ARG A 1 429 ? -18.704 0.208 21.139 1.00 88.19 429 ARG A C 1
ATOM 3344 O O . ARG A 1 429 ? -19.218 -0.693 21.802 1.00 88.19 429 ARG A O 1
ATOM 3351 N N . LYS A 1 430 ? -18.340 0.080 19.862 1.00 89.44 430 LYS A N 1
ATOM 3352 C CA . LYS A 1 430 ? -18.607 -1.096 19.028 1.00 89.44 430 LYS A CA 1
ATOM 3353 C C . LYS A 1 430 ? -17.406 -2.034 18.973 1.00 89.44 430 LYS A C 1
ATOM 3355 O O . LYS A 1 430 ? -17.500 -3.146 19.492 1.00 89.44 430 LYS A O 1
ATOM 3360 N N . GLU A 1 431 ? -16.290 -1.571 18.428 1.00 91.44 431 GLU A N 1
ATOM 3361 C CA . GLU A 1 431 ? -15.146 -2.427 18.120 1.00 91.44 431 GLU A CA 1
ATOM 3362 C C . GLU A 1 431 ? -13.839 -1.622 18.070 1.00 91.44 431 GLU A C 1
ATOM 3364 O O . GLU A 1 431 ? -13.850 -0.426 17.778 1.00 91.44 431 GLU A O 1
ATOM 3369 N N . VAL A 1 432 ? -12.720 -2.278 18.380 1.00 96.44 432 VAL A N 1
ATOM 3370 C CA . VAL A 1 432 ? -11.362 -1.796 18.106 1.00 96.44 432 VAL A CA 1
ATOM 3371 C C . VAL A 1 432 ? -10.794 -2.596 16.935 1.00 96.44 432 VAL A C 1
ATOM 3373 O O . VAL A 1 432 ? -10.810 -3.826 16.964 1.00 96.44 432 VAL A O 1
ATOM 3376 N N . ILE A 1 433 ? -10.251 -1.905 15.932 1.00 97.88 433 ILE A N 1
ATOM 3377 C CA . ILE A 1 433 ? -9.658 -2.519 14.739 1.00 97.88 433 ILE A CA 1
ATOM 3378 C C . ILE A 1 433 ? -8.181 -2.135 14.694 1.00 97.88 433 ILE A C 1
ATOM 3380 O O . ILE A 1 433 ? -7.839 -0.959 14.585 1.00 97.88 433 ILE A O 1
ATOM 3384 N N . ILE A 1 434 ? -7.293 -3.120 14.797 1.00 98.19 434 ILE A N 1
ATOM 3385 C CA . ILE A 1 434 ? -5.850 -2.905 14.701 1.00 98.19 434 ILE A CA 1
ATOM 3386 C C . ILE A 1 434 ? -5.443 -2.995 13.225 1.00 98.19 434 ILE A C 1
ATOM 3388 O O . ILE A 1 434 ? -5.691 -4.002 12.567 1.00 98.19 434 ILE A O 1
ATOM 3392 N N . SER A 1 435 ? -4.824 -1.932 12.711 1.00 97.69 435 SER A N 1
ATOM 3393 C CA . SER A 1 435 ? -4.289 -1.833 11.340 1.00 97.69 435 SER A CA 1
ATOM 3394 C C . SER A 1 435 ? -2.844 -1.312 11.351 1.00 97.69 435 SER A C 1
ATOM 3396 O O . SER A 1 435 ? -2.470 -0.444 10.565 1.00 97.69 435 SER A O 1
ATOM 3398 N N . ALA A 1 436 ? -2.035 -1.794 12.299 1.00 96.25 436 ALA A N 1
ATOM 3399 C CA . ALA A 1 436 ? -0.668 -1.324 12.547 1.00 96.25 436 ALA A CA 1
ATOM 3400 C C . ALA A 1 436 ? 0.398 -2.110 11.752 1.00 96.25 436 ALA A C 1
ATOM 3402 O O . ALA A 1 436 ? 1.603 -1.949 11.967 1.00 96.25 436 ALA A O 1
ATOM 3403 N N . GLY A 1 437 ? -0.041 -2.964 10.824 1.00 96.31 437 GLY A N 1
ATOM 3404 C CA . GLY A 1 437 ? 0.813 -3.741 9.937 1.00 96.31 437 GLY A CA 1
ATOM 3405 C C . GLY A 1 437 ? 1.533 -4.894 10.635 1.00 96.31 437 GLY A C 1
ATOM 3406 O O . GLY A 1 437 ? 1.461 -5.086 11.848 1.00 96.31 437 GLY A O 1
ATOM 3407 N N . THR A 1 438 ? 2.295 -5.651 9.849 1.00 98.19 438 THR A N 1
ATOM 3408 C CA . THR A 1 438 ? 2.922 -6.914 10.268 1.00 98.19 438 THR A CA 1
ATOM 3409 C C . THR A 1 438 ? 3.819 -6.806 11.499 1.00 98.19 438 THR A C 1
ATOM 3411 O O . THR A 1 438 ? 3.906 -7.752 12.275 1.00 98.19 438 THR A O 1
ATOM 3414 N N . TYR A 1 439 ? 4.468 -5.669 11.739 1.00 98.25 439 TYR A N 1
ATOM 3415 C CA . TYR A 1 439 ? 5.308 -5.500 12.930 1.00 98.25 439 TYR A CA 1
ATOM 3416 C C . TYR A 1 439 ? 4.558 -4.842 14.095 1.00 98.25 439 TYR A C 1
ATOM 3418 O O . TYR A 1 439 ? 4.741 -5.239 15.244 1.00 98.25 439 TYR A O 1
ATOM 3426 N N . GLY A 1 440 ? 3.701 -3.855 13.816 1.00 97.38 440 GLY A N 1
ATOM 3427 C CA . GLY A 1 440 ? 3.011 -3.081 14.848 1.00 97.38 440 GLY A CA 1
ATOM 3428 C C . GLY A 1 440 ? 1.838 -3.825 15.486 1.00 97.38 440 GLY A C 1
ATOM 3429 O O . GLY A 1 440 ? 1.682 -3.794 16.706 1.00 97.38 440 GLY A O 1
ATOM 3430 N N . SER A 1 441 ? 1.042 -4.540 14.689 1.00 98.56 441 SER A N 1
ATOM 3431 C CA . SER A 1 441 ? -0.151 -5.256 15.157 1.00 98.56 441 SER A CA 1
ATOM 3432 C C . SER A 1 441 ? 0.143 -6.328 16.213 1.00 98.56 441 SER A C 1
ATOM 3434 O O . SER A 1 441 ? -0.467 -6.263 17.287 1.00 98.56 441 SER A O 1
ATOM 3436 N N . PRO A 1 442 ? 1.104 -7.257 16.018 1.00 98.44 442 PRO A N 1
ATOM 3437 C CA . PRO A 1 442 ? 1.459 -8.202 17.077 1.00 98.44 442 PRO A CA 1
ATOM 3438 C C . PRO A 1 442 ? 2.062 -7.498 18.299 1.00 98.44 442 PRO A C 1
ATOM 3440 O O . PRO A 1 442 ? 1.779 -7.898 19.423 1.00 98.44 442 PRO A O 1
ATOM 3443 N N . ALA A 1 443 ? 2.833 -6.417 18.124 1.00 98.06 443 ALA A N 1
ATOM 3444 C CA . ALA A 1 443 ? 3.419 -5.682 19.245 1.00 98.06 443 ALA A CA 1
ATOM 3445 C C . ALA A 1 443 ? 2.345 -5.056 20.156 1.00 98.06 443 ALA A C 1
ATOM 3447 O O . ALA A 1 443 ? 2.452 -5.137 21.382 1.00 98.06 443 ALA A O 1
ATOM 3448 N N . ILE A 1 444 ? 1.277 -4.496 19.576 1.00 98.38 444 ILE A N 1
ATOM 3449 C CA . ILE A 1 444 ? 0.125 -3.975 20.329 1.00 98.38 444 ILE A CA 1
ATOM 3450 C C . ILE A 1 444 ? -0.579 -5.106 21.090 1.00 98.38 444 ILE A C 1
ATOM 3452 O O . ILE A 1 444 ? -0.882 -4.946 22.275 1.00 98.38 444 ILE A O 1
ATOM 3456 N N . LEU A 1 445 ? -0.820 -6.257 20.451 1.00 98.56 445 LEU A N 1
ATOM 3457 C CA . LEU A 1 445 ? -1.441 -7.415 21.107 1.00 98.56 445 LEU A CA 1
ATOM 3458 C C . LEU A 1 445 ? -0.590 -7.924 22.282 1.00 98.56 445 LEU A C 1
ATOM 3460 O O . LEU A 1 445 ? -1.106 -8.059 23.395 1.00 98.56 445 LEU A O 1
ATOM 3464 N N . LEU A 1 446 ? 0.720 -8.090 22.081 1.00 98.38 446 LEU A N 1
ATOM 3465 C CA . LEU A 1 446 ? 1.654 -8.531 23.121 1.00 98.38 446 LEU A CA 1
ATOM 3466 C C . LEU A 1 446 ? 1.672 -7.564 24.318 1.00 98.38 446 LEU A C 1
ATOM 3468 O O . LEU A 1 446 ? 1.557 -8.009 25.462 1.00 98.38 446 LEU A O 1
ATOM 3472 N N . ARG A 1 447 ? 1.715 -6.240 24.082 1.00 97.00 447 ARG A N 1
ATOM 3473 C CA . ARG A 1 447 ? 1.639 -5.219 25.155 1.00 97.00 447 ARG A CA 1
ATOM 3474 C C . ARG A 1 447 ? 0.298 -5.220 25.889 1.00 97.00 447 ARG A C 1
ATOM 3476 O O . ARG A 1 447 ? 0.213 -4.791 27.038 1.00 97.00 447 ARG A O 1
ATOM 3483 N N . SER A 1 448 ? -0.745 -5.734 25.243 1.00 97.88 448 SER A N 1
ATOM 3484 C CA . SER A 1 448 ? -2.089 -5.893 25.810 1.00 97.88 448 SER A CA 1
ATOM 3485 C C . SER A 1 448 ? -2.260 -7.180 26.618 1.00 97.88 448 SER A C 1
ATOM 3487 O O . SER A 1 448 ? -3.355 -7.453 27.107 1.00 97.88 448 SER A O 1
ATOM 3489 N N . GLY A 1 449 ? -1.201 -7.980 26.762 1.00 97.88 449 GLY A N 1
ATOM 3490 C CA . GLY A 1 449 ? -1.254 -9.265 27.446 1.00 97.88 449 GLY A CA 1
ATOM 3491 C C . GLY A 1 449 ? -1.843 -10.395 26.595 1.00 97.88 449 GLY A C 1
ATOM 3492 O O . GLY A 1 449 ? -2.273 -11.408 27.147 1.00 97.88 449 GLY A O 1
ATOM 3493 N N . ILE A 1 450 ? -1.904 -10.217 25.274 1.00 98.50 450 ILE A N 1
ATOM 3494 C CA . ILE A 1 450 ? -2.477 -11.165 24.316 1.00 98.50 450 ILE A CA 1
ATOM 3495 C C . ILE A 1 450 ? -1.321 -11.780 23.526 1.00 98.50 450 ILE A C 1
ATOM 3497 O O . ILE A 1 450 ? -0.7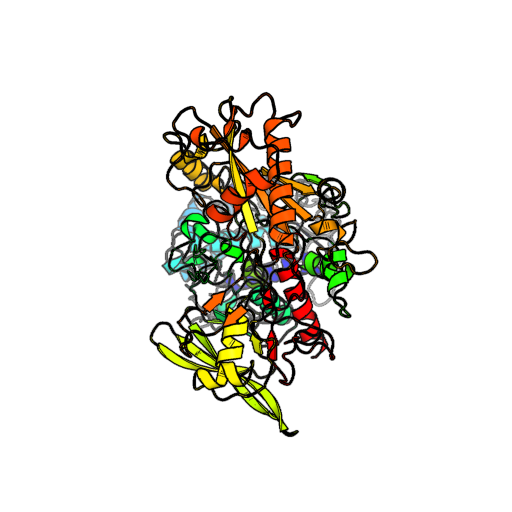29 -11.129 22.667 1.00 98.50 450 ILE A O 1
ATOM 3501 N N . GLY A 1 451 ? -0.969 -13.021 23.840 1.00 98.06 451 GLY A N 1
ATOM 3502 C CA . GLY A 1 451 ? 0.190 -13.693 23.254 1.00 98.06 451 GLY A CA 1
ATOM 3503 C C . GLY A 1 451 ? 0.556 -14.960 24.009 1.00 98.06 451 GLY A C 1
ATOM 3504 O O . GLY A 1 451 ? -0.179 -15.365 24.907 1.00 98.06 451 GLY A O 1
ATOM 3505 N N . ALA A 1 452 ? 1.699 -15.569 23.687 1.00 97.88 452 ALA A N 1
ATOM 3506 C CA . ALA A 1 452 ? 2.216 -16.698 24.458 1.00 97.88 452 ALA A CA 1
ATOM 3507 C C . ALA A 1 452 ? 2.417 -16.277 25.921 1.00 97.88 452 ALA A C 1
ATOM 3509 O O . ALA A 1 452 ? 3.241 -15.404 26.214 1.00 97.88 452 ALA A O 1
ATOM 3510 N N . LYS A 1 453 ? 1.692 -16.913 26.848 1.00 97.44 453 LYS A N 1
ATOM 3511 C CA . LYS A 1 453 ? 1.659 -16.521 28.265 1.00 97.44 453 LYS A CA 1
ATOM 3512 C C . LYS A 1 453 ? 3.053 -16.307 28.856 1.00 97.44 453 LYS A C 1
ATOM 3514 O O . LYS A 1 453 ? 3.322 -15.268 29.452 1.00 97.44 453 LYS A O 1
ATOM 3519 N N . GLN A 1 454 ? 3.953 -17.266 28.645 1.00 95.88 454 GLN A N 1
ATOM 3520 C CA . GLN A 1 454 ? 5.310 -17.210 29.191 1.00 95.88 454 GLN A CA 1
ATOM 3521 C C . GLN A 1 454 ? 6.156 -16.077 28.594 1.00 95.88 454 GLN A C 1
ATOM 3523 O O . GLN A 1 454 ? 7.029 -15.554 29.279 1.00 95.88 454 GLN A O 1
ATOM 3528 N N . GLU A 1 455 ? 5.948 -15.713 27.327 1.00 93.81 455 GLU A N 1
ATOM 3529 C CA . GLU A 1 455 ? 6.696 -14.631 26.671 1.00 93.81 455 GLU A CA 1
ATOM 3530 C C . GLU A 1 455 ? 6.222 -13.263 27.172 1.00 93.81 455 GLU A C 1
ATOM 3532 O O . GLU A 1 455 ? 7.038 -12.406 27.502 1.00 93.81 455 GLU A O 1
ATOM 3537 N N . VAL A 1 456 ? 4.906 -13.098 27.309 1.00 95.75 456 VAL A N 1
ATOM 3538 C CA . VAL A 1 456 ? 4.272 -11.882 27.832 1.00 95.75 456 VAL A CA 1
ATOM 3539 C C . VAL A 1 456 ? 4.639 -11.653 29.306 1.00 95.75 456 VAL A C 1
ATOM 3541 O O . VAL A 1 456 ? 5.056 -10.556 29.680 1.00 95.75 456 VAL A O 1
ATOM 3544 N N . GLU A 1 457 ? 4.550 -12.687 30.150 1.00 96.00 457 GLU A N 1
ATOM 3545 C CA . GLU A 1 457 ? 4.826 -12.570 31.591 1.00 96.00 457 GLU A CA 1
ATOM 3546 C C . GLU A 1 457 ? 6.303 -12.261 31.894 1.00 96.00 457 GLU A C 1
ATOM 3548 O O . GLU A 1 457 ? 6.593 -11.552 32.860 1.00 96.00 457 GLU A O 1
ATOM 3553 N N . LYS A 1 458 ? 7.246 -12.701 31.045 1.00 94.19 458 LYS A N 1
ATOM 3554 C CA . LYS A 1 458 ? 8.679 -12.355 31.164 1.00 94.19 458 LYS A CA 1
ATOM 3555 C C . LYS A 1 458 ? 8.953 -10.854 31.064 1.00 94.19 458 LYS A C 1
ATOM 3557 O O . LYS A 1 458 ? 9.964 -10.390 31.580 1.00 94.19 458 LYS A O 1
ATOM 3562 N N . LEU A 1 459 ? 8.060 -10.101 30.425 1.00 91.38 459 LEU A N 1
ATOM 3563 C CA . LEU A 1 459 ? 8.160 -8.649 30.261 1.00 91.38 459 LEU A CA 1
ATOM 3564 C C . LEU A 1 459 ? 7.459 -7.881 31.394 1.00 91.38 459 LEU A C 1
ATOM 3566 O O . LEU A 1 459 ? 7.316 -6.662 31.317 1.00 91.38 459 LEU A O 1
ATOM 3570 N N . GLY A 1 460 ? 6.983 -8.582 32.431 1.00 94.44 460 GLY A N 1
ATOM 3571 C CA . GLY A 1 460 ? 6.207 -7.989 33.522 1.00 94.44 460 GLY A CA 1
ATOM 3572 C C . GLY A 1 460 ? 4.781 -7.598 33.121 1.00 94.44 460 GLY A C 1
ATOM 3573 O O . GLY A 1 460 ? 4.135 -6.832 33.834 1.00 94.44 460 GLY A O 1
ATOM 3574 N N . ILE A 1 461 ? 4.282 -8.104 31.988 1.00 96.25 461 ILE A N 1
ATOM 3575 C CA . ILE A 1 461 ? 2.924 -7.855 31.497 1.00 96.25 461 ILE A CA 1
ATOM 3576 C C . ILE A 1 461 ? 2.013 -8.985 31.987 1.00 96.25 461 ILE A C 1
ATOM 3578 O O . ILE A 1 461 ? 2.336 -10.164 31.861 1.00 96.25 461 ILE A O 1
ATOM 3582 N N . GLN A 1 462 ? 0.846 -8.640 32.532 1.00 95.38 462 GLN A N 1
ATOM 3583 C CA . GLN A 1 462 ? -0.145 -9.640 32.923 1.00 95.38 462 GLN A CA 1
ATOM 3584 C C . GLN A 1 462 ? -0.763 -10.292 31.679 1.00 95.38 462 GLN A C 1
ATOM 3586 O O . GLN A 1 462 ? -1.422 -9.612 30.890 1.00 95.38 462 GLN A O 1
ATOM 3591 N N . SER A 1 463 ? -0.625 -11.614 31.551 1.00 97.25 463 SER A N 1
ATOM 3592 C CA . SER A 1 463 ? -1.302 -12.377 30.499 1.00 97.25 463 SER A CA 1
ATOM 3593 C C . SER A 1 463 ? -2.827 -12.320 30.669 1.00 97.25 463 SER A C 1
ATOM 3595 O O . SER A 1 463 ? -3.362 -12.583 31.749 1.00 97.25 463 SER A O 1
ATOM 3597 N N . GLN A 1 464 ? -3.517 -11.946 29.592 1.00 96.88 464 GLN A N 1
ATOM 3598 C CA . GLN A 1 464 ? -4.976 -11.862 29.491 1.00 96.88 464 GLN A CA 1
ATOM 3599 C C . GLN A 1 464 ? -5.542 -13.046 28.705 1.00 96.88 464 GLN A C 1
ATOM 3601 O O . GLN A 1 464 ? -6.540 -13.637 29.114 1.00 96.88 464 GLN A O 1
ATOM 3606 N N . VAL A 1 465 ? -4.896 -13.393 27.587 1.00 97.00 465 VAL A N 1
ATOM 3607 C CA . VAL A 1 465 ? -5.261 -14.521 26.724 1.00 97.00 465 VAL A CA 1
ATOM 3608 C C . VAL A 1 465 ? -3.980 -15.187 26.233 1.00 97.00 465 VAL A C 1
ATOM 3610 O O . VAL A 1 465 ? -3.099 -14.510 25.700 1.00 97.00 465 VAL A O 1
ATOM 3613 N N . ASP A 1 466 ? -3.887 -16.505 26.410 1.00 97.69 466 ASP A N 1
ATOM 3614 C CA . ASP A 1 466 ? -2.780 -17.307 25.891 1.00 97.69 466 ASP A CA 1
ATOM 3615 C C . ASP A 1 466 ? -3.022 -17.613 24.405 1.00 97.69 466 ASP A C 1
ATOM 3617 O O . ASP A 1 466 ? -3.752 -18.540 24.055 1.00 97.69 466 ASP A O 1
ATOM 3621 N N . LEU A 1 467 ? -2.459 -16.772 23.536 1.00 97.81 467 LEU A N 1
ATOM 3622 C CA . LEU A 1 467 ? -2.502 -16.914 22.078 1.00 97.81 467 LEU A CA 1
ATOM 3623 C C . LEU A 1 467 ? -1.071 -17.019 21.537 1.00 97.81 467 LEU A C 1
ATOM 3625 O O . LEU A 1 467 ? -0.501 -16.016 21.102 1.00 97.81 467 LEU A O 1
ATOM 3629 N N . PRO A 1 468 ? -0.458 -18.215 21.544 1.00 98.06 468 PRO A N 1
ATOM 3630 C CA . PRO A 1 468 ? 0.958 -18.374 21.214 1.00 98.06 468 PRO A CA 1
ATOM 3631 C C . PRO A 1 468 ? 1.312 -18.051 19.756 1.00 98.06 468 PRO A C 1
ATOM 3633 O O . PRO A 1 468 ? 2.488 -17.901 19.440 1.00 98.06 468 PRO A O 1
ATOM 3636 N N . GLY A 1 469 ? 0.315 -17.924 18.876 1.00 98.50 469 GLY A N 1
ATOM 3637 C CA . GLY A 1 469 ? 0.504 -17.505 17.488 1.00 98.50 469 GLY A CA 1
ATOM 3638 C C . GLY A 1 469 ? 0.841 -16.023 17.298 1.00 98.50 469 GLY A C 1
ATOM 3639 O O . GLY A 1 469 ? 1.373 -15.668 16.249 1.00 98.50 469 GLY A O 1
ATOM 3640 N N . VAL A 1 470 ? 0.562 -15.154 18.281 1.00 98.81 470 VAL A N 1
ATOM 3641 C CA . VAL A 1 470 ? 0.802 -13.705 18.147 1.00 98.81 470 VAL A CA 1
ATOM 3642 C C . VAL A 1 470 ? 2.289 -13.433 17.949 1.00 98.81 470 VAL A C 1
ATOM 3644 O O . VAL A 1 470 ? 3.121 -13.817 18.768 1.00 98.81 470 VAL A O 1
ATOM 3647 N N . GLY A 1 471 ? 2.614 -12.752 16.853 1.00 98.62 471 GLY A N 1
ATOM 3648 C CA . GLY A 1 471 ? 3.978 -12.431 16.457 1.00 98.62 471 GLY A CA 1
ATOM 3649 C C . GLY A 1 471 ? 4.697 -13.555 15.716 1.00 98.62 471 GLY A C 1
ATOM 3650 O O . GLY A 1 471 ? 5.767 -13.303 15.182 1.00 98.62 471 GLY A O 1
ATOM 3651 N N . LYS A 1 472 ? 4.154 -14.773 15.631 1.00 98.56 472 LYS A N 1
ATOM 3652 C CA . LYS A 1 472 ? 4.795 -15.904 14.930 1.00 98.56 472 LYS A CA 1
ATOM 3653 C C . LYS A 1 472 ? 4.418 -15.925 13.446 1.00 98.56 472 LYS A C 1
ATOM 3655 O O . LYS A 1 472 ? 3.626 -15.111 13.003 1.00 98.56 472 LYS A O 1
ATOM 3660 N N . ASN A 1 473 ? 4.952 -16.871 12.671 1.00 98.31 473 ASN A N 1
ATOM 3661 C CA . ASN A 1 473 ? 4.649 -17.016 11.237 1.00 98.31 473 ASN A CA 1
ATOM 3662 C C . ASN A 1 473 ? 5.011 -15.766 10.405 1.00 98.31 473 ASN A C 1
ATOM 3664 O O . ASN A 1 473 ? 4.373 -15.486 9.393 1.00 98.31 473 ASN A O 1
ATOM 3668 N N . LEU A 1 474 ? 6.039 -15.017 10.819 1.00 98.75 474 LEU A N 1
ATOM 3669 C CA . LEU A 1 474 ? 6.523 -13.887 10.034 1.00 98.75 474 LEU A CA 1
ATOM 3670 C C . LEU A 1 474 ? 7.125 -14.404 8.721 1.00 98.75 474 LEU A C 1
ATOM 3672 O O . LEU A 1 474 ? 8.006 -15.266 8.727 1.00 98.75 474 LEU A O 1
ATOM 3676 N N . MET A 1 475 ? 6.634 -13.866 7.613 1.00 97.88 475 MET A N 1
ATOM 3677 C CA . MET A 1 475 ? 7.103 -14.129 6.253 1.00 97.88 475 MET A CA 1
ATOM 3678 C C . MET A 1 475 ? 7.441 -12.801 5.588 1.00 97.88 475 MET A C 1
ATOM 3680 O O . MET A 1 475 ? 6.831 -11.796 5.939 1.00 97.88 475 MET A O 1
ATOM 3684 N N . ASP A 1 476 ? 8.350 -12.802 4.618 1.00 98.00 476 ASP A N 1
ATOM 3685 C CA . ASP A 1 476 ? 8.664 -11.664 3.747 1.00 98.00 476 ASP A CA 1
ATOM 3686 C C . ASP A 1 476 ? 9.348 -12.187 2.477 1.00 98.00 476 ASP A C 1
ATOM 3688 O O . ASP A 1 476 ? 9.926 -13.277 2.486 1.00 98.00 476 ASP A O 1
ATOM 3692 N N . HIS A 1 477 ? 9.297 -11.428 1.390 1.00 97.56 477 HIS A N 1
ATOM 3693 C CA . HIS A 1 477 ? 10.033 -11.756 0.176 1.00 97.56 477 HIS A CA 1
ATOM 3694 C C . HIS A 1 477 ? 11.445 -11.186 0.236 1.00 97.56 477 HIS A C 1
ATOM 3696 O O . HIS A 1 477 ? 11.652 -10.013 0.561 1.00 97.56 477 HIS A O 1
ATOM 3702 N N . LEU A 1 478 ? 12.424 -12.014 -0.125 1.00 96.31 478 LEU A N 1
ATOM 3703 C CA . LEU A 1 478 ? 13.790 -11.558 -0.343 1.00 96.31 478 LEU A CA 1
ATOM 3704 C C . LEU A 1 478 ? 14.012 -11.203 -1.802 1.00 96.31 478 LEU A C 1
ATOM 3706 O O . LEU A 1 478 ? 13.492 -11.861 -2.702 1.00 96.31 478 LEU A O 1
ATOM 3710 N N . VAL A 1 479 ? 14.856 -10.201 -2.020 1.00 96.06 479 VAL A N 1
ATOM 3711 C CA . VAL A 1 479 ? 15.273 -9.754 -3.341 1.00 96.06 479 VAL A CA 1
ATOM 3712 C C . VAL A 1 479 ? 16.791 -9.613 -3.423 1.00 96.06 479 VAL A C 1
ATOM 3714 O O . VAL A 1 479 ? 17.440 -9.152 -2.483 1.00 96.06 479 VAL A O 1
ATOM 3717 N N . VAL A 1 480 ? 17.368 -9.990 -4.564 1.00 94.62 480 VAL A N 1
ATOM 3718 C CA . VAL A 1 480 ? 18.762 -9.693 -4.933 1.00 94.62 480 VAL A CA 1
ATOM 3719 C C . VAL A 1 480 ? 18.767 -8.850 -6.200 1.00 94.62 480 VAL A C 1
ATOM 3721 O O . VAL A 1 480 ? 18.213 -9.263 -7.217 1.00 94.62 480 VAL A O 1
ATOM 3724 N N . LEU A 1 481 ? 19.429 -7.689 -6.158 1.00 92.75 481 LEU A N 1
ATOM 3725 C CA . LEU A 1 481 ? 19.660 -6.849 -7.335 1.00 92.75 481 LEU A CA 1
ATOM 3726 C C . LEU A 1 481 ? 21.054 -7.114 -7.908 1.00 92.75 481 LEU A C 1
ATOM 3728 O O . LEU A 1 481 ? 22.073 -6.759 -7.313 1.00 92.75 481 LEU A O 1
ATOM 3732 N N . SER A 1 482 ? 21.086 -7.698 -9.103 1.00 93.00 482 SER A N 1
ATOM 3733 C CA . SER A 1 482 ? 22.310 -7.918 -9.876 1.00 93.00 482 SER A CA 1
ATOM 3734 C C . SER A 1 482 ? 22.443 -6.830 -10.930 1.00 93.00 482 SER A C 1
ATOM 3736 O O . SER A 1 482 ? 21.621 -6.750 -11.838 1.00 93.00 482 SER A O 1
ATOM 3738 N N . PHE A 1 483 ? 23.448 -5.966 -10.794 1.00 93.00 483 PHE A N 1
ATOM 3739 C CA . PHE A 1 483 ? 23.644 -4.823 -11.686 1.00 93.00 483 PHE A CA 1
ATOM 3740 C C . PHE A 1 483 ? 24.486 -5.182 -12.910 1.00 93.00 483 PHE A C 1
ATOM 3742 O O . PHE A 1 483 ? 25.512 -5.844 -12.773 1.00 93.00 483 PHE A O 1
ATOM 3749 N N . TYR A 1 484 ? 24.108 -4.666 -14.077 1.00 94.12 484 TYR A N 1
ATOM 3750 C CA . TYR A 1 484 ? 24.788 -4.867 -15.353 1.00 94.12 484 TYR A CA 1
ATOM 3751 C C . TYR A 1 484 ? 25.062 -3.531 -16.049 1.00 94.12 484 TYR A C 1
ATOM 3753 O O . TYR A 1 484 ? 24.219 -2.636 -16.043 1.00 94.12 484 TYR A O 1
ATOM 3761 N N . GLU A 1 485 ? 26.235 -3.408 -16.670 1.00 94.12 485 GLU A N 1
ATOM 3762 C CA . GLU A 1 485 ? 26.589 -2.295 -17.559 1.00 94.12 485 GLU A CA 1
ATOM 3763 C C . GLU A 1 485 ? 25.945 -2.510 -18.935 1.00 94.12 485 GLU A C 1
ATOM 3765 O O . GLU A 1 485 ? 25.851 -3.649 -19.409 1.00 94.12 485 GLU A O 1
ATOM 3770 N N . VAL A 1 486 ? 25.554 -1.426 -19.609 1.00 93.94 486 VAL A N 1
ATOM 3771 C CA . VAL A 1 486 ? 25.065 -1.463 -20.996 1.00 93.94 486 VAL A CA 1
ATOM 3772 C C . VAL A 1 486 ? 25.935 -0.632 -21.939 1.00 93.94 486 VAL A C 1
ATOM 3774 O O . VAL A 1 486 ? 26.520 0.374 -21.547 1.00 93.94 486 VAL A O 1
ATOM 3777 N N . SER A 1 487 ? 26.026 -1.064 -23.200 1.00 90.50 487 SER A N 1
ATOM 3778 C CA . SER A 1 487 ? 26.937 -0.491 -24.204 1.00 90.50 487 SER A CA 1
ATOM 3779 C C . SER A 1 487 ? 26.439 0.782 -24.885 1.00 90.50 487 SER A C 1
ATOM 3781 O O . SER A 1 487 ? 27.234 1.481 -25.513 1.00 90.50 487 SER A O 1
ATOM 3783 N N . LYS A 1 488 ? 25.138 1.085 -24.800 1.00 86.75 488 LYS A N 1
ATOM 3784 C CA . LYS A 1 488 ? 24.525 2.233 -25.481 1.00 86.75 488 LYS A CA 1
ATOM 3785 C C . LYS A 1 488 ? 24.093 3.301 -24.473 1.00 86.75 488 LYS A C 1
ATOM 3787 O O . LYS A 1 488 ? 23.529 2.946 -23.435 1.00 86.75 488 LYS A O 1
ATOM 3792 N N . PRO A 1 489 ? 24.295 4.592 -24.789 1.00 83.50 489 PRO A N 1
ATOM 3793 C CA . PRO A 1 489 ? 23.800 5.668 -23.950 1.00 83.50 489 PRO A CA 1
ATOM 3794 C C . PRO A 1 489 ? 22.271 5.702 -23.925 1.00 83.50 489 PRO A C 1
ATOM 3796 O O . PRO A 1 489 ? 21.621 5.301 -24.889 1.00 83.50 489 PRO A O 1
ATOM 3799 N N . ALA A 1 490 ? 21.716 6.195 -22.817 1.00 82.25 490 ALA A N 1
ATOM 3800 C CA . ALA A 1 490 ? 20.285 6.425 -22.609 1.00 82.25 490 ALA A CA 1
ATOM 3801 C C . ALA A 1 490 ? 19.369 5.191 -22.780 1.00 82.25 490 ALA A C 1
ATOM 3803 O O . ALA A 1 490 ? 18.166 5.342 -22.966 1.00 82.25 490 ALA A O 1
ATOM 3804 N N . LEU A 1 491 ? 19.905 3.967 -22.671 1.00 87.94 491 LEU A N 1
ATOM 3805 C CA . LEU A 1 491 ? 19.079 2.764 -22.460 1.00 87.94 491 LEU A CA 1
ATOM 3806 C C . LEU A 1 491 ? 18.515 2.680 -21.036 1.00 87.94 491 LEU A C 1
ATOM 3808 O O . LEU A 1 491 ? 17.565 1.944 -20.786 1.00 87.94 491 LEU A O 1
ATOM 3812 N N . THR A 1 492 ? 19.125 3.420 -20.116 1.00 90.94 492 THR A N 1
ATOM 3813 C CA . THR A 1 492 ? 18.682 3.611 -18.741 1.00 90.94 492 THR A CA 1
ATOM 3814 C C . THR A 1 492 ? 18.528 5.108 -18.470 1.00 90.94 492 THR A C 1
ATOM 3816 O O . THR A 1 492 ? 19.110 5.975 -19.135 1.00 90.94 492 THR A O 1
ATOM 3819 N N . ASN A 1 493 ? 17.769 5.410 -17.431 1.00 91.56 493 ASN A N 1
ATOM 3820 C CA . ASN A 1 493 ? 17.450 6.737 -16.931 1.00 91.56 493 ASN A CA 1
ATOM 3821 C C . ASN A 1 493 ? 18.550 7.308 -16.016 1.00 91.56 493 ASN A C 1
ATOM 3823 O O . ASN A 1 493 ? 18.317 8.304 -15.339 1.00 91.56 493 ASN A O 1
ATOM 3827 N N . ASP A 1 494 ? 19.759 6.728 -16.003 1.00 90.56 494 ASP A N 1
ATOM 3828 C CA . ASP A 1 494 ? 20.883 7.239 -15.200 1.00 90.56 494 ASP A CA 1
ATOM 3829 C C . ASP A 1 494 ? 21.213 8.696 -15.549 1.00 90.56 494 ASP A C 1
ATOM 3831 O O . ASP A 1 494 ? 21.455 9.512 -14.662 1.00 90.56 494 ASP A O 1
ATOM 3835 N N . HIS A 1 495 ? 21.129 9.057 -16.832 1.00 91.44 495 HIS A N 1
ATOM 3836 C CA . HIS A 1 495 ? 21.359 10.423 -17.304 1.00 91.44 495 HIS A CA 1
ATOM 3837 C C . HIS A 1 495 ? 20.341 11.449 -16.784 1.00 91.44 495 HIS A C 1
ATOM 3839 O O . HIS A 1 495 ? 20.639 12.641 -16.736 1.00 91.44 495 HIS A O 1
ATOM 3845 N N . LEU A 1 496 ? 19.155 10.996 -16.363 1.00 91.81 496 LEU A N 1
ATOM 3846 C CA . LEU A 1 496 ? 18.118 11.846 -15.779 1.00 91.81 496 LEU A CA 1
ATOM 3847 C C . LEU A 1 496 ? 18.396 12.176 -14.309 1.00 91.81 496 LEU A C 1
ATOM 3849 O O . LEU A 1 496 ? 17.718 13.039 -13.756 1.00 91.81 496 LEU A O 1
ATOM 3853 N N . ILE A 1 497 ? 19.366 11.517 -13.664 1.00 89.50 497 ILE A N 1
ATOM 3854 C CA . ILE A 1 497 ? 19.630 11.679 -12.227 1.00 89.50 497 ILE A CA 1
ATOM 3855 C C . ILE A 1 497 ? 21.117 11.829 -11.911 1.00 89.50 497 ILE A C 1
ATOM 3857 O O . ILE A 1 497 ? 21.502 12.802 -11.266 1.00 89.50 497 ILE A O 1
ATOM 3861 N N . TRP A 1 498 ? 21.950 10.883 -12.337 1.00 87.50 498 TRP A N 1
ATOM 3862 C CA . TRP A 1 498 ? 23.344 10.760 -11.903 1.00 87.50 498 TRP A CA 1
ATOM 3863 C C . TRP A 1 498 ? 24.336 11.530 -12.774 1.00 87.50 498 TRP A C 1
ATOM 3865 O O . TRP A 1 498 ? 25.434 11.839 -12.316 1.00 87.50 498 TRP A O 1
ATOM 3875 N N . HIS A 1 499 ? 23.972 11.856 -14.016 1.00 90.31 499 HIS A N 1
ATOM 3876 C CA . HIS A 1 499 ? 24.841 12.618 -14.920 1.00 90.31 499 HIS A CA 1
ATOM 3877 C C . HIS A 1 499 ? 24.690 14.136 -14.706 1.00 90.31 499 HIS A C 1
ATOM 3879 O O . HIS A 1 499 ? 23.665 14.584 -14.177 1.00 90.31 499 HIS A O 1
ATOM 3885 N N . PRO A 1 500 ? 25.690 14.956 -15.096 1.00 91.75 500 PRO A N 1
ATOM 3886 C CA . PRO A 1 500 ? 25.699 16.392 -14.817 1.00 91.75 500 PRO A CA 1
ATOM 3887 C C . PRO A 1 500 ? 24.413 17.121 -15.245 1.00 91.75 500 PRO A C 1
ATOM 3889 O O . PRO A 1 500 ? 24.026 17.119 -16.413 1.00 91.75 500 PRO A O 1
ATOM 3892 N N . GLY A 1 501 ? 23.746 17.762 -14.280 1.00 91.44 501 GLY A N 1
ATOM 3893 C CA . GLY A 1 501 ? 22.504 18.515 -14.490 1.00 91.44 501 GLY A CA 1
ATOM 3894 C C . GLY A 1 501 ? 21.250 17.668 -14.746 1.00 91.44 501 GLY A C 1
ATOM 3895 O O . GLY A 1 501 ? 20.178 18.241 -14.934 1.00 91.44 501 GLY A O 1
ATOM 3896 N N . GLY A 1 502 ? 21.348 16.333 -14.749 1.00 92.06 502 GLY A N 1
ATOM 3897 C CA . GLY A 1 502 ? 20.214 15.432 -14.971 1.00 92.06 502 GLY A CA 1
ATOM 3898 C C . GLY A 1 502 ? 19.125 15.611 -13.917 1.00 92.06 502 GLY A C 1
ATOM 3899 O O . GLY A 1 502 ? 17.989 15.950 -14.248 1.00 92.06 502 GLY A O 1
ATOM 3900 N N . LYS A 1 503 ? 19.490 15.467 -12.636 1.00 91.25 503 LYS A N 1
ATOM 3901 C CA . LYS A 1 503 ? 18.551 15.589 -11.510 1.00 91.25 503 LYS A CA 1
ATOM 3902 C C . LYS A 1 503 ? 17.812 16.928 -11.497 1.00 91.25 503 LYS A C 1
ATOM 3904 O O . LYS A 1 503 ? 16.598 16.941 -11.307 1.00 91.25 503 LYS A O 1
ATOM 3909 N N . ASP A 1 504 ? 18.525 18.032 -11.717 1.00 94.75 504 ASP A N 1
ATOM 3910 C CA . ASP A 1 504 ? 17.941 19.377 -11.688 1.00 94.75 504 ASP A CA 1
ATOM 3911 C C . ASP A 1 504 ? 16.931 19.573 -12.824 1.00 94.75 504 ASP A C 1
ATOM 3913 O O . ASP A 1 504 ? 15.845 20.103 -12.594 1.00 94.75 504 ASP A O 1
ATOM 3917 N N . LYS A 1 505 ? 17.238 19.075 -14.031 1.00 96.12 505 LYS A N 1
ATOM 3918 C CA . LYS A 1 505 ? 16.311 19.094 -15.175 1.00 96.12 505 LYS A CA 1
ATOM 3919 C C . LYS A 1 505 ? 15.081 18.225 -14.933 1.00 96.12 505 LYS A C 1
ATOM 3921 O O . LYS A 1 505 ? 13.969 18.681 -15.171 1.00 96.12 505 LYS A O 1
ATOM 3926 N N . SER A 1 506 ? 15.270 17.008 -14.426 1.00 95.06 506 SER A N 1
ATOM 3927 C CA . SER A 1 506 ? 14.169 16.096 -14.096 1.00 95.06 506 SER A CA 1
ATOM 3928 C C . SER A 1 506 ? 13.249 16.675 -13.023 1.00 95.06 506 SER A C 1
ATOM 3930 O O . SER A 1 506 ? 12.033 16.521 -13.097 1.00 95.06 506 SER A O 1
ATOM 3932 N N . LEU A 1 507 ? 13.819 17.366 -12.031 1.00 92.94 507 LEU A N 1
ATOM 3933 C CA . LEU A 1 507 ? 13.050 18.036 -10.988 1.00 92.94 507 LEU A CA 1
ATOM 3934 C C . LEU A 1 507 ? 12.304 19.259 -11.532 1.00 92.94 507 LEU A C 1
ATOM 3936 O O . LEU A 1 507 ? 11.147 19.460 -11.177 1.00 92.94 507 LEU A O 1
ATOM 3940 N N . ALA A 1 508 ? 12.946 20.068 -12.381 1.00 94.75 508 ALA A N 1
ATOM 3941 C CA . ALA A 1 508 ? 12.296 21.187 -13.057 1.00 94.75 508 ALA A CA 1
ATOM 3942 C C . ALA A 1 508 ? 11.110 20.712 -13.906 1.00 94.75 508 ALA A C 1
ATOM 3944 O O . ALA A 1 508 ? 10.025 21.261 -13.757 1.00 94.75 508 ALA A O 1
ATOM 3945 N N . GLN A 1 509 ? 11.285 19.654 -14.707 1.00 95.38 509 GLN A N 1
ATOM 3946 C CA . GLN A 1 509 ? 10.201 19.063 -15.496 1.00 95.38 509 GLN A CA 1
ATOM 3947 C C . GLN A 1 509 ? 9.023 18.656 -14.603 1.00 95.38 509 GLN A C 1
ATOM 3949 O O . GLN A 1 509 ? 7.907 19.122 -14.808 1.00 95.38 509 GLN A O 1
ATOM 3954 N N . TYR A 1 510 ? 9.284 17.873 -13.553 1.00 93.44 510 TYR A N 1
ATOM 3955 C CA . TYR A 1 510 ? 8.229 17.428 -12.644 1.00 93.44 510 TYR A CA 1
ATOM 3956 C C . TYR A 1 510 ? 7.496 18.594 -11.962 1.00 93.44 510 TYR A C 1
ATOM 3958 O O . TYR A 1 510 ? 6.282 18.552 -11.801 1.00 93.44 510 TYR A O 1
ATOM 3966 N N . LYS A 1 511 ? 8.207 19.665 -11.588 1.00 91.44 511 LYS A N 1
ATOM 3967 C CA . LYS A 1 511 ? 7.586 20.865 -11.004 1.00 91.44 511 LYS A CA 1
ATOM 3968 C C . LYS A 1 511 ? 6.720 21.644 -11.995 1.00 91.44 511 LYS A C 1
ATOM 3970 O O . LYS A 1 511 ? 5.823 22.352 -11.556 1.00 91.44 511 LYS A O 1
ATOM 3975 N N . THR A 1 512 ? 7.012 21.569 -13.291 1.00 91.50 512 THR A N 1
ATOM 3976 C CA . THR A 1 512 ? 6.284 22.318 -14.321 1.00 91.50 512 THR A CA 1
ATOM 3977 C C . THR A 1 512 ? 4.973 21.645 -14.710 1.00 91.50 512 THR A C 1
ATOM 3979 O O . THR A 1 512 ? 3.966 22.334 -14.823 1.00 91.50 512 THR A O 1
ATOM 3982 N N . ASP A 1 513 ? 4.970 20.329 -14.922 1.00 91.44 513 ASP A N 1
ATOM 3983 C CA . ASP A 1 513 ? 3.801 19.623 -15.469 1.00 91.44 513 ASP A CA 1
ATOM 3984 C C . ASP A 1 513 ? 3.548 18.243 -14.841 1.00 91.44 513 ASP A C 1
ATOM 3986 O O . ASP A 1 513 ? 2.718 17.479 -15.330 1.00 91.44 513 ASP A O 1
ATOM 3990 N N . THR A 1 514 ? 4.258 17.910 -13.756 1.00 92.19 514 THR A N 1
ATOM 3991 C CA . THR A 1 514 ? 4.118 16.630 -13.036 1.00 92.19 514 THR A CA 1
ATOM 3992 C C . THR A 1 514 ? 4.478 15.403 -13.888 1.00 92.19 514 THR A C 1
ATOM 3994 O O . THR A 1 514 ? 4.107 14.274 -13.568 1.00 92.19 514 THR A O 1
ATOM 3997 N N . THR A 1 515 ? 5.266 15.586 -14.955 1.00 93.25 515 THR A N 1
ATOM 3998 C CA . THR A 1 515 ? 5.759 14.503 -15.821 1.00 93.25 515 THR A CA 1
ATOM 3999 C C . THR A 1 515 ? 7.240 14.173 -15.584 1.00 93.25 515 THR A C 1
ATOM 4001 O O . THR A 1 515 ? 7.912 14.717 -14.705 1.00 93.25 515 THR A O 1
ATOM 4004 N N . GLY A 1 516 ? 7.780 13.233 -16.366 1.00 91.69 516 GLY A N 1
ATOM 4005 C CA . GLY A 1 516 ? 9.205 12.898 -16.357 1.00 91.69 516 GLY A CA 1
ATOM 4006 C C . GLY A 1 516 ? 9.603 11.930 -15.243 1.00 91.69 516 GLY A C 1
ATOM 4007 O O . GLY A 1 516 ? 8.768 11.214 -14.692 1.00 91.69 516 GLY A O 1
ATOM 4008 N N . PHE A 1 517 ? 10.896 11.878 -14.917 1.00 92.56 517 PHE A N 1
ATOM 4009 C CA . PHE A 1 517 ? 11.472 10.837 -14.052 1.00 92.56 517 PHE A CA 1
ATOM 4010 C C . PHE A 1 517 ? 10.770 10.695 -12.695 1.00 92.56 517 PHE A C 1
ATOM 4012 O O . PHE A 1 517 ? 10.539 9.584 -12.231 1.00 92.56 517 PHE A O 1
ATOM 4019 N N . PHE A 1 518 ? 10.426 11.813 -12.051 1.00 93.06 518 PHE A N 1
ATOM 4020 C CA . PHE A 1 518 ? 9.840 11.784 -10.710 1.00 93.06 518 PHE A CA 1
ATOM 4021 C C . PHE A 1 518 ? 8.376 11.338 -10.682 1.00 93.06 518 PHE A C 1
ATOM 4023 O O . PHE A 1 518 ? 7.904 10.923 -9.625 1.00 93.06 518 PHE A O 1
ATOM 4030 N N . SER A 1 519 ? 7.706 11.342 -11.840 1.00 91.75 519 SER A N 1
ATOM 4031 C CA . SER A 1 519 ? 6.290 10.992 -11.988 1.00 91.75 519 SER A CA 1
ATOM 4032 C C . SER A 1 519 ? 5.994 9.499 -11.871 1.00 91.75 519 SER A C 1
ATOM 4034 O O . SER A 1 519 ? 4.836 9.106 -11.773 1.00 91.75 519 SER A O 1
ATOM 4036 N N . GLN A 1 520 ? 7.016 8.639 -11.885 1.00 88.44 520 GLN A N 1
ATOM 4037 C CA . GLN A 1 520 ? 6.868 7.191 -11.751 1.00 88.44 520 GLN A CA 1
ATOM 4038 C C . GLN A 1 520 ? 8.077 6.593 -11.039 1.00 88.44 520 GLN A C 1
ATOM 4040 O O . GLN A 1 520 ? 9.198 7.073 -11.173 1.00 88.44 520 GLN A O 1
ATOM 4045 N N . PHE A 1 521 ? 7.874 5.504 -10.298 1.00 88.44 521 PHE A N 1
ATOM 4046 C CA . PHE A 1 521 ? 9.006 4.757 -9.758 1.00 88.44 521 PHE A CA 1
ATOM 4047 C C . PHE A 1 521 ? 9.775 4.078 -10.913 1.00 88.44 521 PHE A C 1
ATOM 4049 O O . PHE A 1 521 ? 9.123 3.433 -11.740 1.00 88.44 521 PHE A O 1
ATOM 4056 N N . PRO A 1 522 ? 11.121 4.172 -10.988 1.00 88.31 522 PRO A N 1
ATOM 4057 C CA . PRO A 1 522 ? 11.917 3.727 -12.143 1.00 88.31 522 PRO A CA 1
ATOM 4058 C C . PRO A 1 522 ? 12.119 2.199 -12.186 1.00 88.31 522 PRO A C 1
ATOM 4060 O O . PRO A 1 522 ? 13.248 1.698 -12.209 1.00 88.31 522 PRO A O 1
ATOM 4063 N N . PHE A 1 523 ? 11.021 1.445 -12.167 1.00 89.06 523 PHE A N 1
ATOM 4064 C CA . PHE A 1 523 ? 10.987 0.010 -12.440 1.00 89.06 523 PHE A CA 1
ATOM 4065 C C . PHE A 1 523 ? 10.516 -0.238 -13.865 1.00 89.06 523 PHE A C 1
ATOM 4067 O O . PHE A 1 523 ? 9.529 0.354 -14.292 1.00 89.06 523 PHE A O 1
ATOM 4074 N N . GLY A 1 524 ? 11.193 -1.142 -14.560 1.00 88.19 524 GLY A N 1
ATOM 4075 C CA . GLY A 1 524 ? 10.908 -1.489 -15.940 1.00 88.19 524 GLY A CA 1
ATOM 4076 C C . GLY A 1 524 ? 9.876 -2.602 -16.056 1.00 88.19 524 GLY A C 1
ATOM 4077 O O . GLY A 1 524 ? 8.734 -2.492 -15.608 1.00 88.19 524 GLY A O 1
ATOM 4078 N N . THR A 1 525 ? 10.275 -3.677 -16.725 1.00 89.12 525 THR A N 1
ATOM 4079 C CA . THR A 1 525 ? 9.411 -4.821 -17.017 1.00 89.12 525 THR A CA 1
ATOM 4080 C C . THR A 1 525 ? 9.450 -5.818 -15.868 1.00 89.12 525 THR A C 1
ATOM 4082 O O . THR A 1 525 ? 10.503 -6.033 -15.272 1.00 89.12 525 THR A O 1
ATOM 4085 N N . PHE A 1 526 ? 8.308 -6.444 -15.599 1.00 91.62 526 PHE A N 1
ATOM 4086 C CA . PHE A 1 526 ? 8.135 -7.503 -14.614 1.00 91.62 526 PHE A CA 1
ATOM 4087 C C . PHE A 1 526 ? 7.922 -8.831 -15.328 1.00 91.62 526 PHE A C 1
ATOM 4089 O O . PHE A 1 526 ? 7.253 -8.893 -16.362 1.00 91.62 526 PHE A O 1
ATOM 4096 N N . ALA A 1 527 ? 8.470 -9.902 -14.775 1.00 92.50 527 ALA A N 1
ATOM 4097 C CA . ALA A 1 527 ? 8.293 -11.251 -15.265 1.00 92.50 527 ALA A CA 1
ATOM 4098 C C . ALA A 1 527 ? 8.159 -12.240 -14.112 1.00 92.50 527 ALA A C 1
ATOM 4100 O O . ALA A 1 527 ? 8.701 -12.039 -13.036 1.00 92.50 527 ALA A O 1
ATOM 4101 N N . PHE A 1 528 ? 7.465 -13.339 -14.366 1.00 94.12 528 PHE A N 1
ATOM 4102 C CA . PHE A 1 528 ? 7.234 -14.403 -13.396 1.00 94.12 528 PHE A CA 1
ATOM 4103 C C . PHE A 1 528 ? 7.699 -15.725 -13.982 1.00 94.12 528 PHE A C 1
ATOM 4105 O O . PHE A 1 528 ? 7.573 -15.940 -15.194 1.00 94.12 528 PHE A O 1
ATOM 4112 N N . ALA A 1 529 ? 8.229 -16.613 -13.144 1.00 95.31 529 ALA A N 1
ATOM 4113 C CA . ALA A 1 529 ? 8.617 -17.941 -13.593 1.00 95.31 529 ALA A CA 1
ATOM 4114 C C . ALA A 1 529 ? 8.425 -19.023 -12.531 1.00 95.31 529 ALA A C 1
ATOM 4116 O O . ALA A 1 529 ? 8.683 -18.832 -11.340 1.00 95.31 529 ALA A O 1
ATOM 4117 N N . ARG A 1 530 ? 8.060 -20.217 -13.005 1.00 96.00 530 ARG A N 1
ATOM 4118 C CA . ARG A 1 530 ? 8.325 -21.476 -12.307 1.00 96.00 530 ARG A CA 1
ATOM 4119 C C . ARG A 1 530 ? 9.693 -22.034 -12.668 1.00 96.00 530 ARG A C 1
ATOM 4121 O O . ARG A 1 530 ? 10.267 -21.729 -13.710 1.00 96.00 530 ARG A O 1
ATOM 4128 N N . LEU A 1 531 ? 10.196 -22.880 -11.778 1.00 97.25 531 LEU A N 1
ATOM 4129 C CA . LEU A 1 531 ? 11.567 -23.392 -11.788 1.00 97.25 531 LEU A CA 1
ATOM 4130 C C . LEU A 1 531 ? 11.621 -24.924 -11.676 1.00 97.25 531 LEU A C 1
ATOM 4132 O O . LEU A 1 531 ? 12.711 -25.471 -11.584 1.00 97.25 531 LEU A O 1
ATOM 4136 N N . ASP A 1 532 ? 10.489 -25.642 -11.719 1.00 95.25 532 ASP A N 1
ATOM 4137 C CA . ASP A 1 532 ? 10.435 -27.097 -11.484 1.00 95.25 532 ASP A CA 1
ATOM 4138 C C . ASP A 1 532 ? 11.421 -27.889 -12.346 1.00 95.25 532 ASP A C 1
ATOM 4140 O O . ASP A 1 532 ? 12.187 -28.702 -11.834 1.00 95.25 532 ASP A O 1
ATOM 4144 N N . SER A 1 533 ? 11.428 -27.630 -13.657 1.00 96.06 533 SER A N 1
ATOM 4145 C CA . SER A 1 533 ? 12.321 -28.298 -14.611 1.00 96.06 533 SER A CA 1
ATOM 4146 C C . SER A 1 533 ? 13.786 -27.919 -14.416 1.00 96.06 533 SER A C 1
ATOM 4148 O O . SER A 1 533 ? 14.676 -28.667 -14.803 1.00 96.06 533 SER A O 1
ATOM 4150 N N . ARG A 1 534 ? 14.046 -26.758 -13.814 1.00 97.19 534 ARG A N 1
ATOM 4151 C CA . ARG A 1 534 ? 15.393 -26.264 -13.516 1.00 97.19 534 ARG A CA 1
ATOM 4152 C C . ARG A 1 534 ? 15.913 -26.769 -12.170 1.00 97.19 534 ARG A C 1
ATOM 4154 O O . ARG A 1 534 ? 17.107 -26.700 -11.912 1.00 97.19 534 ARG A O 1
ATOM 4161 N N . LEU A 1 535 ? 15.016 -27.283 -11.333 1.00 97.69 535 LEU A N 1
ATOM 4162 C CA . LEU A 1 535 ? 15.302 -27.860 -10.023 1.00 97.69 535 LEU A CA 1
ATOM 4163 C C . LEU A 1 535 ? 15.241 -29.394 -10.033 1.00 97.69 535 LEU A C 1
ATOM 4165 O O . LEU A 1 535 ? 15.532 -30.023 -9.018 1.00 97.69 535 LEU A O 1
ATOM 4169 N N . SER A 1 536 ? 14.878 -30.019 -11.159 1.00 96.69 536 SER A N 1
ATOM 4170 C CA . SER A 1 536 ? 14.686 -31.472 -11.253 1.00 96.69 536 SER A CA 1
ATOM 4171 C C . SER A 1 536 ? 15.966 -32.284 -11.052 1.00 96.69 536 SER A C 1
ATOM 4173 O O . SER A 1 536 ? 15.895 -33.470 -10.747 1.00 96.69 536 SER A O 1
ATOM 4175 N N . ASP A 1 537 ? 17.132 -31.663 -11.226 1.00 96.50 537 ASP A N 1
ATOM 4176 C CA . ASP A 1 537 ? 18.446 -32.254 -10.963 1.00 96.50 537 ASP A CA 1
ATOM 4177 C C . ASP A 1 537 ? 18.812 -32.262 -9.465 1.00 96.50 537 ASP A C 1
ATOM 4179 O O . ASP A 1 537 ? 19.698 -33.004 -9.044 1.00 96.50 537 ASP A O 1
ATOM 4183 N N . SER A 1 538 ? 18.136 -31.450 -8.645 1.00 98.12 538 SER A N 1
ATOM 4184 C CA . SER A 1 538 ? 18.459 -31.289 -7.230 1.00 98.12 538 SER A CA 1
ATOM 4185 C C . SER A 1 538 ? 17.904 -32.437 -6.394 1.00 98.12 538 SER A C 1
ATOM 4187 O O . SER A 1 538 ? 16.693 -32.651 -6.306 1.00 98.12 538 SER A O 1
ATOM 4189 N N . HIS A 1 539 ? 18.794 -33.142 -5.693 1.00 97.69 539 HIS A N 1
ATOM 4190 C CA . HIS A 1 539 ? 18.387 -34.139 -4.706 1.00 97.69 539 HIS A CA 1
ATOM 4191 C C . HIS A 1 539 ? 17.485 -33.519 -3.630 1.00 97.69 539 HIS A C 1
ATOM 4193 O O . HIS A 1 539 ? 16.438 -34.082 -3.331 1.00 97.69 539 HIS A O 1
ATOM 4199 N N . LEU A 1 540 ? 17.848 -32.340 -3.104 1.00 97.94 540 LEU A N 1
ATOM 4200 C CA . LEU A 1 540 ? 17.088 -31.654 -2.054 1.00 97.94 540 LEU A CA 1
ATOM 4201 C C . LEU A 1 540 ? 15.652 -31.342 -2.501 1.00 97.94 540 LEU A C 1
ATOM 4203 O O . LEU A 1 540 ? 14.714 -31.607 -1.753 1.00 97.94 540 LEU A O 1
ATOM 4207 N N . TRP A 1 541 ? 15.468 -30.854 -3.733 1.00 97.75 541 TRP A N 1
ATOM 4208 C CA . TRP A 1 541 ? 14.140 -30.611 -4.307 1.00 97.75 541 TRP A CA 1
ATOM 4209 C C . TRP A 1 541 ? 13.318 -31.898 -4.416 1.00 97.75 541 TRP A C 1
ATOM 4211 O O . TRP A 1 541 ? 12.139 -31.933 -4.058 1.00 97.75 541 TRP A O 1
ATOM 4221 N N . ASN A 1 542 ? 13.932 -32.971 -4.913 1.00 97.31 542 ASN A N 1
ATOM 4222 C CA . ASN A 1 542 ? 13.251 -34.238 -5.167 1.00 97.31 542 ASN A CA 1
ATOM 4223 C C . ASN A 1 542 ? 12.918 -35.009 -3.881 1.00 97.31 542 ASN A C 1
ATOM 4225 O O . ASN A 1 542 ? 11.892 -35.683 -3.834 1.00 97.31 542 ASN A O 1
ATOM 4229 N N . SER A 1 543 ? 13.746 -34.894 -2.837 1.00 96.81 543 SER A N 1
ATOM 4230 C CA . SER A 1 543 ? 13.531 -35.557 -1.544 1.00 96.81 543 SER A CA 1
ATOM 4231 C C . SER A 1 543 ? 12.647 -34.767 -0.575 1.00 96.81 543 SER A C 1
ATOM 4233 O O . SER A 1 543 ? 12.248 -35.300 0.459 1.00 96.81 543 SER A O 1
ATOM 4235 N N . ALA A 1 544 ? 12.374 -33.492 -0.859 1.00 96.56 544 ALA A N 1
ATOM 4236 C CA . ALA A 1 544 ? 11.558 -32.646 0.001 1.00 96.56 544 ALA A CA 1
ATOM 4237 C C . ALA A 1 544 ? 10.104 -33.132 0.092 1.00 96.56 544 ALA A C 1
ATOM 4239 O O . ALA A 1 544 ? 9.528 -33.614 -0.886 1.00 96.56 544 ALA A O 1
ATOM 4240 N N . SER A 1 545 ? 9.490 -32.961 1.267 1.00 93.44 545 SER A N 1
ATOM 4241 C CA . SER A 1 545 ? 8.072 -33.277 1.470 1.00 93.44 545 SER A CA 1
ATOM 4242 C C . SER A 1 545 ? 7.173 -32.391 0.612 1.00 93.44 545 SER A C 1
ATOM 4244 O O . SER A 1 545 ? 7.405 -31.189 0.490 1.00 93.44 545 SER A O 1
ATOM 4246 N N . ARG A 1 546 ? 6.119 -32.991 0.051 1.00 93.50 546 ARG A N 1
ATOM 4247 C CA . ARG A 1 546 ? 5.147 -32.323 -0.821 1.00 93.50 546 ARG A CA 1
ATOM 4248 C C . ARG A 1 546 ? 3.732 -32.703 -0.419 1.00 93.50 546 ARG A C 1
ATOM 4250 O O . ARG A 1 546 ? 3.465 -33.855 -0.075 1.00 93.50 546 ARG A O 1
ATOM 4257 N N . VAL A 1 547 ? 2.820 -31.748 -0.526 1.00 91.38 547 VAL A N 1
ATOM 4258 C CA . VAL A 1 547 ? 1.381 -32.021 -0.487 1.00 91.38 547 VAL A CA 1
ATOM 4259 C C . VAL A 1 547 ? 0.934 -32.399 -1.897 1.00 91.38 547 VAL A C 1
ATOM 4261 O O . VAL A 1 547 ? 1.441 -31.867 -2.882 1.00 91.38 547 VAL A O 1
ATOM 4264 N N . LYS A 1 548 ? -0.007 -33.340 -2.024 1.00 90.38 548 LYS A N 1
ATOM 4265 C CA . LYS A 1 548 ? -0.505 -33.781 -3.334 1.00 90.38 548 LYS A CA 1
ATOM 4266 C C . LYS A 1 548 ? -1.017 -32.582 -4.146 1.00 90.38 548 LYS A C 1
ATOM 4268 O O . LYS A 1 548 ? -1.933 -31.897 -3.710 1.00 90.38 548 LYS A O 1
ATOM 4273 N N . GLY A 1 549 ? -0.460 -32.390 -5.342 1.00 88.69 549 GLY A N 1
ATOM 4274 C CA . GLY A 1 549 ? -0.822 -31.291 -6.245 1.00 88.69 549 GLY A CA 1
ATOM 4275 C C . GLY A 1 549 ? -0.006 -30.008 -6.059 1.00 88.69 549 GLY A C 1
ATOM 4276 O O . GLY A 1 549 ? -0.145 -29.106 -6.879 1.00 88.69 549 GLY A O 1
ATOM 4277 N N . LEU A 1 550 ? 0.862 -29.950 -5.045 1.00 93.69 550 LEU A N 1
ATOM 4278 C CA . LEU A 1 550 ? 1.766 -28.834 -4.777 1.00 93.69 550 LEU A CA 1
ATOM 4279 C C . LEU A 1 550 ? 3.231 -29.286 -4.890 1.00 93.69 550 LEU A C 1
ATOM 4281 O O . LEU A 1 550 ? 3.568 -30.459 -4.695 1.00 93.69 550 LEU A O 1
ATOM 4285 N N . ASP A 1 551 ? 4.111 -28.349 -5.214 1.00 95.62 551 ASP A N 1
ATOM 4286 C CA . ASP A 1 551 ? 5.560 -28.537 -5.172 1.00 95.62 551 ASP A CA 1
ATOM 4287 C C . ASP A 1 551 ? 6.113 -28.422 -3.724 1.00 95.62 551 ASP A C 1
ATOM 4289 O O . ASP A 1 551 ? 5.350 -28.180 -2.782 1.00 95.62 551 ASP A O 1
ATOM 4293 N N . PRO A 1 552 ? 7.426 -28.632 -3.490 1.00 96.19 552 PRO A N 1
ATOM 4294 C CA . PRO A 1 552 ? 8.052 -28.505 -2.171 1.00 96.19 552 PRO A CA 1
ATOM 4295 C C . PRO A 1 552 ? 7.918 -27.136 -1.505 1.00 96.19 552 PRO A C 1
ATOM 4297 O O . PRO A 1 552 ? 8.061 -27.048 -0.285 1.00 96.19 552 PRO A O 1
ATOM 4300 N N . MET A 1 553 ? 7.660 -26.080 -2.277 1.00 95.38 553 MET A N 1
ATOM 4301 C CA . MET A 1 553 ? 7.434 -24.728 -1.761 1.00 95.38 553 MET A CA 1
ATOM 4302 C C . MET A 1 553 ? 5.962 -24.499 -1.402 1.00 95.38 553 MET A C 1
ATOM 4304 O O . MET A 1 553 ? 5.601 -23.430 -0.923 1.00 95.38 553 MET A O 1
ATOM 4308 N N . GLY A 1 554 ? 5.104 -25.506 -1.596 1.00 94.19 554 GLY A N 1
ATOM 4309 C CA . GLY A 1 554 ? 3.670 -25.400 -1.346 1.00 94.19 554 GLY A CA 1
ATOM 4310 C C . GLY A 1 554 ? 2.925 -24.660 -2.455 1.00 94.19 554 GLY A C 1
ATOM 4311 O O . GLY A 1 554 ? 1.823 -24.170 -2.218 1.00 94.19 554 GLY A O 1
ATOM 4312 N N . LEU A 1 555 ? 3.503 -24.578 -3.655 1.00 94.75 555 LEU A N 1
ATOM 4313 C CA . LEU A 1 555 ? 2.914 -23.869 -4.784 1.00 94.75 555 LEU A CA 1
ATOM 4314 C C . LEU A 1 555 ? 2.326 -24.839 -5.812 1.00 94.75 555 LEU A C 1
ATOM 4316 O O . LEU A 1 555 ? 2.829 -25.938 -6.049 1.00 94.75 555 LEU A O 1
ATOM 4320 N N . SER A 1 556 ? 1.210 -24.440 -6.414 1.00 92.69 556 SER A N 1
ATOM 4321 C CA . SER A 1 556 ? 0.583 -25.166 -7.518 1.00 92.69 556 SER A CA 1
ATOM 4322 C C . SER A 1 556 ? 1.264 -24.829 -8.853 1.00 92.69 556 SER A C 1
ATOM 4324 O O . SER A 1 556 ? 1.900 -23.779 -8.969 1.00 92.69 556 SER A O 1
ATOM 4326 N N . PRO A 1 557 ? 1.045 -25.618 -9.923 1.00 91.62 557 PRO A N 1
ATOM 4327 C CA . PRO A 1 557 ? 1.600 -25.329 -11.248 1.00 91.62 557 PRO A CA 1
ATOM 4328 C C . PRO A 1 557 ? 1.228 -23.960 -11.851 1.00 91.62 557 PRO A C 1
ATOM 4330 O O . PRO A 1 557 ? 1.829 -23.559 -12.847 1.00 91.62 557 PRO A O 1
ATOM 4333 N N . THR A 1 558 ? 0.240 -23.245 -11.300 1.00 89.88 558 THR A N 1
ATOM 4334 C CA . THR A 1 558 ? -0.168 -21.911 -11.773 1.00 89.88 558 THR A CA 1
ATOM 4335 C C . THR A 1 558 ? 0.538 -20.768 -11.040 1.00 89.88 558 THR A C 1
ATOM 4337 O O . THR A 1 558 ? 0.474 -19.629 -11.505 1.00 89.88 558 THR A O 1
ATOM 4340 N N . GLN A 1 559 ? 1.236 -21.046 -9.937 1.00 93.31 559 GLN A N 1
ATOM 4341 C CA . GLN A 1 559 ? 1.919 -20.042 -9.120 1.00 93.31 559 GLN A CA 1
ATOM 4342 C C . GLN A 1 559 ? 3.417 -19.984 -9.460 1.00 93.31 559 GLN A C 1
ATOM 4344 O O . GLN A 1 559 ? 4.039 -21.036 -9.617 1.00 93.31 559 GLN A O 1
ATOM 4349 N N . PRO A 1 560 ? 4.020 -18.793 -9.596 1.00 95.19 560 PRO A N 1
ATOM 4350 C CA . PRO A 1 560 ? 5.456 -18.655 -9.835 1.00 95.19 560 PRO A CA 1
ATOM 4351 C C . PRO A 1 560 ? 6.281 -18.871 -8.558 1.00 95.19 560 PRO A C 1
ATOM 4353 O O . PRO A 1 560 ? 5.817 -18.579 -7.461 1.00 95.19 560 PRO A O 1
ATOM 4356 N N . HIS A 1 561 ? 7.530 -19.321 -8.708 1.00 97.25 561 HIS A N 1
ATOM 4357 C CA . HIS A 1 561 ? 8.503 -19.346 -7.603 1.00 97.25 561 HIS A CA 1
ATOM 4358 C C . HIS A 1 561 ? 9.230 -18.010 -7.443 1.00 97.25 561 HIS A C 1
ATOM 4360 O O . HIS A 1 561 ? 9.730 -17.699 -6.366 1.00 97.25 561 HIS A O 1
ATOM 4366 N N . VAL A 1 562 ? 9.363 -17.264 -8.542 1.00 97.31 562 VAL A N 1
ATOM 4367 C CA . VAL A 1 562 ? 10.176 -16.051 -8.599 1.00 97.31 562 VAL A CA 1
ATOM 4368 C C . VAL A 1 562 ? 9.511 -14.980 -9.448 1.00 97.31 562 VAL A C 1
ATOM 4370 O O . VAL A 1 562 ? 8.865 -15.277 -10.462 1.00 97.31 562 VAL A O 1
ATOM 4373 N N . GLU A 1 563 ? 9.734 -13.737 -9.045 1.00 96.38 563 GLU A N 1
ATOM 4374 C CA . GLU A 1 563 ? 9.525 -12.550 -9.862 1.00 96.38 563 GLU A CA 1
ATOM 4375 C C . GLU A 1 563 ? 10.882 -11.981 -10.284 1.00 96.38 563 GLU A C 1
ATOM 4377 O O . GLU A 1 563 ? 11.848 -11.940 -9.520 1.00 96.38 563 GLU A O 1
ATOM 4382 N N . PHE A 1 564 ? 10.952 -11.536 -11.531 1.00 96.06 564 PHE A N 1
ATOM 4383 C CA . PHE A 1 564 ? 12.051 -10.756 -12.059 1.00 96.06 564 PHE A CA 1
ATOM 4384 C C . PHE A 1 564 ? 11.544 -9.375 -12.416 1.00 96.06 564 PHE A C 1
ATOM 4386 O O . PHE A 1 564 ? 10.519 -9.245 -13.080 1.00 96.06 564 PHE A O 1
ATOM 4393 N N . TRP A 1 565 ? 12.301 -8.347 -12.072 1.00 93.31 565 TRP A N 1
ATOM 4394 C CA . TRP A 1 565 ? 12.064 -7.013 -12.604 1.00 93.31 565 TRP A CA 1
ATOM 4395 C C . TRP A 1 565 ? 13.375 -6.291 -12.827 1.00 93.31 565 TRP A C 1
ATOM 4397 O O . TRP A 1 565 ? 14.369 -6.573 -12.161 1.00 93.31 565 TRP A O 1
ATOM 4407 N N . ASN A 1 566 ? 13.407 -5.378 -13.792 1.00 91.69 566 ASN A N 1
ATOM 4408 C CA . ASN A 1 566 ? 14.594 -4.570 -14.030 1.00 91.69 566 ASN A CA 1
ATOM 4409 C C . ASN A 1 566 ? 14.426 -3.154 -13.477 1.00 91.69 566 ASN A C 1
ATOM 4411 O O . ASN A 1 566 ? 13.335 -2.591 -13.537 1.00 91.69 566 ASN A O 1
ATOM 4415 N N . THR A 1 567 ? 15.494 -2.542 -12.967 1.00 91.00 567 THR A N 1
ATOM 4416 C CA . THR A 1 567 ? 15.478 -1.090 -12.742 1.00 91.00 567 THR A CA 1
ATOM 4417 C C . THR A 1 567 ? 15.651 -0.361 -14.069 1.00 91.00 567 THR A C 1
ATOM 4419 O O . THR A 1 567 ? 16.301 -0.857 -14.987 1.00 91.00 567 THR A O 1
ATOM 4422 N N . GLU A 1 568 ? 15.076 0.829 -14.182 1.00 89.38 568 GLU A N 1
ATOM 4423 C CA . GLU A 1 568 ? 15.339 1.740 -15.301 1.00 89.38 568 GLU A CA 1
ATOM 4424 C C . GLU A 1 568 ? 16.430 2.749 -14.953 1.00 89.38 568 GLU A C 1
ATOM 4426 O O . GLU A 1 568 ? 16.974 3.385 -15.840 1.00 89.38 568 GLU A O 1
ATOM 4431 N N . CYS A 1 569 ? 16.771 2.901 -13.676 1.00 88.06 569 CYS A N 1
ATOM 4432 C CA . CYS A 1 569 ? 17.831 3.775 -13.186 1.00 88.06 569 CYS A CA 1
ATOM 4433 C C . CYS A 1 569 ? 18.625 3.043 -12.106 1.00 88.06 569 CYS A C 1
ATOM 4435 O O . CYS A 1 569 ? 18.064 2.220 -11.370 1.00 88.06 569 CYS A O 1
ATOM 4437 N N . TYR A 1 570 ? 19.919 3.328 -11.983 1.00 82.12 570 TYR A N 1
ATOM 4438 C CA . TYR A 1 570 ? 20.706 2.842 -10.862 1.00 82.12 570 TYR A CA 1
ATOM 4439 C C . TYR A 1 570 ? 20.108 3.369 -9.551 1.00 82.12 570 TYR A C 1
ATOM 4441 O O . TYR A 1 570 ? 20.062 4.576 -9.310 1.00 82.12 570 TYR A O 1
ATOM 4449 N N . SER A 1 571 ? 19.622 2.465 -8.699 1.00 70.12 571 SER A N 1
ATOM 4450 C CA . SER A 1 571 ? 19.041 2.826 -7.406 1.00 70.12 571 SER A CA 1
ATOM 4451 C C . SER A 1 571 ? 20.081 2.672 -6.292 1.00 70.12 571 SER A C 1
ATOM 4453 O O . SER A 1 571 ? 20.678 1.599 -6.157 1.00 70.12 571 SER A O 1
ATOM 4455 N N . PRO A 1 572 ? 20.282 3.700 -5.446 1.00 56.88 572 PRO A N 1
ATOM 4456 C CA . PRO A 1 572 ? 21.304 3.694 -4.405 1.00 56.88 572 PRO A CA 1
ATOM 4457 C C . PRO A 1 572 ? 20.994 2.751 -3.236 1.00 56.88 572 PRO A C 1
ATOM 4459 O O . PRO A 1 572 ? 21.876 2.540 -2.409 1.00 56.88 572 PRO A O 1
ATOM 4462 N N . LYS A 1 573 ? 19.786 2.163 -3.175 1.00 55.56 573 LYS A N 1
ATOM 4463 C CA . LYS A 1 573 ? 19.299 1.350 -2.044 1.00 55.56 573 LYS A CA 1
ATOM 4464 C C . LYS A 1 573 ? 20.286 0.259 -1.604 1.00 55.56 573 LYS A C 1
ATOM 4466 O O . LYS A 1 573 ? 20.354 -0.046 -0.421 1.00 55.56 573 LYS A O 1
ATOM 4471 N N . TYR A 1 574 ? 21.069 -0.287 -2.534 1.00 50.38 574 TYR A N 1
ATOM 4472 C CA . TYR A 1 574 ? 21.925 -1.437 -2.254 1.00 50.38 574 TYR A CA 1
ATOM 4473 C C . TYR A 1 574 ? 23.400 -1.084 -2.116 1.00 50.38 574 TYR A C 1
ATOM 4475 O O . TYR A 1 574 ? 24.065 -1.651 -1.256 1.00 50.38 574 TYR A O 1
ATOM 4483 N N . MET A 1 575 ? 23.934 -0.148 -2.910 1.00 52.94 575 MET A N 1
ATOM 4484 C CA . MET A 1 575 ? 25.369 0.168 -2.917 1.00 52.94 575 MET A CA 1
ATOM 4485 C C . MET A 1 575 ? 25.607 1.627 -3.334 1.00 52.94 575 MET A C 1
ATOM 4487 O O . MET A 1 575 ? 25.788 1.939 -4.511 1.00 52.94 575 MET A O 1
ATOM 4491 N N . PHE A 1 576 ? 25.640 2.524 -2.341 1.00 55.06 576 PHE A N 1
ATOM 4492 C CA . PHE A 1 576 ? 25.870 3.980 -2.444 1.00 55.06 576 PHE A CA 1
ATOM 4493 C C . PHE A 1 576 ? 27.259 4.398 -2.984 1.00 55.06 576 PHE A C 1
ATOM 4495 O O . PHE A 1 576 ? 27.717 5.508 -2.716 1.00 55.06 576 PHE A O 1
ATOM 4502 N N . ARG A 1 577 ? 27.995 3.512 -3.662 1.00 65.50 577 ARG A N 1
ATOM 4503 C CA . ARG A 1 577 ? 29.421 3.722 -3.969 1.00 65.50 577 ARG A CA 1
ATOM 4504 C C . ARG A 1 577 ? 29.814 3.557 -5.433 1.00 65.50 577 ARG A C 1
ATOM 4506 O O . ARG A 1 577 ? 30.901 3.988 -5.788 1.00 65.50 577 ARG A O 1
ATOM 4513 N N . ASP A 1 578 ? 28.920 3.060 -6.283 1.00 77.44 578 ASP A N 1
ATOM 4514 C CA . ASP A 1 578 ? 29.242 2.718 -7.673 1.00 77.44 578 ASP A CA 1
ATOM 4515 C C . ASP A 1 578 ? 28.245 3.355 -8.654 1.00 77.44 578 ASP A C 1
ATOM 4517 O O . ASP A 1 578 ? 27.686 2.677 -9.512 1.00 77.44 578 ASP A O 1
ATOM 4521 N N . PHE A 1 579 ? 27.960 4.651 -8.515 1.00 82.44 579 PHE A N 1
ATOM 4522 C CA . PHE A 1 579 ? 27.083 5.338 -9.469 1.00 82.44 579 PHE A CA 1
ATOM 4523 C C . PHE A 1 579 ? 27.717 5.335 -10.865 1.00 82.44 579 PHE A C 1
ATOM 4525 O O . PHE A 1 579 ? 28.914 5.623 -10.966 1.00 82.44 579 PHE A O 1
ATOM 4532 N N . PRO A 1 580 ? 26.960 5.034 -11.935 1.00 82.88 580 PRO A N 1
ATOM 4533 C CA . PRO A 1 580 ? 27.476 5.131 -13.294 1.00 82.88 580 PRO A CA 1
ATOM 4534 C C . PRO A 1 580 ? 27.956 6.568 -13.568 1.00 82.88 580 PRO A C 1
ATOM 4536 O O . PRO A 1 580 ? 27.131 7.485 -13.549 1.00 82.88 580 PRO A O 1
ATOM 4539 N N . PRO A 1 581 ? 29.270 6.803 -13.771 1.00 81.19 581 PRO A N 1
ATOM 4540 C CA . PRO A 1 581 ? 29.782 8.137 -14.069 1.00 81.19 581 PRO A CA 1
ATOM 4541 C C . PRO A 1 581 ? 29.307 8.603 -15.452 1.00 81.19 581 PRO A C 1
ATOM 4543 O O . PRO A 1 581 ? 28.667 7.851 -16.188 1.00 81.19 581 PRO A O 1
ATOM 4546 N N . ASP A 1 582 ? 29.644 9.840 -15.821 1.00 79.31 582 ASP A N 1
ATOM 4547 C CA . ASP A 1 582 ? 29.274 10.399 -17.124 1.00 79.31 582 ASP A CA 1
ATOM 4548 C C . ASP A 1 582 ? 29.658 9.456 -18.284 1.00 79.31 582 ASP A C 1
ATOM 4550 O O . ASP A 1 582 ? 30.755 8.890 -18.327 1.00 79.31 582 ASP A O 1
ATOM 4554 N N . GLY A 1 583 ? 28.707 9.226 -19.191 1.00 82.50 583 GLY A N 1
ATOM 4555 C CA . GLY A 1 583 ? 28.838 8.279 -20.303 1.00 82.50 583 GLY A CA 1
ATOM 4556 C C . GLY A 1 583 ? 28.695 6.788 -19.950 1.00 82.50 583 GLY A C 1
ATOM 4557 O O . GLY A 1 583 ? 28.785 5.954 -20.854 1.00 82.50 583 GLY A O 1
ATOM 4558 N N . LYS A 1 584 ? 28.450 6.424 -18.684 1.00 89.06 584 LYS A N 1
ATOM 4559 C CA . LYS A 1 584 ? 28.169 5.045 -18.243 1.00 89.06 584 LYS A CA 1
ATOM 4560 C C . LYS A 1 584 ? 26.719 4.878 -17.804 1.00 89.06 584 LYS A C 1
ATOM 4562 O O . LYS A 1 584 ? 26.116 5.792 -17.251 1.00 89.06 584 LYS A O 1
ATOM 4567 N N . TYR A 1 585 ? 26.187 3.685 -18.050 1.00 92.12 585 TYR A N 1
ATOM 4568 C CA . TYR A 1 585 ? 24.775 3.351 -17.881 1.00 92.12 585 TYR A CA 1
ATOM 4569 C C . TYR A 1 585 ? 24.660 1.935 -17.321 1.00 92.12 585 TYR A C 1
ATOM 4571 O O . TYR A 1 585 ? 25.364 1.027 -17.783 1.00 92.12 585 TYR A O 1
ATOM 4579 N N . ALA A 1 586 ? 23.797 1.746 -16.326 1.00 91.69 586 ALA A N 1
ATOM 4580 C CA . ALA A 1 586 ? 23.605 0.459 -15.677 1.00 91.69 586 ALA A CA 1
ATOM 4581 C C . ALA A 1 586 ? 22.157 0.245 -15.230 1.00 91.69 586 ALA A C 1
ATOM 4583 O O . ALA A 1 586 ? 21.453 1.168 -14.832 1.00 91.69 586 ALA A O 1
ATOM 4584 N N . PHE A 1 587 ? 21.728 -1.012 -15.234 1.00 92.06 587 PHE A N 1
ATOM 4585 C CA . PHE A 1 587 ? 20.448 -1.432 -14.670 1.00 92.06 587 PHE A CA 1
ATOM 4586 C C . PHE A 1 587 ? 20.659 -2.626 -13.747 1.00 92.06 587 PHE A C 1
ATOM 4588 O O . PHE A 1 587 ? 21.651 -3.341 -13.873 1.00 92.06 587 PHE A O 1
ATOM 4595 N N . ALA A 1 588 ? 19.733 -2.865 -12.825 1.00 92.00 588 ALA A N 1
ATOM 4596 C CA . ALA A 1 588 ? 19.686 -4.111 -12.075 1.00 92.00 588 ALA A CA 1
ATOM 4597 C C . ALA A 1 588 ? 18.648 -5.055 -12.667 1.00 92.00 588 ALA A C 1
ATOM 4599 O O . ALA A 1 588 ? 17.548 -4.613 -12.978 1.00 92.00 588 ALA A O 1
ATOM 4600 N N . MET A 1 589 ? 18.967 -6.346 -12.738 1.00 94.06 589 MET A N 1
ATOM 4601 C CA . MET A 1 589 ? 17.959 -7.402 -12.675 1.00 94.06 589 MET A CA 1
ATOM 4602 C C . MET A 1 589 ? 17.736 -7.753 -11.209 1.00 94.06 589 MET A C 1
ATOM 4604 O O . MET A 1 589 ? 18.643 -8.260 -10.542 1.00 94.06 589 MET A O 1
ATOM 4608 N N . ALA A 1 590 ? 16.539 -7.484 -10.714 1.00 94.50 590 ALA A N 1
ATOM 4609 C CA . ALA A 1 590 ? 16.070 -7.975 -9.437 1.00 94.50 590 ALA A CA 1
ATOM 4610 C C . ALA A 1 590 ? 15.532 -9.397 -9.599 1.00 94.50 590 ALA A C 1
ATOM 4612 O O . ALA A 1 590 ? 14.806 -9.696 -10.546 1.00 94.50 590 ALA A O 1
ATOM 4613 N N . THR A 1 591 ? 15.910 -10.270 -8.675 1.00 97.50 591 THR A N 1
ATOM 4614 C CA . THR A 1 591 ? 15.282 -11.576 -8.472 1.00 97.50 591 THR A CA 1
ATOM 4615 C C . THR A 1 591 ? 14.600 -11.534 -7.124 1.00 97.50 591 THR A C 1
ATOM 4617 O O . THR A 1 591 ? 15.296 -11.425 -6.118 1.00 97.50 591 THR A O 1
ATOM 4620 N N . GLU A 1 592 ? 13.276 -11.594 -7.106 1.00 96.50 592 GLU A N 1
ATOM 4621 C CA . GLU A 1 592 ? 12.469 -11.713 -5.897 1.00 96.50 592 GLU A CA 1
ATOM 4622 C C . GLU A 1 592 ? 12.004 -13.162 -5.736 1.00 96.50 592 GLU A C 1
ATOM 4624 O O . GLU A 1 592 ? 11.541 -13.799 -6.686 1.00 96.50 592 GLU A O 1
ATOM 4629 N N . PHE A 1 593 ? 12.177 -13.696 -4.532 1.00 92.56 593 PHE A N 1
ATOM 4630 C CA . PHE A 1 593 ? 11.857 -15.072 -4.178 1.00 92.56 593 PHE A CA 1
ATOM 4631 C C . PHE A 1 593 ? 10.508 -15.149 -3.455 1.00 92.56 593 PHE A C 1
ATOM 4633 O O . PHE A 1 593 ? 10.311 -14.503 -2.423 1.00 92.56 593 PHE A O 1
ATOM 4640 N N . PHE A 1 594 ? 9.598 -15.965 -3.993 1.00 94.88 594 PHE A N 1
ATOM 4641 C CA . PHE A 1 594 ? 8.266 -16.188 -3.439 1.00 94.88 594 PHE A CA 1
ATOM 4642 C C . PHE A 1 594 ? 8.167 -17.485 -2.641 1.00 94.88 594 PHE A C 1
ATOM 4644 O O . PHE A 1 594 ? 8.925 -18.431 -2.843 1.00 94.88 594 PHE A O 1
ATOM 4651 N N . ALA A 1 595 ? 7.157 -17.528 -1.770 1.00 93.06 595 ALA A N 1
ATOM 4652 C CA . ALA A 1 595 ? 6.819 -18.674 -0.928 1.00 93.06 595 ALA A CA 1
ATOM 4653 C C . ALA A 1 595 ? 8.000 -19.219 -0.098 1.00 93.06 595 ALA A C 1
ATOM 4655 O O . ALA A 1 595 ? 8.252 -20.427 -0.120 1.00 93.06 595 ALA A O 1
ATOM 4656 N N . PRO A 1 596 ? 8.710 -18.362 0.668 1.00 94.94 596 PRO A N 1
ATOM 4657 C CA . PRO A 1 596 ? 9.732 -18.841 1.591 1.00 94.94 596 PRO A CA 1
ATOM 4658 C C . PRO A 1 596 ? 9.136 -19.864 2.558 1.00 94.94 596 PRO A C 1
ATOM 4660 O O . PRO A 1 596 ? 7.997 -19.719 3.015 1.00 94.94 596 PRO A O 1
ATOM 4663 N N . ARG A 1 597 ? 9.908 -20.892 2.899 1.00 96.19 597 ARG A N 1
ATOM 4664 C CA . ARG A 1 597 ? 9.568 -21.887 3.923 1.00 96.19 597 ARG A CA 1
ATOM 4665 C C . ARG A 1 597 ? 10.014 -21.451 5.310 1.00 96.19 597 ARG A C 1
ATOM 4667 O O . ARG A 1 597 ? 9.353 -21.796 6.290 1.00 96.19 597 ARG A O 1
ATOM 4674 N N . SER A 1 598 ? 11.072 -20.650 5.389 1.00 97.62 598 SER A N 1
ATOM 4675 C CA . SER A 1 598 ? 11.518 -20.023 6.630 1.00 97.62 598 SER A CA 1
ATOM 4676 C C . SER A 1 598 ? 10.386 -19.233 7.302 1.00 97.62 598 SER A C 1
ATOM 4678 O O . SER A 1 598 ? 9.539 -18.628 6.633 1.00 97.62 598 SER A O 1
ATOM 4680 N N . ARG A 1 599 ? 10.333 -19.267 8.638 1.00 97.94 599 ARG A N 1
ATOM 4681 C CA . ARG A 1 599 ? 9.327 -18.558 9.441 1.00 97.94 599 ARG A CA 1
ATOM 4682 C C . ARG A 1 599 ? 9.989 -17.824 10.588 1.00 97.94 599 ARG A C 1
ATOM 4684 O O . ARG A 1 599 ? 10.599 -18.436 11.462 1.00 97.94 599 ARG A O 1
ATOM 4691 N N . GLY A 1 600 ? 9.809 -16.514 10.589 1.00 98.31 600 GLY A N 1
ATOM 4692 C CA . GLY A 1 600 ? 10.299 -15.639 11.631 1.00 98.31 600 GLY A CA 1
ATOM 4693 C C . GLY A 1 600 ? 9.286 -15.371 12.739 1.00 98.31 600 GLY A C 1
ATOM 4694 O O . GLY A 1 600 ? 8.198 -15.957 12.809 1.00 98.31 600 GLY A O 1
ATOM 4695 N N . GLU A 1 601 ? 9.632 -14.388 13.561 1.00 98.56 601 GLU A N 1
ATOM 4696 C CA . GLU A 1 601 ? 8.774 -13.847 14.602 1.00 98.56 601 GLU A CA 1
ATOM 4697 C C . GLU A 1 601 ? 9.005 -12.351 14.874 1.00 98.56 601 GLU A C 1
ATOM 4699 O O . GLU A 1 601 ? 10.065 -11.784 14.591 1.00 98.56 601 GLU A O 1
ATOM 4704 N N . VAL A 1 602 ? 7.994 -11.731 15.475 1.00 98.56 602 VAL A N 1
ATOM 4705 C CA . VAL A 1 602 ? 8.009 -10.401 16.075 1.00 98.56 602 VAL A CA 1
ATOM 4706 C C . VAL A 1 602 ? 7.748 -10.559 17.567 1.00 98.56 602 VAL A C 1
ATOM 4708 O O . VAL A 1 602 ? 6.745 -11.150 17.965 1.00 98.56 602 VAL A O 1
ATOM 4711 N N . SER A 1 603 ? 8.629 -10.012 18.396 1.00 97.62 603 SER A N 1
ATOM 4712 C CA . SER A 1 603 ? 8.489 -10.011 19.852 1.00 97.62 603 SER A CA 1
ATOM 4713 C C . SER A 1 603 ? 8.761 -8.622 20.423 1.00 97.62 603 SER A C 1
ATOM 4715 O O . SER A 1 603 ? 9.182 -7.700 19.724 1.00 97.62 603 SER A O 1
ATOM 4717 N N . LEU A 1 604 ? 8.466 -8.428 21.704 1.00 95.38 604 LEU A N 1
ATOM 4718 C CA . LEU A 1 604 ? 8.690 -7.147 22.363 1.00 95.38 604 LEU A CA 1
ATOM 4719 C C . LEU A 1 604 ? 10.080 -7.088 22.985 1.00 95.38 604 LEU A C 1
ATOM 4721 O O . LEU A 1 604 ? 10.513 -8.015 23.666 1.00 95.38 604 LEU A O 1
ATOM 4725 N N . LYS A 1 605 ? 10.734 -5.940 22.809 1.00 88.81 605 LYS A N 1
ATOM 4726 C CA . LYS A 1 605 ? 11.935 -5.576 23.562 1.00 88.81 605 LYS A CA 1
ATOM 4727 C C . LYS A 1 605 ? 11.583 -5.113 24.979 1.00 88.81 605 LYS A C 1
ATOM 4729 O O . LYS A 1 605 ? 12.267 -5.466 25.936 1.00 88.81 605 LYS A O 1
ATOM 4734 N N . SER A 1 606 ? 10.516 -4.326 25.102 1.00 91.62 606 SER A N 1
ATOM 4735 C CA . SER A 1 606 ? 10.005 -3.779 26.358 1.00 91.62 606 SER A CA 1
ATOM 4736 C C . SER A 1 606 ? 8.493 -3.524 26.265 1.00 91.62 606 SER A C 1
ATOM 4738 O O . SER A 1 606 ? 7.864 -3.776 25.234 1.00 91.62 606 SER A O 1
ATOM 4740 N N . SER A 1 607 ? 7.901 -3.036 27.355 1.00 90.94 607 SER A N 1
ATOM 4741 C CA . SER A 1 607 ? 6.509 -2.575 27.396 1.00 90.94 607 SER A CA 1
ATOM 4742 C C . SER A 1 607 ? 6.333 -1.109 26.970 1.00 90.94 607 SER A C 1
ATOM 4744 O O . SER A 1 607 ? 5.201 -0.627 26.968 1.00 90.94 607 SER A O 1
ATOM 4746 N N . ASP A 1 608 ? 7.408 -0.403 26.598 1.00 92.88 608 ASP A N 1
ATOM 4747 C CA . ASP A 1 608 ? 7.335 0.969 26.088 1.00 92.88 608 ASP A CA 1
ATOM 4748 C C . ASP A 1 608 ? 6.759 0.971 24.660 1.00 92.88 608 ASP A C 1
ATOM 4750 O O . ASP A 1 608 ? 7.325 0.336 23.766 1.00 92.88 608 ASP A O 1
ATOM 4754 N N . PRO A 1 609 ? 5.638 1.668 24.402 1.00 90.56 609 PRO A N 1
ATOM 4755 C CA . PRO A 1 609 ? 5.029 1.679 23.077 1.00 90.56 609 PRO A CA 1
ATOM 4756 C C . PRO A 1 609 ? 5.767 2.520 22.035 1.00 90.56 609 PRO A C 1
ATOM 4758 O O . PRO A 1 609 ? 5.409 2.458 20.859 1.00 90.56 609 PRO A O 1
ATOM 4761 N N . THR A 1 610 ? 6.766 3.301 22.447 1.00 90.81 610 THR A N 1
ATOM 4762 C CA . THR A 1 610 ? 7.618 4.091 21.549 1.00 90.81 610 THR A CA 1
ATOM 4763 C C . THR A 1 610 ? 8.832 3.307 21.047 1.00 90.81 610 THR A C 1
ATOM 4765 O O . THR A 1 610 ? 9.457 3.711 20.065 1.00 90.81 610 THR A O 1
ATOM 4768 N N . GLU A 1 611 ? 9.156 2.171 21.675 1.00 92.06 611 GLU A N 1
ATOM 4769 C CA . GLU A 1 611 ? 10.237 1.298 21.228 1.00 92.06 611 GLU A CA 1
ATOM 4770 C C . GLU A 1 611 ? 9.774 0.349 20.114 1.00 92.06 611 GLU A C 1
ATOM 4772 O O . GLU A 1 611 ? 8.719 -0.288 20.187 1.00 92.06 611 GLU A O 1
ATOM 4777 N N . ASN A 1 612 ? 10.615 0.203 19.088 1.00 95.00 612 ASN A N 1
ATOM 4778 C CA . ASN A 1 612 ? 10.392 -0.775 18.030 1.00 95.00 612 ASN A CA 1
ATOM 4779 C C . ASN A 1 612 ? 10.412 -2.212 18.584 1.00 95.00 612 ASN A C 1
ATOM 4781 O O . ASN A 1 612 ? 11.221 -2.524 19.469 1.00 95.00 612 ASN A O 1
ATOM 4785 N N . PRO A 1 613 ? 9.579 -3.115 18.036 1.00 95.38 613 PRO A N 1
ATOM 4786 C CA . PRO A 1 613 ? 9.641 -4.523 18.391 1.00 95.38 613 PRO A CA 1
ATOM 4787 C C . PRO A 1 613 ? 10.945 -5.163 17.895 1.00 95.38 613 PRO A C 1
ATOM 4789 O O . PRO A 1 613 ? 11.606 -4.667 16.979 1.00 95.38 613 PRO A O 1
ATOM 4792 N N . ILE A 1 614 ? 11.286 -6.308 18.480 1.00 98.06 614 ILE A N 1
ATOM 4793 C CA . ILE A 1 614 ? 12.330 -7.193 17.967 1.00 98.06 614 ILE A CA 1
ATOM 4794 C C . ILE A 1 614 ? 11.739 -7.939 16.773 1.00 98.06 614 ILE A C 1
ATOM 4796 O O . ILE A 1 614 ? 10.688 -8.568 16.894 1.00 98.06 614 ILE A O 1
ATOM 4800 N N . VAL A 1 615 ? 12.407 -7.875 15.622 1.00 98.62 615 VAL A N 1
ATOM 4801 C CA . VAL A 1 615 ? 11.949 -8.523 14.388 1.00 98.62 615 VAL A CA 1
ATOM 4802 C C . VAL A 1 615 ? 13.013 -9.490 13.896 1.00 98.62 615 VAL A C 1
ATOM 4804 O O . VAL A 1 615 ? 14.087 -9.074 13.466 1.00 98.62 615 VAL A O 1
ATOM 4807 N N . ASN A 1 616 ? 12.710 -10.784 13.921 1.00 98.44 616 ASN A N 1
ATOM 4808 C CA . ASN A 1 616 ? 13.601 -11.819 13.420 1.00 98.44 616 ASN A CA 1
ATOM 4809 C C . ASN A 1 616 ? 12.904 -12.615 12.319 1.00 98.44 616 ASN A C 1
ATOM 4811 O O . ASN A 1 616 ? 12.102 -13.494 12.604 1.00 98.44 616 ASN A O 1
ATOM 4815 N N . HIS A 1 617 ? 13.235 -12.328 11.062 1.00 97.94 617 HIS A N 1
ATOM 4816 C CA . HIS A 1 617 ? 12.673 -13.030 9.902 1.00 97.94 617 HIS A CA 1
ATOM 4817 C C . HIS A 1 617 ? 13.181 -14.457 9.727 1.00 97.94 617 HIS A C 1
ATOM 4819 O O . HIS A 1 617 ? 12.511 -15.249 9.074 1.00 97.94 617 HIS A O 1
ATOM 4825 N N . ARG A 1 618 ? 14.357 -14.777 10.288 1.00 97.62 618 ARG A N 1
ATOM 4826 C CA . ARG A 1 618 ? 15.042 -16.062 10.076 1.00 97.62 618 ARG A CA 1
ATOM 4827 C C . ARG A 1 618 ? 15.175 -16.428 8.593 1.00 97.62 618 ARG A C 1
ATOM 4829 O O . ARG A 1 618 ? 14.921 -17.550 8.174 1.00 97.62 618 ARG A O 1
ATOM 4836 N N . TYR A 1 619 ? 15.530 -15.430 7.791 1.00 98.00 619 TYR A N 1
ATOM 4837 C CA . TYR A 1 619 ? 15.680 -15.560 6.349 1.00 98.00 619 TYR A CA 1
ATOM 4838 C C . TYR A 1 619 ? 16.567 -16.745 5.958 1.00 98.00 619 TYR A C 1
ATOM 4840 O O . TYR A 1 619 ? 17.668 -16.875 6.481 1.00 98.00 619 TYR A O 1
ATOM 4848 N N . LEU A 1 620 ? 16.106 -17.543 4.988 1.00 98.00 620 LEU A N 1
ATOM 4849 C CA . LEU A 1 620 ? 16.851 -18.648 4.369 1.00 98.00 620 LEU A CA 1
ATOM 4850 C C . LEU A 1 620 ? 17.268 -19.783 5.330 1.00 98.00 620 LEU A C 1
ATOM 4852 O O . LEU A 1 620 ? 18.123 -20.586 4.967 1.00 98.00 620 LEU A O 1
ATOM 4856 N N . GLU A 1 621 ? 16.672 -19.876 6.525 1.00 97.44 621 GLU A N 1
ATOM 4857 C CA . GLU A 1 621 ? 16.942 -20.954 7.491 1.00 97.44 621 GLU A CA 1
ATOM 4858 C C . GLU A 1 621 ? 16.533 -22.337 6.941 1.00 97.44 621 GLU A C 1
ATOM 4860 O O . GLU A 1 621 ? 17.200 -23.336 7.214 1.00 97.44 621 GLU A O 1
ATOM 4865 N N . ASP A 1 622 ? 15.471 -22.413 6.125 1.00 97.81 622 ASP A N 1
ATOM 4866 C CA . ASP A 1 622 ? 15.149 -23.628 5.366 1.00 97.81 622 ASP A CA 1
ATOM 4867 C C . ASP A 1 622 ? 16.031 -23.717 4.100 1.00 97.81 622 ASP A C 1
ATOM 4869 O O . ASP A 1 622 ? 15.993 -22.820 3.251 1.00 97.81 622 ASP A O 1
ATOM 4873 N N . PRO A 1 623 ? 16.798 -24.807 3.902 1.00 97.62 623 PRO A N 1
ATOM 4874 C CA . PRO A 1 623 ? 17.738 -24.919 2.787 1.00 97.62 623 PRO A CA 1
ATOM 4875 C C . PRO A 1 623 ? 17.074 -24.941 1.400 1.00 97.62 623 PRO A C 1
ATOM 4877 O O . PRO A 1 623 ? 17.745 -24.668 0.400 1.00 97.62 623 PRO A O 1
ATOM 4880 N N . LEU A 1 624 ? 15.774 -25.253 1.300 1.00 98.06 624 LEU A N 1
ATOM 4881 C CA . LEU A 1 624 ? 15.049 -25.134 0.032 1.00 98.06 624 LEU A CA 1
ATOM 4882 C C . LEU A 1 624 ? 14.926 -23.678 -0.421 1.00 98.06 624 LEU A C 1
ATOM 4884 O O . LEU A 1 624 ? 14.943 -23.434 -1.627 1.00 98.06 624 LEU A O 1
ATOM 4888 N N . ASP A 1 625 ? 14.868 -22.724 0.511 1.00 98.31 625 ASP A N 1
ATOM 4889 C CA . ASP A 1 625 ? 14.772 -21.304 0.175 1.00 98.31 625 ASP A CA 1
ATOM 4890 C C . ASP A 1 625 ? 16.021 -20.861 -0.598 1.00 98.31 625 ASP A C 1
ATOM 4892 O O . ASP A 1 625 ? 15.917 -20.301 -1.689 1.00 98.31 625 ASP A O 1
ATOM 4896 N N . MET A 1 626 ? 17.217 -21.206 -0.103 1.00 98.44 626 MET A N 1
ATOM 4897 C CA . MET A 1 626 ? 18.481 -20.916 -0.792 1.00 98.44 626 MET A CA 1
ATOM 4898 C C . MET A 1 626 ? 18.572 -21.620 -2.155 1.00 98.44 626 MET A C 1
ATOM 4900 O O . MET A 1 626 ? 19.045 -21.032 -3.133 1.00 98.44 626 MET A O 1
ATOM 4904 N N . LEU A 1 627 ? 18.110 -22.871 -2.252 1.00 98.56 627 LEU A N 1
ATOM 4905 C CA . LEU A 1 627 ? 18.124 -23.631 -3.505 1.00 98.56 627 LEU A CA 1
ATOM 4906 C C . LEU A 1 627 ? 17.271 -22.959 -4.592 1.00 98.56 627 LEU A C 1
ATOM 4908 O O . LEU A 1 627 ? 17.730 -22.791 -5.723 1.00 98.56 627 LEU A O 1
ATOM 4912 N N . VAL A 1 628 ? 16.029 -22.598 -4.265 1.00 98.44 628 VAL A N 1
ATOM 4913 C CA . VAL A 1 628 ? 15.107 -21.975 -5.224 1.00 98.44 628 VAL A CA 1
ATOM 4914 C C . VAL A 1 628 ? 15.574 -20.564 -5.567 1.00 98.44 628 VAL A C 1
ATOM 4916 O O . VAL A 1 628 ? 15.582 -20.190 -6.741 1.00 98.44 628 VAL A O 1
ATOM 4919 N N . PHE A 1 629 ? 16.028 -19.801 -4.569 1.00 98.50 629 PHE A N 1
ATOM 4920 C CA . PHE A 1 629 ? 16.474 -18.429 -4.776 1.00 98.50 629 PHE A CA 1
ATOM 4921 C C . PHE A 1 629 ? 17.721 -18.351 -5.671 1.00 98.50 629 PHE A C 1
ATOM 4923 O O . PHE A 1 629 ? 17.747 -17.577 -6.630 1.00 98.50 629 PHE A O 1
ATOM 4930 N N . SER A 1 630 ? 18.719 -19.209 -5.434 1.00 98.62 630 SER A N 1
ATOM 4931 C CA . SER A 1 630 ? 19.926 -19.288 -6.273 1.00 98.62 630 SER A CA 1
ATOM 4932 C C . SER A 1 630 ? 19.639 -19.720 -7.712 1.00 98.62 630 SER A C 1
ATOM 4934 O O . SER A 1 630 ? 20.244 -19.182 -8.642 1.00 98.62 630 SER A O 1
ATOM 4936 N N . GLU A 1 631 ? 18.673 -20.618 -7.935 1.00 98.69 631 GLU A N 1
ATOM 4937 C CA . GLU A 1 631 ? 18.222 -20.958 -9.289 1.00 98.69 631 GLU A CA 1
ATOM 4938 C C . GLU A 1 631 ? 17.513 -19.782 -9.976 1.00 98.69 631 GLU A C 1
ATOM 4940 O O . GLU A 1 631 ? 17.723 -19.545 -11.169 1.00 98.69 631 GLU A O 1
ATOM 4945 N N . GLY A 1 632 ? 16.733 -19.005 -9.220 1.00 98.31 632 GLY A N 1
ATOM 4946 C CA . GLY A 1 632 ? 16.161 -17.743 -9.681 1.00 98.31 632 GLY A CA 1
ATOM 4947 C C . GLY A 1 632 ? 17.239 -16.774 -10.167 1.00 98.31 632 GLY A C 1
ATOM 4948 O O . GLY A 1 632 ? 17.181 -16.314 -11.308 1.00 98.31 632 GLY A O 1
ATOM 4949 N N . CYS A 1 633 ? 18.269 -16.521 -9.353 1.00 98.50 633 CYS A N 1
ATOM 4950 C CA . CYS A 1 633 ? 19.362 -15.616 -9.723 1.00 98.50 633 CYS A CA 1
ATOM 4951 C C . CYS A 1 633 ? 20.127 -16.107 -10.962 1.00 98.50 633 CYS A C 1
ATOM 4953 O O . CYS A 1 633 ? 20.447 -15.318 -11.856 1.00 98.50 633 CYS A O 1
ATOM 4955 N N . ARG A 1 634 ? 20.352 -17.423 -11.070 1.00 98.31 634 ARG A N 1
ATOM 4956 C CA . ARG A 1 634 ? 20.958 -18.048 -12.254 1.00 98.31 634 ARG A CA 1
ATOM 4957 C C . ARG A 1 634 ? 20.133 -17.791 -13.514 1.00 98.31 634 ARG A C 1
ATOM 4959 O O . ARG A 1 634 ? 20.685 -17.390 -14.538 1.00 98.31 634 ARG A O 1
ATOM 4966 N N . MET A 1 635 ? 18.814 -17.970 -13.438 1.00 97.94 635 MET A N 1
ATOM 4967 C CA . MET A 1 635 ? 17.905 -17.681 -14.548 1.00 97.94 635 MET A CA 1
ATOM 4968 C C . MET A 1 635 ? 17.877 -16.184 -14.897 1.00 97.94 635 MET A C 1
ATOM 4970 O O . MET A 1 635 ? 17.915 -15.846 -16.079 1.00 97.94 635 MET A O 1
ATOM 4974 N N . ALA A 1 636 ? 17.879 -15.283 -13.909 1.00 97.38 636 ALA A N 1
ATOM 4975 C CA . ALA A 1 636 ? 17.945 -13.839 -14.147 1.00 97.38 636 ALA A CA 1
ATOM 4976 C C . ALA A 1 636 ? 19.214 -13.435 -14.914 1.00 97.38 636 ALA A C 1
ATOM 4978 O O . ALA A 1 636 ? 19.149 -12.633 -15.847 1.00 97.38 636 ALA A O 1
ATOM 4979 N N . ASN A 1 637 ? 20.362 -14.025 -14.569 1.00 97.88 637 ASN A N 1
ATOM 4980 C CA . ASN A 1 637 ? 21.614 -13.794 -15.288 1.00 97.88 637 ASN A CA 1
ATOM 4981 C C . ASN A 1 637 ? 21.581 -14.346 -16.718 1.00 97.88 637 ASN A C 1
ATOM 4983 O O . ASN A 1 637 ? 22.049 -13.689 -17.644 1.00 97.88 637 ASN A O 1
ATOM 4987 N N . GLU A 1 638 ? 20.980 -15.518 -16.940 1.00 97.38 638 GLU A N 1
ATOM 4988 C CA . GLU A 1 638 ? 20.765 -16.035 -18.296 1.00 97.38 638 GLU A CA 1
ATOM 4989 C C . GLU A 1 638 ? 19.887 -15.090 -19.131 1.00 97.38 638 GLU A C 1
ATOM 4991 O O . GLU A 1 638 ? 20.209 -14.836 -20.292 1.00 97.38 638 GLU A O 1
ATOM 4996 N N . ILE A 1 639 ? 18.823 -14.526 -18.548 1.00 95.81 639 ILE A N 1
ATOM 4997 C CA . ILE A 1 639 ? 17.970 -13.530 -19.213 1.00 95.81 639 ILE A CA 1
ATOM 4998 C C . ILE A 1 639 ? 18.790 -12.283 -19.577 1.00 95.81 639 ILE A C 1
ATOM 5000 O O . ILE A 1 639 ? 18.742 -11.833 -20.723 1.00 95.81 639 ILE A O 1
ATOM 5004 N N . ALA A 1 640 ? 19.583 -11.752 -18.644 1.00 95.50 640 ALA A N 1
ATOM 5005 C CA . ALA A 1 640 ? 20.409 -10.570 -18.884 1.00 95.50 640 ALA A CA 1
ATOM 5006 C C . ALA A 1 640 ? 21.489 -10.812 -19.952 1.00 95.50 640 ALA A C 1
ATOM 5008 O O . ALA A 1 640 ? 21.632 -10.014 -20.872 1.00 95.50 640 ALA A O 1
ATOM 5009 N N . MET A 1 641 ? 22.223 -11.922 -19.866 1.00 97.00 641 MET A N 1
ATOM 5010 C CA . MET A 1 641 ? 23.415 -12.159 -20.688 1.00 97.00 641 MET A CA 1
ATOM 5011 C C . MET A 1 641 ? 23.129 -12.856 -22.021 1.00 97.00 641 MET A C 1
ATOM 5013 O O . MET A 1 641 ? 23.885 -12.688 -22.975 1.00 97.00 641 MET A O 1
ATOM 5017 N N . LYS A 1 642 ? 22.073 -13.672 -22.101 1.00 96.69 642 LYS A N 1
ATOM 5018 C CA . LYS A 1 642 ? 21.766 -14.508 -23.278 1.00 96.69 642 LYS A CA 1
ATOM 5019 C C . LYS A 1 642 ? 20.433 -14.158 -23.935 1.00 96.69 642 LYS A C 1
ATOM 5021 O O . LYS A 1 642 ? 20.134 -14.689 -25.006 1.00 96.69 642 LYS A O 1
ATOM 5026 N N . GLY A 1 643 ? 19.629 -13.290 -23.319 1.00 95.00 643 GLY A N 1
ATOM 5027 C CA . GLY A 1 643 ? 18.341 -12.867 -23.856 1.00 95.00 643 GLY A CA 1
ATOM 5028 C C . GLY A 1 643 ? 18.474 -12.246 -25.247 1.00 95.00 643 GLY A C 1
ATOM 5029 O O . GLY A 1 643 ? 19.413 -11.505 -25.535 1.00 95.00 643 GLY A O 1
ATOM 5030 N N . ALA A 1 644 ? 17.517 -12.538 -26.131 1.00 93.38 644 ALA A N 1
ATOM 5031 C CA . ALA A 1 644 ? 17.569 -12.092 -27.525 1.00 93.38 644 ALA A CA 1
ATOM 5032 C C . ALA A 1 644 ? 17.640 -10.560 -27.672 1.00 93.38 644 ALA A C 1
ATOM 5034 O O . ALA A 1 644 ? 18.262 -10.077 -28.611 1.00 93.38 644 ALA A O 1
ATOM 5035 N N . GLY A 1 645 ? 17.035 -9.813 -26.740 1.00 88.38 645 GLY A N 1
ATOM 5036 C CA . GLY A 1 645 ? 17.081 -8.347 -26.711 1.00 88.38 645 GLY A CA 1
ATOM 5037 C C . GLY A 1 645 ? 18.258 -7.750 -25.932 1.00 88.38 645 GLY A C 1
ATOM 5038 O O . GLY A 1 645 ? 18.490 -6.549 -26.030 1.00 88.38 645 GLY A O 1
ATOM 5039 N N . THR A 1 646 ? 18.994 -8.553 -25.158 1.00 92.38 646 THR A N 1
ATOM 5040 C CA . THR A 1 646 ? 19.970 -8.073 -24.162 1.00 92.38 646 THR A CA 1
ATOM 5041 C C . THR A 1 646 ? 21.409 -8.499 -24.456 1.00 92.38 646 THR A C 1
ATOM 5043 O O . THR A 1 646 ? 22.328 -7.733 -24.181 1.00 92.38 646 THR A O 1
ATOM 5046 N N . LYS A 1 647 ? 21.630 -9.660 -25.086 1.00 94.44 647 LYS A N 1
ATOM 5047 C CA . LYS A 1 647 ? 22.964 -10.255 -25.312 1.00 94.44 647 LYS A CA 1
ATOM 5048 C C . LYS A 1 647 ? 23.981 -9.352 -26.030 1.00 94.44 647 LYS A C 1
ATOM 5050 O O . LYS A 1 647 ? 25.175 -9.473 -25.790 1.00 94.44 647 LYS A O 1
ATOM 5055 N N . ASP A 1 648 ? 23.512 -8.453 -26.900 1.00 94.88 648 ASP A N 1
ATOM 5056 C CA . ASP A 1 648 ? 24.368 -7.570 -27.711 1.00 94.88 648 ASP A CA 1
ATOM 5057 C C . ASP A 1 648 ? 24.535 -6.169 -27.083 1.00 94.88 648 ASP A C 1
ATOM 5059 O O . ASP A 1 648 ? 25.279 -5.330 -27.596 1.00 94.88 648 ASP A O 1
ATOM 5063 N N . ILE A 1 649 ? 23.823 -5.888 -25.984 1.00 94.62 649 ILE A N 1
ATOM 5064 C CA . ILE A 1 649 ? 23.856 -4.595 -25.281 1.00 94.62 649 ILE A CA 1
ATOM 5065 C C . ILE A 1 649 ? 24.396 -4.703 -23.859 1.00 94.62 649 ILE A C 1
ATOM 5067 O O . ILE A 1 649 ? 24.998 -3.745 -23.376 1.00 94.62 649 ILE A O 1
ATOM 5071 N N . VAL A 1 650 ? 24.207 -5.843 -23.193 1.00 95.75 650 VAL A N 1
ATOM 5072 C CA . VAL A 1 650 ? 24.701 -6.071 -21.840 1.00 95.75 650 VAL A CA 1
ATOM 5073 C C . VAL A 1 650 ? 26.182 -6.379 -21.904 1.00 95.75 650 VAL A C 1
ATOM 5075 O O . VAL A 1 650 ? 26.641 -7.358 -22.483 1.00 95.75 650 VAL A O 1
ATOM 5078 N N . MET A 1 651 ? 26.936 -5.490 -21.287 1.00 94.69 651 MET A N 1
ATOM 5079 C CA . MET A 1 651 ? 28.380 -5.477 -21.325 1.00 94.69 651 MET A CA 1
ATOM 5080 C C . MET A 1 651 ? 28.964 -6.475 -20.317 1.00 94.69 651 MET A C 1
ATOM 5082 O O . MET A 1 651 ? 29.997 -7.085 -20.597 1.00 94.69 651 MET A O 1
ATOM 5086 N N . GLY A 1 652 ? 28.297 -6.661 -19.176 1.00 95.44 652 GLY A N 1
ATOM 5087 C CA . GLY A 1 652 ? 28.649 -7.554 -18.070 1.00 95.44 652 GLY A CA 1
ATOM 5088 C C . GLY A 1 652 ? 28.237 -6.931 -16.735 1.00 95.44 652 GLY A C 1
ATOM 5089 O O . GLY A 1 652 ? 27.493 -5.956 -16.717 1.00 95.44 652 GLY A O 1
ATOM 5090 N N . SER A 1 653 ? 28.726 -7.468 -15.618 1.00 94.69 653 SER A N 1
ATOM 5091 C CA . SER A 1 653 ? 28.390 -6.972 -14.272 1.00 94.69 653 SER A CA 1
ATOM 5092 C C . SER A 1 653 ? 28.781 -5.513 -14.043 1.00 94.69 653 SER A C 1
ATOM 5094 O O . SER A 1 653 ? 29.802 -5.053 -14.545 1.00 94.69 653 SER A O 1
ATOM 5096 N N . TRP A 1 654 ? 28.032 -4.817 -13.194 1.00 91.19 654 TRP A N 1
ATOM 5097 C CA . TRP A 1 654 ? 28.358 -3.483 -12.712 1.00 91.19 654 TRP A CA 1
ATOM 5098 C C . TRP A 1 654 ? 28.555 -3.448 -11.180 1.00 91.19 654 TRP A C 1
ATOM 5100 O O . TRP A 1 654 ? 27.701 -3.947 -10.436 1.00 91.19 654 TRP A O 1
ATOM 5110 N N . PRO A 1 655 ? 29.664 -2.851 -10.695 1.00 87.94 655 PRO A N 1
ATOM 5111 C CA . PRO A 1 655 ? 30.886 -2.590 -11.450 1.00 87.94 655 PRO A CA 1
ATOM 5112 C C . PRO A 1 655 ? 31.487 -3.904 -11.973 1.00 87.94 655 PRO A C 1
ATOM 5114 O O . PRO A 1 655 ? 31.196 -4.998 -11.476 1.00 87.94 655 PRO A O 1
ATOM 5117 N N . ARG A 1 656 ? 32.359 -3.791 -12.979 1.00 87.06 656 ARG A N 1
ATOM 5118 C CA . ARG A 1 656 ? 32.955 -4.940 -13.682 1.00 87.06 656 ARG A CA 1
ATOM 5119 C C . ARG A 1 656 ? 33.634 -5.951 -12.767 1.00 87.06 656 ARG A C 1
ATOM 5121 O O . ARG A 1 656 ? 33.571 -7.142 -13.039 1.00 87.06 656 ARG A O 1
ATOM 5128 N N . SER A 1 657 ? 34.205 -5.489 -11.658 1.00 87.75 657 SER A N 1
ATOM 5129 C CA . SER A 1 657 ? 34.871 -6.322 -10.654 1.00 87.75 657 SER A CA 1
ATOM 5130 C C . SER A 1 657 ? 33.966 -7.361 -9.986 1.00 87.75 657 SER A C 1
ATOM 5132 O O . SER A 1 657 ? 34.485 -8.326 -9.431 1.00 87.75 657 SER A O 1
ATOM 5134 N N . ARG A 1 658 ? 32.634 -7.208 -10.033 1.00 87.19 658 ARG A N 1
ATOM 5135 C CA . ARG A 1 658 ? 31.712 -8.155 -9.385 1.00 87.19 658 ARG A CA 1
ATOM 5136 C C . ARG A 1 658 ? 31.565 -9.487 -10.115 1.00 87.19 658 ARG A C 1
ATOM 5138 O O . ARG A 1 658 ? 31.105 -10.431 -9.492 1.00 87.19 658 ARG A O 1
ATOM 5145 N N . ASN A 1 659 ? 31.910 -9.562 -11.403 1.00 93.75 659 ASN A N 1
ATOM 5146 C CA . ASN A 1 659 ? 31.988 -10.786 -12.218 1.00 93.75 659 ASN A CA 1
ATOM 5147 C C . ASN A 1 659 ? 30.780 -11.757 -12.238 1.00 93.75 659 ASN A C 1
ATOM 5149 O O . ASN A 1 659 ? 30.838 -12.737 -12.964 1.00 93.75 659 ASN A O 1
ATOM 5153 N N . HIS A 1 660 ? 29.657 -11.482 -11.568 1.00 95.06 660 HIS A N 1
ATOM 5154 C CA . HIS A 1 660 ? 28.489 -12.380 -11.521 1.00 95.06 660 HIS A CA 1
ATOM 5155 C C . HIS A 1 660 ? 27.889 -12.720 -12.896 1.00 95.06 660 HIS A C 1
ATOM 5157 O O . HIS A 1 660 ? 27.241 -13.748 -13.054 1.00 95.06 660 HIS A O 1
ATOM 5163 N N . HIS A 1 661 ? 28.140 -11.895 -13.915 1.00 95.94 661 HIS A N 1
ATOM 5164 C CA . HIS A 1 661 ? 27.753 -12.166 -15.299 1.00 95.94 661 HIS A CA 1
ATOM 5165 C C . HIS A 1 661 ? 28.361 -13.463 -15.856 1.00 95.94 661 HIS A C 1
ATOM 5167 O O . HIS A 1 661 ? 27.815 -14.032 -16.800 1.00 95.94 661 HIS A O 1
ATOM 5173 N N . THR A 1 662 ? 29.467 -13.949 -15.278 1.00 96.88 662 THR A N 1
ATOM 5174 C CA . THR A 1 662 ? 30.110 -15.208 -15.676 1.00 96.88 662 THR A CA 1
ATOM 5175 C C . THR A 1 662 ? 29.530 -16.432 -14.973 1.00 96.88 662 THR A C 1
ATOM 5177 O O . THR A 1 662 ? 29.899 -17.544 -15.337 1.00 96.88 662 THR A O 1
ATOM 5180 N N . PHE A 1 663 ? 28.658 -16.258 -13.975 1.00 97.88 663 PHE A N 1
ATOM 5181 C CA . PHE A 1 663 ? 28.140 -17.367 -13.175 1.00 97.88 663 PHE A CA 1
ATOM 5182 C C . PHE A 1 663 ? 27.166 -18.224 -13.985 1.00 97.88 663 PHE A C 1
ATOM 5184 O O . PHE A 1 663 ? 26.281 -17.720 -14.686 1.00 97.88 663 PHE A O 1
ATOM 5191 N N . THR A 1 664 ? 27.321 -19.538 -13.866 1.00 96.75 664 THR A N 1
ATOM 5192 C CA . THR A 1 664 ? 26.587 -20.556 -14.623 1.00 96.75 664 THR A CA 1
ATOM 5193 C C . THR A 1 664 ? 25.952 -21.640 -13.756 1.00 96.75 664 THR A C 1
ATOM 5195 O O . THR A 1 664 ? 25.066 -22.333 -14.260 1.00 96.75 664 THR A O 1
ATOM 5198 N N . THR A 1 665 ? 26.327 -21.765 -12.476 1.00 97.81 665 THR A N 1
ATOM 5199 C CA . THR A 1 665 ? 25.735 -22.722 -11.521 1.00 97.81 665 THR A CA 1
ATOM 5200 C C . THR A 1 665 ? 25.013 -22.018 -10.368 1.00 97.81 665 THR A C 1
ATOM 5202 O O . THR A 1 665 ? 25.170 -20.815 -10.173 1.00 97.81 665 THR A O 1
ATOM 5205 N N . ARG A 1 666 ? 24.180 -22.750 -9.611 1.00 97.12 666 ARG A N 1
ATOM 5206 C CA . ARG A 1 666 ? 23.446 -22.214 -8.444 1.00 97.12 666 ARG A CA 1
ATOM 5207 C C . ARG A 1 666 ? 24.398 -21.829 -7.311 1.00 97.12 666 ARG A C 1
ATOM 5209 O O . ARG A 1 666 ? 24.225 -20.803 -6.663 1.00 97.12 666 ARG A O 1
ATOM 5216 N N . GLU A 1 667 ? 25.423 -22.642 -7.099 1.00 97.88 667 GLU A N 1
ATOM 5217 C CA . GLU A 1 667 ? 26.375 -22.533 -5.993 1.00 97.88 667 GLU A CA 1
ATOM 5218 C C . GLU A 1 667 ? 27.188 -21.235 -6.073 1.00 97.88 667 GLU A C 1
ATOM 5220 O O . GLU A 1 667 ? 27.490 -20.634 -5.045 1.00 97.88 667 GLU A O 1
ATOM 5225 N N . GLU A 1 668 ? 27.469 -20.750 -7.287 1.00 98.25 668 GLU A N 1
ATOM 5226 C CA . GLU A 1 668 ? 28.137 -19.462 -7.513 1.00 98.25 668 GLU A CA 1
ATOM 5227 C C . GLU A 1 668 ? 27.297 -18.265 -7.025 1.00 98.25 668 GLU A C 1
ATOM 5229 O O . GLU A 1 668 ? 27.855 -17.240 -6.634 1.00 98.25 668 GLU A O 1
ATOM 5234 N N . TRP A 1 669 ? 25.964 -18.387 -6.985 1.00 98.19 669 TRP A N 1
ATOM 5235 C CA . TRP A 1 669 ? 25.068 -17.323 -6.514 1.00 98.19 669 TRP A CA 1
ATOM 5236 C C . TRP A 1 669 ? 24.924 -17.261 -4.997 1.00 98.19 669 TRP A C 1
ATOM 5238 O O . TRP A 1 669 ? 24.576 -16.202 -4.474 1.00 98.19 669 TRP A O 1
ATOM 5248 N N . VAL A 1 670 ? 25.219 -18.347 -4.276 1.00 98.31 670 VAL A N 1
ATOM 5249 C CA . VAL A 1 670 ? 25.032 -18.415 -2.817 1.00 98.31 670 VAL A CA 1
ATOM 5250 C C . VAL A 1 670 ? 25.779 -17.287 -2.088 1.00 98.31 670 VAL A C 1
ATOM 5252 O O . VAL A 1 670 ? 25.128 -16.569 -1.330 1.00 98.31 670 VAL A O 1
ATOM 5255 N N . PRO A 1 671 ? 27.082 -17.021 -2.328 1.00 96.75 671 PRO A N 1
ATOM 5256 C CA . PRO A 1 671 ? 27.780 -15.922 -1.651 1.00 96.75 671 PRO A CA 1
ATOM 5257 C C . PRO A 1 671 ? 27.173 -14.540 -1.938 1.00 96.75 671 PRO A C 1
ATOM 5259 O O . PRO A 1 671 ? 27.120 -13.689 -1.051 1.00 96.75 671 PRO A O 1
ATOM 5262 N N . ILE A 1 672 ? 26.672 -14.311 -3.159 1.00 94.25 672 ILE A N 1
ATOM 5263 C CA . ILE A 1 672 ? 25.999 -13.051 -3.515 1.00 94.25 672 ILE A CA 1
ATOM 5264 C C . ILE A 1 672 ? 24.676 -12.922 -2.764 1.00 94.25 672 ILE A C 1
ATOM 5266 O O . ILE A 1 672 ? 24.370 -11.846 -2.262 1.00 94.25 672 ILE A O 1
ATOM 5270 N N . ILE A 1 673 ? 23.903 -14.001 -2.651 1.00 96.81 673 ILE A N 1
ATOM 5271 C CA . ILE A 1 673 ? 22.654 -13.996 -1.885 1.00 96.81 673 ILE A CA 1
ATOM 5272 C C . ILE A 1 673 ? 22.941 -13.677 -0.413 1.00 96.81 673 ILE A C 1
ATOM 5274 O O . ILE A 1 673 ? 22.341 -12.751 0.127 1.00 96.81 673 ILE A O 1
ATOM 5278 N N . ARG A 1 674 ? 23.900 -14.362 0.227 1.00 97.12 674 ARG A N 1
ATOM 5279 C CA . ARG A 1 674 ? 24.214 -14.124 1.650 1.00 97.12 674 ARG A CA 1
ATOM 5280 C C . ARG A 1 674 ? 24.642 -12.673 1.910 1.00 97.12 674 ARG A C 1
ATOM 5282 O O . ARG A 1 674 ? 24.151 -12.041 2.848 1.00 97.12 674 ARG A O 1
ATOM 5289 N N . SER A 1 675 ? 25.492 -12.115 1.048 1.00 93.25 675 SER A N 1
ATOM 5290 C CA . SER A 1 675 ? 26.043 -10.761 1.214 1.00 93.25 675 SER A CA 1
ATOM 5291 C C . SER A 1 675 ? 25.107 -9.629 0.763 1.00 93.25 675 SER A C 1
ATOM 5293 O O . SER A 1 675 ? 25.136 -8.553 1.362 1.00 93.25 675 SER A O 1
ATOM 5295 N N . ASN A 1 676 ? 24.241 -9.858 -0.234 1.00 91.31 676 ASN A N 1
ATOM 5296 C CA . ASN A 1 676 ? 23.482 -8.785 -0.895 1.00 91.31 676 ASN A CA 1
ATOM 5297 C C . ASN A 1 676 ? 21.957 -8.942 -0.877 1.00 91.31 676 ASN A C 1
ATOM 5299 O O . ASN A 1 676 ? 21.275 -7.976 -1.223 1.00 91.31 676 ASN A O 1
ATOM 5303 N N . ALA A 1 677 ? 21.398 -10.103 -0.512 1.00 95.00 677 ALA A N 1
ATOM 5304 C CA . ALA A 1 677 ? 19.945 -10.236 -0.417 1.00 95.00 677 ALA A CA 1
ATOM 5305 C C . ALA A 1 677 ? 19.383 -9.271 0.630 1.00 95.00 677 ALA A C 1
ATOM 5307 O O . ALA A 1 677 ? 20.016 -8.994 1.656 1.00 95.00 677 ALA A O 1
ATOM 5308 N N . ASP A 1 678 ? 18.190 -8.764 0.370 1.00 93.25 678 ASP A N 1
ATOM 5309 C CA . ASP A 1 678 ? 17.506 -7.822 1.245 1.00 93.25 678 ASP A CA 1
ATOM 5310 C C . ASP A 1 678 ? 15.998 -8.059 1.198 1.00 93.25 678 ASP A C 1
ATOM 5312 O O . ASP A 1 678 ? 15.496 -8.768 0.328 1.00 93.25 678 ASP A O 1
ATOM 5316 N N . THR A 1 679 ? 15.266 -7.431 2.109 1.00 94.19 679 THR A N 1
ATOM 5317 C CA . THR A 1 679 ? 13.805 -7.431 2.090 1.00 94.19 679 THR A CA 1
ATOM 5318 C C . THR A 1 679 ? 13.276 -6.687 0.855 1.00 94.19 679 THR A C 1
ATOM 5320 O O . THR A 1 679 ? 13.736 -5.590 0.497 1.00 94.19 679 THR A O 1
ATOM 5323 N N . CYS A 1 680 ? 12.262 -7.272 0.215 1.00 92.56 680 CYS A N 1
ATOM 5324 C CA . CYS A 1 680 ? 11.431 -6.590 -0.774 1.00 92.56 680 CYS A CA 1
ATOM 5325 C C . CYS A 1 680 ? 10.283 -5.796 -0.127 1.00 92.56 680 CYS A C 1
ATOM 5327 O O . CYS A 1 680 ? 9.453 -5.213 -0.812 1.00 92.56 680 CYS A O 1
ATOM 5329 N N . TYR A 1 681 ? 10.282 -5.695 1.204 1.00 94.56 681 TYR A N 1
ATOM 5330 C CA . TYR A 1 681 ? 9.325 -4.943 2.000 1.00 94.56 681 TYR A CA 1
ATOM 5331 C C . TYR A 1 681 ? 7.908 -5.520 1.981 1.00 94.56 681 TYR A C 1
ATOM 5333 O O . TYR A 1 681 ? 6.947 -4.753 2.104 1.00 94.56 681 TYR A O 1
ATOM 5341 N N . HIS A 1 682 ? 7.774 -6.846 1.944 1.00 97.25 682 HIS A N 1
ATOM 5342 C CA . HIS A 1 682 ? 6.509 -7.575 1.871 1.00 97.25 682 HIS A CA 1
ATOM 5343 C C . HIS A 1 682 ? 6.195 -8.427 3.126 1.00 97.25 682 HIS A C 1
ATOM 5345 O O . HIS A 1 682 ? 5.735 -9.561 2.987 1.00 97.25 682 HIS A O 1
ATOM 5351 N N . PRO A 1 683 ? 6.397 -7.928 4.367 1.00 97.94 683 PRO A N 1
ATOM 5352 C CA . PRO A 1 683 ? 6.210 -8.750 5.550 1.00 97.94 683 PRO A CA 1
ATOM 5353 C C . PRO A 1 683 ? 4.729 -9.072 5.794 1.00 97.94 683 PRO A C 1
ATOM 5355 O O . PRO A 1 683 ? 3.887 -8.174 5.713 1.00 97.94 683 PRO A O 1
ATOM 5358 N N . ALA A 1 684 ? 4.407 -10.302 6.197 1.00 98.00 684 ALA A N 1
ATOM 5359 C CA . ALA A 1 684 ? 3.049 -10.735 6.549 1.00 98.00 684 ALA A CA 1
ATOM 5360 C C . ALA A 1 684 ? 3.009 -11.822 7.644 1.00 98.00 684 ALA A C 1
ATOM 5362 O O . ALA A 1 684 ? 4.041 -12.363 8.039 1.00 98.00 684 ALA A O 1
ATOM 5363 N N . GLY A 1 685 ? 1.797 -12.145 8.112 1.00 98.25 685 GLY A N 1
ATOM 5364 C CA . GLY A 1 685 ? 1.480 -13.394 8.825 1.00 98.25 685 GLY A CA 1
ATOM 5365 C C . GLY A 1 685 ? 1.592 -13.421 10.348 1.00 98.25 685 GLY A C 1
ATOM 5366 O O . GLY A 1 685 ? 1.257 -14.438 10.957 1.00 98.25 685 GLY A O 1
ATOM 5367 N N . THR A 1 686 ? 1.989 -12.316 10.974 1.00 98.75 686 THR A N 1
ATOM 5368 C CA . THR A 1 686 ? 2.230 -12.222 12.426 1.00 98.75 686 THR A CA 1
ATOM 5369 C C . THR A 1 686 ? 0.989 -12.245 13.312 1.00 98.75 686 THR A C 1
ATOM 5371 O O . THR A 1 686 ? 1.096 -12.442 14.522 1.00 98.75 686 THR A O 1
ATOM 5374 N N . CYS A 1 687 ? -0.189 -12.072 12.725 1.00 98.69 687 CYS A N 1
ATOM 5375 C CA . CYS A 1 687 ? -1.483 -12.219 13.376 1.00 98.69 687 CYS A CA 1
ATOM 5376 C C . CYS A 1 687 ? -2.374 -13.122 12.518 1.00 98.69 687 CYS A C 1
ATOM 5378 O O . CYS A 1 687 ? -3.520 -12.768 12.259 1.00 98.69 687 CYS A O 1
ATOM 5380 N N . LYS A 1 688 ? -1.847 -14.250 12.017 1.00 98.38 688 LYS A N 1
ATOM 5381 C CA . LYS A 1 688 ? -2.555 -15.037 11.000 1.00 98.38 688 LYS A CA 1
ATOM 5382 C C . LYS A 1 688 ? -3.981 -15.421 11.416 1.00 98.38 688 LYS A C 1
ATOM 5384 O O . LYS A 1 688 ? -4.227 -15.847 12.551 1.00 98.38 688 LYS A O 1
ATOM 5389 N N . MET A 1 689 ? -4.908 -15.326 10.469 1.00 98.31 689 MET A N 1
ATOM 5390 C CA . MET A 1 689 ? -6.188 -16.026 10.556 1.00 98.31 689 MET A CA 1
ATOM 5391 C C . MET A 1 689 ? -5.991 -17.530 10.342 1.00 98.31 689 MET A C 1
ATOM 5393 O O . MET A 1 689 ? -4.980 -17.975 9.796 1.00 98.31 689 MET A O 1
ATOM 5397 N N . GLY A 1 690 ? -6.949 -18.331 10.788 1.00 97.50 690 GLY A N 1
ATOM 5398 C CA . GLY A 1 690 ? -6.909 -19.771 10.571 1.00 97.50 690 GLY A CA 1
ATOM 5399 C C . GLY A 1 690 ? -8.181 -20.462 11.031 1.00 97.50 690 GLY A C 1
ATOM 5400 O O . GLY A 1 690 ? -9.058 -19.845 11.634 1.00 97.50 690 GLY A O 1
ATOM 5401 N N . ARG A 1 691 ? -8.264 -21.764 10.752 1.00 96.12 691 ARG A N 1
ATOM 5402 C CA . ARG A 1 691 ? -9.402 -22.616 11.126 1.00 96.12 691 ARG A CA 1
ATOM 5403 C C . ARG A 1 691 ? -9.470 -22.826 12.636 1.00 96.12 691 ARG A C 1
ATOM 5405 O O . ARG A 1 691 ? -8.430 -22.721 13.289 1.00 96.12 691 ARG A O 1
ATOM 5412 N N . PRO A 1 692 ? -10.637 -23.146 13.220 1.00 94.19 692 PRO A N 1
ATOM 5413 C CA . PRO A 1 692 ? -10.776 -23.305 14.670 1.00 94.19 692 PRO A CA 1
ATOM 5414 C C . PRO A 1 692 ? -9.745 -24.241 15.329 1.00 94.19 692 PRO A C 1
ATOM 5416 O O . PRO A 1 692 ? -9.348 -23.999 16.465 1.00 94.19 692 PRO A O 1
ATOM 5419 N N . ASP A 1 693 ? -9.270 -25.261 14.613 1.00 94.94 693 ASP A N 1
ATOM 5420 C CA . ASP A 1 693 ? -8.270 -26.242 15.052 1.00 94.94 693 ASP A CA 1
ATOM 5421 C C . ASP A 1 693 ? -6.802 -25.810 14.852 1.00 94.94 693 ASP A C 1
ATOM 5423 O O . ASP A 1 693 ? -5.891 -26.473 15.351 1.00 94.94 693 ASP A O 1
ATOM 5427 N N . ASP A 1 694 ? -6.541 -24.689 14.174 1.00 96.94 694 ASP A N 1
ATOM 5428 C CA . ASP A 1 694 ? -5.197 -24.125 14.026 1.00 96.94 694 ASP A CA 1
ATOM 5429 C C . ASP A 1 694 ? -4.731 -23.492 15.344 1.00 96.94 694 ASP A C 1
ATOM 5431 O O . ASP A 1 694 ? -5.139 -22.388 15.715 1.00 96.94 694 ASP A O 1
ATOM 5435 N N . ALA A 1 695 ? -3.845 -24.195 16.049 1.00 96.00 695 ALA A N 1
ATOM 5436 C CA . ALA A 1 695 ? -3.308 -23.775 17.342 1.00 96.00 695 ALA A CA 1
ATOM 5437 C C . ALA A 1 695 ? -2.466 -22.485 17.288 1.00 96.00 695 ALA A C 1
ATOM 5439 O O . ALA A 1 695 ? -2.235 -21.863 18.325 1.00 96.00 695 ALA A O 1
ATOM 5440 N N . LEU A 1 696 ? -1.992 -22.083 16.103 1.00 97.25 696 LEU A N 1
ATOM 5441 C CA . LEU A 1 696 ? -1.208 -20.860 15.908 1.00 97.25 696 LEU A CA 1
ATOM 5442 C C . LEU A 1 696 ? -2.027 -19.729 15.280 1.00 97.25 696 LEU A C 1
ATOM 5444 O O . LEU A 1 696 ? -1.475 -18.666 15.002 1.00 97.25 696 LEU A O 1
ATOM 5448 N N . ALA A 1 697 ? -3.315 -19.936 15.013 1.00 98.25 697 ALA A N 1
ATOM 5449 C CA . ALA A 1 697 ? -4.166 -18.872 14.513 1.00 98.25 697 ALA A CA 1
ATOM 5450 C C . ALA A 1 697 ? -4.479 -17.862 15.622 1.00 98.25 697 ALA A C 1
ATOM 5452 O O . ALA A 1 697 ? -4.884 -18.217 16.730 1.00 98.25 697 ALA A O 1
ATOM 5453 N N . VAL A 1 698 ? -4.281 -16.587 15.301 1.00 98.75 698 VAL A N 1
ATOM 5454 C CA . VAL A 1 698 ? -4.586 -15.446 16.173 1.00 98.75 698 VAL A CA 1
ATOM 5455 C C . VAL A 1 698 ? -6.014 -14.974 15.941 1.00 98.75 698 VAL A C 1
ATOM 5457 O O . VAL A 1 698 ? -6.693 -14.556 16.882 1.00 98.75 698 VAL A O 1
ATOM 5460 N N . LEU A 1 699 ? -6.468 -15.071 14.691 1.00 98.62 699 LEU A N 1
ATOM 5461 C CA . LEU A 1 699 ? -7.777 -14.613 14.252 1.00 98.62 699 LEU A CA 1
ATOM 5462 C C . LEU A 1 699 ? -8.646 -15.788 13.793 1.00 98.62 699 LEU A C 1
ATOM 5464 O O . LEU A 1 699 ? -8.141 -16.855 13.424 1.00 98.62 699 LEU A O 1
ATOM 5468 N N . ASP A 1 700 ? -9.958 -15.600 13.832 1.00 97.69 700 ASP A N 1
ATOM 5469 C CA . ASP A 1 700 ? -10.894 -16.414 13.053 1.00 97.69 700 ASP A CA 1
ATOM 5470 C C . ASP A 1 700 ? -10.975 -15.928 11.589 1.00 97.69 700 ASP A C 1
ATOM 5472 O O . ASP A 1 700 ? -10.308 -14.967 11.191 1.00 97.69 700 ASP A O 1
ATOM 5476 N N . GLU A 1 701 ? -11.783 -16.598 10.767 1.00 96.06 701 GLU A N 1
ATOM 5477 C CA . GLU A 1 701 ? -12.028 -16.226 9.368 1.00 96.06 701 GLU A CA 1
ATOM 5478 C C . GLU A 1 701 ? -12.719 -14.862 9.205 1.00 96.06 701 GLU A C 1
ATOM 5480 O O . GLU A 1 701 ? -12.705 -14.289 8.117 1.00 96.06 701 GLU A O 1
ATOM 5485 N N . ASN A 1 702 ? -13.267 -14.300 10.280 1.00 97.00 702 ASN A N 1
ATOM 5486 C CA . ASN A 1 702 ? -13.858 -12.969 10.300 1.00 97.00 702 ASN A CA 1
ATOM 5487 C C . ASN A 1 702 ? -12.872 -11.920 10.828 1.00 97.00 702 ASN A C 1
ATOM 5489 O O . ASN A 1 702 ? -13.279 -10.812 11.153 1.00 97.00 702 ASN A O 1
ATOM 5493 N N . LEU A 1 703 ? -11.572 -12.215 10.909 1.00 98.31 703 LEU A N 1
ATOM 5494 C CA . LEU A 1 703 ? -10.547 -11.287 11.403 1.00 98.31 703 LEU A CA 1
ATOM 5495 C C . LEU A 1 703 ? -10.685 -10.914 12.890 1.00 98.31 703 LEU A C 1
ATOM 5497 O O . LEU A 1 703 ? -10.041 -9.962 13.342 1.00 98.31 703 LEU A O 1
ATOM 5501 N N . LYS A 1 704 ? -11.505 -11.630 13.671 1.00 98.19 704 LYS A N 1
ATOM 5502 C CA . LYS A 1 704 ? -11.685 -11.366 15.106 1.00 98.19 704 LYS A CA 1
ATOM 5503 C C . LYS A 1 704 ? -10.584 -12.039 15.903 1.00 98.19 704 LYS A C 1
ATOM 5505 O O . LYS A 1 704 ? -10.260 -13.203 15.673 1.00 98.19 704 LYS A O 1
ATOM 5510 N N . VAL A 1 705 ? -10.034 -11.324 16.882 1.00 98.50 705 VAL A N 1
ATOM 5511 C CA . VAL A 1 705 ? -9.028 -11.878 17.795 1.00 98.50 705 VAL A CA 1
ATOM 5512 C C . VAL A 1 705 ? -9.664 -12.957 18.663 1.00 98.50 705 VAL A C 1
ATOM 5514 O O . VAL A 1 705 ? -10.638 -12.720 19.379 1.00 98.50 705 VAL A O 1
ATOM 5517 N N . ARG A 1 706 ? -9.099 -14.164 18.622 1.00 97.88 706 ARG A N 1
ATOM 5518 C CA . ARG A 1 706 ? -9.658 -15.319 19.329 1.00 97.88 706 ARG A CA 1
ATOM 5519 C C . ARG A 1 706 ? -9.746 -15.072 20.834 1.00 97.88 706 ARG A C 1
ATOM 5521 O O . ARG A 1 706 ? -8.818 -14.584 21.470 1.00 97.88 706 ARG A O 1
ATOM 5528 N N . GLY A 1 707 ? -10.887 -15.429 21.417 1.00 95.25 707 GLY A N 1
ATOM 5529 C CA . GLY A 1 707 ? -11.141 -15.252 22.849 1.00 95.25 707 GLY A CA 1
ATOM 5530 C C . GLY A 1 707 ? -11.465 -13.816 23.281 1.00 95.25 707 GLY A C 1
ATOM 5531 O O . GLY A 1 707 ? -11.670 -13.595 24.475 1.00 95.25 707 GLY A O 1
ATOM 5532 N N . ILE A 1 708 ? -11.551 -12.852 22.353 1.00 97.00 708 ILE A N 1
ATOM 5533 C CA . ILE A 1 708 ? -11.851 -11.448 22.660 1.00 97.00 708 ILE A CA 1
ATOM 5534 C C . ILE A 1 708 ? -12.923 -10.919 21.709 1.00 97.00 708 ILE A C 1
ATOM 5536 O O . ILE A 1 708 ? -12.779 -10.928 20.494 1.00 97.00 708 ILE A O 1
ATOM 5540 N N . THR A 1 709 ? -14.011 -10.403 22.270 1.00 95.62 709 THR A N 1
ATOM 5541 C CA . THR A 1 709 ? -15.081 -9.772 21.484 1.00 95.62 709 THR A CA 1
ATOM 5542 C C . THR A 1 709 ? -14.792 -8.293 21.214 1.00 95.62 709 THR A C 1
ATOM 5544 O O . THR A 1 709 ? -14.204 -7.603 22.050 1.00 95.62 709 THR A O 1
ATOM 5547 N N . GLY A 1 710 ? -15.243 -7.777 20.066 1.00 94.25 710 GLY A N 1
ATOM 5548 C CA . GLY A 1 710 ? -15.059 -6.370 19.683 1.00 94.25 710 GLY A CA 1
ATOM 5549 C C . GLY A 1 710 ? -13.602 -5.980 19.424 1.00 94.25 710 GLY A C 1
ATOM 5550 O O . GLY A 1 710 ? -13.244 -4.826 19.657 1.00 94.25 710 GLY A O 1
ATOM 5551 N N . LEU A 1 711 ? -12.765 -6.936 19.011 1.00 97.62 711 LEU A N 1
ATOM 5552 C CA . LEU A 1 711 ? -11.372 -6.712 18.638 1.00 97.62 711 LEU A CA 1
ATOM 5553 C C . LEU A 1 711 ? -11.057 -7.447 17.333 1.00 97.62 711 LEU A C 1
ATOM 5555 O O . LEU A 1 711 ? -11.156 -8.675 17.282 1.00 97.62 711 LEU A O 1
ATOM 5559 N N . ARG A 1 712 ? -10.610 -6.706 16.316 1.00 98.19 712 ARG A N 1
ATOM 5560 C CA . ARG A 1 712 ? -10.133 -7.245 15.033 1.00 98.19 712 ARG A CA 1
ATOM 5561 C C . ARG A 1 712 ? -8.721 -6.792 14.709 1.00 98.19 712 ARG A C 1
ATOM 5563 O O . ARG A 1 712 ? -8.253 -5.769 15.211 1.00 98.19 712 ARG A O 1
ATOM 5570 N N . VAL A 1 713 ? -8.076 -7.530 13.814 1.00 98.69 713 VAL A N 1
ATOM 5571 C CA . VAL A 1 713 ? -6.859 -7.095 13.119 1.00 98.69 713 VAL A CA 1
ATOM 5572 C C . VAL A 1 713 ? -7.131 -7.151 11.622 1.00 98.69 713 VAL A C 1
ATOM 5574 O O . VAL A 1 713 ? -7.631 -8.160 11.141 1.00 98.69 713 VAL A O 1
ATOM 5577 N N . ALA A 1 714 ? -6.824 -6.088 10.885 1.00 98.00 714 ALA A N 1
ATOM 5578 C CA . ALA A 1 714 ? -7.101 -6.002 9.453 1.00 98.00 714 ALA A CA 1
ATOM 5579 C C . ALA A 1 714 ? -5.954 -5.290 8.726 1.00 98.00 714 ALA A C 1
ATOM 5581 O O . ALA A 1 714 ? -6.001 -4.093 8.457 1.00 98.00 714 ALA A O 1
ATOM 5582 N N . ASP A 1 715 ? -4.889 -6.032 8.436 1.00 98.00 715 ASP A N 1
ATOM 5583 C CA . ASP A 1 715 ? -3.716 -5.583 7.682 1.00 98.00 715 ASP A CA 1
ATOM 5584 C C . ASP A 1 715 ? -2.928 -6.803 7.150 1.00 98.00 715 ASP A C 1
ATOM 5586 O O . ASP A 1 715 ? -3.422 -7.927 7.180 1.00 98.00 715 ASP A O 1
ATOM 5590 N N . ALA A 1 716 ? -1.699 -6.621 6.656 1.00 97.69 716 ALA A N 1
ATOM 5591 C CA . ALA A 1 716 ? -0.879 -7.722 6.132 1.00 97.69 716 ALA A CA 1
ATOM 5592 C C . ALA A 1 716 ? -0.553 -8.832 7.158 1.00 97.69 716 ALA A C 1
ATOM 5594 O O . ALA A 1 716 ? -0.273 -9.968 6.771 1.00 97.69 716 ALA A O 1
ATOM 5595 N N . SER A 1 717 ? -0.614 -8.551 8.464 1.00 98.62 717 SER A N 1
ATOM 5596 C CA . SER A 1 717 ? -0.362 -9.541 9.521 1.00 98.62 717 SER A CA 1
ATOM 5597 C C . SER A 1 717 ? -1.357 -10.702 9.504 1.00 98.62 717 SER A C 1
ATOM 5599 O O . SER A 1 717 ? -1.024 -11.779 9.994 1.00 98.62 717 SER A O 1
ATOM 5601 N N . VAL A 1 718 ? -2.548 -10.515 8.927 1.00 98.62 718 VAL A N 1
ATOM 5602 C CA . VAL A 1 718 ? -3.619 -11.520 8.960 1.00 98.62 718 VAL A CA 1
ATOM 5603 C C . VAL A 1 718 ? -3.375 -12.673 7.991 1.00 98.62 718 VAL A C 1
ATOM 5605 O O . VAL A 1 718 ? -3.930 -13.747 8.186 1.00 98.62 718 VAL A O 1
ATOM 5608 N N . MET A 1 719 ? -2.546 -12.485 6.959 1.00 98.25 719 MET A N 1
ATOM 5609 C CA . MET A 1 719 ? -2.368 -13.466 5.883 1.00 98.25 719 MET A CA 1
ATOM 5610 C C . MET A 1 719 ? -1.747 -14.778 6.407 1.00 98.25 719 MET A C 1
ATOM 5612 O O . MET A 1 719 ? -0.619 -14.753 6.902 1.00 98.25 719 MET A O 1
ATOM 5616 N N . PRO A 1 720 ? -2.409 -15.943 6.270 1.00 97.31 720 PRO A N 1
ATOM 5617 C CA . PRO A 1 720 ? -1.847 -17.225 6.709 1.00 97.31 720 PRO A CA 1
ATOM 5618 C C . PRO A 1 720 ? -0.589 -17.623 5.933 1.00 97.31 720 PRO A C 1
ATOM 5620 O O . PRO A 1 720 ? 0.372 -18.132 6.513 1.00 97.31 720 PRO A O 1
ATOM 5623 N N . SER A 1 721 ? -0.589 -17.340 4.630 1.00 95.44 721 SER A N 1
ATOM 5624 C CA . SER A 1 721 ? 0.554 -17.456 3.729 1.00 95.44 721 SER A CA 1
ATOM 5625 C C . SER A 1 721 ? 0.666 -16.200 2.872 1.00 95.44 721 SER A C 1
ATOM 5627 O O . SER A 1 721 ? -0.347 -15.623 2.470 1.00 95.44 721 SER A O 1
ATOM 5629 N N . LEU A 1 722 ? 1.899 -15.785 2.590 1.00 94.00 722 LEU A N 1
ATOM 5630 C CA . LEU A 1 722 ? 2.173 -14.660 1.702 1.00 94.00 722 LEU A CA 1
ATOM 5631 C C . LEU A 1 722 ? 1.838 -15.028 0.243 1.00 94.00 722 LEU A C 1
ATOM 5633 O O . LEU A 1 722 ? 1.925 -16.190 -0.152 1.00 94.00 722 LEU A O 1
ATOM 5637 N N . ILE A 1 723 ? 1.408 -14.034 -0.528 1.00 93.31 723 ILE A N 1
ATOM 5638 C CA . ILE A 1 723 ? 0.963 -14.163 -1.924 1.00 93.31 723 ILE A CA 1
ATOM 5639 C C . ILE A 1 723 ? 2.141 -14.042 -2.900 1.00 93.31 723 ILE A C 1
ATOM 5641 O O . ILE A 1 723 ? 3.124 -13.381 -2.584 1.00 93.31 723 ILE A O 1
ATOM 5645 N N . GLY A 1 724 ? 2.045 -14.617 -4.101 1.00 91.25 724 GLY A N 1
ATOM 5646 C CA . GLY A 1 724 ? 3.065 -14.490 -5.149 1.00 91.25 724 GLY A CA 1
ATOM 5647 C C . GLY A 1 724 ? 2.995 -13.137 -5.861 1.00 91.25 724 GLY A C 1
ATOM 5648 O O . GLY A 1 724 ? 2.486 -13.046 -6.979 1.00 91.25 724 GLY A O 1
ATOM 5649 N N . GLY A 1 725 ? 3.456 -12.076 -5.198 1.00 90.56 725 GLY A N 1
ATOM 5650 C CA . GLY A 1 725 ? 3.374 -10.693 -5.671 1.00 90.56 725 GLY A CA 1
ATOM 5651 C C . GLY A 1 725 ? 3.534 -9.660 -4.550 1.00 90.56 725 GLY A C 1
ATOM 5652 O O . GLY A 1 725 ? 4.040 -9.956 -3.471 1.00 90.56 725 GLY A O 1
ATOM 5653 N N . HIS A 1 726 ? 3.070 -8.435 -4.806 1.00 92.94 726 HIS A N 1
ATOM 5654 C CA . HIS A 1 726 ? 3.259 -7.284 -3.916 1.00 92.94 726 HIS A CA 1
ATOM 5655 C C . HIS A 1 726 ? 2.014 -7.107 -3.029 1.00 92.94 726 HIS A C 1
ATOM 5657 O O . HIS A 1 726 ? 0.901 -7.043 -3.549 1.00 92.94 726 HIS A O 1
ATOM 5663 N N . PRO A 1 727 ? 2.135 -6.999 -1.694 1.00 94.00 727 PRO A N 1
ATOM 5664 C CA . PRO A 1 727 ? 1.002 -7.167 -0.784 1.00 94.00 727 PRO A CA 1
ATOM 5665 C C . PRO A 1 727 ? 0.037 -5.979 -0.752 1.00 94.00 727 PRO A C 1
ATOM 5667 O O . PRO A 1 727 ? -1.018 -6.093 -0.140 1.00 94.00 727 PRO A O 1
ATOM 5670 N N . GLN A 1 728 ? 0.349 -4.849 -1.394 1.00 94.00 728 GLN A N 1
ATOM 5671 C CA . GLN A 1 728 ? -0.488 -3.646 -1.342 1.00 94.00 728 GLN A CA 1
ATOM 5672 C C . GLN A 1 728 ? -1.936 -3.914 -1.772 1.00 94.00 728 GLN A C 1
ATOM 5674 O O . GLN A 1 728 ? -2.858 -3.572 -1.034 1.00 94.00 728 GLN A O 1
ATOM 5679 N N . MET A 1 729 ? -2.146 -4.524 -2.942 1.00 92.44 729 MET A N 1
ATOM 5680 C CA . MET A 1 729 ? -3.503 -4.806 -3.420 1.00 92.44 729 MET A CA 1
ATOM 5681 C C . MET A 1 729 ? -4.223 -5.832 -2.537 1.00 92.44 729 MET A C 1
ATOM 5683 O O . MET A 1 729 ? -5.333 -5.534 -2.097 1.00 92.44 729 MET A O 1
ATOM 5687 N N . PRO A 1 730 ? -3.604 -6.972 -2.173 1.00 94.88 730 PRO A N 1
ATOM 5688 C CA . PRO A 1 730 ? -4.154 -7.878 -1.167 1.00 94.88 730 PRO A CA 1
ATOM 5689 C C . PRO A 1 730 ? -4.551 -7.190 0.148 1.00 94.88 730 PRO A C 1
ATOM 5691 O O . PRO A 1 730 ? -5.607 -7.499 0.693 1.00 94.88 730 PRO A O 1
ATOM 5694 N N . VAL A 1 731 ? -3.754 -6.236 0.645 1.00 97.31 731 VAL A N 1
ATOM 5695 C CA . VAL A 1 731 ? -4.060 -5.468 1.866 1.00 97.31 731 VAL A CA 1
ATOM 5696 C C . VAL A 1 731 ? -5.284 -4.572 1.682 1.00 97.31 731 VAL A C 1
ATOM 5698 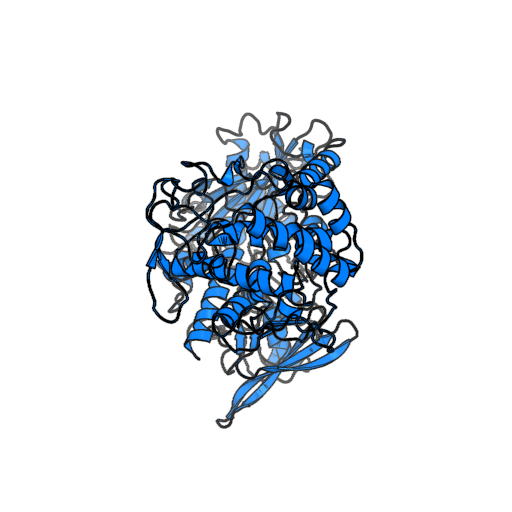O O . VAL A 1 731 ? -6.122 -4.532 2.580 1.00 97.31 731 VAL A O 1
ATOM 5701 N N . TYR A 1 732 ? -5.445 -3.908 0.532 1.00 95.31 732 TYR A N 1
ATOM 5702 C CA . TYR A 1 732 ? -6.690 -3.191 0.231 1.00 95.31 732 TYR A CA 1
ATOM 5703 C C . TYR A 1 732 ? -7.889 -4.138 0.128 1.00 95.31 732 TYR A C 1
ATOM 5705 O O . TYR A 1 732 ? -8.943 -3.838 0.675 1.00 95.31 732 TYR A O 1
ATOM 5713 N N . GLY A 1 733 ? -7.727 -5.315 -0.485 1.00 95.25 733 GLY A N 1
ATOM 5714 C CA . GLY A 1 733 ? -8.780 -6.334 -0.522 1.00 95.25 733 GLY A CA 1
ATOM 5715 C C . GLY A 1 733 ? -9.191 -6.815 0.877 1.00 95.25 733 GLY A C 1
ATOM 5716 O O . GLY A 1 733 ? -10.380 -6.938 1.162 1.00 95.25 733 GLY A O 1
ATOM 5717 N N . ILE A 1 734 ? -8.223 -7.022 1.777 1.00 97.75 734 ILE A N 1
ATOM 5718 C CA . ILE A 1 734 ? -8.478 -7.339 3.192 1.00 97.75 734 ILE A CA 1
ATOM 5719 C C . ILE A 1 734 ? -9.243 -6.199 3.870 1.00 97.75 734 ILE A C 1
ATOM 5721 O O . ILE A 1 734 ? -10.186 -6.469 4.605 1.00 97.75 734 ILE A O 1
ATOM 5725 N N . ALA A 1 735 ? -8.861 -4.945 3.623 1.00 96.25 735 ALA A N 1
ATOM 5726 C CA . ALA A 1 735 ? -9.505 -3.768 4.202 1.00 96.25 735 ALA A CA 1
ATOM 5727 C C . ALA A 1 735 ? -10.970 -3.622 3.752 1.00 96.25 735 ALA A C 1
ATOM 5729 O O . ALA A 1 735 ? -11.864 -3.484 4.583 1.00 96.25 735 ALA A O 1
ATOM 5730 N N . GLU A 1 736 ? -11.218 -3.734 2.447 1.00 94.00 736 GLU A N 1
ATOM 5731 C CA . GLU A 1 736 ? -12.555 -3.695 1.844 1.00 94.00 736 GLU A CA 1
ATOM 5732 C C . GLU A 1 736 ? -13.453 -4.820 2.373 1.00 94.00 736 GLU A C 1
ATOM 5734 O O . GLU A 1 736 ? -14.623 -4.606 2.693 1.00 94.00 736 GLU A O 1
ATOM 5739 N N . LYS A 1 737 ? -12.900 -6.029 2.525 1.00 96.38 737 LYS A N 1
ATOM 5740 C CA . LYS A 1 737 ? -13.634 -7.144 3.123 1.00 96.38 737 LYS A CA 1
ATOM 5741 C C . LYS A 1 737 ? -13.882 -6.943 4.615 1.00 96.38 737 LYS A C 1
ATOM 5743 O O . LYS A 1 737 ? -14.965 -7.260 5.094 1.00 96.38 737 LYS A O 1
ATOM 5748 N N . ALA A 1 738 ? -12.902 -6.429 5.356 1.00 96.25 738 ALA A N 1
ATOM 5749 C CA . ALA A 1 738 ? -13.052 -6.148 6.779 1.00 96.25 738 ALA A CA 1
ATOM 5750 C C . ALA A 1 738 ? -14.193 -5.154 7.026 1.00 96.25 738 ALA A C 1
ATOM 5752 O O . ALA A 1 738 ? -15.010 -5.390 7.913 1.00 96.25 738 ALA A O 1
ATOM 5753 N N . ALA A 1 739 ? -14.285 -4.096 6.215 1.00 92.88 739 ALA A N 1
ATOM 5754 C CA . ALA A 1 739 ? -15.387 -3.145 6.282 1.00 92.88 739 ALA A CA 1
ATOM 5755 C C . ALA A 1 739 ? -16.746 -3.816 6.025 1.00 92.88 739 ALA A C 1
ATOM 5757 O O . ALA A 1 739 ? -17.641 -3.677 6.855 1.00 92.88 739 ALA A O 1
ATOM 5758 N N . ASP A 1 740 ? -16.880 -4.609 4.953 1.00 93.69 740 ASP A N 1
ATOM 5759 C CA . ASP A 1 740 ? -18.113 -5.363 4.664 1.00 93.69 740 ASP A CA 1
ATOM 5760 C C . ASP A 1 740 ? -18.505 -6.295 5.827 1.00 93.69 740 ASP A C 1
ATOM 5762 O O . ASP A 1 740 ? -19.673 -6.343 6.209 1.00 93.69 740 ASP A O 1
ATOM 5766 N N . LEU A 1 741 ? -17.540 -7.016 6.413 1.00 94.31 741 LEU A N 1
ATOM 5767 C CA . LEU A 1 741 ? -17.784 -7.910 7.550 1.00 94.31 741 LEU A CA 1
ATOM 5768 C C . LEU A 1 741 ? -18.312 -7.144 8.767 1.00 94.31 741 LEU A C 1
ATOM 5770 O O . LEU A 1 741 ? -19.248 -7.605 9.414 1.00 94.31 741 LEU A O 1
ATOM 5774 N N . ILE A 1 742 ? -17.732 -5.983 9.074 1.00 91.12 742 ILE A N 1
ATOM 5775 C CA . ILE A 1 742 ? -18.159 -5.146 10.202 1.00 91.12 742 ILE A CA 1
ATOM 5776 C C . ILE A 1 742 ? -19.561 -4.589 9.954 1.00 91.12 742 ILE A C 1
ATOM 5778 O O . ILE A 1 742 ? -20.414 -4.694 10.829 1.00 91.12 742 ILE A O 1
ATOM 5782 N N . ILE A 1 743 ? -19.808 -4.056 8.757 1.00 88.88 743 ILE A N 1
ATOM 5783 C CA . ILE A 1 743 ? -21.107 -3.508 8.351 1.00 88.88 743 ILE A CA 1
ATOM 5784 C C . ILE A 1 743 ? -22.198 -4.577 8.417 1.00 88.88 743 ILE A C 1
ATOM 5786 O O . ILE A 1 743 ? -23.288 -4.308 8.899 1.00 88.88 743 ILE A O 1
ATOM 5790 N N . SER A 1 744 ? -21.914 -5.795 7.951 1.00 86.19 744 SER A N 1
ATOM 5791 C CA . SER A 1 744 ? -22.901 -6.883 7.922 1.00 86.19 744 SER A CA 1
ATOM 5792 C C . SER A 1 744 ? -23.302 -7.415 9.304 1.00 86.19 744 SER A C 1
ATOM 5794 O O . SER A 1 744 ? -24.281 -8.153 9.414 1.00 86.19 744 SER A O 1
ATOM 5796 N N . GLU A 1 745 ? -22.534 -7.085 10.346 1.00 80.31 745 GLU A N 1
ATOM 5797 C CA . GLU A 1 745 ? -22.823 -7.455 11.734 1.00 80.31 745 GLU A CA 1
ATOM 5798 C C . GLU A 1 745 ? -23.644 -6.396 12.489 1.00 80.31 745 GLU A C 1
ATOM 5800 O O . GLU A 1 745 ? -24.116 -6.686 13.595 1.00 80.31 745 GLU A O 1
ATOM 5805 N N . GLU A 1 746 ? -23.791 -5.190 11.928 1.00 58.69 746 GLU A N 1
ATOM 5806 C CA . GLU A 1 746 ? -24.672 -4.131 12.444 1.00 58.69 746 GLU A CA 1
ATOM 5807 C C . GLU A 1 746 ? -26.100 -4.264 11.907 1.00 58.69 746 GLU A C 1
ATOM 5809 O O . GLU A 1 746 ? -27.022 -4.004 12.721 1.00 58.69 746 GLU A O 1
#

pLDDT: mean 87.68, std 11.85, range [27.2, 98.81]

Solvent-accessible surface area (backbone atoms only — not comparable to full-atom values): 39114 Å² total; per-residue (Å²): 132,80,72,49,37,52,80,21,46,44,36,66,50,46,50,45,54,51,48,54,51,50,52,47,46,36,37,72,79,65,64,51,83,78,79,90,58,60,48,70,53,54,81,25,27,94,48,60,83,72,31,67,62,34,30,54,84,89,30,60,20,43,72,22,39,90,85,53,95,48,67,34,101,80,71,69,16,17,26,26,71,42,26,91,44,31,78,40,72,38,78,42,93,56,103,61,82,47,75,44,57,39,22,26,30,67,49,88,79,55,66,73,49,33,56,44,31,29,54,68,50,49,52,57,49,53,67,52,92,43,51,44,61,34,53,49,49,44,46,74,29,49,56,50,31,52,32,67,33,39,24,27,37,48,52,51,99,50,15,83,77,37,76,64,43,55,21,48,52,43,32,54,45,49,51,52,51,56,38,22,66,78,43,45,92,75,38,38,81,54,67,38,46,27,60,23,54,93,44,92,48,74,36,53,52,79,41,68,45,78,46,78,78,80,52,83,64,45,44,43,56,54,54,45,60,88,74,69,60,43,59,18,28,42,20,38,10,40,24,51,29,54,48,25,76,69,56,96,47,76,44,78,44,76,31,55,19,46,58,40,80,82,40,66,46,36,43,31,34,50,35,37,79,77,36,59,84,39,85,47,18,65,64,38,52,37,49,65,26,73,61,35,73,49,45,59,50,78,54,70,38,38,27,26,34,8,16,46,49,39,56,48,81,40,58,54,34,74,33,39,47,64,45,33,44,68,58,74,45,77,86,40,34,25,69,48,44,53,55,30,29,50,76,76,56,86,81,91,66,88,83,85,80,61,81,53,19,61,47,74,46,76,71,53,57,41,53,53,87,28,32,38,53,38,25,22,62,50,16,27,83,37,52,68,80,22,47,56,43,73,39,57,40,25,30,65,40,24,56,39,73,44,65,47,100,87,66,48,40,26,41,43,27,38,34,32,29,36,85,87,64,55,72,50,75,49,77,35,92,76,54,46,74,43,37,54,34,37,67,43,39,28,46,32,35,37,59,39,8,36,15,35,42,73,66,29,41,74,67,76,36,69,60,73,43,77,36,61,14,43,9,27,55,22,39,56,31,43,28,35,74,51,34,29,26,43,75,55,83,79,81,31,49,31,58,46,50,69,22,92,68,14,40,62,50,30,49,50,45,26,73,73,73,33,38,65,65,42,24,37,46,60,60,49,48,35,32,37,33,64,52,67,86,80,40,68,85,37,65,69,62,70,71,43,72,60,55,93,80,32,42,66,65,70,40,40,90,58,47,40,45,28,40,36,37,29,35,31,30,73,67,58,91,82,55,86,80,71,75,52,52,82,95,46,36,38,31,27,47,33,34,33,37,40,56,63,76,32,60,13,34,43,46,71,74,62,78,56,56,87,58,71,56,43,34,37,54,48,60,56,71,36,68,66,39,51,54,56,41,20,47,43,47,43,51,52,47,45,47,47,57,63,26,93,89,26,40,93,38,45,71,38,24,48,63,65,88,67,49,60,65,73,58,85,53,43,75,70,38,46,64,53,46,24,74,55,46,40,78,66,75,47,53,21,11,7,38,10,32,36,58,97,84,42,80,52,36,30,15,34,77,82,31,32,34,68,83,37,42,38,32,33,49,42,34,42,12,32,36,66,58,79,53,58,59,43,56,60,34,49,25,43,11,47,10,48,46,50,28,51,56,56,59,74,73,108

Organism: NCBI:txid278938

InterPro domains:
  IPR000172 Glucose-methanol-choline oxidoreductase, N-terminal [PF00732] (254-345)
  IPR000172 Glucose-methanol-choline oxidoreductase, N-terminal [PF00732] (357-479)
  IPR000172 Glucose-methanol-choline oxidoreductase, N-terminal [PS00624] (437-451)
  IPR002227 Tyrosinase copper-binding domain [PF00264] (5-182)
  IPR002227 Tyrosinase copper-binding domain [PR00092] (6-23)
  IPR002227 Tyrosinase copper-binding domain [PR00092] (36-41)
  IPR002227 Tyrosinase copper-binding domain [PR00092] (161-179)
  IPR002227 Tyrosinase copper-binding domain [PS00497] (6-23)
  IPR002227 Tyrosinase copper-binding domain [PS00498] (162-173)
  IPR007867 Glucose-methanol-choline oxidoreductase, C-terminal [PF05199] (596-735)
  IPR008922 Di-copper centre-containing domain superfamily [G3DSA:1.10.1280.10] (1-232)
  IPR008922 Di-copper centre-containing domain superfamily [SSF48056] (4-228)
  IPR012132 Glucose-methanol-choline oxidoreductase [PTHR11552] (351-744)
  IPR036188 FAD/NAD(P)-binding domain superfamily [G3DSA:3.50.50.60] (233-347)
  IPR036188 FAD/NAD(P)-binding domain superfamily [G3DSA:3.50.50.60] (375-742)
  IPR036188 FAD/NAD(P)-binding domain superfamily [SSF51905] (232-744)

Radius of gyration: 30.74 Å; Cα contacts (8 Å, |Δi|>4): 1636; chains: 1; bounding box: 86×84×67 Å

Secondary structure (DSSP, 8-state):
---SSTTSTTHHHHHHHHHHHHHHHHHHTS---SPPP---GGGTTT-GGG-GGG-TTTSS--SPBTT-S---TTS--EE--SSTTTTPEEEP-SSS--EEE-EE---TT-HHHHHTTSHHHHHHHHT---HHHHHHHHIIIIIHHHHHHH-GGGGSTTGGGSTHHHHHHHHHHHHHHHHHHTTHHHHTT---SBSSTT-SSBP-TTSEE--TTSS--EEGGGGT-SS------HHHHHHHHHHHTTSS--EEEE-SSB-GGG-GGGTSGGGGGGTTTSTTB---BBPPBGGGTTBPPB---B-BTTGGGGGS--B-----HHHHHTT--TT--HHHHHHHHHHT----SPPP----SSEEEEPPBSEETTEE--TTHHHHTTTTTS-EEEE-SEEEEEEEEEE-TTS-EEEEEEEEEETT--EEEEE-SS-EEE--HHHHHHHHHHHTTEE-HHHHHTTTPPPSEE-TTTT-SBB--EEEEEEEEESSTTSSGGGGTTSTTHHHHHHHHHHHHS-SGGGS--EEEEEEE--HHHHTT-HHHHHS---TTS-TTS--TTS-SEEEEEESS--TTS-TT----TT--EEEEEEEEPS----BEEE-S-S-TTSPPEEE--TT-SHHHHHHHHHHHHHHHHHHHH-TTTTTTEEEESSGGG-GGG--SSGGGHHHHHHH-EE-S--B-TT-B--TT-TT-SB-TTSBBTTEETEEE-SGGG-SS--SS-THHHHHHHHHHHHHHHHHT-

Foldseek 3Di:
DPQFCALWLCVLLLLLVVLVVVVVCCCPVVVDPDDQAADQLQVQLLPVQPPPLCDQENHQHHAADPPDPFAFPPRAWHARCGHPQNAPWFWDPDPDTDITHQTWHFPNPPNPLSVLSHPVNLVVLLPDLASSSNSNSCRVHPVQSVLVGTPGLCVDPSVVSRPNSSNHSVVSNVSLVSSCVVPVPRQLPHTWGHSGVPHPDIDDQQDWSDPPPPDDIAGSVLRSHPQDLFFAEQLGLQLLLLLLVQDDDAAEGEAQAEACVVPVLLFWLASLVVQQPDPQWLQDWAQQFVLQVRDIFRLTWGRHGLICLSRAQQFDDQFAQVLQVLQVAPCRGSVNLVVLLVVVDDDPDDDDDLFALWDKFDTDGCFDQLTHNTSSVSRRVRPSRRSYDYHYQKFFQEFDWDQDPVRFIAGQWTWIAGPVRDIDTDGDPFFDEAAPAQFQRLLRCLLHLHEQNVQSVVQVHHHDHHQPLFFKQKDFKKKFWFKFWWDDPPQALLQLPVEPCNVVVQVVVCVPRSDHDRSHHQKDMKTGAACCVVCVPPPCQVPADDDVQAGNLRHHNSHGQKMKIKGRHDDPSFPVDFRQYPPIGMMIIMIIGFSDPFMWGWGAPHSDSSDGTHTHRNPCVPVVSLVSSLSSLLVSLCCQCVNPVHVVTTPATVVPVVRCNVDNDSVSCSVSCSHGMHTSSAIEASQEEHDPPPSSHQAHSLQAGPSYHSYGYQARHHHNGGGRDHCSSSSSSSSSSNSVSSVVVD

Mean predicted aligned error: 14.74 Å

Nearest PDB structures (foldseek):
  5zu3-assembly2_B  TM=8.943E-01  e=1.965E-38  Aspergillus oryzae RIB40
  5zu2-assembly3_C  TM=8.921E-01  e=1.213E-37  Aspergillus oryzae RIB40
  3q9t-assembly1_A  TM=8.853E-01  e=5.732E-38  Aspergillus oryzae RIB40
  6ys1-assembly1_AAA  TM=8.578E-01  e=8.337E-38  Chlorella variabilis
  3ljp-assembly2_B  TM=8.100E-01  e=3.348E-36  Arthrobacter globiformis